Protein AF-A0A7X8JY46-F1 (afdb_monomer)

Sequence (1276 aa):
MLHKFFKKVLSSFVLIVFIITTLTLSGVGFMSENAYAAINAFSRIEAENFSSINSSTIEQISIPSGGYALGYITRGDYIAYNNIDFGSIGTSAFKVRIATGDPIYIQLRAGSPTGTLLASANVYPTGGYDSYQEISFSTSNITNVIDLYIVFGGPLNFDWFTFTQADTASNTPKNAFSRIEAENFSKISGSEIQTVYTPTGNGLGYMATGDEAIYNNLNFGDGASLFKGSFSTDSDTYIEIRAGSSYGPLVGKIPISSTGDFNTYAEMSSTINAISGVNDIYIILGGPVNIDWFTFAADENLSNVPIITPPPELKVKSAFSQIEAESYDSKSSLYIQTFGIGDGFATGYILPGDSIQFNKIDFSSGAKSFKARVATAESCSLEIRAESLTGSLIGTIPISSTGNWDTYEEISYDVSSITGVQNLYIIFKGYVNIDWFMFTPKAAEIKIDAFKKIQAEDYTNVSNDNISTIKYTPSDSAIAYIQSGNYINFNNVDFGTGALSFKANVVCASGSTTDIQIRLGSTTGTILGTLSVPSTESWDIYNELSCNISNVIGTHNLYLVFTGPINFDWFMFSKDELSASPTPTPTPVSHTNTPTSTDSYTPTPSATIMPTDTIIEQIDINSSRVGPAIAELASIKDISYLQSGHISLNGLGALKGKKEIVLLVDNGISTNYLSINSLTPLDYGIFANRNIRGVGNQAIVKGSVHANNNIESYIANLNVLGSCTASSFTIGYGSVIEGGTSTIAAPLEMPVFHDKLIEEATANSMVFDPSDFQIGSNYDFPGQPGFNIRFESNNTFVITGSGTFNMSSSMYFKGNVRISVPYIINTDSNFLVADGSVNIEGHDINSDGLDEDEISDTTNLLNIYSIHGRIFVATERSKIYGNLYAAGIEGNPLYTHDVGVVLLQGMSNDIYGSVVAGSDVRIEGSSSSFNSNSGIGSKVETKYLKVDTPISSKELTKQIVNSFLGTDTKMSVLQYSDSANLNTFELFDLSQEENAIALENIIDEFPENTTGFSNLGDALRRGYYLLKDSSKSSVDASKYIVVLAANAPNKWTSVGDIDLTPKTTSGTALFIEGDGTIDSDEKSLGYAVTIGDMIKSSGIKTLFVDASKDEISDKIEKVALASDSIKSPIGKNYFTLGSMPDLSTIFKTVMLDPPKNAVLRNAYFEEIFPKGIKLIEGPPGSVIGTEIIDGYTRYKLSANIDINLSYDGTKYKIQLYAMNVKVRPLVLGDITFLGEDSKIVYYIDYIDANGNEQTAFCESNFNSFIMNVFMTIDIS

Radius of gyration: 45.2 Å; Cα contacts (8 Å, |Δi|>4): 3326; chains: 1; bounding box: 107×149×121 Å

pLDDT: mean 81.81, std 17.41, range [19.69, 98.31]

Structure (mmCIF, N/CA/C/O backbone):
data_AF-A0A7X8JY46-F1
#
_entry.id   AF-A0A7X8JY46-F1
#
loop_
_atom_site.group_PDB
_atom_site.id
_atom_site.type_symbol
_atom_site.label_atom_id
_atom_site.label_alt_id
_atom_site.label_comp_id
_atom_site.label_asym_id
_atom_site.label_entity_id
_atom_site.label_seq_id
_atom_site.pdbx_PDB_ins_code
_atom_site.Cartn_x
_atom_site.Cartn_y
_atom_site.Cartn_z
_atom_site.occupancy
_atom_site.B_iso_or_equiv
_atom_site.auth_seq_id
_atom_site.auth_comp_id
_atom_site.auth_asym_id
_atom_site.auth_atom_id
_atom_site.pdbx_PDB_model_num
ATOM 1 N N . MET A 1 1 ? -55.875 -44.100 32.941 1.00 38.72 1 MET A N 1
ATOM 2 C CA . MET A 1 1 ? -56.650 -45.345 33.171 1.00 38.72 1 MET A CA 1
ATOM 3 C C . MET A 1 1 ? -55.874 -46.459 32.475 1.00 38.72 1 MET A C 1
ATOM 5 O O . MET A 1 1 ? -55.553 -46.256 31.318 1.00 38.72 1 MET A O 1
ATOM 9 N N . LEU A 1 2 ? -55.337 -47.508 33.107 1.00 34.03 2 LEU A N 1
ATOM 10 C CA . LEU A 1 2 ? -55.764 -48.337 34.251 1.00 34.03 2 LEU A CA 1
ATOM 11 C C . LEU A 1 2 ? -56.736 -49.473 33.857 1.00 34.03 2 LEU A C 1
ATOM 13 O O . LEU A 1 2 ? -57.821 -49.209 33.361 1.00 34.03 2 LEU A O 1
ATOM 17 N N . HIS A 1 3 ? -56.353 -50.707 34.214 1.00 28.58 3 HIS A N 1
ATOM 18 C CA . HIS A 1 3 ? -57.199 -51.902 34.399 1.00 28.58 3 HIS A CA 1
ATOM 19 C C . HIS A 1 3 ? -57.961 -52.496 33.190 1.00 28.58 3 HIS A C 1
ATOM 21 O O . HIS A 1 3 ? -59.156 -52.278 33.007 1.00 28.58 3 HIS A O 1
ATOM 27 N N . LYS A 1 4 ? -57.294 -53.443 32.513 1.00 34.81 4 LYS A N 1
ATOM 28 C CA . LYS A 1 4 ? -57.809 -54.801 32.203 1.00 34.81 4 LYS A CA 1
ATOM 29 C C . LYS A 1 4 ? -56.611 -55.707 31.860 1.00 34.81 4 LYS A C 1
ATOM 31 O O . LYS A 1 4 ? -56.255 -55.854 30.705 1.00 34.81 4 LYS A O 1
ATOM 36 N N . PHE A 1 5 ? -55.763 -56.100 32.812 1.00 31.75 5 PHE A N 1
ATOM 37 C CA . PHE A 1 5 ? -55.994 -56.857 34.058 1.00 31.75 5 PHE A CA 1
ATOM 38 C C . PHE A 1 5 ? -56.121 -58.379 33.838 1.00 31.75 5 PHE A C 1
ATOM 40 O O . PHE A 1 5 ? -57.214 -58.910 33.681 1.00 31.75 5 PHE A O 1
ATOM 47 N N . PHE A 1 6 ? -54.968 -59.040 34.009 1.00 33.00 6 PHE A N 1
ATOM 48 C CA . PHE A 1 6 ? -54.770 -60.412 34.498 1.00 33.00 6 PHE A CA 1
ATOM 49 C C . PHE A 1 6 ? -55.034 -61.641 33.613 1.00 33.00 6 PHE A C 1
ATOM 51 O O . PHE A 1 6 ? -56.084 -61.809 33.009 1.00 33.00 6 PHE A O 1
ATOM 58 N N . LYS A 1 7 ? -54.140 -62.614 33.872 1.00 31.16 7 LYS A N 1
ATOM 59 C CA . LYS A 1 7 ? -54.280 -64.075 33.734 1.00 31.16 7 LYS A CA 1
ATOM 60 C C . LYS A 1 7 ? -54.268 -64.606 32.287 1.00 31.16 7 LYS A C 1
ATOM 62 O O . LYS A 1 7 ? -54.922 -64.074 31.411 1.00 31.16 7 LYS A O 1
ATOM 67 N N . LYS A 1 8 ? -53.547 -65.700 32.017 1.00 31.81 8 LYS A N 1
ATOM 68 C CA . LYS A 1 8 ? -53.199 -66.809 32.931 1.00 31.81 8 LYS A CA 1
ATOM 69 C C . LYS A 1 8 ? -51.874 -67.482 32.522 1.00 31.81 8 LYS A C 1
ATOM 71 O O . LYS A 1 8 ? -51.736 -67.759 31.346 1.00 31.81 8 LYS A O 1
ATOM 76 N N . VAL A 1 9 ? -51.069 -67.880 33.527 1.00 32.19 9 VAL A N 1
ATOM 77 C CA . VAL A 1 9 ? -50.372 -69.197 33.629 1.00 32.19 9 VAL A CA 1
ATOM 78 C C . VAL A 1 9 ? -49.295 -69.532 32.569 1.00 32.19 9 VAL A C 1
ATOM 80 O O . VAL A 1 9 ? -49.507 -69.333 31.389 1.00 32.19 9 VAL A O 1
ATOM 83 N N . LEU A 1 10 ? -48.150 -70.147 32.888 1.00 28.86 10 LEU A N 1
ATOM 84 C CA . LEU A 1 10 ? -47.464 -70.500 34.150 1.00 28.86 10 LEU A CA 1
ATOM 85 C C . LEU A 1 10 ? -46.139 -71.183 33.752 1.00 28.86 10 LEU A C 1
ATOM 87 O O . LEU A 1 10 ? -46.153 -71.914 32.770 1.00 28.86 10 LEU A O 1
ATOM 91 N N . SER A 1 11 ? -45.110 -71.132 34.610 1.00 28.31 11 SER A N 1
ATOM 92 C CA . SER A 1 11 ? -44.028 -72.142 34.653 1.00 28.31 11 SER A CA 1
ATOM 93 C C . SER A 1 11 ? -43.018 -72.128 33.478 1.00 28.31 11 SER A C 1
ATOM 95 O O . SER A 1 11 ? -43.385 -71.872 32.342 1.00 28.31 11 SER A O 1
ATOM 97 N N . SER A 1 12 ? -41.730 -72.439 33.660 1.00 29.39 12 SER A N 1
ATOM 98 C CA . SER A 1 12 ? -40.936 -72.634 34.888 1.00 29.39 12 SER A CA 1
ATOM 99 C C . SER A 1 12 ? -39.446 -72.796 34.538 1.00 29.39 12 SER A C 1
ATOM 101 O O . SER A 1 12 ? -39.138 -73.263 33.453 1.00 29.39 12 SER A O 1
ATOM 103 N N . PHE A 1 13 ? -38.581 -72.557 35.535 1.00 28.14 13 PHE A N 1
ATOM 104 C CA . PHE A 1 13 ? -37.371 -73.348 35.851 1.00 28.14 13 PHE A CA 1
ATOM 105 C C . PHE A 1 13 ? -36.183 -73.324 34.853 1.00 28.14 13 PHE A C 1
ATOM 107 O O . PHE A 1 13 ? -36.306 -73.636 33.681 1.00 28.14 13 PHE A O 1
ATOM 114 N N . VAL A 1 14 ? -35.020 -72.836 35.315 1.00 26.58 14 VAL A N 1
ATOM 115 C CA . VAL A 1 14 ? -33.845 -73.630 35.781 1.00 26.58 14 VAL A CA 1
ATOM 116 C C . VAL A 1 14 ? -32.942 -74.035 34.602 1.00 26.58 14 VAL A C 1
ATOM 118 O O . VAL A 1 14 ? -33.363 -74.760 33.716 1.00 26.58 14 VAL A O 1
ATOM 121 N N . LEU A 1 15 ? -31.754 -73.439 34.429 1.00 22.34 15 LEU A N 1
ATOM 122 C CA . LEU A 1 15 ? -30.555 -73.489 35.293 1.00 22.34 15 LEU A CA 1
ATOM 123 C C . LEU A 1 15 ? -29.894 -74.883 35.283 1.00 22.34 15 LEU A C 1
ATOM 125 O O . LEU A 1 15 ? -30.396 -75.777 35.937 1.00 22.34 15 LEU A O 1
ATOM 129 N N . ILE A 1 16 ? -28.760 -74.987 34.574 1.00 27.02 16 ILE A N 1
ATOM 130 C CA . ILE A 1 16 ? -27.499 -75.720 34.863 1.00 27.02 16 ILE A CA 1
ATOM 131 C C . ILE A 1 16 ? -27.552 -77.093 35.601 1.00 27.02 16 ILE A C 1
ATOM 133 O O . ILE A 1 16 ? -28.303 -77.302 36.541 1.00 27.02 16 ILE A O 1
ATOM 137 N N . VAL A 1 17 ? -26.548 -77.942 35.316 1.00 26.20 17 VAL A N 1
ATOM 138 C CA . VAL A 1 17 ? -26.175 -79.187 36.038 1.00 26.20 17 VAL A CA 1
ATOM 139 C C . VAL A 1 17 ? -27.050 -80.401 35.641 1.00 26.20 17 VAL A C 1
ATOM 141 O O . VAL A 1 17 ? -28.267 -80.345 35.724 1.00 26.20 17 VAL A O 1
ATOM 144 N N . PHE A 1 18 ? -26.526 -81.547 35.184 1.00 28.30 18 PHE A N 1
ATOM 145 C CA . PHE A 1 18 ? -25.172 -82.119 35.301 1.00 28.30 18 PHE A CA 1
ATOM 146 C C . PHE A 1 18 ? -24.389 -82.127 33.969 1.00 28.30 18 PHE A C 1
ATOM 148 O O . PHE A 1 18 ? -24.980 -82.366 32.926 1.00 28.30 18 PHE A O 1
ATOM 155 N N . ILE A 1 19 ? -23.090 -81.801 33.874 1.00 27.55 19 ILE A N 1
ATOM 156 C CA . ILE A 1 19 ? -21.893 -82.072 34.710 1.00 27.55 19 ILE A CA 1
ATOM 157 C C . ILE A 1 19 ? -21.340 -83.512 34.582 1.00 27.55 19 ILE A C 1
ATOM 159 O O . ILE A 1 19 ? -21.970 -84.475 34.996 1.00 27.55 19 ILE A O 1
ATOM 163 N N . ILE A 1 20 ? -20.077 -83.574 34.124 1.00 28.06 20 ILE A N 1
ATOM 164 C CA . ILE A 1 20 ? -19.067 -84.649 34.261 1.00 28.06 20 ILE A CA 1
ATOM 165 C C . ILE A 1 20 ? -19.097 -85.850 33.269 1.00 28.06 20 ILE A C 1
ATOM 167 O O . ILE A 1 20 ? -19.609 -86.932 33.527 1.00 28.06 20 ILE A O 1
ATOM 171 N N . THR A 1 21 ? -18.342 -85.636 32.177 1.00 26.25 21 THR A N 1
ATOM 172 C CA . THR A 1 21 ? -17.271 -86.504 31.612 1.00 26.25 21 THR A CA 1
ATOM 173 C C . THR A 1 21 ? -17.558 -87.797 30.824 1.00 26.25 21 THR A C 1
ATOM 175 O O . THR A 1 21 ? -18.383 -88.628 31.179 1.00 26.25 21 THR A O 1
ATOM 178 N N . THR A 1 22 ? -16.663 -88.045 29.849 1.00 38.19 22 THR A N 1
ATOM 179 C CA . THR A 1 22 ? -16.215 -89.376 29.358 1.00 38.19 22 THR A CA 1
ATOM 180 C C . THR A 1 22 ? -17.208 -90.272 28.598 1.00 38.19 22 THR A C 1
ATOM 182 O O . THR A 1 22 ? -16.997 -91.479 28.515 1.00 38.19 22 THR A O 1
ATOM 185 N N . LEU A 1 23 ? -18.247 -89.712 27.974 1.00 42.00 23 LEU A N 1
ATOM 186 C CA . LEU A 1 23 ? -19.125 -90.420 27.024 1.00 42.00 23 LEU A CA 1
ATOM 187 C C . LEU A 1 23 ? -19.044 -89.704 25.657 1.00 42.00 23 LEU A C 1
ATOM 189 O O . LEU A 1 23 ? -19.148 -88.485 25.611 1.00 42.00 23 LEU A O 1
ATOM 193 N N . THR A 1 24 ? -18.829 -90.364 24.515 1.00 28.02 24 THR A N 1
ATOM 194 C CA . THR A 1 24 ? -19.650 -91.455 23.956 1.00 28.02 24 THR A CA 1
ATOM 195 C C . THR A 1 24 ? -18.892 -92.312 22.924 1.00 28.02 24 THR A C 1
ATOM 197 O O . THR A 1 24 ? -17.884 -91.902 22.355 1.00 28.02 24 THR A O 1
ATOM 200 N N . LEU A 1 25 ? -19.438 -93.500 22.644 1.00 29.66 25 LEU A N 1
ATOM 201 C CA . LEU A 1 25 ? -19.179 -94.324 21.457 1.00 29.66 25 LEU A CA 1
ATOM 202 C C . LEU A 1 25 ? -20.537 -94.561 20.766 1.00 29.66 25 LEU A C 1
ATOM 204 O O . LEU A 1 25 ? -21.539 -94.618 21.477 1.00 29.66 25 LEU A O 1
ATOM 208 N N . SER A 1 26 ? -20.567 -94.790 19.443 1.00 29.75 26 SER A N 1
ATOM 209 C CA . SER A 1 26 ? -21.775 -95.030 18.608 1.00 29.75 26 SER A CA 1
ATOM 210 C C . SER A 1 26 ? -22.809 -93.879 18.598 1.00 29.75 26 SER A C 1
ATOM 212 O O . SER A 1 26 ? -22.970 -93.167 19.576 1.00 29.75 26 SER A O 1
ATOM 214 N N . GLY A 1 27 ? -23.541 -93.593 17.521 1.00 26.30 27 GLY A N 1
ATOM 215 C CA . GLY A 1 27 ? -23.763 -94.330 16.273 1.00 26.30 27 GLY A CA 1
ATOM 216 C C . GLY A 1 27 ? -25.272 -94.480 16.037 1.00 26.30 27 GLY A C 1
ATOM 217 O O . GLY A 1 27 ? -25.988 -94.760 16.988 1.00 26.30 27 GLY A O 1
ATOM 218 N N . VAL A 1 28 ? -25.732 -94.340 14.784 1.00 25.78 28 VAL A N 1
ATOM 219 C CA . VAL A 1 28 ? -27.159 -94.345 14.368 1.00 25.78 28 VAL A CA 1
ATOM 220 C C . VAL A 1 28 ? -27.966 -93.157 14.948 1.00 25.78 28 VAL A C 1
ATOM 222 O O . VAL A 1 28 ? -28.095 -93.009 16.152 1.00 25.78 28 VAL A O 1
ATOM 225 N N . GLY A 1 29 ? -28.559 -92.245 14.177 1.00 36.78 29 GLY A N 1
ATOM 226 C CA . GLY A 1 29 ? -28.827 -92.233 12.738 1.00 36.78 29 GLY A CA 1
ATOM 227 C C . GLY A 1 29 ? -30.334 -92.212 12.481 1.00 36.78 29 GLY A C 1
ATOM 228 O O . GLY A 1 29 ? -30.961 -93.265 12.459 1.00 36.78 29 GLY A O 1
ATOM 229 N N . PHE A 1 30 ? -30.894 -91.023 12.255 1.00 30.62 30 PHE A N 1
ATOM 230 C CA . PHE A 1 30 ? -32.275 -90.827 11.806 1.00 30.62 30 PHE A CA 1
ATOM 231 C C . PHE A 1 30 ? -32.285 -89.851 10.625 1.00 30.62 30 PHE A C 1
ATOM 233 O O . PHE A 1 30 ? -32.110 -88.650 10.797 1.00 30.62 30 PHE A O 1
ATOM 240 N N . MET A 1 31 ? -32.441 -90.396 9.416 1.00 36.22 31 MET A N 1
ATOM 241 C CA . MET A 1 31 ? -32.601 -89.634 8.175 1.00 36.22 31 MET A CA 1
ATOM 242 C C . MET A 1 31 ? -34.087 -89.331 7.952 1.00 36.22 31 MET A C 1
ATOM 244 O O . MET A 1 31 ? -34.815 -90.160 7.409 1.00 36.22 31 MET A O 1
ATOM 248 N N . SER A 1 32 ? -34.520 -88.152 8.390 1.00 29.12 32 SER A N 1
ATOM 249 C CA . SER A 1 32 ? -35.850 -87.574 8.154 1.00 29.12 32 SER A CA 1
ATOM 250 C C . SER A 1 32 ? -35.783 -86.080 8.511 1.00 29.12 32 SER A C 1
ATOM 252 O O . SER A 1 32 ? -35.433 -85.775 9.647 1.00 29.12 32 SER A O 1
ATOM 254 N N . GLU A 1 33 ? -36.049 -85.113 7.633 1.00 32.22 33 GLU A N 1
ATOM 255 C CA . GLU A 1 33 ? -36.496 -85.158 6.229 1.00 32.22 33 GLU A CA 1
ATOM 256 C C . GLU A 1 33 ? -35.731 -84.122 5.383 1.00 32.22 33 GLU A C 1
ATOM 258 O O . GLU A 1 33 ? -35.117 -83.206 5.920 1.00 32.22 33 GLU A O 1
ATOM 263 N N . ASN A 1 34 ? -35.787 -84.277 4.056 1.00 39.50 34 ASN A N 1
ATOM 264 C CA . ASN A 1 34 ? -35.342 -83.306 3.049 1.00 39.50 34 ASN A CA 1
ATOM 265 C C . ASN A 1 34 ? -33.948 -82.692 3.277 1.00 39.50 34 ASN A C 1
ATOM 267 O O . ASN A 1 34 ? -33.801 -81.497 3.528 1.00 39.50 34 ASN A O 1
ATOM 271 N N . ALA A 1 35 ? -32.911 -83.502 3.048 1.00 37.53 35 ALA A N 1
ATOM 272 C CA . ALA A 1 35 ? -31.599 -82.981 2.677 1.00 37.53 35 ALA A CA 1
ATOM 273 C C . ALA A 1 35 ? -31.691 -82.328 1.283 1.00 37.53 35 ALA A C 1
ATOM 275 O O . ALA A 1 35 ? -31.414 -82.967 0.265 1.00 37.53 35 ALA A O 1
ATOM 276 N N . TYR A 1 36 ? -32.136 -81.071 1.240 1.00 46.81 36 TYR A N 1
ATOM 277 C CA . TYR A 1 36 ? -32.006 -80.223 0.059 1.00 46.81 36 TYR A CA 1
ATOM 278 C C . TYR A 1 36 ? -30.528 -80.177 -0.340 1.00 46.81 36 TYR A C 1
ATOM 280 O O . TYR A 1 36 ? -29.655 -80.025 0.517 1.00 46.81 36 TYR A O 1
ATOM 288 N N . ALA A 1 37 ? -30.237 -80.337 -1.633 1.00 58.16 37 ALA A N 1
ATOM 289 C CA . ALA A 1 37 ? -28.890 -80.095 -2.131 1.00 58.16 37 ALA A CA 1
ATOM 290 C C . ALA A 1 37 ? -28.526 -78.638 -1.821 1.00 58.16 37 ALA A C 1
ATOM 292 O O . ALA A 1 37 ? -29.339 -77.749 -2.080 1.00 58.16 37 ALA A O 1
ATOM 293 N N . ALA A 1 38 ? -27.346 -78.414 -1.236 1.00 70.56 38 ALA A N 1
ATOM 294 C CA . ALA A 1 38 ? -26.943 -77.084 -0.802 1.00 70.56 38 ALA A CA 1
ATOM 295 C C . ALA A 1 38 ? -26.972 -76.117 -1.997 1.00 70.56 38 ALA A C 1
ATOM 297 O O . ALA A 1 38 ? -26.481 -76.429 -3.086 1.00 70.56 38 ALA A O 1
ATOM 298 N N . ILE A 1 39 ? -27.644 -74.983 -1.813 1.00 86.56 39 ILE A N 1
ATOM 299 C CA . ILE A 1 39 ? -27.999 -74.074 -2.898 1.00 86.56 39 ILE A CA 1
ATOM 300 C C . ILE A 1 39 ? -26.742 -73.287 -3.258 1.00 86.56 39 ILE A C 1
ATOM 302 O O . ILE A 1 39 ? -26.241 -72.514 -2.446 1.00 86.56 39 ILE A O 1
ATOM 306 N N . ASN A 1 40 ? -26.220 -73.498 -4.464 1.00 88.44 40 ASN A N 1
ATOM 307 C CA . ASN A 1 40 ? -24.999 -72.848 -4.928 1.00 88.44 40 ASN A CA 1
ATOM 308 C C . ASN A 1 40 ? -25.173 -71.318 -4.927 1.00 88.44 40 ASN A C 1
ATOM 310 O O . ASN A 1 40 ? -25.940 -70.782 -5.730 1.00 88.44 40 ASN A O 1
ATOM 314 N N . ALA A 1 41 ? -24.426 -70.626 -4.062 1.00 89.56 41 ALA A N 1
ATOM 315 C CA . ALA A 1 41 ? -24.467 -69.174 -3.906 1.00 89.56 41 ALA A CA 1
ATOM 316 C C . ALA A 1 41 ? -24.183 -68.411 -5.207 1.00 89.56 41 ALA A C 1
ATOM 318 O O . ALA A 1 41 ? -24.645 -67.287 -5.381 1.00 89.56 41 ALA A O 1
ATOM 319 N N . PHE A 1 42 ? -23.425 -69.024 -6.118 1.00 89.62 42 PHE A N 1
ATOM 320 C CA . PHE A 1 42 ? -22.978 -68.452 -7.389 1.00 89.62 42 PHE A CA 1
ATOM 321 C C . PHE A 1 42 ? -23.950 -68.737 -8.546 1.00 89.62 42 PHE A C 1
ATOM 323 O O . PHE A 1 42 ? -23.590 -68.633 -9.719 1.00 89.62 42 PHE A O 1
ATOM 330 N N . SER A 1 43 ? -25.179 -69.138 -8.216 1.00 89.19 43 SER A N 1
ATOM 331 C CA . SER A 1 43 ? -26.300 -69.252 -9.145 1.00 89.19 43 SER A CA 1
ATOM 332 C C . SER A 1 43 ? -27.402 -68.257 -8.775 1.00 89.19 43 SER A C 1
ATOM 334 O O . SER A 1 43 ? -27.520 -67.859 -7.618 1.00 89.19 43 SER A O 1
ATOM 336 N N . ARG A 1 44 ? -28.222 -67.859 -9.757 1.00 91.94 44 ARG A N 1
ATOM 337 C CA . ARG A 1 44 ? -29.412 -67.032 -9.515 1.00 91.94 44 ARG A CA 1
ATOM 338 C C . ARG A 1 44 ? -30.397 -67.800 -8.627 1.00 91.94 44 ARG A C 1
ATOM 340 O O . ARG A 1 44 ? -30.876 -68.865 -9.011 1.00 91.94 44 ARG A O 1
ATOM 347 N N . ILE A 1 45 ? -30.708 -67.225 -7.471 1.00 93.00 45 ILE A N 1
ATOM 348 C CA . ILE A 1 45 ? -31.694 -67.701 -6.502 1.00 93.00 45 ILE A CA 1
ATOM 349 C C . ILE A 1 45 ? -32.870 -66.720 -6.535 1.00 93.00 45 ILE A C 1
ATOM 351 O O . ILE A 1 45 ? -32.728 -65.563 -6.136 1.00 93.00 45 ILE A O 1
ATOM 355 N N . GLU A 1 46 ? -34.022 -67.175 -7.032 1.00 93.19 46 GLU A N 1
ATOM 356 C CA . GLU A 1 46 ? -35.270 -66.392 -7.011 1.00 93.19 46 GLU A CA 1
ATOM 357 C C . GLU A 1 46 ? -35.716 -66.139 -5.564 1.00 93.19 46 GLU A C 1
ATOM 359 O O . GLU A 1 46 ? -35.612 -67.032 -4.716 1.00 93.19 46 GLU A O 1
ATOM 364 N N . ALA A 1 47 ? -36.221 -64.943 -5.270 1.00 93.25 47 ALA A N 1
ATOM 365 C CA . ALA A 1 47 ? -36.534 -64.523 -3.908 1.00 93.25 47 ALA A CA 1
ATOM 366 C C . ALA A 1 47 ? -37.697 -65.320 -3.292 1.00 93.25 47 ALA A C 1
ATOM 368 O O . ALA A 1 47 ? -37.714 -65.564 -2.086 1.00 93.25 47 ALA A O 1
ATOM 369 N N . GLU A 1 48 ? -38.650 -65.790 -4.104 1.00 88.81 48 GLU A N 1
ATOM 370 C CA . GLU A 1 48 ? -39.731 -66.668 -3.649 1.00 88.81 48 GLU A CA 1
ATOM 371 C C . GLU A 1 48 ? -39.261 -68.078 -3.240 1.00 88.81 48 GLU A C 1
ATOM 373 O O . GLU A 1 48 ? -39.993 -68.778 -2.542 1.00 88.81 48 GLU A O 1
ATOM 378 N N . ASN A 1 49 ? -38.037 -68.498 -3.594 1.00 89.69 49 ASN A N 1
ATOM 379 C CA . ASN A 1 49 ? -37.469 -69.801 -3.214 1.00 89.69 49 ASN A CA 1
ATOM 380 C C . ASN A 1 49 ? -36.816 -69.777 -1.814 1.00 89.69 49 ASN A C 1
ATOM 382 O O . ASN A 1 49 ? -35.731 -70.322 -1.594 1.00 89.69 49 ASN A O 1
ATOM 386 N N . PHE A 1 50 ? -37.472 -69.130 -0.851 1.00 91.50 50 PHE A N 1
ATOM 387 C CA . PHE A 1 50 ? -36.994 -69.009 0.526 1.00 91.50 50 PHE A CA 1
ATOM 388 C C . PHE A 1 50 ? -37.216 -70.275 1.364 1.00 91.50 50 PHE A C 1
ATOM 390 O O . PHE A 1 50 ? -38.085 -71.101 1.094 1.00 91.50 50 PHE A O 1
ATOM 397 N N . SER A 1 51 ? -36.449 -70.409 2.449 1.00 90.44 51 SER A N 1
ATOM 398 C CA . SER A 1 51 ? -36.628 -71.468 3.455 1.00 90.44 51 SER A CA 1
ATOM 399 C C . SER A 1 51 ? -37.545 -71.045 4.607 1.00 90.44 51 SER A C 1
ATOM 401 O O . SER A 1 51 ? -38.298 -71.866 5.126 1.00 90.44 51 SER A O 1
ATOM 403 N N . SER A 1 52 ? -37.521 -69.768 5.006 1.00 88.44 52 SER A N 1
ATOM 404 C CA . SER A 1 52 ? -38.555 -69.168 5.866 1.00 88.44 52 SER A CA 1
ATOM 405 C C . SER A 1 52 ? -38.597 -67.642 5.730 1.00 88.44 52 SER A C 1
ATOM 407 O O . SER A 1 52 ? -37.630 -67.029 5.280 1.00 88.44 52 SER A O 1
ATOM 409 N N . ILE A 1 53 ? -39.708 -67.027 6.140 1.00 92.00 53 ILE A N 1
ATOM 410 C CA . ILE A 1 53 ? -39.866 -65.569 6.230 1.00 92.00 53 ILE A CA 1
ATOM 411 C C . ILE A 1 53 ? -40.325 -65.152 7.622 1.00 92.00 53 ILE A C 1
ATOM 413 O O . ILE A 1 53 ? -41.047 -65.883 8.304 1.00 92.00 53 ILE A O 1
ATOM 417 N N . ASN A 1 54 ? -39.947 -63.943 8.021 1.00 88.00 54 ASN A N 1
ATOM 418 C CA . ASN A 1 54 ? -40.509 -63.256 9.171 1.00 88.00 54 ASN A CA 1
ATOM 419 C C . ASN A 1 54 ? -41.119 -61.935 8.708 1.00 88.00 54 ASN A C 1
ATOM 421 O O . ASN A 1 54 ? -40.446 -60.915 8.648 1.00 88.00 54 ASN A O 1
ATOM 425 N N . SER A 1 55 ? -42.393 -62.020 8.341 1.00 83.81 55 SER A N 1
ATOM 426 C CA . SER A 1 55 ? -43.296 -60.909 8.057 1.00 83.81 55 SER A CA 1
ATOM 427 C C . SER A 1 55 ? -44.734 -61.421 8.194 1.00 83.81 55 SER A C 1
ATOM 429 O O . SER A 1 55 ? -44.970 -62.632 8.157 1.00 83.81 55 SER A O 1
ATOM 431 N N . SER A 1 56 ? -45.701 -60.516 8.336 1.00 83.38 56 SER A N 1
ATOM 432 C CA . SER A 1 56 ? -47.127 -60.819 8.139 1.00 83.38 56 SER A CA 1
ATOM 433 C C . SER A 1 56 ? -47.731 -60.073 6.945 1.00 83.38 56 SER A C 1
ATOM 435 O O . SER A 1 56 ? -48.953 -60.026 6.829 1.00 83.38 56 SER A O 1
ATOM 437 N N . THR A 1 57 ? -46.893 -59.455 6.105 1.00 88.06 57 THR A N 1
ATOM 438 C CA . THR A 1 57 ? -47.306 -58.696 4.914 1.00 88.06 57 THR A CA 1
ATOM 439 C C . THR A 1 57 ? -46.631 -59.154 3.627 1.00 88.06 57 THR A C 1
ATOM 441 O O . THR A 1 57 ? -47.205 -58.910 2.577 1.00 88.06 57 THR A O 1
ATOM 444 N N . ILE A 1 58 ? -45.465 -59.817 3.678 1.00 93.38 58 ILE A N 1
ATOM 445 C CA . ILE A 1 58 ? -44.785 -60.314 2.469 1.00 93.38 58 ILE A CA 1
ATOM 446 C C . ILE A 1 58 ? -45.687 -61.277 1.683 1.00 93.38 58 ILE A C 1
ATOM 448 O O . ILE A 1 58 ? -46.090 -62.323 2.194 1.00 93.38 58 ILE A O 1
ATOM 452 N N . GLU A 1 59 ? -45.926 -60.948 0.413 1.00 91.06 59 GLU A N 1
ATOM 453 C CA . GLU A 1 59 ? -46.689 -61.757 -0.543 1.00 91.06 59 GLU A CA 1
ATOM 454 C C . GLU A 1 59 ? -45.927 -61.897 -1.871 1.00 91.06 59 GLU A C 1
ATOM 456 O O . GLU A 1 59 ? -45.130 -61.035 -2.247 1.00 91.06 59 GLU A O 1
ATOM 461 N N . GLN A 1 60 ? -46.181 -62.984 -2.606 1.00 93.69 60 GLN A N 1
ATOM 462 C CA . GLN A 1 60 ? -45.617 -63.197 -3.939 1.00 93.69 60 GLN A CA 1
ATOM 463 C C . GLN A 1 60 ? -46.418 -62.404 -4.985 1.00 93.69 60 GLN A C 1
ATOM 465 O O . GLN A 1 60 ? -47.610 -62.638 -5.183 1.00 93.69 60 GLN A O 1
ATOM 470 N N . ILE A 1 61 ? -45.749 -61.484 -5.675 1.00 91.62 61 ILE A N 1
ATOM 471 C CA . ILE A 1 61 ? -46.312 -60.591 -6.695 1.00 91.62 61 ILE A CA 1
ATOM 472 C C . ILE A 1 61 ? -45.804 -60.965 -8.096 1.00 91.62 61 ILE A C 1
ATOM 474 O O . ILE A 1 61 ? -44.784 -61.631 -8.242 1.00 91.62 61 ILE A O 1
ATOM 478 N N . SER A 1 62 ? -46.516 -60.550 -9.146 1.00 87.69 62 SER A N 1
ATOM 479 C CA . SER A 1 62 ? -46.113 -60.781 -10.546 1.00 87.69 62 SER A CA 1
ATOM 480 C C . SER A 1 62 ? -45.319 -59.595 -11.097 1.00 87.69 62 SER A C 1
ATOM 482 O O . SER A 1 62 ? -45.751 -58.455 -10.943 1.00 87.69 62 SER A O 1
ATOM 484 N N . ILE A 1 63 ? -44.199 -59.846 -11.781 1.00 85.75 63 ILE A N 1
ATOM 485 C CA . ILE A 1 63 ? -43.381 -58.784 -12.391 1.00 85.75 63 ILE A CA 1
ATOM 486 C C . ILE A 1 63 ? -43.944 -58.426 -13.784 1.00 85.75 63 ILE A C 1
ATOM 488 O O . ILE A 1 63 ? -44.204 -59.339 -14.574 1.00 85.75 63 ILE A O 1
ATOM 492 N N . PRO A 1 64 ? -44.069 -57.135 -14.163 1.00 71.44 64 PRO A N 1
ATOM 493 C CA . PRO A 1 64 ? -44.561 -56.727 -15.488 1.00 71.44 64 PRO A CA 1
ATOM 494 C C . PRO A 1 64 ? -43.777 -57.280 -16.694 1.00 71.44 64 PRO A C 1
ATOM 496 O O . PRO A 1 64 ? -44.337 -57.408 -17.781 1.00 71.44 64 PRO A O 1
ATOM 499 N N . SER A 1 65 ? -42.499 -57.640 -16.519 1.00 69.94 65 SER A N 1
ATOM 500 C CA . SER A 1 65 ? -41.662 -58.293 -17.542 1.00 69.94 65 SER A CA 1
ATOM 501 C C . SER A 1 65 ? -41.836 -59.818 -17.629 1.00 69.94 65 SER A C 1
ATOM 503 O O . SER A 1 65 ? -41.148 -60.463 -18.418 1.00 69.94 65 SER A O 1
ATOM 505 N N . GLY A 1 66 ? -42.714 -60.403 -16.810 1.00 73.88 66 GLY A N 1
ATOM 506 C CA . GLY A 1 66 ? -42.777 -61.840 -16.548 1.00 73.88 66 GLY A CA 1
ATOM 507 C C . GLY A 1 66 ? -41.846 -62.264 -15.406 1.00 73.88 66 GLY A C 1
ATOM 508 O O . GLY A 1 66 ? -40.827 -61.620 -15.150 1.00 73.88 66 GLY A O 1
ATOM 509 N N . GLY A 1 67 ? -42.221 -63.353 -14.727 1.00 84.81 67 GLY A N 1
ATOM 510 C CA . GLY A 1 67 ? -41.624 -63.792 -13.460 1.00 84.81 67 GLY A CA 1
ATOM 511 C C . GLY A 1 67 ? -42.446 -63.361 -12.241 1.00 84.81 67 GLY A C 1
ATOM 512 O O . GLY A 1 67 ? -43.474 -62.687 -12.375 1.00 84.81 67 GLY A O 1
ATOM 513 N N . TYR A 1 68 ? -41.986 -63.757 -11.058 1.00 88.12 68 TYR A N 1
ATOM 514 C CA . TYR A 1 68 ? -42.538 -63.334 -9.775 1.00 88.12 68 TYR A CA 1
ATOM 515 C C . TYR A 1 68 ? -41.455 -62.660 -8.932 1.00 88.12 68 TYR A C 1
ATOM 517 O O . TYR A 1 68 ? -40.275 -62.746 -9.241 1.00 88.12 68 TYR A O 1
ATOM 525 N N . ALA A 1 69 ? -41.889 -61.968 -7.888 1.00 92.69 69 ALA A N 1
ATOM 526 C CA . ALA A 1 69 ? -41.049 -61.371 -6.863 1.00 92.69 69 ALA A CA 1
ATOM 527 C C . ALA A 1 69 ? -41.765 -61.482 -5.513 1.00 92.69 69 ALA A C 1
ATOM 529 O O . ALA A 1 69 ? -42.970 -61.738 -5.457 1.00 92.69 69 ALA A O 1
ATOM 530 N N . LEU A 1 70 ? -41.059 -61.218 -4.421 1.00 95.38 70 LEU A N 1
ATOM 531 C CA . LEU A 1 70 ? -41.669 -60.928 -3.128 1.00 95.38 70 LEU A CA 1
ATOM 532 C C . LEU A 1 70 ? -41.899 -59.424 -2.995 1.00 95.38 70 LEU A C 1
ATOM 534 O O . LEU A 1 70 ? -40.968 -58.637 -3.146 1.00 95.38 70 LEU A O 1
ATOM 538 N N . GLY A 1 71 ? -43.137 -59.032 -2.711 1.00 90.88 71 GLY A N 1
ATOM 539 C CA . GLY A 1 71 ? -43.532 -57.651 -2.451 1.00 90.88 71 GLY A CA 1
ATOM 540 C C . GLY A 1 71 ? -44.095 -57.467 -1.049 1.00 90.88 71 GLY A C 1
ATOM 541 O O . GLY A 1 71 ? -44.179 -58.417 -0.272 1.00 90.88 71 GLY A O 1
ATOM 542 N N . TYR A 1 72 ? -44.479 -56.229 -0.724 1.00 91.88 72 TYR A N 1
ATOM 543 C CA . TYR A 1 72 ? -45.002 -55.843 0.599 1.00 91.88 72 TYR A CA 1
ATOM 544 C C . TYR A 1 72 ? -44.048 -56.162 1.774 1.00 91.88 72 TYR A C 1
ATOM 546 O O . TYR A 1 72 ? -44.479 -56.304 2.923 1.00 91.88 72 TYR A O 1
ATOM 554 N N . ILE A 1 73 ? -42.743 -56.233 1.487 1.00 94.62 73 ILE A N 1
ATOM 555 C CA . ILE A 1 73 ? -41.666 -56.260 2.483 1.00 94.62 73 ILE A CA 1
ATOM 556 C C . ILE A 1 73 ? -41.680 -54.925 3.238 1.00 94.62 73 ILE A C 1
ATOM 558 O O . ILE A 1 73 ? -41.910 -53.875 2.638 1.00 94.62 73 ILE A O 1
ATOM 562 N N . THR A 1 74 ? -41.431 -54.945 4.547 1.00 89.62 74 THR A N 1
ATOM 563 C CA . THR A 1 74 ? -41.406 -53.750 5.404 1.00 89.62 74 THR A CA 1
ATOM 564 C C . THR A 1 74 ? -40.158 -53.689 6.296 1.00 89.62 74 THR A C 1
ATOM 566 O O . THR A 1 74 ? -39.346 -54.613 6.352 1.00 89.62 74 THR A O 1
ATOM 569 N N . ARG A 1 75 ? -39.964 -52.562 6.999 1.00 91.75 75 ARG A N 1
ATOM 570 C CA . ARG A 1 75 ? -38.797 -52.344 7.870 1.00 91.75 75 ARG A CA 1
ATOM 571 C C . ARG A 1 75 ? -38.764 -53.339 9.034 1.00 91.75 75 ARG A C 1
ATOM 573 O O . ARG A 1 75 ? -39.578 -53.246 9.949 1.00 91.75 75 ARG A O 1
ATOM 580 N N . GLY A 1 76 ? -37.726 -54.169 9.062 1.00 84.50 76 GLY A N 1
ATOM 581 C CA . GLY A 1 76 ? -37.488 -55.182 10.090 1.00 84.50 76 GLY A CA 1
ATOM 582 C C . GLY A 1 76 ? -37.897 -56.594 9.671 1.00 84.50 76 GLY A C 1
ATOM 583 O O . GLY A 1 76 ? -37.521 -57.538 10.365 1.00 84.50 76 GLY A O 1
ATOM 584 N N . ASP A 1 77 ? -38.595 -56.747 8.541 1.00 94.44 77 ASP A N 1
ATOM 585 C CA . ASP A 1 77 ? -38.852 -58.060 7.956 1.00 94.44 77 ASP A CA 1
ATOM 586 C C . ASP A 1 77 ? -37.536 -58.714 7.501 1.00 94.44 77 ASP A C 1
ATOM 588 O O . ASP A 1 77 ? -36.558 -58.039 7.147 1.00 94.44 77 ASP A O 1
ATOM 592 N N . TYR A 1 78 ? -37.515 -60.048 7.475 1.00 94.62 78 TYR A N 1
ATOM 593 C CA . TYR A 1 78 ? -36.401 -60.805 6.907 1.00 94.62 78 TYR A CA 1
ATOM 594 C C . TYR A 1 78 ? -36.843 -62.069 6.172 1.00 94.62 78 TYR A C 1
ATOM 596 O O . TYR A 1 78 ? -37.882 -62.666 6.464 1.00 94.62 78 TYR A O 1
ATOM 604 N N . ILE A 1 79 ? -35.997 -62.495 5.237 1.00 96.56 79 ILE A N 1
ATOM 605 C CA . ILE A 1 79 ? -36.130 -63.731 4.465 1.00 96.56 79 ILE A CA 1
ATOM 606 C C . ILE A 1 79 ? -34.882 -64.579 4.727 1.00 96.56 79 ILE A C 1
ATOM 608 O O . ILE A 1 79 ? -33.764 -64.064 4.685 1.00 96.56 79 ILE A O 1
ATOM 612 N N . ALA A 1 80 ? -35.067 -65.864 5.018 1.00 93.56 80 ALA A N 1
ATOM 613 C CA . ALA A 1 80 ? -33.993 -66.806 5.303 1.00 93.56 80 ALA A CA 1
ATOM 614 C C . ALA A 1 80 ? -33.928 -67.912 4.244 1.00 93.56 80 ALA A C 1
ATOM 616 O O . ALA A 1 80 ? -34.949 -68.516 3.899 1.00 93.56 80 ALA A O 1
ATOM 617 N N . TYR A 1 81 ? -32.718 -68.201 3.775 1.00 94.50 81 TYR A N 1
ATOM 618 C CA . TYR A 1 81 ? -32.400 -69.254 2.819 1.00 94.50 81 TYR A CA 1
ATOM 619 C C . TYR A 1 81 ? -31.390 -70.195 3.470 1.00 94.50 81 TYR A C 1
ATOM 621 O O . TYR A 1 81 ? -30.276 -69.787 3.804 1.00 94.50 81 TYR A O 1
ATOM 629 N N . ASN A 1 82 ? -31.788 -71.442 3.689 1.00 90.56 82 ASN A N 1
ATOM 630 C CA . ASN A 1 82 ? -30.997 -72.395 4.453 1.00 90.56 82 ASN A CA 1
ATOM 631 C C . ASN A 1 82 ? -30.089 -73.211 3.526 1.00 90.56 82 ASN A C 1
ATOM 633 O O . ASN A 1 82 ? -30.478 -73.549 2.408 1.00 90.56 82 ASN A O 1
ATOM 637 N N . ASN A 1 83 ? -28.919 -73.607 4.022 1.00 89.06 83 ASN A N 1
ATOM 638 C CA . ASN A 1 83 ? -27.911 -74.372 3.279 1.00 89.06 83 ASN A CA 1
ATOM 639 C C . ASN A 1 83 ? -27.439 -73.703 1.966 1.00 89.06 83 ASN A C 1
ATOM 641 O O . ASN A 1 83 ? -27.335 -74.377 0.939 1.00 89.06 83 ASN A O 1
ATOM 645 N N . ILE A 1 84 ? -27.138 -72.401 1.973 1.00 92.81 84 ILE A N 1
ATOM 646 C CA . ILE A 1 84 ? -26.451 -71.748 0.846 1.00 92.81 84 ILE A CA 1
ATOM 647 C C . ILE A 1 84 ? -24.971 -72.160 0.861 1.00 92.81 84 ILE A C 1
ATOM 649 O O . ILE A 1 84 ? -24.293 -71.950 1.867 1.00 92.81 84 ILE A O 1
ATOM 653 N N . ASP A 1 85 ? -24.467 -72.740 -0.233 1.00 90.62 85 ASP A N 1
ATOM 654 C CA . ASP A 1 85 ? -23.071 -73.175 -0.380 1.00 90.62 85 ASP A CA 1
ATOM 655 C C . ASP A 1 85 ? -22.224 -72.141 -1.124 1.00 90.62 85 ASP A C 1
ATOM 657 O O . ASP A 1 85 ? -22.453 -71.853 -2.302 1.00 90.62 85 ASP A O 1
ATOM 661 N N . PHE A 1 86 ? -21.211 -71.625 -0.432 1.00 88.31 86 PHE A N 1
ATOM 662 C CA . PHE A 1 86 ? -20.219 -70.685 -0.952 1.00 88.31 86 PHE A CA 1
ATOM 663 C C . PHE A 1 86 ? -18.880 -71.363 -1.310 1.00 88.31 86 PHE A C 1
ATOM 665 O O . PHE A 1 86 ? -17.949 -70.719 -1.803 1.00 88.31 86 PHE A O 1
ATOM 672 N N . GLY A 1 87 ? -18.756 -72.675 -1.085 1.00 82.25 87 GLY A N 1
ATOM 673 C CA . GLY A 1 87 ? -17.539 -73.443 -1.332 1.00 82.25 87 GLY A CA 1
ATOM 674 C C . GLY A 1 87 ? -16.339 -72.993 -0.487 1.00 82.25 87 GLY A C 1
ATOM 675 O O . GLY A 1 87 ? -16.452 -72.205 0.451 1.00 82.25 87 GLY A O 1
ATOM 676 N N . SER A 1 88 ? -15.150 -73.504 -0.812 1.00 76.88 88 SER A N 1
ATOM 677 C CA . SER A 1 88 ? -13.903 -73.176 -0.097 1.00 76.88 88 SER A CA 1
ATOM 678 C C . SER A 1 88 ? -13.197 -71.908 -0.593 1.00 76.88 88 SER A C 1
ATOM 680 O O . SER A 1 88 ? -12.243 -71.468 0.042 1.00 76.88 88 SER A O 1
ATOM 682 N N . ILE A 1 89 ? -13.630 -71.352 -1.727 1.00 70.75 89 ILE A N 1
ATOM 683 C CA . ILE A 1 89 ? -13.054 -70.144 -2.341 1.00 70.75 89 ILE A CA 1
ATOM 684 C C . ILE A 1 89 ? -13.794 -68.891 -1.843 1.00 70.75 89 ILE A C 1
ATOM 686 O O . ILE A 1 89 ? -13.156 -67.908 -1.466 1.00 70.75 89 ILE A O 1
ATOM 690 N N . GLY A 1 90 ? -15.127 -68.980 -1.776 1.00 77.31 90 GLY A N 1
ATOM 691 C CA . GLY A 1 90 ? -16.008 -67.980 -1.187 1.00 77.31 90 GLY A CA 1
ATOM 692 C C . GLY A 1 90 ? -16.339 -66.779 -2.073 1.00 77.31 90 GLY A C 1
ATOM 693 O O . GLY A 1 90 ? -16.294 -66.879 -3.301 1.00 77.31 90 GLY A O 1
ATOM 694 N N . THR A 1 91 ? -16.758 -65.670 -1.461 1.00 78.81 91 THR A N 1
ATOM 695 C CA . THR A 1 91 ? -17.425 -64.537 -2.129 1.00 78.81 91 THR A CA 1
ATOM 696 C C . THR A 1 91 ? -16.572 -63.280 -2.257 1.00 78.81 91 THR A C 1
ATOM 698 O O . THR A 1 91 ? -15.794 -62.938 -1.368 1.00 78.81 91 THR A O 1
ATOM 701 N N . SER A 1 92 ? -16.804 -62.535 -3.338 1.00 71.62 92 SER A N 1
ATOM 702 C CA . SER A 1 92 ? -16.354 -61.145 -3.512 1.00 71.62 92 SER A CA 1
ATOM 703 C C . SER A 1 92 ? -17.508 -60.141 -3.379 1.00 71.62 92 SER A C 1
ATOM 705 O O . SER A 1 92 ? -17.378 -59.133 -2.684 1.00 71.62 92 SER A O 1
ATOM 707 N N . ALA A 1 93 ? -18.660 -60.433 -3.989 1.00 77.56 93 ALA A N 1
ATOM 708 C CA . ALA A 1 93 ? -19.824 -59.548 -4.001 1.00 77.56 93 ALA A CA 1
ATOM 709 C C . ALA A 1 93 ? -21.159 -60.303 -3.921 1.00 77.56 93 ALA A C 1
ATOM 711 O O . ALA A 1 93 ? -21.247 -61.496 -4.220 1.00 77.56 93 ALA A O 1
ATOM 712 N N . PHE A 1 94 ? -22.208 -59.568 -3.562 1.00 86.12 94 PHE A N 1
ATOM 713 C CA . PHE A 1 94 ? -23.611 -59.964 -3.618 1.00 86.12 94 PHE A CA 1
ATOM 714 C C . PHE A 1 94 ? -24.345 -59.048 -4.598 1.00 86.12 94 PHE A C 1
ATOM 716 O O . PHE A 1 94 ? -24.269 -57.823 -4.491 1.00 86.12 94 PHE A O 1
ATOM 723 N N . LYS A 1 95 ? -25.072 -59.651 -5.539 1.00 87.19 95 LYS A N 1
ATOM 724 C CA . LYS A 1 95 ? -25.877 -58.972 -6.552 1.00 87.19 95 LYS A CA 1
ATOM 725 C C . LYS A 1 95 ? -27.347 -59.333 -6.362 1.00 87.19 95 LYS A C 1
ATOM 727 O O . LYS A 1 95 ? -27.683 -60.502 -6.192 1.00 87.19 95 LYS A O 1
ATOM 732 N N . VAL A 1 96 ? -28.223 -58.335 -6.412 1.00 91.19 96 VAL A N 1
ATOM 733 C CA . VAL A 1 96 ? -29.650 -58.446 -6.093 1.00 91.19 96 VAL A CA 1
ATOM 734 C C . VAL A 1 96 ? -30.488 -57.665 -7.106 1.00 91.19 96 VAL A C 1
ATOM 736 O O . VAL A 1 96 ? -30.097 -56.569 -7.504 1.00 91.19 96 VAL A O 1
ATOM 739 N N . ARG A 1 97 ? -31.642 -58.193 -7.526 1.00 93.19 97 ARG A N 1
ATOM 740 C CA . ARG A 1 97 ? -32.630 -57.458 -8.330 1.00 93.19 97 ARG A CA 1
ATOM 741 C C . ARG A 1 97 ? -33.826 -57.075 -7.465 1.00 93.19 97 ARG A C 1
ATOM 743 O O . ARG A 1 97 ? -34.516 -57.940 -6.927 1.00 93.19 97 ARG A O 1
ATOM 750 N N . ILE A 1 98 ? -34.045 -55.771 -7.311 1.00 94.31 98 ILE A N 1
ATOM 751 C CA . ILE A 1 98 ? -35.027 -55.180 -6.388 1.00 94.31 98 ILE A CA 1
ATOM 752 C C . ILE A 1 98 ? -35.671 -53.928 -6.990 1.00 94.31 98 ILE A C 1
ATOM 754 O O . ILE A 1 98 ? -35.127 -53.323 -7.915 1.00 94.31 98 ILE A O 1
ATOM 758 N N . ALA A 1 99 ? -36.815 -53.524 -6.442 1.00 90.69 99 ALA A N 1
ATOM 759 C CA . ALA A 1 99 ? -37.480 -52.262 -6.750 1.00 90.69 99 ALA A CA 1
ATOM 760 C C . ALA A 1 99 ? -37.949 -51.570 -5.461 1.00 90.69 99 ALA A C 1
ATOM 762 O O . ALA A 1 99 ? -38.501 -52.224 -4.578 1.00 90.69 99 ALA A O 1
ATOM 763 N N . THR A 1 100 ? -37.767 -50.255 -5.331 1.00 91.31 100 THR A N 1
ATOM 764 C CA . THR A 1 100 ? -38.280 -49.487 -4.182 1.00 91.31 100 THR A CA 1
ATOM 765 C C . THR A 1 100 ? -38.593 -48.033 -4.541 1.00 91.31 100 THR A C 1
ATOM 767 O O . THR A 1 100 ? -38.001 -47.451 -5.454 1.00 91.31 100 THR A O 1
ATOM 770 N N . GLY A 1 101 ? -39.560 -47.450 -3.829 1.00 82.31 101 GLY A N 1
ATOM 771 C CA . GLY A 1 101 ? -39.891 -46.026 -3.897 1.00 82.31 101 GLY A CA 1
ATOM 772 C C . GLY A 1 101 ? -39.106 -45.147 -2.917 1.00 82.31 101 GLY A C 1
ATOM 773 O O . GLY A 1 101 ? -39.073 -43.936 -3.113 1.00 82.31 101 GLY A O 1
ATOM 774 N N . ASP A 1 102 ? -38.455 -45.732 -1.907 1.00 81.06 102 ASP A N 1
ATOM 775 C CA . ASP A 1 102 ? -37.873 -45.017 -0.764 1.00 81.06 102 ASP A CA 1
ATOM 776 C C . ASP A 1 102 ? -36.405 -45.436 -0.519 1.00 81.06 102 ASP A C 1
ATOM 778 O O . ASP A 1 102 ? -36.008 -46.536 -0.907 1.00 81.06 102 ASP A O 1
ATOM 782 N N . PRO A 1 103 ? -35.564 -44.608 0.133 1.00 79.12 103 PRO A N 1
ATOM 783 C CA . PRO A 1 103 ? -34.240 -45.037 0.579 1.00 79.12 103 PRO A CA 1
ATOM 784 C C . PRO A 1 103 ? -34.345 -46.081 1.704 1.00 79.12 103 PRO A C 1
ATOM 786 O O . PRO A 1 103 ? -34.906 -45.810 2.768 1.00 79.12 103 PRO A O 1
ATOM 789 N N . ILE A 1 104 ? -33.780 -47.270 1.487 1.00 88.62 104 ILE A N 1
ATOM 790 C CA . ILE A 1 104 ? -33.803 -48.406 2.423 1.00 88.62 104 ILE A CA 1
ATOM 791 C C . ILE A 1 104 ? -32.389 -48.970 2.631 1.00 88.62 104 ILE A C 1
ATOM 793 O O . ILE A 1 104 ? -31.426 -48.498 2.031 1.00 88.62 104 ILE A O 1
ATOM 797 N N . TYR A 1 105 ? -32.236 -49.983 3.486 1.00 82.56 105 TYR A N 1
ATOM 798 C CA . TYR A 1 105 ? -30.996 -50.765 3.572 1.00 82.56 105 TYR A CA 1
ATOM 799 C C . TYR A 1 105 ? -31.274 -52.265 3.470 1.00 82.56 105 TYR A C 1
ATOM 801 O O . TYR A 1 105 ? -32.378 -52.723 3.769 1.00 82.56 105 TYR A O 1
ATOM 809 N N . ILE A 1 106 ? -30.253 -53.033 3.096 1.00 90.81 106 ILE A N 1
ATOM 810 C CA . ILE A 1 106 ? -30.244 -54.499 3.114 1.00 90.81 106 ILE A CA 1
ATOM 811 C C . ILE A 1 106 ? -29.052 -54.959 3.958 1.00 90.81 106 ILE A C 1
ATOM 813 O O . ILE A 1 106 ? -27.962 -54.397 3.856 1.00 90.81 106 ILE A O 1
ATOM 817 N N . GLN A 1 107 ? -29.250 -55.976 4.798 1.00 90.69 107 GLN A N 1
ATOM 818 C CA . GLN A 1 107 ? -28.184 -56.637 5.558 1.00 90.69 107 GLN A CA 1
ATOM 819 C C . GLN A 1 107 ? -28.187 -58.140 5.288 1.00 90.69 107 GLN A C 1
ATOM 821 O O . GLN A 1 107 ? -29.236 -58.776 5.365 1.00 90.69 107 GLN A O 1
ATOM 826 N N . LEU A 1 108 ? -27.007 -58.705 5.030 1.00 94.19 108 LEU A N 1
ATOM 827 C CA . LEU A 1 108 ? -26.783 -60.145 4.913 1.00 94.19 108 LEU A CA 1
ATOM 828 C C . LEU A 1 108 ? -26.199 -60.663 6.226 1.00 94.19 108 LEU A C 1
ATOM 830 O O . LEU A 1 108 ? -25.202 -60.119 6.707 1.00 94.19 108 LEU A O 1
ATOM 834 N N . ARG A 1 109 ? -26.793 -61.702 6.816 1.00 91.12 109 ARG A N 1
ATOM 835 C CA . ARG A 1 109 ? -26.372 -62.262 8.109 1.00 91.12 109 ARG A CA 1
ATOM 836 C C . ARG A 1 109 ? -26.308 -63.786 8.087 1.00 91.12 109 ARG A C 1
ATOM 838 O O . ARG A 1 109 ? -27.156 -64.431 7.479 1.00 91.12 109 ARG A O 1
ATOM 845 N N . ALA A 1 110 ? -25.323 -64.360 8.776 1.00 88.12 110 ALA A N 1
ATOM 846 C CA . ALA A 1 110 ? -25.205 -65.811 8.937 1.00 88.12 110 ALA A CA 1
ATOM 847 C C . ALA A 1 110 ? -26.002 -66.321 10.148 1.00 88.12 110 ALA A C 1
ATOM 849 O O . ALA A 1 110 ? -25.880 -65.787 11.253 1.00 88.12 110 ALA A O 1
ATOM 850 N N . GLY A 1 111 ? -26.767 -67.396 9.951 1.00 86.12 111 GLY A N 1
ATOM 851 C CA . GLY A 1 111 ? -27.377 -68.233 10.993 1.00 86.12 111 GLY A CA 1
ATOM 852 C C . GLY A 1 111 ? -28.553 -67.629 11.771 1.00 86.12 111 GLY A C 1
ATOM 853 O O . GLY A 1 111 ? -29.305 -68.373 12.394 1.00 86.12 111 GLY A O 1
ATOM 854 N N . SER A 1 112 ? -28.737 -66.306 11.771 1.00 86.88 112 SER A N 1
ATOM 855 C CA . SER A 1 112 ? -29.911 -65.650 12.361 1.00 86.88 112 SER A CA 1
ATOM 856 C C . SER A 1 112 ? -30.071 -64.203 11.853 1.00 86.88 112 SER A C 1
ATOM 858 O O . SER A 1 112 ? -29.089 -63.604 11.404 1.00 86.88 112 SER A O 1
ATOM 860 N N . PRO A 1 113 ? -31.257 -63.574 11.998 1.00 85.31 113 PRO A N 1
ATOM 861 C CA . PRO A 1 113 ? -31.477 -62.168 11.631 1.00 85.31 113 PRO A CA 1
ATOM 862 C C . PRO A 1 113 ? -30.714 -61.171 12.525 1.00 85.31 113 PRO A C 1
ATOM 864 O O . PRO A 1 113 ? -30.681 -59.978 12.236 1.00 85.31 113 PRO A O 1
ATOM 867 N N . THR A 1 114 ? -30.084 -61.638 13.607 1.00 87.19 114 THR A N 1
ATOM 868 C CA . THR A 1 114 ? -29.171 -60.865 14.468 1.00 87.19 114 THR A CA 1
ATOM 869 C C . THR A 1 114 ? -27.753 -61.447 14.500 1.00 87.19 114 THR A C 1
ATOM 871 O O . THR A 1 114 ? -26.909 -60.957 15.250 1.00 87.19 114 THR A O 1
ATOM 874 N N . GLY A 1 115 ? -27.476 -62.473 13.686 1.00 82.88 115 GLY A N 1
ATOM 875 C CA . GLY A 1 115 ? -26.181 -63.143 13.583 1.00 82.88 115 GLY A CA 1
ATOM 876 C C . GLY A 1 115 ? -25.115 -62.304 12.878 1.00 82.88 115 GLY A C 1
ATOM 877 O O . GLY A 1 115 ? -25.342 -61.138 12.542 1.00 82.88 115 GLY A O 1
ATOM 878 N N . THR A 1 116 ? -23.938 -62.899 12.663 1.00 85.25 116 THR A N 1
ATOM 879 C CA . THR A 1 116 ? -22.760 -62.243 12.069 1.00 85.25 116 THR A CA 1
ATOM 880 C C . THR A 1 116 ? -23.127 -61.503 10.788 1.00 85.25 116 THR A C 1
ATOM 882 O O . THR A 1 116 ? -23.640 -62.119 9.855 1.00 85.25 116 THR A O 1
ATOM 885 N N . LEU A 1 117 ? -22.866 -60.194 10.747 1.00 84.50 117 LEU A N 1
ATOM 886 C CA . LEU A 1 117 ? -23.076 -59.368 9.561 1.00 84.50 117 LEU A CA 1
ATOM 887 C C . LEU A 1 117 ? -22.017 -59.720 8.509 1.00 84.50 117 LEU A C 1
ATOM 889 O O . LEU A 1 117 ? -20.824 -59.616 8.779 1.00 84.50 117 LEU A O 1
ATOM 893 N N . LEU A 1 118 ? -22.468 -60.150 7.334 1.00 82.12 118 LEU A N 1
ATOM 894 C CA . LEU A 1 118 ? -21.623 -60.585 6.219 1.00 82.12 118 LEU A CA 1
ATOM 895 C C . LEU A 1 118 ? -21.405 -59.459 5.202 1.00 82.12 118 LEU A C 1
ATOM 897 O O . LEU A 1 118 ? -20.333 -59.361 4.603 1.00 82.12 118 LEU A O 1
ATOM 901 N N . ALA A 1 119 ? -22.434 -58.630 5.013 1.00 79.50 119 ALA A N 1
ATOM 902 C CA . ALA A 1 119 ? -22.443 -57.433 4.181 1.00 79.50 119 ALA A CA 1
ATOM 903 C C . ALA A 1 119 ? -23.650 -56.551 4.542 1.00 79.50 119 ALA A C 1
ATOM 905 O O . ALA A 1 119 ? -24.646 -57.036 5.091 1.00 79.50 119 ALA A O 1
ATOM 906 N N . SER A 1 120 ? -23.597 -55.272 4.180 1.00 81.69 120 SER A N 1
ATOM 907 C CA . SER A 1 120 ? -24.742 -54.362 4.250 1.00 81.69 120 SER A CA 1
ATOM 908 C C . SER A 1 120 ? -24.609 -53.235 3.238 1.00 81.69 120 SER A C 1
ATOM 910 O O . SER A 1 120 ? -23.514 -52.700 3.086 1.00 81.69 120 SER A O 1
ATOM 912 N N . ALA A 1 121 ? -25.716 -52.824 2.627 1.00 75.00 121 ALA A N 1
ATOM 913 C CA . ALA A 1 121 ? -25.750 -51.689 1.711 1.00 75.00 121 ALA A CA 1
ATOM 914 C C . ALA A 1 121 ? -27.013 -50.847 1.900 1.00 75.00 121 ALA A C 1
ATOM 916 O O . ALA A 1 121 ? -28.078 -51.370 2.239 1.00 75.00 121 ALA A O 1
ATOM 917 N N . ASN A 1 122 ? -26.891 -49.549 1.628 1.00 75.31 122 ASN A N 1
ATOM 918 C CA . ASN A 1 122 ? -28.038 -48.678 1.399 1.00 75.31 122 ASN A CA 1
ATOM 919 C C . ASN A 1 122 ? -28.510 -48.839 -0.053 1.00 75.31 122 ASN A C 1
ATOM 921 O O . ASN A 1 122 ? -27.705 -49.016 -0.965 1.00 75.31 122 ASN A O 1
ATOM 925 N N . VAL A 1 123 ? -29.819 -48.761 -0.254 1.00 77.75 123 VAL A N 1
ATOM 926 C CA . VAL A 1 123 ? -30.505 -48.864 -1.542 1.00 77.75 123 VAL A CA 1
ATOM 927 C C . VAL A 1 123 ? -31.330 -47.597 -1.715 1.00 77.75 123 VAL A C 1
ATOM 929 O O . VAL A 1 123 ? -32.082 -47.219 -0.819 1.00 77.75 123 VAL A O 1
ATOM 932 N N . TYR A 1 124 ? -31.194 -46.943 -2.862 1.00 82.06 124 TYR A N 1
ATOM 933 C CA . TYR A 1 124 ? -31.920 -45.718 -3.192 1.00 82.06 124 TYR A CA 1
ATOM 934 C C . TYR A 1 124 ? -33.158 -46.023 -4.060 1.00 82.06 124 TYR A C 1
ATOM 936 O O . TYR A 1 124 ? -33.220 -47.102 -4.656 1.00 82.06 124 TYR A O 1
ATOM 944 N N . PRO A 1 125 ? -34.142 -45.103 -4.151 1.00 83.62 125 PRO A N 1
ATOM 945 C CA . PRO A 1 125 ? -35.338 -45.287 -4.971 1.00 83.62 125 PRO A CA 1
ATOM 946 C C . PRO A 1 125 ? -35.011 -45.670 -6.418 1.00 83.62 125 PRO A C 1
ATOM 948 O O . PRO A 1 125 ? -34.345 -44.925 -7.135 1.00 83.62 125 PRO A O 1
ATOM 951 N N . THR A 1 126 ? -35.537 -46.801 -6.884 1.00 83.94 126 THR A N 1
ATOM 952 C CA . THR A 1 126 ? -35.248 -47.354 -8.221 1.00 83.94 126 THR A CA 1
ATOM 953 C C . THR A 1 126 ? -36.155 -46.782 -9.320 1.00 83.94 126 THR A C 1
ATOM 955 O O . THR A 1 126 ? -36.197 -47.296 -10.439 1.00 83.94 126 THR A O 1
ATOM 958 N N . GLY A 1 127 ? -36.909 -45.722 -9.010 1.00 78.56 127 GLY A N 1
ATOM 959 C CA . GLY A 1 127 ? -37.971 -45.180 -9.861 1.00 78.56 127 GLY A CA 1
ATOM 960 C C . GLY A 1 127 ? -39.350 -45.802 -9.611 1.00 78.56 127 GLY A C 1
ATOM 961 O O . GLY A 1 127 ? -40.202 -45.743 -10.494 1.00 78.56 127 GLY A O 1
ATOM 962 N N . GLY A 1 128 ? -39.577 -46.414 -8.442 1.00 81.81 128 GLY A N 1
ATOM 963 C CA . GLY A 1 128 ? -40.873 -46.963 -8.023 1.00 81.81 128 GLY A CA 1
ATOM 964 C C . GLY A 1 128 ? -40.898 -4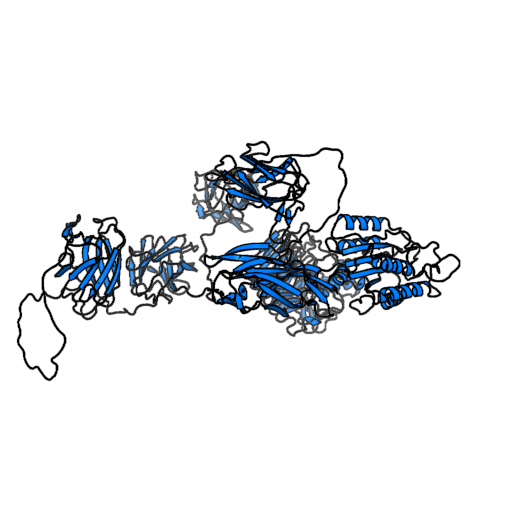8.488 -7.892 1.00 81.81 128 GLY A C 1
ATOM 965 O O . GLY A 1 128 ? -39.978 -49.185 -8.308 1.00 81.81 128 GLY A O 1
ATOM 966 N N . TYR A 1 129 ? -41.973 -49.014 -7.303 1.00 87.81 129 TYR A N 1
ATOM 967 C CA . TYR A 1 129 ? -42.087 -50.425 -6.902 1.00 87.81 129 TYR A CA 1
ATOM 968 C C . TYR A 1 129 ? -42.178 -51.430 -8.073 1.00 87.81 129 TYR A C 1
ATOM 970 O O . TYR A 1 129 ? -41.883 -52.608 -7.881 1.00 87.81 129 TYR A O 1
ATOM 978 N N . ASP A 1 130 ? -42.507 -50.981 -9.287 1.00 88.31 130 ASP A N 1
ATOM 979 C CA . ASP A 1 130 ? -42.449 -51.792 -10.519 1.00 88.31 130 ASP A CA 1
ATOM 980 C C . ASP A 1 130 ? -41.116 -51.640 -11.287 1.00 88.31 130 ASP A C 1
ATOM 982 O O . ASP A 1 130 ? -40.865 -52.345 -12.267 1.00 88.31 130 ASP A O 1
ATOM 986 N N . SER A 1 131 ? -40.243 -50.728 -10.851 1.00 88.56 131 SER A N 1
ATOM 987 C CA . SER A 1 131 ? -39.010 -50.338 -11.545 1.00 88.56 131 SER A CA 1
ATOM 988 C C . SER A 1 131 ? -37.815 -51.138 -11.016 1.00 88.56 131 SER A C 1
ATOM 990 O O . SER A 1 131 ? -37.021 -50.644 -10.217 1.00 88.56 131 SER A O 1
ATOM 992 N N . TYR A 1 132 ? -37.707 -52.405 -11.426 1.00 87.94 132 TYR A N 1
ATOM 993 C CA . TYR A 1 132 ? -36.669 -53.334 -10.952 1.00 87.94 132 TYR A CA 1
ATOM 994 C C . TYR A 1 132 ? -35.283 -53.045 -11.537 1.00 87.94 132 TYR A C 1
ATOM 996 O O . TYR A 1 132 ? -35.081 -53.161 -12.749 1.00 87.94 132 TYR A O 1
ATOM 1004 N N . GLN A 1 133 ? -34.311 -52.796 -10.660 1.00 85.31 133 GLN A N 1
ATOM 1005 C CA . GLN A 1 133 ? -32.899 -52.593 -10.993 1.00 85.31 133 GLN A CA 1
ATOM 1006 C C . GLN A 1 133 ? -32.022 -53.689 -10.375 1.00 85.31 133 GLN A C 1
ATOM 1008 O O . GLN A 1 133 ? -32.370 -54.278 -9.350 1.00 85.31 133 GLN A O 1
ATOM 1013 N N . GLU A 1 134 ? -30.880 -53.968 -11.004 1.00 85.94 134 GLU A N 1
ATOM 1014 C CA . GLU A 1 134 ? -29.826 -54.801 -10.422 1.00 85.94 134 GLU A CA 1
ATOM 1015 C C . GLU A 1 134 ? -28.875 -53.926 -9.596 1.00 85.94 134 GLU A C 1
ATOM 1017 O O . GLU A 1 134 ? -28.329 -52.952 -10.105 1.00 85.94 134 GLU A O 1
ATOM 1022 N N . ILE A 1 135 ? -28.644 -54.294 -8.339 1.00 77.81 135 ILE A N 1
ATOM 1023 C CA . ILE A 1 135 ? -27.721 -53.621 -7.421 1.00 77.81 135 ILE A CA 1
ATOM 1024 C C . ILE A 1 135 ? -26.675 -54.640 -6.964 1.00 77.81 135 ILE A C 1
ATOM 1026 O O . ILE A 1 135 ? -26.996 -55.802 -6.722 1.00 77.81 135 ILE A O 1
ATOM 1030 N N . SER A 1 136 ? -25.417 -54.214 -6.863 1.00 80.00 136 SER A N 1
ATOM 1031 C CA . SER A 1 136 ? -24.287 -55.055 -6.454 1.00 80.00 136 SER A CA 1
ATOM 1032 C C . SER A 1 136 ? -23.500 -54.366 -5.346 1.00 80.00 136 SER A C 1
ATOM 1034 O O . SER A 1 136 ? -23.244 -53.165 -5.434 1.00 80.00 136 SER A O 1
ATOM 1036 N N . PHE A 1 137 ? -23.120 -55.113 -4.312 1.00 72.25 137 PHE A N 1
ATOM 1037 C CA . PHE A 1 137 ? -22.267 -54.625 -3.230 1.00 72.25 137 PHE A CA 1
ATOM 1038 C C . PHE A 1 137 ? -21.313 -55.709 -2.721 1.00 72.25 137 PHE A C 1
ATOM 1040 O O . PHE A 1 137 ? -21.636 -56.899 -2.719 1.00 72.25 137 PHE A O 1
ATOM 1047 N N . SER A 1 138 ? -20.120 -55.289 -2.302 1.00 71.62 138 SER A N 1
ATOM 1048 C CA . SER A 1 138 ? -19.061 -56.183 -1.835 1.00 71.62 138 SER A CA 1
ATOM 1049 C C . SER A 1 138 ? -19.462 -56.926 -0.555 1.00 71.62 138 SER A C 1
ATOM 1051 O O . SER A 1 138 ? -20.220 -56.428 0.281 1.00 71.62 138 SER A O 1
ATOM 1053 N N . THR A 1 139 ? -18.934 -58.135 -0.393 1.00 70.12 139 THR A N 1
ATOM 1054 C CA . THR A 1 139 ? -19.150 -58.983 0.787 1.00 70.12 139 THR A CA 1
ATOM 1055 C C . THR A 1 139 ? -17.840 -59.220 1.523 1.00 70.12 139 THR A C 1
ATOM 1057 O O . THR A 1 139 ? -16.792 -59.316 0.888 1.00 70.12 139 THR A O 1
ATOM 1060 N N . SER A 1 140 ? -17.894 -59.459 2.837 1.00 66.62 140 SER A N 1
ATOM 1061 C CA . SER A 1 140 ? -16.849 -60.281 3.471 1.00 66.62 140 SER A CA 1
ATOM 1062 C C . SER A 1 140 ? -16.713 -61.625 2.735 1.00 66.62 140 SER A C 1
ATOM 1064 O O . SER A 1 140 ? -17.669 -62.070 2.103 1.00 66.62 140 SER A O 1
ATOM 1066 N N . ASN A 1 141 ? -15.548 -62.278 2.787 1.00 75.12 141 ASN A N 1
ATOM 1067 C CA . ASN A 1 141 ? -15.369 -63.563 2.104 1.00 75.12 141 ASN A CA 1
ATOM 1068 C C . ASN A 1 141 ? -16.138 -64.686 2.835 1.00 75.12 141 ASN A C 1
ATOM 1070 O O . ASN A 1 141 ? -15.619 -65.321 3.758 1.00 75.12 141 ASN A O 1
ATOM 1074 N N . ILE A 1 142 ? -17.391 -64.908 2.432 1.00 82.06 142 ILE A N 1
ATOM 1075 C CA . ILE A 1 142 ? -18.261 -65.967 2.945 1.00 82.06 142 ILE A CA 1
ATOM 1076 C C . ILE A 1 142 ? -17.796 -67.287 2.330 1.00 82.06 142 ILE A C 1
ATOM 1078 O O . ILE A 1 142 ? -17.721 -67.408 1.113 1.00 82.06 142 ILE A O 1
ATOM 1082 N N . THR A 1 143 ? -17.511 -68.289 3.159 1.00 83.06 143 THR A N 1
ATOM 1083 C CA . THR A 1 143 ? -17.066 -69.626 2.731 1.00 83.06 143 THR A CA 1
ATOM 1084 C C . THR A 1 143 ? -17.861 -70.718 3.440 1.00 83.06 143 THR A C 1
ATOM 1086 O O . THR A 1 143 ? -18.383 -70.506 4.538 1.00 83.06 143 THR A O 1
ATOM 1089 N N . ASN A 1 144 ? -17.848 -71.924 2.868 1.00 84.75 144 ASN A N 1
ATOM 1090 C CA . ASN A 1 144 ? -18.591 -73.113 3.302 1.00 84.75 144 ASN A CA 1
ATOM 1091 C C . ASN A 1 144 ? -20.116 -72.956 3.130 1.00 84.75 144 ASN A C 1
ATOM 1093 O O . ASN A 1 144 ? -20.592 -72.024 2.485 1.00 84.75 144 ASN A O 1
ATOM 1097 N N . VAL A 1 145 ? -20.880 -73.896 3.692 1.00 90.19 145 VAL A N 1
ATOM 1098 C CA . VAL A 1 145 ? -22.347 -73.857 3.711 1.00 90.19 145 VAL A CA 1
ATOM 1099 C C . VAL A 1 145 ? -22.829 -73.085 4.942 1.00 90.19 145 VAL A C 1
ATOM 1101 O O . VAL A 1 145 ? -22.417 -73.410 6.057 1.00 90.19 145 VAL A O 1
ATOM 1104 N N . ILE A 1 146 ? -23.721 -72.107 4.760 1.00 90.62 146 ILE A N 1
ATOM 1105 C CA . ILE A 1 146 ? -24.384 -71.375 5.855 1.00 90.62 146 ILE A CA 1
ATOM 1106 C C . ILE A 1 146 ? -25.883 -71.178 5.591 1.00 90.62 146 ILE A C 1
ATOM 1108 O O . ILE A 1 146 ? -26.342 -71.211 4.451 1.00 90.62 146 ILE A O 1
ATOM 1112 N N . ASP A 1 147 ? -26.640 -70.892 6.650 1.00 91.50 147 ASP A N 1
ATOM 1113 C CA . ASP A 1 147 ? -27.989 -70.333 6.527 1.00 91.50 147 ASP A CA 1
ATOM 1114 C C . ASP A 1 147 ? -27.889 -68.804 6.398 1.00 91.50 147 ASP A C 1
ATOM 1116 O O . ASP A 1 147 ? -27.318 -68.133 7.265 1.00 91.50 147 ASP A O 1
ATOM 1120 N N . LEU A 1 148 ? -28.419 -68.255 5.304 1.00 94.81 148 LEU A N 1
ATOM 1121 C CA . LEU A 1 148 ? -28.342 -66.840 4.945 1.00 94.81 148 LEU A CA 1
ATOM 1122 C C . LEU A 1 148 ? -29.646 -66.119 5.295 1.00 94.81 148 LEU A C 1
ATOM 1124 O O . LEU A 1 148 ? -30.709 -66.453 4.779 1.00 94.81 148 LEU A O 1
ATOM 1128 N N . TYR A 1 149 ? -29.548 -65.072 6.109 1.00 94.19 149 TYR A N 1
ATOM 1129 C CA . TYR A 1 149 ? -30.649 -64.182 6.466 1.00 94.19 149 TYR A CA 1
ATOM 1130 C C . TYR A 1 149 ? -30.467 -62.835 5.765 1.00 94.19 149 TYR A C 1
ATOM 1132 O O . TYR A 1 149 ? -29.456 -62.162 5.968 1.00 94.19 149 TYR A O 1
ATOM 1140 N N . ILE A 1 150 ? -31.453 -62.432 4.965 1.00 96.38 150 ILE A N 1
ATOM 1141 C CA . ILE A 1 150 ? -31.522 -61.117 4.322 1.00 96.38 150 ILE A CA 1
ATOM 1142 C C . ILE A 1 150 ? -32.544 -60.276 5.093 1.00 96.38 150 ILE A C 1
ATOM 1144 O O . ILE A 1 150 ? -33.719 -60.637 5.152 1.00 96.38 150 ILE A O 1
ATOM 1148 N N . VAL A 1 151 ? -32.087 -59.189 5.720 1.00 93.75 151 VAL A N 1
ATOM 1149 C CA . VAL A 1 151 ? -32.885 -58.318 6.605 1.00 93.75 151 VAL A CA 1
ATOM 1150 C C . VAL A 1 151 ? -33.070 -56.944 5.961 1.00 93.75 151 VAL A C 1
ATOM 1152 O O . VAL A 1 151 ? -32.094 -56.354 5.487 1.00 93.75 151 VAL A O 1
ATOM 1155 N N . PHE A 1 152 ? -34.300 -56.421 5.968 1.00 94.94 152 PHE A N 1
ATOM 1156 C CA . PHE A 1 152 ? -34.682 -55.234 5.194 1.00 94.94 152 PHE A CA 1
ATOM 1157 C C . PHE A 1 152 ? -34.977 -54.007 6.068 1.00 94.94 152 PHE A C 1
ATOM 1159 O O . PHE A 1 152 ? -35.695 -54.061 7.066 1.00 94.94 152 PHE A O 1
ATOM 1166 N N . GLY A 1 153 ? -34.417 -52.861 5.678 1.00 88.31 153 GLY A N 1
ATOM 1167 C CA . GLY A 1 153 ? -34.493 -51.596 6.415 1.00 88.31 153 GLY A CA 1
ATOM 1168 C C . GLY A 1 153 ? -35.719 -50.728 6.125 1.00 88.31 153 GLY A C 1
ATOM 1169 O O . GLY A 1 153 ? -35.919 -49.720 6.802 1.00 88.31 153 GLY A O 1
ATOM 1170 N N . GLY A 1 154 ? -36.535 -51.104 5.142 1.00 87.69 154 GLY A N 1
ATOM 1171 C CA . GLY A 1 154 ? -37.698 -50.355 4.667 1.00 87.69 154 GLY A CA 1
ATOM 1172 C C . GLY A 1 154 ? -38.408 -51.091 3.528 1.00 87.69 154 GLY A C 1
ATOM 1173 O O . GLY A 1 154 ? -38.054 -52.239 3.258 1.00 87.69 154 GLY A O 1
ATOM 1174 N N . PRO A 1 155 ? -39.413 -50.472 2.885 1.00 92.38 155 PRO A N 1
ATOM 1175 C CA . PRO A 1 155 ? -40.227 -51.150 1.885 1.00 92.38 155 PRO A CA 1
ATOM 1176 C C . PRO A 1 155 ? -39.508 -51.381 0.553 1.00 92.38 155 PRO A C 1
ATOM 1178 O O . PRO A 1 155 ? -38.795 -50.508 0.058 1.00 92.38 155 PRO A O 1
ATOM 1181 N N . LEU A 1 156 ? -39.729 -52.547 -0.052 1.00 94.81 156 LEU A N 1
ATOM 1182 C CA . LEU A 1 156 ? -39.251 -52.899 -1.390 1.00 94.81 156 LEU A CA 1
ATOM 1183 C C . LEU A 1 156 ? -40.031 -54.090 -1.969 1.00 94.81 156 LEU A C 1
ATOM 1185 O O . LEU A 1 156 ? -40.733 -54.801 -1.248 1.00 94.81 156 LEU A O 1
ATOM 1189 N N . ASN A 1 157 ? -39.812 -54.331 -3.258 1.00 94.81 157 ASN A N 1
ATOM 1190 C CA . ASN A 1 157 ? -40.049 -55.602 -3.930 1.00 94.81 157 ASN A CA 1
ATOM 1191 C C . ASN A 1 157 ? -38.696 -56.253 -4.288 1.00 94.81 157 ASN A C 1
ATOM 1193 O O . ASN A 1 157 ? -37.731 -55.550 -4.596 1.00 94.81 157 ASN A O 1
ATOM 1197 N N . PHE A 1 158 ? -38.612 -57.584 -4.262 1.00 95.56 158 PHE A N 1
ATOM 1198 C CA . PHE A 1 158 ? -37.374 -58.363 -4.395 1.00 95.56 158 PHE A CA 1
ATOM 1199 C C . PHE A 1 158 ? -37.586 -59.574 -5.314 1.00 95.56 158 PHE A C 1
ATOM 1201 O O . PHE A 1 158 ? -38.446 -60.403 -5.044 1.00 95.56 158 PHE A O 1
ATOM 1208 N N . ASP A 1 159 ? -36.822 -59.644 -6.407 1.00 93.75 159 ASP A N 1
ATOM 1209 C CA . ASP A 1 159 ? -36.969 -60.605 -7.516 1.00 93.75 159 ASP A CA 1
ATOM 1210 C C . ASP A 1 159 ? -35.976 -61.776 -7.387 1.00 93.75 159 ASP A C 1
ATOM 1212 O O . ASP A 1 159 ? -36.394 -62.912 -7.200 1.00 93.75 159 ASP A O 1
ATOM 1216 N N . TRP A 1 160 ? -34.661 -61.526 -7.369 1.00 94.44 160 TRP A N 1
ATOM 1217 C CA . TRP A 1 160 ? -33.649 -62.583 -7.174 1.00 94.44 160 TRP A CA 1
ATOM 1218 C C . TRP A 1 160 ? -32.312 -62.047 -6.663 1.00 94.44 160 TRP A C 1
ATOM 1220 O O . TRP A 1 160 ? -32.069 -60.838 -6.661 1.00 94.44 160 TRP A O 1
ATOM 1230 N N . PHE A 1 161 ? -31.419 -62.952 -6.262 1.00 95.38 161 PHE A N 1
ATOM 1231 C CA . PHE A 1 161 ? -30.027 -62.646 -5.926 1.00 95.38 161 PHE A CA 1
ATOM 1232 C C . PHE A 1 161 ? -29.043 -63.708 -6.433 1.00 95.38 161 PHE A C 1
ATOM 1234 O O . PHE A 1 161 ? -29.426 -64.813 -6.803 1.00 95.38 161 PHE A O 1
ATOM 1241 N N . THR A 1 162 ? -27.761 -63.359 -6.468 1.00 92.06 162 THR A N 1
ATOM 1242 C CA . THR A 1 162 ? -26.623 -64.272 -6.652 1.00 92.06 162 THR A CA 1
ATOM 1243 C C . THR A 1 162 ? -25.416 -63.671 -5.944 1.00 92.06 162 THR A C 1
ATOM 1245 O O . THR A 1 162 ? -25.329 -62.455 -5.769 1.00 92.06 162 THR A O 1
ATOM 1248 N N . PHE A 1 163 ? -24.446 -64.494 -5.585 1.00 89.38 163 PHE A N 1
ATOM 1249 C CA . PHE A 1 163 ? -23.118 -64.029 -5.208 1.00 89.38 163 PHE A CA 1
ATOM 1250 C C . PHE A 1 163 ? -22.147 -64.172 -6.381 1.00 89.38 163 PHE A C 1
ATOM 1252 O O . PHE A 1 163 ? -22.362 -64.972 -7.294 1.00 89.38 163 PHE A O 1
ATOM 1259 N N . THR A 1 164 ? -21.062 -63.406 -6.332 1.00 83.38 164 THR A N 1
ATOM 1260 C CA . THR A 1 164 ? -19.895 -63.554 -7.205 1.00 83.38 164 THR A CA 1
ATOM 1261 C C . THR A 1 164 ? -18.830 -64.343 -6.449 1.00 83.38 164 THR A C 1
ATOM 1263 O O . THR A 1 164 ? -18.524 -64.022 -5.297 1.00 83.38 164 THR A O 1
ATOM 1266 N N . GLN A 1 165 ? -18.274 -65.383 -7.076 1.00 80.94 165 GLN A N 1
ATOM 1267 C CA . GLN A 1 165 ? -17.173 -66.153 -6.494 1.00 80.94 165 GLN A CA 1
ATOM 1268 C C . GLN A 1 165 ? -15.885 -65.322 -6.517 1.00 80.94 165 GLN A C 1
ATOM 1270 O O . GLN A 1 165 ? -15.628 -64.596 -7.476 1.00 80.94 165 GLN A O 1
ATOM 1275 N N . ALA A 1 166 ? -15.078 -65.408 -5.462 1.00 65.44 166 ALA A N 1
ATOM 1276 C CA . ALA A 1 166 ? -13.771 -64.765 -5.433 1.00 65.44 166 ALA A CA 1
ATOM 1277 C C . ALA A 1 166 ? -12.802 -65.473 -6.400 1.00 65.44 166 ALA A C 1
ATOM 1279 O O . ALA A 1 166 ? -12.633 -66.688 -6.337 1.00 65.44 166 ALA A O 1
ATOM 1280 N N . ASP A 1 167 ? -12.130 -64.730 -7.279 1.00 57.69 167 ASP A N 1
ATOM 1281 C CA . ASP A 1 167 ? -11.098 -65.300 -8.151 1.00 57.69 167 ASP A CA 1
ATOM 1282 C C . ASP A 1 167 ? -9.846 -65.722 -7.367 1.00 57.69 167 ASP A C 1
ATOM 1284 O O . ASP A 1 167 ? -9.365 -65.014 -6.478 1.00 57.69 167 ASP A O 1
ATOM 1288 N N . THR A 1 168 ? -9.265 -66.864 -7.740 1.00 50.12 168 THR A N 1
ATOM 1289 C CA . THR A 1 168 ? -8.058 -67.432 -7.111 1.00 50.12 168 THR A CA 1
ATOM 1290 C C . THR A 1 168 ? -6.742 -66.826 -7.618 1.00 50.12 168 THR A C 1
ATOM 1292 O O . THR A 1 168 ? -5.665 -67.295 -7.244 1.00 50.12 168 THR A O 1
ATOM 1295 N N . ALA A 1 169 ? -6.804 -65.765 -8.429 1.00 41.88 169 ALA A N 1
ATOM 1296 C CA . ALA A 1 169 ? -5.650 -65.020 -8.925 1.00 41.88 169 ALA A CA 1
ATOM 1297 C C . ALA A 1 169 ? -5.774 -63.521 -8.587 1.00 41.88 169 ALA A C 1
ATOM 1299 O O . ALA A 1 169 ? -6.695 -62.850 -9.033 1.00 41.88 169 ALA A O 1
ATOM 1300 N N . SER A 1 170 ? -4.800 -62.990 -7.839 1.00 42.81 170 SER A N 1
ATOM 1301 C CA . SER A 1 170 ? -4.621 -61.550 -7.558 1.00 42.81 170 SER A CA 1
ATOM 1302 C C . SER A 1 170 ? -5.697 -60.827 -6.715 1.00 42.81 170 SER A C 1
ATOM 1304 O O . SER A 1 170 ? -5.851 -59.614 -6.826 1.00 42.81 170 SER A O 1
ATOM 1306 N N . ASN A 1 171 ? -6.394 -61.523 -5.807 1.00 49.78 171 ASN A N 1
ATOM 1307 C CA . ASN A 1 171 ? -7.348 -60.911 -4.858 1.00 49.78 171 ASN A CA 1
ATOM 1308 C C . ASN A 1 171 ? -6.728 -60.497 -3.501 1.00 49.78 171 ASN A C 1
ATOM 1310 O O . ASN A 1 171 ? -7.309 -60.701 -2.436 1.00 49.78 171 ASN A O 1
ATOM 1314 N N . THR A 1 172 ? -5.543 -59.884 -3.524 1.00 57.44 172 THR A N 1
ATOM 1315 C CA . THR A 1 172 ? -5.080 -59.032 -2.412 1.00 57.44 172 THR A CA 1
ATOM 1316 C C . THR A 1 172 ? -5.665 -57.629 -2.593 1.00 57.44 172 THR A C 1
ATOM 1318 O O . THR A 1 172 ? -5.422 -57.051 -3.655 1.00 57.44 172 THR A O 1
ATOM 1321 N N . PRO A 1 173 ? -6.383 -57.050 -1.609 1.00 62.94 173 PRO A N 1
ATOM 1322 C CA . PRO A 1 173 ? -6.928 -55.700 -1.737 1.00 62.94 173 PRO A CA 1
ATOM 1323 C C . PRO A 1 173 ? -5.833 -54.677 -2.064 1.00 62.94 173 PRO A C 1
ATOM 1325 O O . PRO A 1 173 ? -4.833 -54.579 -1.348 1.00 62.94 173 PRO A O 1
ATOM 1328 N N . LYS A 1 174 ? -6.014 -53.931 -3.158 1.00 74.69 174 LYS A N 1
ATOM 1329 C CA . LYS A 1 174 ? -5.086 -52.878 -3.592 1.00 74.69 174 LYS A CA 1
ATOM 1330 C C . LYS A 1 174 ? -5.248 -51.678 -2.657 1.00 74.69 174 LYS A C 1
ATOM 1332 O O . LYS A 1 174 ? -6.370 -51.315 -2.325 1.00 74.69 174 LYS A O 1
ATOM 1337 N N . ASN A 1 175 ? -4.160 -51.042 -2.232 1.00 80.00 175 ASN A N 1
ATOM 1338 C CA . ASN A 1 175 ? -4.253 -49.848 -1.390 1.00 80.00 175 ASN A CA 1
ATOM 1339 C C . ASN A 1 175 ? -4.787 -48.655 -2.210 1.00 80.00 175 ASN A C 1
ATOM 1341 O O . ASN A 1 175 ? -4.170 -48.279 -3.204 1.00 80.00 175 ASN A O 1
ATOM 1345 N N . ALA A 1 176 ? -5.908 -48.053 -1.798 1.00 84.88 176 ALA A N 1
ATOM 1346 C CA . ALA A 1 176 ? -6.475 -46.879 -2.469 1.00 84.88 176 ALA A CA 1
ATOM 1347 C C . ALA A 1 176 ? -5.637 -45.602 -2.250 1.00 84.88 176 ALA A C 1
ATOM 1349 O O . ALA A 1 176 ? -5.748 -44.654 -3.024 1.00 84.88 176 ALA A O 1
ATOM 1350 N N . PHE A 1 177 ? -4.782 -45.591 -1.220 1.00 84.62 177 PHE A N 1
ATOM 1351 C CA . PHE A 1 177 ? -3.890 -44.482 -0.858 1.00 84.62 177 PHE A CA 1
ATOM 1352 C C . PHE A 1 177 ? -2.515 -44.527 -1.551 1.00 84.62 177 PHE A C 1
ATOM 1354 O O . PHE A 1 177 ? -1.616 -43.764 -1.202 1.00 84.62 177 PHE A O 1
ATOM 1361 N N . SER A 1 178 ? -2.315 -45.447 -2.495 1.00 78.88 178 SER A N 1
ATOM 1362 C CA . SER A 1 178 ? -1.129 -45.493 -3.359 1.00 78.88 178 SER A CA 1
ATOM 1363 C C . SER A 1 178 ? -1.517 -45.212 -4.805 1.00 78.88 178 SER A C 1
ATOM 1365 O O . SER A 1 178 ? -2.613 -45.585 -5.213 1.00 78.88 178 SER A O 1
ATOM 1367 N N . ARG A 1 179 ? -0.593 -44.633 -5.585 1.00 85.69 179 ARG A N 1
ATOM 1368 C CA . ARG A 1 179 ? -0.741 -44.437 -7.036 1.00 85.69 179 ARG A CA 1
ATOM 1369 C C . ARG A 1 179 ? -1.172 -45.744 -7.721 1.00 85.69 179 ARG A C 1
ATOM 1371 O O . ARG A 1 179 ? -0.514 -46.775 -7.589 1.00 85.69 179 ARG A O 1
ATOM 1378 N N . ILE A 1 180 ? -2.288 -45.671 -8.438 1.00 85.56 180 ILE A N 1
ATOM 1379 C CA . ILE A 1 180 ? -2.871 -46.708 -9.287 1.00 85.56 180 ILE A CA 1
ATOM 1380 C C . ILE A 1 180 ? -2.713 -46.226 -10.727 1.00 85.56 180 ILE A C 1
ATOM 1382 O O . ILE A 1 180 ? -3.376 -45.273 -11.134 1.00 85.56 180 ILE A O 1
ATOM 1386 N N . GLU A 1 181 ? -1.843 -46.877 -11.496 1.00 85.88 181 GLU A N 1
ATOM 1387 C CA . GLU A 1 181 ? -1.735 -46.631 -12.942 1.00 85.88 181 GLU A CA 1
ATOM 1388 C C . GLU A 1 181 ? -3.038 -47.067 -13.633 1.00 85.88 181 GLU A C 1
ATOM 1390 O O . GLU A 1 181 ? -3.588 -48.131 -13.310 1.00 85.88 181 GLU A O 1
ATOM 1395 N N . ALA A 1 182 ? -3.563 -46.262 -14.556 1.00 91.44 182 ALA A N 1
ATOM 1396 C CA . ALA A 1 182 ? -4.903 -46.479 -15.100 1.00 91.44 182 ALA A CA 1
ATOM 1397 C C . ALA A 1 182 ? -4.988 -47.731 -15.990 1.00 91.44 182 ALA A C 1
ATOM 1399 O O . ALA A 1 182 ? -6.016 -48.409 -16.024 1.00 91.44 182 ALA A O 1
ATOM 1400 N N . GLU A 1 183 ? -3.898 -48.111 -16.664 1.00 86.19 183 GLU A N 1
ATOM 1401 C CA . GLU A 1 183 ? -3.846 -49.334 -17.468 1.00 86.19 183 GLU A CA 1
ATOM 1402 C C . GLU A 1 183 ? -3.876 -50.621 -16.617 1.00 86.19 183 GLU A C 1
ATOM 1404 O O . GLU A 1 183 ? -4.099 -51.703 -17.155 1.00 86.19 183 GLU A O 1
ATOM 1409 N N . ASN A 1 184 ? -3.751 -50.522 -15.284 1.00 83.88 184 ASN A N 1
ATOM 1410 C CA . ASN A 1 184 ? -3.919 -51.635 -14.336 1.00 83.88 184 ASN A CA 1
ATOM 1411 C C . ASN A 1 184 ? -5.382 -51.834 -13.865 1.00 83.88 184 ASN A C 1
ATOM 1413 O O . ASN A 1 184 ? -5.642 -52.255 -12.722 1.00 83.88 184 ASN A O 1
ATOM 1417 N N . PHE A 1 185 ? -6.336 -51.547 -14.755 1.00 86.69 185 PHE A N 1
ATOM 1418 C CA . PHE A 1 185 ? -7.765 -51.813 -14.585 1.00 86.69 185 PHE A CA 1
ATOM 1419 C C . PHE A 1 185 ? -8.068 -53.308 -14.376 1.00 86.69 185 PHE A C 1
ATOM 1421 O O . PHE A 1 185 ? -7.340 -54.197 -14.815 1.00 86.69 185 PHE A O 1
ATOM 1428 N N . SER A 1 186 ? -9.180 -53.602 -13.702 1.00 82.62 186 SER A N 1
ATOM 1429 C CA . SER A 1 186 ? -9.725 -54.960 -13.564 1.00 82.62 186 SER A CA 1
ATOM 1430 C C . SER A 1 186 ? -10.659 -55.324 -14.720 1.00 82.62 186 SER A C 1
ATOM 1432 O O . SER A 1 186 ? -10.706 -56.482 -15.131 1.00 82.62 186 SER A O 1
ATOM 1434 N N . LYS A 1 187 ? -11.396 -54.345 -15.258 1.00 85.19 187 LYS A N 1
ATOM 1435 C CA . LYS A 1 187 ? -12.222 -54.474 -16.467 1.00 85.19 187 LYS A CA 1
ATOM 1436 C C . LYS A 1 187 ? -12.437 -53.095 -17.106 1.00 85.19 187 LYS A C 1
ATOM 1438 O O . LYS A 1 187 ? -12.427 -52.092 -16.404 1.00 85.19 187 LYS A O 1
ATOM 1443 N N . ILE A 1 188 ? -12.677 -53.055 -18.413 1.00 86.81 188 ILE A N 1
ATOM 1444 C CA . ILE A 1 188 ? -13.163 -51.874 -19.143 1.00 86.81 188 ILE A CA 1
ATOM 1445 C C . ILE A 1 188 ? -14.502 -52.174 -19.829 1.00 86.81 188 ILE A C 1
ATOM 1447 O O . ILE A 1 188 ? -14.836 -53.337 -20.083 1.00 86.81 188 ILE A O 1
ATOM 1451 N N . SER A 1 189 ? -15.269 -51.125 -20.117 1.00 82.75 189 SER A N 1
ATOM 1452 C CA . SER A 1 189 ? -16.493 -51.158 -20.916 1.00 82.75 189 SER A CA 1
ATOM 1453 C C . SER A 1 189 ? -16.468 -50.007 -21.919 1.00 82.75 189 SER A C 1
ATOM 1455 O O . SER A 1 189 ? -16.855 -48.894 -21.592 1.00 82.75 189 SER A O 1
ATOM 1457 N N . GLY A 1 190 ? -15.979 -50.305 -23.120 1.00 81.31 190 GLY A N 1
ATOM 1458 C CA . GLY A 1 190 ? -15.861 -49.400 -24.264 1.00 81.31 190 GLY A CA 1
ATOM 1459 C C . GLY A 1 190 ? -15.056 -50.101 -25.356 1.00 81.31 190 GLY A C 1
ATOM 1460 O O . GLY A 1 190 ? -14.125 -50.846 -25.045 1.00 81.31 190 GLY A O 1
ATOM 1461 N N . SER A 1 191 ? -15.451 -49.974 -26.624 1.00 78.94 191 SER A N 1
ATOM 1462 C CA . SER A 1 191 ? -14.880 -50.796 -27.710 1.00 78.94 191 SER A CA 1
ATOM 1463 C C . SER A 1 191 ? -13.602 -50.235 -28.332 1.00 78.94 191 SER A C 1
ATOM 1465 O O . SER A 1 191 ? -12.922 -50.965 -29.050 1.00 78.94 191 SER A O 1
ATOM 1467 N N . GLU A 1 192 ? -13.296 -48.963 -28.078 1.00 85.69 192 GLU A N 1
ATOM 1468 C CA . GLU A 1 192 ? -12.140 -48.253 -28.647 1.00 85.69 192 GLU A CA 1
ATOM 1469 C C . GLU A 1 192 ? -11.071 -47.913 -27.592 1.00 85.69 192 GLU A C 1
ATOM 1471 O O . GLU A 1 192 ? -9.945 -47.577 -27.961 1.00 85.69 192 GLU A O 1
ATOM 1476 N N . ILE A 1 193 ? -11.387 -48.096 -26.299 1.00 88.62 193 ILE A N 1
ATOM 1477 C CA . ILE A 1 193 ? -10.462 -47.919 -25.171 1.00 88.62 193 ILE A CA 1
ATOM 1478 C C . ILE A 1 193 ? -9.204 -48.765 -25.390 1.00 88.62 193 ILE A C 1
ATOM 1480 O O . ILE A 1 193 ? -9.271 -49.990 -25.526 1.00 88.62 193 ILE A O 1
ATOM 1484 N N . GLN A 1 194 ? -8.042 -48.119 -25.345 1.00 86.81 194 GLN A N 1
ATOM 1485 C CA . GLN A 1 194 ? -6.746 -48.775 -25.492 1.00 86.81 194 GLN A CA 1
ATOM 1486 C C . GLN A 1 194 ? -5.674 -48.116 -24.624 1.00 86.81 194 GLN A C 1
ATOM 1488 O O . GLN A 1 194 ? -5.817 -46.983 -24.164 1.00 86.81 194 GLN A O 1
ATOM 1493 N N . THR A 1 195 ? -4.580 -48.840 -24.398 1.00 89.56 195 THR A N 1
ATOM 1494 C CA . THR A 1 195 ? -3.408 -48.306 -23.703 1.00 89.56 195 THR A CA 1
ATOM 1495 C C . THR A 1 195 ? -2.726 -47.237 -24.559 1.00 89.56 195 THR A C 1
ATOM 1497 O O . THR A 1 195 ? -2.439 -47.473 -25.734 1.00 89.56 195 THR A O 1
ATOM 1500 N N . VAL A 1 196 ? -2.437 -46.081 -23.966 1.00 85.19 196 VAL A N 1
ATOM 1501 C CA . VAL A 1 196 ? -1.720 -44.959 -24.594 1.00 85.19 196 VAL A CA 1
ATOM 1502 C C . VAL A 1 196 ? -0.390 -44.707 -23.890 1.00 85.19 196 VAL A C 1
ATOM 1504 O O . VAL A 1 196 ? -0.230 -45.058 -22.724 1.00 85.19 196 VAL A O 1
ATOM 1507 N N . TYR A 1 197 ? 0.571 -44.099 -24.585 1.00 81.19 197 TYR A N 1
ATOM 1508 C CA . TYR A 1 197 ? 1.832 -43.669 -23.976 1.00 81.19 197 TYR A CA 1
ATOM 1509 C C . TYR A 1 197 ? 1.656 -42.337 -23.241 1.00 81.19 197 TYR A C 1
ATOM 1511 O O . TYR A 1 197 ? 0.951 -41.449 -23.723 1.00 81.19 197 TYR A O 1
ATOM 1519 N N . THR A 1 198 ? 2.322 -42.192 -22.096 1.00 79.19 198 THR A N 1
ATOM 1520 C CA . THR A 1 198 ? 2.265 -40.988 -21.252 1.00 79.19 198 THR A CA 1
ATOM 1521 C C . THR A 1 198 ? 3.682 -40.512 -20.909 1.00 79.19 198 THR A C 1
ATOM 1523 O O . THR A 1 198 ? 4.645 -41.263 -21.088 1.00 79.19 198 THR A O 1
ATOM 1526 N N . PRO A 1 199 ? 3.859 -39.286 -20.380 1.00 66.50 199 PRO A N 1
ATOM 1527 C CA . PRO A 1 199 ? 5.164 -38.818 -19.914 1.00 66.50 199 PRO A CA 1
ATOM 1528 C C . PRO A 1 199 ? 5.765 -39.644 -18.764 1.00 66.50 199 PRO A C 1
ATOM 1530 O O . PRO A 1 199 ? 6.968 -39.541 -18.527 1.00 66.50 199 PRO A O 1
ATOM 1533 N N . THR A 1 200 ? 4.960 -40.441 -18.041 1.00 67.00 200 THR A N 1
ATOM 1534 C CA . THR A 1 200 ? 5.426 -41.232 -16.884 1.00 67.00 200 THR A CA 1
ATOM 1535 C C . THR A 1 200 ? 5.386 -42.752 -17.088 1.00 67.00 200 THR A C 1
ATOM 1537 O O . THR A 1 200 ? 6.010 -43.479 -16.314 1.00 67.00 200 THR A O 1
ATOM 1540 N N . GLY A 1 201 ? 4.745 -43.243 -18.154 1.00 79.62 201 GLY A N 1
ATOM 1541 C CA . GLY A 1 201 ? 4.667 -44.665 -18.486 1.00 79.62 201 GLY A CA 1
ATOM 1542 C C . GLY A 1 201 ? 3.655 -44.945 -19.597 1.00 79.62 201 GLY A C 1
ATOM 1543 O O . GLY A 1 201 ? 3.838 -44.529 -20.745 1.00 79.62 201 GLY A O 1
ATOM 1544 N N . ASN A 1 202 ? 2.594 -45.670 -19.250 1.00 84.31 202 ASN A N 1
ATOM 1545 C CA . ASN A 1 202 ? 1.398 -45.793 -20.076 1.00 84.31 202 ASN A CA 1
ATOM 1546 C C . ASN A 1 202 ? 0.180 -45.306 -19.280 1.00 84.31 202 ASN A C 1
ATOM 1548 O O . ASN A 1 202 ? 0.276 -45.012 -18.095 1.00 84.31 202 ASN A O 1
ATOM 1552 N N . GLY A 1 203 ? -0.965 -45.250 -19.948 1.00 89.62 203 GLY A N 1
ATOM 1553 C CA . GLY A 1 203 ? -2.258 -44.951 -19.349 1.00 89.62 203 GLY A CA 1
ATOM 1554 C C . GLY A 1 203 ? -3.395 -45.536 -20.182 1.00 89.62 203 GLY A C 1
ATOM 1555 O O . GLY A 1 203 ? -3.163 -46.246 -21.164 1.00 89.62 203 GLY A O 1
ATOM 1556 N N . LEU A 1 204 ? -4.632 -45.222 -19.815 1.00 93.38 204 LEU A N 1
ATOM 1557 C CA . LEU A 1 204 ? -5.817 -45.478 -20.632 1.00 93.38 204 LEU A CA 1
ATOM 1558 C C . LEU A 1 204 ? -6.134 -44.276 -21.514 1.00 93.38 204 LEU A C 1
ATOM 1560 O O . LEU A 1 204 ? -6.038 -43.138 -21.070 1.00 93.38 204 LEU A O 1
ATOM 1564 N N . GLY A 1 205 ? -6.572 -44.530 -22.742 1.00 88.00 205 GLY A N 1
ATOM 1565 C CA . GLY A 1 205 ? -7.060 -43.494 -23.641 1.00 88.00 205 GLY A CA 1
ATOM 1566 C C . GLY A 1 205 ? -8.033 -44.030 -24.679 1.00 88.00 205 GLY A C 1
ATOM 1567 O O . GLY A 1 205 ? -8.385 -45.210 -24.656 1.00 88.00 205 GLY A O 1
ATOM 1568 N N . TYR A 1 206 ? -8.467 -43.150 -25.587 1.00 86.88 206 TYR A N 1
ATOM 1569 C CA . TYR A 1 206 ? -9.566 -43.422 -26.533 1.00 86.88 206 TYR A CA 1
ATOM 1570 C C . TYR A 1 206 ? -10.883 -43.800 -25.820 1.00 86.88 206 TYR A C 1
ATOM 1572 O O . TYR A 1 206 ? -11.683 -44.580 -26.330 1.00 86.88 206 TYR A O 1
ATOM 1580 N N . MET A 1 207 ? -11.095 -43.246 -24.622 1.00 85.75 207 MET A N 1
ATOM 1581 C CA . MET A 1 207 ? -12.329 -43.398 -23.850 1.00 85.75 207 MET A CA 1
ATOM 1582 C C . MET A 1 207 ? -13.332 -42.320 -24.281 1.00 85.75 207 MET A C 1
ATOM 1584 O O . MET A 1 207 ? -12.949 -41.157 -24.397 1.00 85.75 207 MET A O 1
ATOM 1588 N N . ALA A 1 208 ? -14.596 -42.674 -24.508 1.00 82.62 208 ALA A N 1
ATOM 1589 C CA . ALA A 1 208 ? -15.660 -41.765 -24.955 1.00 82.62 208 ALA A CA 1
ATOM 1590 C C . ALA A 1 208 ? -16.734 -41.513 -23.872 1.00 82.62 208 ALA A C 1
ATOM 1592 O O . ALA A 1 208 ? -16.725 -42.132 -22.811 1.00 82.62 208 ALA A O 1
ATOM 1593 N N . THR A 1 209 ? -17.697 -40.612 -24.124 1.00 88.62 209 THR A N 1
ATOM 1594 C CA . THR A 1 209 ? -18.839 -40.396 -23.209 1.00 88.62 209 THR A CA 1
ATOM 1595 C C . THR A 1 209 ? -19.596 -41.704 -22.952 1.00 88.62 209 THR A C 1
ATOM 1597 O O . THR A 1 209 ? -20.161 -42.286 -23.877 1.00 88.62 209 THR A O 1
ATOM 1600 N N . GLY A 1 210 ? -19.681 -42.113 -21.687 1.00 81.06 210 GLY A N 1
ATOM 1601 C CA . GLY A 1 210 ? -20.371 -43.327 -21.248 1.00 81.06 210 GLY A CA 1
ATOM 1602 C C . GLY A 1 210 ? -19.505 -44.589 -21.202 1.00 81.06 210 GLY A C 1
ATOM 1603 O O . GLY A 1 210 ? -20.011 -45.623 -20.770 1.00 81.06 210 GLY A O 1
ATOM 1604 N N . ASP A 1 211 ? -18.230 -44.516 -21.592 1.00 92.19 211 ASP A N 1
ATOM 1605 C CA . ASP A 1 211 ? -17.276 -45.602 -21.350 1.00 92.19 211 ASP A CA 1
ATOM 1606 C C . ASP A 1 211 ? -16.965 -45.747 -19.848 1.00 92.19 211 ASP A C 1
ATOM 1608 O O . ASP A 1 211 ? -17.073 -44.789 -19.074 1.00 92.19 211 ASP A O 1
ATOM 1612 N N . GLU A 1 212 ? -16.544 -46.948 -19.434 1.00 91.38 212 GLU A N 1
ATOM 1613 C CA . GLU A 1 212 ? -16.198 -47.271 -18.043 1.00 91.38 212 GLU A CA 1
ATOM 1614 C C . GLU A 1 212 ? -14.808 -47.927 -17.916 1.00 91.38 212 GLU A C 1
ATOM 1616 O O . GLU A 1 212 ? -14.469 -48.842 -18.673 1.00 91.38 212 GLU A O 1
ATOM 1621 N N . ALA A 1 213 ? -14.045 -47.558 -16.883 1.00 91.44 213 ALA A N 1
ATOM 1622 C CA . ALA A 1 213 ? -12.913 -48.330 -16.361 1.00 91.44 213 ALA A CA 1
AT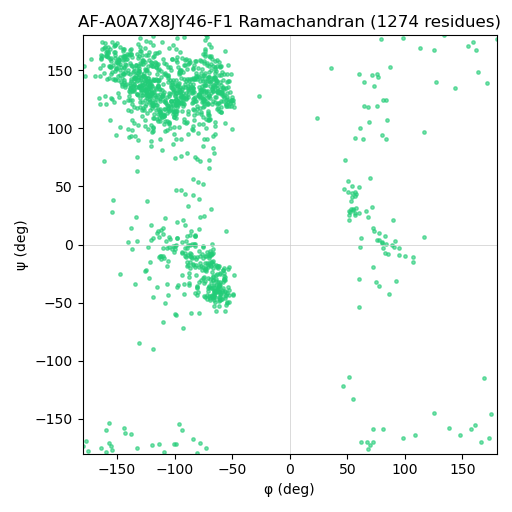OM 1623 C C . ALA A 1 213 ? -13.176 -48.750 -14.908 1.00 91.44 213 ALA A C 1
ATOM 1625 O O . ALA A 1 213 ? -13.571 -47.938 -14.072 1.00 91.44 213 ALA A O 1
ATOM 1626 N N . ILE A 1 214 ? -12.964 -50.030 -14.608 1.00 89.75 214 ILE A N 1
ATOM 1627 C CA . ILE A 1 214 ? -13.386 -50.680 -13.365 1.00 89.75 214 ILE A CA 1
ATOM 1628 C C . ILE A 1 214 ? -12.158 -51.240 -12.645 1.00 89.75 214 ILE A C 1
ATOM 1630 O O . ILE A 1 214 ? -11.371 -51.981 -13.237 1.00 89.75 214 ILE A O 1
ATOM 1634 N N . TYR A 1 215 ? -12.013 -50.919 -11.362 1.00 87.69 215 TYR A N 1
ATOM 1635 C CA . TYR A 1 215 ? -10.876 -51.276 -10.514 1.00 87.69 215 TYR A CA 1
ATOM 1636 C C . TYR A 1 215 ? -11.387 -52.000 -9.269 1.00 87.69 215 TYR A C 1
ATOM 1638 O O . TYR A 1 215 ? -11.980 -51.386 -8.381 1.00 87.69 215 TYR A O 1
ATOM 1646 N N . ASN A 1 216 ? -11.172 -53.313 -9.213 1.00 79.69 216 ASN A N 1
ATOM 1647 C CA . ASN A 1 216 ? -11.746 -54.149 -8.163 1.00 79.69 216 ASN A CA 1
ATOM 1648 C C . ASN A 1 216 ? -10.889 -54.134 -6.887 1.00 79.69 216 ASN A C 1
ATOM 1650 O O . ASN A 1 216 ? -9.659 -54.034 -6.950 1.00 79.69 216 ASN A O 1
ATOM 1654 N N . ASN A 1 217 ? -11.544 -54.333 -5.742 1.00 74.25 217 ASN A N 1
ATOM 1655 C CA . ASN A 1 217 ? -10.937 -54.502 -4.421 1.00 74.25 217 ASN A CA 1
ATOM 1656 C C . ASN A 1 217 ? -9.964 -53.377 -4.007 1.00 74.25 217 ASN A C 1
ATOM 1658 O O . ASN A 1 217 ? -8.887 -53.657 -3.469 1.00 74.25 217 ASN A O 1
ATOM 1662 N N . LEU A 1 218 ? -10.328 -52.108 -4.229 1.00 82.38 218 LEU A N 1
ATOM 1663 C CA . LEU A 1 218 ? -9.586 -50.973 -3.673 1.00 82.38 218 LEU A CA 1
ATOM 1664 C C . LEU A 1 218 ? -9.924 -50.811 -2.182 1.00 82.38 218 LEU A C 1
ATOM 1666 O O . LEU A 1 218 ? -11.091 -50.741 -1.804 1.00 82.38 218 LEU A O 1
ATOM 1670 N N . ASN A 1 219 ? -8.902 -50.771 -1.330 1.00 79.31 219 ASN A N 1
ATOM 1671 C CA . ASN A 1 219 ? -9.012 -50.660 0.122 1.00 79.31 219 ASN A CA 1
ATOM 1672 C C . ASN A 1 219 ? -8.769 -49.218 0.583 1.00 79.31 219 ASN A C 1
ATOM 1674 O O . ASN A 1 219 ? -7.650 -48.715 0.483 1.00 79.31 219 ASN A O 1
ATOM 1678 N N . PHE A 1 220 ? -9.815 -48.604 1.129 1.00 83.38 220 PHE A N 1
ATOM 1679 C CA . PHE A 1 220 ? -9.874 -47.228 1.621 1.00 83.38 220 PHE A CA 1
ATOM 1680 C C . PHE A 1 220 ? -9.683 -47.120 3.143 1.00 83.38 220 PHE A C 1
ATOM 1682 O O . PHE A 1 220 ? -9.834 -46.037 3.702 1.00 83.38 220 PHE A O 1
ATOM 1689 N N . GLY A 1 221 ? -9.377 -48.226 3.835 1.00 81.31 221 GLY A N 1
ATOM 1690 C CA . GLY A 1 221 ? -9.192 -48.228 5.289 1.00 81.31 221 GLY A CA 1
ATOM 1691 C C . GLY A 1 221 ? -10.406 -47.655 6.026 1.00 81.31 221 GLY A C 1
ATOM 1692 O O . GLY A 1 221 ? -11.546 -48.005 5.713 1.00 81.31 221 GLY A O 1
ATOM 1693 N N . ASP A 1 222 ? -10.157 -46.761 6.981 1.00 75.94 222 ASP A N 1
ATOM 1694 C CA . ASP A 1 222 ? -11.202 -46.104 7.773 1.00 75.94 222 ASP A CA 1
ATOM 1695 C C . ASP A 1 222 ? -11.929 -44.971 7.016 1.00 75.94 222 ASP A C 1
ATOM 1697 O O . ASP A 1 222 ? -13.062 -44.637 7.366 1.00 75.94 222 ASP A O 1
ATOM 1701 N N . GLY A 1 223 ? -11.345 -44.433 5.935 1.00 79.56 223 GLY A N 1
ATOM 1702 C CA . GLY A 1 223 ? -12.008 -43.470 5.052 1.00 79.56 223 GLY A CA 1
ATOM 1703 C C . GLY A 1 223 ? -11.083 -42.675 4.125 1.00 79.56 223 GLY A C 1
ATOM 1704 O O . GLY A 1 223 ? -9.965 -42.328 4.489 1.00 79.56 223 GLY A O 1
ATOM 1705 N N . ALA A 1 224 ? -11.593 -42.329 2.943 1.00 84.31 224 ALA A N 1
ATOM 1706 C CA . ALA A 1 224 ? -11.028 -41.349 2.021 1.00 84.31 224 ALA A CA 1
ATOM 1707 C C . ALA A 1 224 ? -12.084 -40.307 1.620 1.00 84.31 224 ALA A C 1
ATOM 1709 O O . ALA A 1 224 ? -13.261 -40.635 1.462 1.00 84.31 224 ALA A O 1
ATOM 1710 N N . SER A 1 225 ? -11.644 -39.065 1.435 1.00 86.88 225 SER A N 1
ATOM 1711 C CA . SER A 1 225 ? -12.460 -37.864 1.178 1.00 86.88 225 SER A CA 1
ATOM 1712 C C . SER A 1 225 ? -11.879 -36.963 0.076 1.00 86.88 225 SER A C 1
ATOM 1714 O O . SER A 1 225 ? -12.523 -36.001 -0.343 1.00 86.88 225 SER A O 1
ATOM 1716 N N . LEU A 1 226 ? -10.697 -37.300 -0.451 1.00 84.56 226 LEU A N 1
ATOM 1717 C CA . LEU A 1 226 ? -10.073 -36.656 -1.605 1.00 84.56 226 LEU A CA 1
ATOM 1718 C C . LEU A 1 226 ? -9.745 -37.698 -2.687 1.00 84.56 226 LEU A C 1
ATOM 1720 O O . LEU A 1 226 ? -9.287 -38.802 -2.383 1.00 84.56 226 LEU A O 1
ATOM 1724 N N . PHE A 1 227 ? -9.930 -37.319 -3.950 1.00 92.50 227 PHE A N 1
ATOM 1725 C CA . PHE A 1 227 ? -9.430 -38.028 -5.128 1.00 92.50 227 PHE A CA 1
ATOM 1726 C C . PHE A 1 227 ? -8.405 -37.162 -5.870 1.00 92.50 227 PHE A C 1
ATOM 1728 O O . PHE A 1 227 ? -8.538 -35.936 -5.913 1.00 92.50 227 PHE A O 1
ATOM 1735 N N . LYS A 1 228 ? -7.402 -37.797 -6.484 1.00 90.25 228 LYS A N 1
ATOM 1736 C CA . LYS A 1 228 ? -6.400 -37.145 -7.334 1.00 90.25 228 LYS A CA 1
ATOM 1737 C C . LYS A 1 228 ? -5.979 -38.058 -8.487 1.00 90.25 228 LYS A C 1
ATOM 1739 O O . LYS A 1 228 ? -5.818 -39.253 -8.271 1.00 90.25 228 LYS A O 1
ATOM 1744 N N . GLY A 1 229 ? -5.721 -37.512 -9.673 1.00 88.88 229 GLY A N 1
ATOM 1745 C CA . GLY A 1 229 ? -5.132 -38.257 -10.792 1.00 88.88 229 GLY A CA 1
ATOM 1746 C C . GLY A 1 229 ? -4.505 -37.373 -11.866 1.00 88.88 229 GLY A C 1
ATOM 1747 O O . GLY A 1 229 ? -4.601 -36.153 -11.794 1.00 88.88 229 GLY A O 1
ATOM 1748 N N . SER A 1 230 ? -3.845 -37.994 -12.838 1.00 92.00 230 SER A N 1
ATOM 1749 C CA . SER A 1 230 ? -3.178 -37.357 -13.980 1.00 92.00 230 SER A CA 1
ATOM 1750 C C . SER A 1 230 ? -3.973 -37.636 -15.257 1.00 92.00 230 SER A C 1
ATOM 1752 O O . SER A 1 230 ? -4.262 -38.795 -15.568 1.00 92.00 230 SER A O 1
ATOM 1754 N N . PHE A 1 231 ? -4.357 -36.575 -15.970 1.00 92.94 231 PHE A N 1
ATOM 1755 C CA . PHE A 1 231 ? -5.331 -36.611 -17.068 1.00 92.94 231 PHE A CA 1
ATOM 1756 C C . PHE A 1 231 ? -4.877 -35.769 -18.263 1.00 92.94 231 PHE A C 1
ATOM 1758 O O . PHE A 1 231 ? -4.171 -34.776 -18.077 1.00 92.94 231 PHE A O 1
ATOM 1765 N N . SER A 1 232 ? -5.341 -36.120 -19.466 1.00 88.38 232 SER A N 1
ATOM 1766 C CA . SER A 1 232 ? -5.265 -35.266 -20.660 1.00 88.38 232 SER A CA 1
ATOM 1767 C C . SER A 1 232 ? -6.559 -35.302 -21.484 1.00 88.38 232 SER A C 1
ATOM 1769 O O . SER A 1 232 ? -7.207 -36.344 -21.606 1.00 88.38 232 SER A O 1
ATOM 1771 N N . THR A 1 233 ? -6.959 -34.160 -22.044 1.00 86.94 233 THR A N 1
ATOM 1772 C CA . THR A 1 233 ? -8.129 -34.025 -22.929 1.00 86.94 233 THR A CA 1
ATOM 1773 C C . THR A 1 233 ? -8.096 -32.701 -23.696 1.00 86.94 233 THR A C 1
ATOM 1775 O O . THR A 1 233 ? -7.545 -31.711 -23.221 1.00 86.94 233 THR A O 1
ATOM 1778 N N . ASP A 1 234 ? -8.694 -32.657 -24.885 1.00 83.06 234 ASP A N 1
ATOM 1779 C CA . ASP A 1 234 ? -8.836 -31.423 -25.664 1.00 83.06 234 ASP A CA 1
ATOM 1780 C C . ASP A 1 234 ? -9.925 -30.474 -25.120 1.00 83.06 234 ASP A C 1
ATOM 1782 O O . ASP A 1 234 ? -9.896 -29.272 -25.394 1.00 83.06 234 ASP A O 1
ATOM 1786 N N . SER A 1 235 ? -10.862 -30.966 -24.303 1.00 78.81 235 SER A N 1
ATOM 1787 C CA . SER A 1 235 ? -12.097 -30.253 -23.959 1.00 78.81 235 SER A CA 1
ATOM 1788 C C . SER A 1 235 ? -12.542 -30.470 -22.509 1.00 78.81 235 SER A C 1
ATOM 1790 O O . SER A 1 235 ? -12.309 -31.519 -21.914 1.00 78.81 235 SER A O 1
ATOM 1792 N N . ASP A 1 236 ? -13.185 -29.456 -21.916 1.00 82.31 236 ASP A N 1
ATOM 1793 C CA . ASP A 1 236 ? -13.632 -29.533 -20.520 1.00 82.31 236 ASP A CA 1
ATOM 1794 C C . ASP A 1 236 ? -14.737 -30.594 -20.363 1.00 82.31 236 ASP A C 1
ATOM 1796 O O . ASP A 1 236 ? -15.785 -30.543 -21.011 1.00 82.31 236 ASP A O 1
ATOM 1800 N N . THR A 1 237 ? -14.503 -31.558 -19.479 1.00 90.94 237 THR A N 1
ATOM 1801 C CA . THR A 1 237 ? -15.333 -32.746 -19.272 1.00 90.94 237 THR A CA 1
ATOM 1802 C C . THR A 1 237 ? -15.392 -33.105 -17.778 1.00 90.94 237 THR A C 1
ATOM 1804 O O . THR A 1 237 ? -15.147 -32.273 -16.903 1.00 90.94 237 THR A O 1
ATOM 1807 N N . TYR A 1 238 ? -15.779 -34.332 -17.441 1.00 89.31 238 TYR A N 1
ATOM 1808 C CA . TYR A 1 238 ? -15.733 -34.867 -16.082 1.00 89.31 238 TYR A CA 1
ATOM 1809 C C . TYR A 1 238 ? -15.566 -36.389 -16.089 1.00 89.31 238 TYR A C 1
ATOM 1811 O O . TYR A 1 238 ? -15.884 -37.054 -17.078 1.00 89.31 238 TYR A O 1
ATOM 1819 N N . ILE A 1 239 ? -15.172 -36.946 -14.944 1.00 93.44 239 ILE A N 1
ATOM 1820 C CA . ILE A 1 239 ? -15.367 -38.368 -14.634 1.00 93.44 239 ILE A CA 1
ATOM 1821 C C . ILE A 1 239 ? -16.338 -38.534 -13.463 1.00 93.44 239 ILE A C 1
ATOM 1823 O O . ILE A 1 239 ? -16.318 -37.761 -12.506 1.00 93.44 239 ILE A O 1
ATOM 1827 N N . GLU A 1 240 ? -17.195 -39.549 -13.518 1.00 93.62 240 GLU A N 1
ATOM 1828 C CA . GLU A 1 240 ? -17.971 -40.007 -12.366 1.00 93.62 240 GLU A CA 1
ATOM 1829 C C . GLU A 1 240 ? -17.308 -41.233 -11.748 1.00 93.62 240 GLU A C 1
ATOM 1831 O O . GLU A 1 240 ? -17.160 -42.267 -12.391 1.00 93.62 240 GLU A O 1
ATOM 1836 N N . ILE A 1 241 ? -16.937 -41.112 -10.477 1.00 94.00 241 ILE A N 1
ATOM 1837 C CA . ILE A 1 241 ? -16.427 -42.199 -9.649 1.00 94.00 241 ILE A CA 1
ATOM 1838 C C . ILE A 1 241 ? -17.614 -42.781 -8.883 1.00 94.00 241 ILE A C 1
ATOM 1840 O O . ILE A 1 241 ? -18.286 -42.062 -8.137 1.00 94.00 241 ILE A O 1
ATOM 1844 N N . ARG A 1 242 ? -17.881 -44.078 -9.049 1.00 87.12 242 ARG A N 1
ATOM 1845 C CA . ARG A 1 242 ? -18.982 -44.796 -8.386 1.00 87.12 242 ARG A CA 1
ATOM 1846 C C . ARG A 1 242 ? -18.500 -46.076 -7.714 1.00 87.12 242 ARG A C 1
ATOM 1848 O O . ARG A 1 242 ? -17.581 -46.731 -8.201 1.00 87.12 242 ARG A O 1
ATOM 1855 N N . ALA A 1 243 ? -19.127 -46.429 -6.595 1.00 79.12 243 ALA A N 1
ATOM 1856 C CA . ALA A 1 243 ? -18.789 -47.623 -5.819 1.00 79.12 243 ALA A CA 1
ATOM 1857 C C . ALA A 1 243 ? -19.714 -48.811 -6.148 1.00 79.12 243 ALA A C 1
ATOM 1859 O O . ALA A 1 243 ? -20.934 -48.661 -6.228 1.00 79.12 243 ALA A O 1
ATOM 1860 N N . GLY A 1 244 ? -19.142 -50.007 -6.306 1.00 70.44 244 GLY A N 1
ATOM 1861 C CA . GLY A 1 244 ? -19.843 -51.295 -6.432 1.00 70.44 244 GLY A CA 1
ATOM 1862 C C . GLY A 1 244 ? -20.521 -51.577 -7.783 1.00 70.44 244 GLY A C 1
ATOM 1863 O O . GLY A 1 244 ? -20.566 -52.730 -8.212 1.00 70.44 244 GLY A O 1
ATOM 1864 N N . SER A 1 245 ? -21.020 -50.553 -8.481 1.00 68.69 245 SER A N 1
ATOM 1865 C CA . SER A 1 245 ? -21.520 -50.640 -9.865 1.00 68.69 245 SER A CA 1
ATOM 1866 C C . SER A 1 245 ? -21.537 -49.266 -10.543 1.00 68.69 245 SER A C 1
ATOM 1868 O O . SER A 1 245 ? -21.497 -48.241 -9.858 1.00 68.69 245 SER A O 1
ATOM 1870 N N . SER A 1 246 ? -21.695 -49.216 -11.868 1.00 71.38 246 SER A N 1
ATOM 1871 C CA . SER A 1 246 ? -21.828 -47.955 -12.611 1.00 71.38 246 SER A CA 1
ATOM 1872 C C . SER A 1 246 ? -23.149 -47.200 -12.389 1.00 71.38 246 SER A C 1
ATOM 1874 O O . SER A 1 246 ? -23.245 -46.022 -12.718 1.00 71.38 246 SER A O 1
ATOM 1876 N N . TYR A 1 247 ? -24.130 -47.815 -11.721 1.00 70.12 247 TYR A N 1
ATOM 1877 C CA . TYR A 1 247 ? -25.312 -47.133 -11.167 1.00 70.12 247 TYR A CA 1
ATOM 1878 C C . TYR A 1 247 ? -25.235 -46.950 -9.640 1.00 70.12 247 TYR A C 1
ATOM 1880 O O . TYR A 1 247 ? -26.186 -46.482 -9.014 1.00 70.12 247 TYR A O 1
ATOM 1888 N N . GLY A 1 248 ? -24.104 -47.316 -9.029 1.00 65.06 248 GLY A N 1
ATOM 1889 C CA . GLY A 1 248 ? -23.876 -47.253 -7.590 1.00 65.06 248 GLY A CA 1
ATOM 1890 C C . GLY A 1 248 ? -23.718 -45.827 -7.049 1.00 65.06 248 GLY A C 1
ATOM 1891 O O . GLY A 1 248 ? -23.768 -44.853 -7.814 1.00 65.06 248 GLY A O 1
ATOM 1892 N N . PRO A 1 249 ? -23.525 -45.684 -5.722 1.00 71.31 249 PRO A N 1
ATOM 1893 C CA . PRO A 1 249 ? -23.355 -44.391 -5.070 1.00 71.31 249 PRO A CA 1
ATOM 1894 C C . PRO A 1 249 ? -22.260 -43.560 -5.741 1.00 71.31 249 PRO A C 1
ATOM 1896 O O . PRO A 1 249 ? -21.156 -44.054 -5.977 1.00 71.31 249 PRO A O 1
ATOM 1899 N N . LEU A 1 250 ? -22.576 -42.298 -6.041 1.00 78.81 250 LEU A N 1
ATOM 1900 C CA . LEU A 1 250 ? -21.621 -41.341 -6.587 1.00 78.81 250 LEU A CA 1
ATOM 1901 C C . LEU A 1 250 ? -20.610 -40.972 -5.498 1.00 78.81 250 LEU A C 1
ATOM 1903 O O . LEU A 1 250 ? -20.936 -40.244 -4.561 1.00 78.81 250 LEU A O 1
ATOM 1907 N N . VAL A 1 251 ? -19.390 -41.478 -5.637 1.00 84.50 251 VAL A N 1
ATOM 1908 C CA . VAL A 1 251 ? -18.244 -41.131 -4.791 1.00 84.50 251 VAL A CA 1
ATOM 1909 C C . VAL A 1 251 ? -17.806 -39.709 -5.134 1.00 84.50 251 VAL A C 1
ATOM 1911 O O . VAL A 1 251 ? -17.709 -38.868 -4.251 1.00 84.50 251 VAL A O 1
ATOM 1914 N N . GLY A 1 252 ? -17.671 -39.381 -6.419 1.00 81.25 252 GLY A N 1
ATOM 1915 C CA . GLY A 1 252 ? -17.423 -38.010 -6.862 1.00 81.25 252 GLY A CA 1
ATOM 1916 C C . GLY A 1 252 ? -17.724 -37.810 -8.341 1.00 81.25 252 GLY A C 1
ATOM 1917 O O . GLY A 1 252 ? -17.655 -38.755 -9.122 1.00 81.25 252 GLY A O 1
ATOM 1918 N N . LYS A 1 253 ? -18.047 -36.574 -8.728 1.00 86.69 253 LYS A N 1
ATOM 1919 C CA . LYS A 1 253 ? -18.093 -36.136 -10.129 1.00 86.69 253 LYS A CA 1
ATOM 1920 C C . LYS A 1 253 ? -16.962 -35.133 -10.316 1.00 86.69 253 LYS A C 1
ATOM 1922 O O . LYS A 1 253 ? -17.125 -33.956 -10.015 1.00 86.69 253 LYS A O 1
ATOM 1927 N N . ILE A 1 254 ? -15.799 -35.641 -10.705 1.00 89.50 254 ILE A N 1
ATOM 1928 C CA . ILE A 1 254 ? -14.547 -34.889 -10.769 1.00 89.50 254 ILE A CA 1
ATOM 1929 C C . ILE A 1 254 ? -14.563 -34.077 -12.070 1.00 89.50 254 ILE A C 1
ATOM 1931 O O . ILE A 1 254 ? -14.613 -34.698 -13.136 1.00 89.50 254 ILE A O 1
ATOM 1935 N N . PRO A 1 255 ? -14.559 -32.732 -12.033 1.00 82.75 255 PRO A N 1
ATOM 1936 C CA . PRO A 1 255 ? -14.403 -31.935 -13.243 1.00 82.75 255 PRO A CA 1
ATOM 1937 C C . PRO A 1 255 ? -12.997 -32.148 -13.809 1.00 82.75 255 PRO A C 1
ATOM 1939 O O . PRO A 1 255 ? -12.017 -32.154 -13.066 1.00 82.75 255 PRO A O 1
ATOM 1942 N N . ILE A 1 256 ? -12.917 -32.328 -15.124 1.00 85.38 256 ILE A N 1
ATOM 1943 C CA . ILE A 1 256 ? -11.678 -32.543 -15.866 1.00 85.38 256 ILE A CA 1
ATOM 1944 C C . ILE A 1 256 ? -11.559 -31.394 -16.866 1.00 85.38 256 ILE A C 1
ATOM 1946 O O . ILE A 1 256 ? -12.186 -31.428 -17.922 1.00 85.38 256 ILE A O 1
ATOM 1950 N N . SER A 1 257 ? -10.808 -30.348 -16.523 1.00 77.25 257 SER A N 1
ATOM 1951 C CA . SER A 1 257 ? -10.541 -29.233 -17.443 1.00 77.25 257 SER A CA 1
ATOM 1952 C C . SER A 1 257 ? -9.807 -29.713 -18.698 1.00 77.25 257 SER A C 1
ATOM 1954 O O . SER A 1 257 ? -9.047 -30.681 -18.639 1.00 77.25 257 SER A O 1
ATOM 1956 N N . SER A 1 258 ? -9.973 -29.003 -19.817 1.00 83.25 258 SER A N 1
ATOM 1957 C CA . SER A 1 258 ? -9.101 -29.177 -20.981 1.00 83.25 258 SER A CA 1
ATOM 1958 C C . SER A 1 258 ? -7.629 -29.087 -20.568 1.00 83.25 258 SER A C 1
ATOM 1960 O O . SER A 1 258 ? -7.262 -28.354 -19.647 1.00 83.25 258 SER A O 1
ATOM 1962 N N . THR A 1 259 ? -6.790 -29.849 -21.260 1.00 74.81 259 THR A N 1
ATOM 1963 C CA . THR A 1 259 ? -5.332 -29.813 -21.145 1.00 74.81 259 THR A CA 1
ATOM 1964 C C . THR A 1 259 ? -4.674 -29.336 -22.444 1.00 74.81 259 THR A C 1
ATOM 1966 O O . THR A 1 259 ? -3.455 -29.398 -22.587 1.00 74.81 259 THR A O 1
ATOM 1969 N N . GLY A 1 260 ? -5.479 -28.846 -23.394 1.00 61.75 260 GLY A N 1
ATOM 1970 C CA . GLY A 1 260 ? -5.072 -28.425 -24.734 1.00 61.75 260 GLY A CA 1
ATOM 1971 C C . GLY A 1 260 ? -5.034 -29.568 -25.750 1.00 61.75 260 GLY A C 1
ATOM 1972 O O . GLY A 1 260 ? -5.517 -29.395 -26.867 1.00 61.75 260 GLY A O 1
ATOM 1973 N N . ASP A 1 261 ? -4.506 -30.737 -25.373 1.00 82.44 261 ASP A N 1
ATOM 1974 C CA . ASP A 1 261 ? -4.455 -31.923 -26.232 1.00 82.44 261 ASP A CA 1
ATOM 1975 C C . ASP A 1 261 ? -4.265 -33.239 -25.446 1.00 82.44 261 ASP A C 1
ATOM 1977 O O . ASP A 1 261 ? -3.790 -33.258 -24.312 1.00 82.44 261 ASP A O 1
ATOM 1981 N N . PHE A 1 262 ? -4.571 -34.373 -26.086 1.00 82.69 262 PHE A N 1
ATOM 1982 C CA . PHE A 1 262 ? -4.523 -35.721 -25.494 1.00 82.69 262 PHE A CA 1
ATOM 1983 C C . PHE A 1 262 ? -3.122 -36.253 -25.105 1.00 82.69 262 PHE A C 1
ATOM 1985 O O . PHE A 1 262 ? -3.025 -37.336 -24.520 1.00 82.69 262 PHE A O 1
ATOM 1992 N N . ASN A 1 263 ? -2.037 -35.531 -25.389 1.00 82.50 263 ASN A N 1
ATOM 1993 C CA . ASN A 1 263 ? -0.664 -35.876 -24.994 1.00 82.50 263 ASN A CA 1
ATOM 1994 C C . ASN A 1 263 ? -0.136 -34.978 -23.862 1.00 82.50 263 ASN A C 1
ATOM 1996 O O . ASN A 1 263 ? 0.824 -35.354 -23.186 1.00 82.50 263 ASN A O 1
ATOM 2000 N N . THR A 1 264 ? -0.755 -33.817 -23.634 1.00 79.94 264 THR A N 1
ATOM 2001 C CA . THR A 1 264 ? -0.420 -32.906 -22.535 1.00 79.94 264 THR A CA 1
ATOM 2002 C C . THR A 1 264 ? -1.158 -33.348 -21.272 1.00 79.94 264 THR A C 1
ATOM 2004 O O . THR A 1 264 ? -2.342 -33.067 -21.108 1.00 79.94 264 THR A O 1
ATOM 2007 N N . TYR A 1 265 ? -0.468 -34.069 -20.382 1.00 85.00 265 TYR A N 1
ATOM 2008 C CA . TYR A 1 265 ? -1.010 -34.522 -19.093 1.00 85.00 265 TYR A CA 1
ATOM 2009 C C . TYR A 1 265 ? -0.663 -33.555 -17.961 1.00 85.00 265 TYR A C 1
ATOM 2011 O O . TYR A 1 265 ? 0.462 -33.056 -17.899 1.00 85.00 265 TYR A O 1
ATOM 2019 N N . ALA A 1 266 ? -1.586 -33.364 -17.018 1.00 74.81 266 ALA A N 1
ATOM 2020 C CA . ALA A 1 266 ? -1.285 -32.771 -15.715 1.00 74.81 266 ALA A CA 1
ATOM 2021 C C . ALA A 1 266 ? -2.257 -33.270 -14.625 1.00 74.81 266 ALA A C 1
ATOM 2023 O O . ALA A 1 266 ? -3.223 -33.988 -14.898 1.00 74.81 266 ALA A O 1
ATOM 2024 N N . GLU A 1 267 ? -1.966 -32.929 -13.369 1.00 85.75 267 GLU A N 1
ATOM 2025 C CA . GLU A 1 267 ? -2.644 -33.486 -12.196 1.00 85.75 267 GLU A CA 1
ATOM 2026 C C . GLU A 1 267 ? -3.903 -32.695 -11.808 1.00 85.75 267 GLU A C 1
ATOM 2028 O O . GLU A 1 267 ? -3.889 -31.474 -11.706 1.00 85.75 267 GLU A O 1
ATOM 2033 N N . MET A 1 268 ? -4.990 -33.404 -11.520 1.00 81.88 268 MET A N 1
ATOM 2034 C CA . MET A 1 268 ? -6.254 -32.858 -11.028 1.00 81.88 268 MET A CA 1
ATOM 2035 C C . MET A 1 268 ? -6.618 -33.516 -9.702 1.00 81.88 268 MET A C 1
ATOM 2037 O O . MET A 1 268 ? -6.422 -34.720 -9.526 1.00 81.88 268 MET A O 1
ATOM 2041 N N . SER A 1 269 ? -7.203 -32.755 -8.781 1.00 81.62 269 SER A N 1
ATOM 2042 C CA . SER A 1 269 ? -7.788 -33.280 -7.546 1.00 81.62 269 SER A CA 1
ATOM 2043 C C . SER A 1 269 ? -9.166 -32.683 -7.286 1.00 81.62 269 SER A C 1
ATOM 2045 O O . SER A 1 269 ? -9.498 -31.595 -7.754 1.00 81.62 269 SER A O 1
ATOM 2047 N N . SER A 1 270 ? -9.994 -33.415 -6.546 1.00 80.31 270 SER A N 1
ATOM 2048 C CA . SER A 1 270 ? -11.286 -32.922 -6.076 1.00 80.31 270 SER A CA 1
ATOM 2049 C C . SER A 1 270 ? -11.727 -33.684 -4.831 1.00 80.31 270 SER A C 1
ATOM 2051 O O . SER A 1 270 ? -11.332 -34.837 -4.618 1.00 80.31 270 SER A O 1
ATOM 2053 N N . THR A 1 271 ? -12.535 -33.041 -3.993 1.00 81.62 271 THR A N 1
ATOM 2054 C CA . THR A 1 271 ? -13.151 -33.694 -2.837 1.00 81.62 271 THR A CA 1
ATOM 2055 C C . THR A 1 271 ? -14.214 -34.690 -3.292 1.00 81.62 271 THR A C 1
ATOM 2057 O O . THR A 1 271 ? -14.859 -34.533 -4.330 1.00 81.62 271 THR A O 1
ATOM 2060 N N . ILE A 1 272 ? -14.379 -35.753 -2.511 1.00 86.56 272 ILE A N 1
ATOM 2061 C CA . ILE A 1 272 ? -15.324 -36.836 -2.775 1.00 86.56 272 ILE A CA 1
ATOM 2062 C C . ILE A 1 272 ? -16.189 -37.105 -1.545 1.00 86.56 272 ILE A C 1
ATOM 2064 O O . ILE A 1 272 ? -15.794 -36.851 -0.407 1.00 86.56 272 ILE A O 1
ATOM 2068 N N . ASN A 1 273 ? -17.376 -37.659 -1.776 1.00 84.88 273 ASN A N 1
ATOM 2069 C CA . ASN A 1 273 ? -18.200 -38.233 -0.723 1.00 84.88 273 ASN A CA 1
ATOM 2070 C C . ASN A 1 273 ? -17.414 -39.352 -0.031 1.00 84.88 273 ASN A C 1
ATOM 2072 O O . ASN A 1 273 ? -16.863 -40.229 -0.699 1.00 84.88 273 ASN A O 1
ATOM 2076 N N . ALA A 1 274 ? -17.370 -39.310 1.302 1.00 79.00 274 ALA A N 1
ATOM 2077 C CA . ALA A 1 274 ? -16.500 -40.173 2.089 1.00 79.00 274 ALA A CA 1
ATOM 2078 C C . ALA A 1 274 ? -16.755 -41.670 1.826 1.00 79.00 274 ALA A C 1
ATOM 2080 O O . ALA A 1 274 ? -17.887 -42.149 1.933 1.00 79.00 274 ALA A O 1
ATOM 2081 N N . ILE A 1 275 ? -15.686 -42.405 1.514 1.00 81.69 275 ILE A N 1
ATOM 2082 C CA . ILE A 1 275 ? -15.706 -43.835 1.179 1.00 81.69 275 ILE A CA 1
ATOM 2083 C C . ILE A 1 275 ? -14.685 -44.595 2.030 1.00 81.69 275 ILE A C 1
ATOM 2085 O O . ILE A 1 275 ? -13.544 -44.167 2.159 1.00 81.69 275 ILE A O 1
ATOM 2089 N N . SER A 1 276 ? -15.087 -45.720 2.623 1.00 80.12 276 SER A N 1
ATOM 2090 C CA . SER A 1 276 ? -14.259 -46.532 3.528 1.00 80.12 276 SER A CA 1
ATOM 2091 C C . SER A 1 276 ? -14.427 -48.033 3.266 1.00 80.12 276 SER A C 1
ATOM 2093 O O . SER A 1 276 ? -15.328 -48.457 2.536 1.00 80.12 276 SER A O 1
ATOM 2095 N N . GLY A 1 277 ? -13.544 -48.854 3.839 1.00 73.38 277 GLY A N 1
ATOM 2096 C CA . GLY A 1 277 ? -13.506 -50.300 3.611 1.00 73.38 277 GLY A CA 1
ATOM 2097 C C . GLY A 1 277 ? -12.982 -50.688 2.223 1.00 73.38 277 GLY A C 1
ATOM 2098 O O . GLY A 1 277 ? -12.274 -49.922 1.573 1.00 73.38 277 GLY A O 1
ATOM 2099 N N . VAL A 1 278 ? -13.310 -51.899 1.764 1.00 75.31 278 VAL A N 1
ATOM 2100 C CA . VAL A 1 278 ? -12.903 -52.406 0.440 1.00 75.31 278 VAL A CA 1
ATOM 2101 C C . VAL A 1 278 ? -14.067 -52.278 -0.541 1.00 75.31 278 VAL A C 1
ATOM 2103 O O . VAL A 1 278 ? -15.139 -52.821 -0.282 1.00 75.31 278 VAL A O 1
ATOM 2106 N N . ASN A 1 279 ? -13.851 -51.579 -1.658 1.00 76.81 279 ASN A N 1
ATOM 2107 C CA . ASN A 1 279 ? -14.865 -51.309 -2.678 1.00 76.81 279 ASN A CA 1
ATOM 2108 C C . ASN A 1 279 ? -14.305 -51.539 -4.090 1.00 76.81 279 ASN A C 1
ATOM 2110 O O . ASN A 1 279 ? -13.130 -51.277 -4.356 1.00 76.81 279 ASN A O 1
ATOM 2114 N N . ASP A 1 280 ? -15.171 -51.952 -5.014 1.00 81.44 280 ASP A N 1
ATOM 2115 C CA . ASP A 1 280 ? -14.896 -51.879 -6.452 1.00 81.44 280 ASP A CA 1
ATOM 2116 C C . ASP A 1 280 ? -15.241 -50.470 -6.955 1.00 81.44 280 ASP A C 1
ATOM 2118 O O . ASP A 1 280 ? -16.324 -49.959 -6.655 1.00 81.44 280 ASP A O 1
ATOM 2122 N N . ILE A 1 281 ? -14.342 -49.842 -7.715 1.00 91.44 281 ILE A N 1
ATOM 2123 C CA . ILE A 1 281 ? -14.520 -48.483 -8.242 1.00 91.44 281 ILE A CA 1
ATOM 2124 C C . ILE A 1 281 ? -14.754 -48.499 -9.746 1.00 91.44 281 ILE A C 1
ATOM 2126 O O . ILE A 1 281 ? -13.986 -49.093 -10.497 1.00 91.44 281 ILE A O 1
ATOM 2130 N N . TYR A 1 282 ? -15.790 -47.783 -10.168 1.00 90.56 282 TYR A N 1
ATOM 2131 C CA . TYR A 1 282 ? -16.170 -47.546 -11.553 1.00 90.56 282 TYR A CA 1
ATOM 2132 C C . TYR A 1 282 ? -15.865 -46.081 -11.869 1.00 90.56 282 TYR A C 1
ATOM 2134 O O . TYR A 1 282 ? -16.442 -45.190 -11.246 1.00 90.56 282 TYR A O 1
ATOM 2142 N N . ILE A 1 283 ? -14.953 -45.836 -12.808 1.00 94.56 283 ILE A N 1
ATOM 2143 C CA . ILE A 1 283 ? -14.686 -44.522 -13.396 1.00 94.56 283 ILE A CA 1
ATOM 2144 C C . ILE A 1 283 ? -15.445 -44.464 -14.721 1.00 94.56 283 ILE A C 1
ATOM 2146 O O . ILE A 1 283 ? -15.141 -45.233 -15.629 1.00 94.56 283 ILE A O 1
ATOM 2150 N N . ILE A 1 284 ? -16.435 -43.578 -14.813 1.00 91.44 284 ILE A N 1
ATOM 2151 C CA . ILE A 1 284 ? -17.321 -43.416 -15.973 1.00 91.44 284 ILE A CA 1
ATOM 2152 C C . ILE A 1 284 ? -17.059 -42.054 -16.609 1.00 91.44 284 ILE A C 1
ATOM 2154 O O . ILE A 1 284 ? -16.981 -41.046 -15.905 1.00 91.44 284 ILE A O 1
ATOM 2158 N N . LEU A 1 285 ? -16.932 -42.009 -17.930 1.00 91.38 285 LEU A N 1
ATOM 2159 C CA . LEU A 1 285 ? -16.472 -40.819 -18.636 1.00 91.38 285 LEU A CA 1
ATOM 2160 C C . LEU A 1 285 ? -17.637 -39.923 -19.083 1.00 91.38 285 LEU A C 1
ATOM 2162 O O . LEU A 1 285 ? -18.563 -40.368 -19.759 1.00 91.38 285 LEU A O 1
ATOM 2166 N N . GLY A 1 286 ? -17.583 -38.632 -18.744 1.00 80.81 286 GLY A N 1
ATOM 2167 C CA . GLY A 1 286 ? -18.514 -37.616 -19.254 1.00 80.81 286 GLY A CA 1
ATOM 2168 C C . GLY A 1 286 ? -18.254 -37.231 -20.716 1.00 80.81 286 GLY A C 1
ATOM 2169 O O . GLY A 1 286 ? -19.158 -36.778 -21.417 1.00 80.81 286 GLY A O 1
ATOM 2170 N N . GLY A 1 287 ? -17.034 -37.469 -21.193 1.00 84.81 287 GLY A N 1
ATOM 2171 C CA . GLY A 1 287 ? -16.523 -37.094 -22.508 1.00 84.81 287 GLY A CA 1
ATOM 2172 C C . GLY A 1 287 ? -15.073 -37.542 -22.677 1.00 84.81 287 GLY A C 1
ATOM 2173 O O . GLY A 1 287 ? -14.519 -38.105 -21.730 1.00 84.81 287 GLY A O 1
ATOM 2174 N N . PRO A 1 288 ? -14.476 -37.322 -23.860 1.00 90.19 288 PRO A N 1
ATOM 2175 C CA . PRO A 1 288 ? -13.147 -37.821 -24.189 1.00 90.19 288 PRO A CA 1
ATOM 2176 C C . PRO A 1 288 ? -12.073 -37.413 -23.180 1.00 90.19 288 PRO A C 1
ATOM 2178 O O . PRO A 1 288 ? -11.957 -36.240 -22.833 1.00 90.19 288 PRO A O 1
ATOM 2181 N N . VAL A 1 289 ? -11.286 -38.381 -22.710 1.00 92.06 289 VAL A N 1
ATOM 2182 C CA . VAL A 1 289 ? -10.159 -38.163 -21.790 1.00 92.06 289 VAL A CA 1
ATOM 2183 C C . VAL A 1 289 ? -9.214 -39.365 -21.818 1.00 92.06 289 VAL A C 1
ATOM 2185 O O . VAL A 1 289 ? -9.654 -40.506 -21.985 1.00 92.06 289 VAL A O 1
ATOM 2188 N N . ASN A 1 290 ? -7.922 -39.112 -21.617 1.00 94.06 290 ASN A N 1
ATOM 2189 C CA . ASN A 1 290 ? -6.943 -40.134 -21.266 1.00 94.06 290 ASN A CA 1
ATOM 2190 C C . ASN A 1 290 ? -6.563 -40.001 -19.782 1.00 94.06 290 ASN A C 1
ATOM 2192 O O . ASN A 1 290 ? -6.474 -38.894 -19.246 1.00 94.06 290 ASN A O 1
ATOM 2196 N N . ILE A 1 291 ? -6.307 -41.128 -19.121 1.00 94.75 291 ILE A N 1
ATOM 2197 C CA . ILE A 1 291 ? -5.950 -41.218 -17.702 1.00 94.75 291 ILE A CA 1
ATOM 2198 C C . ILE A 1 291 ? -4.587 -41.905 -17.596 1.00 94.75 291 ILE A C 1
ATOM 2200 O O . ILE A 1 291 ? -4.429 -43.023 -18.076 1.00 94.75 291 ILE A O 1
ATOM 2204 N N . ASP A 1 292 ? -3.618 -41.259 -16.956 1.00 90.62 292 ASP A N 1
ATOM 2205 C CA . ASP A 1 292 ? -2.277 -41.800 -16.687 1.00 90.62 292 ASP A CA 1
ATOM 2206 C C . ASP A 1 292 ? -2.319 -42.623 -15.382 1.00 90.62 292 ASP A C 1
ATOM 2208 O O . ASP A 1 292 ? -2.157 -43.842 -15.390 1.00 90.62 292 ASP A O 1
ATOM 2212 N N . TRP A 1 293 ? -2.695 -41.997 -14.262 1.00 91.81 293 TRP A N 1
ATOM 2213 C CA . TRP A 1 293 ? -2.836 -42.658 -12.954 1.00 91.81 293 TRP A CA 1
ATOM 2214 C C . TRP A 1 293 ? -3.793 -41.906 -12.020 1.00 91.81 293 TRP A C 1
ATOM 2216 O O . TRP A 1 293 ? -4.136 -40.752 -12.274 1.00 91.81 293 TRP A O 1
ATOM 2226 N N . PHE A 1 294 ? -4.196 -42.528 -10.907 1.00 94.75 294 PHE A N 1
ATOM 2227 C CA . PHE A 1 294 ? -4.955 -41.881 -9.827 1.00 94.75 294 PHE A CA 1
ATOM 2228 C C . PHE A 1 294 ? -4.645 -42.446 -8.428 1.00 94.75 294 PHE A C 1
ATOM 2230 O O . PHE A 1 294 ? -3.944 -43.441 -8.283 1.00 94.75 294 PHE A O 1
ATOM 2237 N N . THR A 1 295 ? -5.134 -41.785 -7.379 1.00 92.62 295 THR A N 1
ATOM 2238 C CA . THR A 1 295 ? -5.037 -42.181 -5.964 1.00 92.62 295 THR A CA 1
ATOM 2239 C C . THR A 1 295 ? -6.143 -41.499 -5.150 1.00 92.62 295 THR A C 1
ATOM 2241 O O . THR A 1 295 ? -6.742 -40.513 -5.587 1.00 92.62 295 THR A O 1
ATOM 2244 N N . PHE A 1 296 ? -6.383 -41.984 -3.936 1.00 92.06 296 PHE A N 1
ATOM 2245 C CA . PHE A 1 296 ? -7.271 -41.365 -2.951 1.00 92.06 296 PHE A CA 1
ATOM 2246 C C . PHE A 1 296 ? -6.490 -40.903 -1.708 1.00 92.06 296 PHE A C 1
ATOM 2248 O O . PHE A 1 296 ? -5.341 -41.305 -1.519 1.00 92.06 296 PHE A O 1
ATOM 2255 N N . ALA A 1 297 ? -7.097 -40.059 -0.865 1.00 84.06 297 ALA A N 1
ATOM 2256 C CA . ALA A 1 297 ? -6.533 -39.617 0.418 1.00 84.06 297 ALA A CA 1
ATOM 2257 C C . ALA A 1 297 ? -7.610 -39.367 1.493 1.00 84.06 297 ALA A C 1
ATOM 2259 O O . ALA A 1 297 ? -8.773 -39.103 1.177 1.00 84.06 297 ALA A O 1
ATOM 2260 N N . ALA A 1 298 ? -7.200 -39.472 2.760 1.00 79.62 298 ALA A N 1
ATOM 2261 C CA . ALA A 1 298 ? -7.982 -39.123 3.948 1.00 79.62 298 ALA A CA 1
ATOM 2262 C C . ALA A 1 298 ? -7.732 -37.658 4.358 1.00 79.62 298 ALA A C 1
ATOM 2264 O O . ALA A 1 298 ? -6.697 -37.093 4.007 1.00 79.62 298 ALA A O 1
ATOM 2265 N N . ASP A 1 299 ? -8.658 -37.062 5.110 1.00 65.62 299 ASP A N 1
ATOM 2266 C CA . ASP A 1 299 ? -8.576 -35.666 5.566 1.00 65.62 299 ASP A CA 1
ATOM 2267 C C . ASP A 1 299 ? -8.052 -35.575 7.009 1.00 65.62 299 ASP A C 1
ATOM 2269 O O . ASP A 1 299 ? -8.814 -35.638 7.974 1.00 65.62 299 ASP A O 1
ATOM 2273 N N . GLU A 1 300 ? -6.729 -35.448 7.148 1.00 41.41 300 GLU A N 1
ATOM 2274 C CA . GLU A 1 300 ? -6.068 -35.015 8.381 1.00 41.41 300 GLU A CA 1
ATOM 2275 C C . GLU A 1 300 ? -4.980 -33.971 8.068 1.00 41.41 300 GLU A C 1
ATOM 2277 O O . GLU A 1 300 ? -4.107 -34.202 7.237 1.00 41.41 300 GLU A O 1
ATOM 2282 N N . ASN A 1 301 ? -4.987 -32.867 8.824 1.00 35.53 301 ASN A N 1
ATOM 2283 C CA . ASN A 1 301 ? -3.971 -31.802 8.870 1.00 35.53 301 ASN A CA 1
ATOM 2284 C C . ASN A 1 301 ? -3.707 -31.014 7.566 1.00 35.53 301 ASN A C 1
ATOM 2286 O O . ASN A 1 301 ? -2.857 -31.362 6.747 1.00 35.53 301 ASN A O 1
ATOM 2290 N N . LEU A 1 302 ? -4.296 -29.813 7.482 1.00 44.38 302 LEU A N 1
ATOM 2291 C CA . LEU A 1 302 ? -3.880 -28.734 6.572 1.00 44.38 302 LEU A CA 1
ATOM 2292 C C . LEU A 1 302 ? -2.527 -28.120 7.000 1.00 44.38 302 LEU A C 1
ATOM 2294 O O . LEU A 1 302 ? -2.439 -26.968 7.421 1.00 44.38 302 LEU A O 1
ATOM 2298 N N . SER A 1 303 ? -1.453 -28.907 6.922 1.00 32.88 303 SER A N 1
ATOM 2299 C CA . SER A 1 303 ? -0.057 -28.477 7.084 1.00 32.88 303 SER A CA 1
ATOM 2300 C C . SER A 1 303 ? 0.890 -29.498 6.441 1.00 32.88 303 SER A C 1
ATOM 2302 O O . SER A 1 303 ? 0.936 -30.646 6.868 1.00 32.88 303 SER A O 1
ATOM 2304 N N . ASN A 1 304 ? 1.696 -29.058 5.467 1.00 37.41 304 ASN A N 1
ATOM 2305 C CA . ASN A 1 304 ? 2.770 -29.822 4.803 1.00 37.41 304 ASN A CA 1
ATOM 2306 C C . ASN A 1 304 ? 2.367 -30.985 3.862 1.00 37.41 304 ASN A C 1
ATOM 2308 O O . ASN A 1 304 ? 2.899 -32.090 3.964 1.00 37.41 304 ASN A O 1
ATOM 2312 N N . VAL A 1 305 ? 1.554 -30.696 2.839 1.00 27.23 305 VAL A N 1
ATOM 2313 C CA . VAL A 1 305 ? 1.551 -31.432 1.552 1.00 27.23 305 VAL A CA 1
ATOM 2314 C C . VAL A 1 305 ? 1.602 -30.396 0.413 1.00 27.23 305 VAL A C 1
ATOM 2316 O O . VAL A 1 305 ? 0.905 -29.386 0.513 1.00 27.23 305 VAL A O 1
ATOM 2319 N N . PRO A 1 306 ? 2.420 -30.574 -0.647 1.00 27.84 306 PRO A N 1
ATOM 2320 C CA . PRO A 1 306 ? 2.527 -29.587 -1.722 1.00 27.84 306 PRO A CA 1
ATOM 2321 C C . PRO A 1 306 ? 1.233 -29.461 -2.538 1.00 27.84 306 PRO A C 1
ATOM 2323 O O . PRO A 1 306 ? 0.676 -30.454 -3.011 1.00 27.84 306 PRO A O 1
ATOM 2326 N N . ILE A 1 307 ? 0.807 -28.216 -2.762 1.00 27.03 307 ILE A N 1
ATOM 2327 C CA . ILE A 1 307 ? -0.206 -27.866 -3.762 1.00 27.03 307 ILE A CA 1
ATOM 2328 C C . ILE A 1 307 ? 0.419 -28.090 -5.144 1.00 27.03 307 ILE A C 1
ATOM 2330 O O . ILE A 1 307 ? 1.494 -27.562 -5.424 1.00 27.03 307 ILE A O 1
ATOM 2334 N N . ILE A 1 308 ? -0.244 -28.870 -6.000 1.00 27.86 308 ILE A N 1
ATOM 2335 C CA . ILE A 1 308 ? 0.178 -29.103 -7.387 1.00 27.86 308 ILE A CA 1
ATOM 2336 C C . ILE A 1 308 ? -0.881 -28.535 -8.336 1.00 27.86 308 ILE A C 1
ATOM 2338 O O . ILE A 1 308 ? -2.076 -28.552 -8.041 1.00 27.86 308 ILE A O 1
ATOM 2342 N N . THR A 1 309 ? -0.396 -27.967 -9.435 1.00 30.55 309 THR A N 1
ATOM 2343 C CA . THR A 1 309 ? -1.117 -27.164 -10.424 1.00 30.55 309 THR A CA 1
ATOM 2344 C C . THR A 1 309 ? -2.208 -27.952 -11.153 1.00 30.55 309 THR A C 1
ATOM 2346 O O . THR A 1 309 ? -1.920 -29.060 -11.609 1.00 30.55 309 THR A O 1
ATOM 2349 N N . PRO A 1 310 ? -3.411 -27.377 -11.361 1.00 27.20 310 PRO A N 1
ATOM 2350 C CA . PRO A 1 310 ? -4.389 -27.951 -12.277 1.00 27.20 310 PRO A CA 1
ATOM 2351 C C . PRO A 1 310 ? -3.906 -27.864 -13.742 1.00 27.20 310 PRO A C 1
ATOM 2353 O O . PRO A 1 310 ? -3.057 -27.025 -14.063 1.00 27.20 310 PRO A O 1
ATOM 2356 N N . PRO A 1 311 ? -4.457 -28.686 -14.653 1.00 30.09 311 PRO A N 1
ATOM 2357 C CA . PRO A 1 311 ? -4.109 -28.664 -16.074 1.00 30.09 311 PRO A CA 1
ATOM 2358 C C . PRO A 1 311 ? -4.626 -27.409 -16.796 1.00 30.09 311 PRO A C 1
ATOM 2360 O O . PRO A 1 311 ? -5.510 -26.725 -16.272 1.00 30.09 311 PRO A O 1
ATOM 2363 N N . PRO A 1 312 ? -4.078 -27.077 -17.983 1.00 33.47 312 PRO A N 1
ATOM 2364 C CA . PRO A 1 312 ? -4.304 -25.788 -18.629 1.00 33.47 312 PRO A CA 1
ATOM 2365 C C . PRO A 1 312 ? -5.697 -25.680 -19.266 1.00 33.47 312 PRO A C 1
ATOM 2367 O O . PRO A 1 312 ? -5.855 -25.875 -20.472 1.00 33.47 312 PRO A O 1
ATOM 2370 N N . GLU A 1 313 ? -6.663 -25.293 -18.425 1.00 34.47 313 GLU A N 1
ATOM 2371 C CA . GLU A 1 313 ? -7.994 -24.784 -18.768 1.00 34.47 313 GLU A CA 1
ATOM 2372 C C . GLU A 1 313 ? -8.005 -24.108 -20.143 1.00 34.47 313 GLU A C 1
ATOM 2374 O O . GLU A 1 313 ? -7.191 -23.217 -20.401 1.00 34.47 313 GLU A O 1
ATOM 2379 N N . LEU A 1 314 ? -8.939 -24.537 -21.007 1.00 38.12 314 LEU A N 1
ATOM 2380 C CA . LEU A 1 314 ? -9.045 -24.125 -22.412 1.00 38.12 314 LEU A CA 1
ATOM 2381 C C . LEU A 1 314 ? -9.010 -22.592 -22.491 1.00 38.12 314 LEU A C 1
ATOM 2383 O O . LEU A 1 314 ? -10.015 -21.953 -22.161 1.00 38.12 314 LEU A O 1
ATOM 2387 N N . LYS A 1 315 ? -7.831 -22.033 -22.824 1.00 44.69 315 LYS A N 1
ATOM 2388 C CA . LYS A 1 315 ? -7.449 -20.693 -22.352 1.00 44.69 315 LYS A CA 1
ATOM 2389 C C . LYS A 1 315 ? -8.506 -19.667 -22.709 1.00 44.69 315 LYS A C 1
ATOM 2391 O O . LYS A 1 315 ? -8.758 -19.411 -23.883 1.00 44.69 315 LYS A O 1
ATOM 2396 N N . VAL A 1 316 ? -9.065 -19.054 -21.672 1.00 49.09 316 VAL A N 1
ATOM 2397 C CA . VAL A 1 316 ? -9.956 -17.907 -21.786 1.00 49.09 316 VAL A CA 1
ATOM 2398 C C . VAL A 1 316 ? -9.131 -16.750 -22.358 1.00 49.09 316 VAL A C 1
ATOM 2400 O O . VAL A 1 316 ? -8.380 -16.082 -21.647 1.00 49.09 316 VAL A O 1
ATOM 2403 N N . LYS A 1 317 ? -9.193 -16.580 -23.683 1.00 74.06 317 LYS A N 1
ATOM 2404 C CA . LYS A 1 317 ? -8.446 -15.562 -24.428 1.00 74.06 317 LYS A CA 1
ATOM 2405 C C . LYS A 1 317 ? -9.053 -14.212 -24.037 1.00 74.06 317 LYS A C 1
ATOM 2407 O O . LYS A 1 317 ? -10.188 -13.926 -24.411 1.00 74.06 317 LYS A O 1
ATOM 2412 N N . SER A 1 318 ? -8.359 -13.391 -23.248 1.00 85.38 318 SER A N 1
ATOM 2413 C CA . SER A 1 318 ? -8.916 -12.086 -22.870 1.00 85.38 318 SER A CA 1
ATOM 2414 C C . SER A 1 318 ? -9.131 -11.244 -24.124 1.00 85.38 318 SER A C 1
ATOM 2416 O O . SER A 1 318 ? -8.218 -11.087 -24.936 1.00 85.38 318 SER A O 1
ATOM 2418 N N . ALA A 1 319 ? -10.317 -10.650 -24.262 1.00 85.31 319 ALA A N 1
ATOM 2419 C CA . ALA A 1 319 ? -10.594 -9.689 -25.321 1.00 85.31 319 ALA A CA 1
ATOM 2420 C C . ALA A 1 319 ? -9.632 -8.491 -25.269 1.00 85.31 319 ALA A C 1
ATOM 2422 O O . ALA A 1 319 ? -9.464 -7.808 -26.272 1.00 85.31 319 ALA A O 1
ATOM 2423 N N . PHE A 1 320 ? -9.019 -8.225 -24.112 1.00 85.44 320 PHE A N 1
ATOM 2424 C CA . PHE A 1 320 ? -8.183 -7.054 -23.841 1.00 85.44 320 PHE A CA 1
ATOM 2425 C C . PHE A 1 320 ? -6.677 -7.335 -23.953 1.00 85.44 320 PHE A C 1
ATOM 2427 O O . PHE A 1 320 ? -5.872 -6.420 -23.794 1.00 85.44 320 PHE A O 1
ATOM 2434 N N . SER A 1 321 ? -6.297 -8.577 -24.269 1.00 77.12 321 SER A N 1
ATOM 2435 C CA . SER A 1 321 ? -4.971 -8.925 -24.796 1.00 77.12 321 SER A CA 1
ATOM 2436 C C . SER A 1 321 ? -4.981 -8.941 -26.327 1.00 77.12 321 SER A C 1
ATOM 2438 O O . SER A 1 321 ? -6.039 -9.071 -26.941 1.00 77.12 321 SER A O 1
ATOM 2440 N N . GLN A 1 322 ? -3.803 -8.839 -26.948 1.00 86.00 322 GLN A N 1
ATOM 2441 C CA . GLN A 1 322 ? -3.648 -9.116 -28.376 1.00 86.00 322 GLN A CA 1
ATOM 2442 C C . GLN A 1 322 ? -3.992 -10.587 -28.665 1.00 86.00 322 GLN A C 1
ATOM 2444 O O . GLN A 1 322 ? -3.546 -11.487 -27.953 1.00 86.00 322 GLN A O 1
ATOM 2449 N N . ILE A 1 323 ? -4.813 -10.813 -29.689 1.00 87.12 323 ILE A N 1
ATOM 2450 C CA . ILE A 1 323 ? -5.194 -12.128 -30.200 1.00 87.12 323 ILE A CA 1
ATOM 2451 C C . ILE A 1 323 ? -4.712 -12.202 -31.650 1.00 87.12 323 ILE A C 1
ATOM 2453 O O . ILE A 1 323 ? -5.275 -11.548 -32.533 1.00 87.12 323 ILE A O 1
ATOM 2457 N N . GLU A 1 324 ? -3.676 -13.005 -31.891 1.00 92.31 324 GLU A N 1
ATOM 2458 C CA . GLU A 1 324 ? -3.166 -13.279 -33.240 1.00 92.31 324 GLU A CA 1
ATOM 2459 C C . GLU A 1 324 ? -4.279 -13.910 -34.083 1.00 92.31 324 GLU A C 1
ATOM 2461 O O . GLU A 1 324 ? -4.948 -14.856 -33.645 1.00 92.31 324 GLU A O 1
ATOM 2466 N N . ALA A 1 325 ? -4.534 -13.390 -35.280 1.00 90.69 325 ALA A N 1
ATOM 2467 C CA . ALA A 1 325 ? -5.713 -13.764 -36.047 1.00 90.69 325 ALA A CA 1
ATOM 2468 C C . ALA A 1 325 ? -5.605 -15.179 -36.625 1.00 90.69 325 ALA A C 1
ATOM 2470 O O . ALA A 1 325 ? -6.633 -15.804 -36.861 1.00 90.69 325 ALA A O 1
ATOM 2471 N N . GLU A 1 326 ? -4.397 -15.721 -36.798 1.00 88.50 326 GLU A N 1
ATOM 2472 C CA . GLU A 1 326 ? -4.158 -17.132 -37.116 1.00 88.50 326 GLU A CA 1
ATOM 2473 C C . GLU A 1 326 ? -4.405 -18.095 -35.950 1.00 88.50 326 GLU A C 1
ATOM 2475 O O . GLU A 1 326 ? -4.480 -19.301 -36.182 1.00 88.50 326 GLU A O 1
ATOM 2480 N N . SER A 1 327 ? -4.613 -17.597 -34.724 1.00 86.50 327 SER A N 1
ATOM 2481 C CA . SER A 1 327 ? -5.044 -18.409 -33.573 1.00 86.50 327 SER A CA 1
ATOM 2482 C C . SER A 1 327 ? -6.551 -18.737 -33.587 1.00 86.50 327 SER A C 1
ATOM 2484 O O . SER A 1 327 ? -7.153 -18.986 -32.534 1.00 86.50 327 SER A O 1
ATOM 2486 N N . TYR A 1 328 ? -7.172 -18.717 -34.776 1.00 88.38 328 TYR A N 1
ATOM 2487 C CA . TYR A 1 328 ? -8.578 -19.065 -34.972 1.00 88.38 328 TYR A CA 1
ATOM 2488 C C . TYR A 1 328 ? -8.831 -20.527 -34.596 1.00 88.38 328 TYR A C 1
ATOM 2490 O O . TYR A 1 328 ? -8.142 -21.445 -35.035 1.00 88.38 328 TYR A O 1
ATOM 2498 N N . ASP A 1 329 ? -9.877 -20.748 -33.808 1.00 84.19 329 ASP A N 1
ATOM 2499 C CA . ASP A 1 329 ? -10.287 -22.079 -33.366 1.00 84.19 329 ASP A CA 1
ATOM 2500 C C . ASP A 1 329 ? -11.165 -22.776 -34.429 1.00 84.19 329 ASP A C 1
ATOM 2502 O O . ASP A 1 329 ? -11.342 -23.993 -34.410 1.00 84.19 329 ASP A O 1
ATOM 2506 N N . SER A 1 330 ? -11.716 -22.020 -35.390 1.00 85.88 330 SER A N 1
ATOM 2507 C CA . SER A 1 330 ? -12.432 -22.551 -36.561 1.00 85.88 330 SER A CA 1
ATOM 2508 C C . SER A 1 330 ? -12.433 -21.556 -37.736 1.00 85.88 330 SER A C 1
ATOM 2510 O O . SER A 1 330 ? -12.207 -20.357 -37.557 1.00 85.88 330 SER A O 1
ATOM 2512 N N . LYS A 1 331 ? -12.673 -22.046 -38.962 1.00 92.06 331 LYS A N 1
ATOM 2513 C CA . LYS A 1 331 ? -12.781 -21.226 -40.183 1.00 92.06 331 LYS A CA 1
ATOM 2514 C C . LYS A 1 331 ? -13.776 -21.804 -41.190 1.00 92.06 331 LYS A C 1
ATOM 2516 O O . LYS A 1 331 ? -13.885 -23.020 -41.329 1.00 92.06 331 LYS A O 1
ATOM 2521 N N . SER A 1 332 ? -14.475 -20.944 -41.934 1.00 86.31 332 SER A N 1
ATOM 2522 C CA . SER A 1 332 ? -15.555 -21.368 -42.846 1.00 86.31 332 SER A CA 1
ATOM 2523 C C . SER A 1 332 ? -15.109 -21.793 -44.250 1.00 86.31 332 SER A C 1
ATOM 2525 O O . SER A 1 332 ? -15.933 -22.272 -45.027 1.00 86.31 332 SER A O 1
ATOM 2527 N N . SER A 1 333 ? -13.839 -21.592 -44.608 1.00 88.81 333 SER A N 1
ATOM 2528 C CA . SER A 1 333 ? -13.332 -21.753 -45.976 1.00 88.81 333 SER A CA 1
ATOM 2529 C C . SER A 1 333 ? -11.936 -22.369 -45.992 1.00 88.81 333 SER A C 1
ATOM 2531 O O . SER A 1 333 ? -11.065 -22.011 -45.199 1.00 88.81 333 SER A O 1
ATOM 2533 N N . LEU A 1 334 ? -11.722 -23.304 -46.923 1.00 81.25 334 LEU A N 1
ATOM 2534 C CA . LEU A 1 334 ? -10.434 -23.976 -47.130 1.00 81.25 334 LEU A CA 1
ATOM 2535 C C . LEU A 1 334 ? -9.400 -23.086 -47.840 1.00 81.25 334 LEU A C 1
ATOM 2537 O O . LEU A 1 334 ? -8.229 -23.453 -47.882 1.00 81.25 334 LEU A O 1
ATOM 2541 N N . TYR A 1 335 ? -9.813 -21.940 -48.395 1.00 82.94 335 TYR A N 1
ATOM 2542 C CA . TYR A 1 335 ? -8.904 -20.993 -49.050 1.00 82.94 335 TYR A CA 1
ATOM 2543 C C . TYR A 1 335 ? -8.180 -20.081 -48.056 1.00 82.94 335 TYR A C 1
ATOM 2545 O O . TYR A 1 335 ? -7.063 -19.657 -48.348 1.00 82.94 335 TYR A O 1
ATOM 2553 N N . ILE A 1 336 ? -8.776 -19.831 -46.883 1.00 92.06 336 ILE A N 1
ATOM 2554 C CA . ILE A 1 336 ? -8.183 -19.016 -45.817 1.00 92.06 336 ILE A CA 1
ATOM 2555 C C . ILE A 1 336 ? -6.892 -19.687 -45.336 1.00 92.06 336 ILE A C 1
ATOM 2557 O O . ILE A 1 336 ? -6.906 -20.836 -44.875 1.00 92.06 336 ILE A O 1
ATOM 2561 N N . GLN A 1 337 ? -5.781 -18.962 -45.420 1.00 89.12 337 GLN A N 1
ATOM 2562 C CA . GLN A 1 337 ? -4.436 -19.457 -45.136 1.00 89.12 337 GLN A CA 1
ATOM 2563 C C . GLN A 1 337 ? -3.680 -18.500 -44.221 1.00 89.12 337 GLN A C 1
ATOM 2565 O O . GLN A 1 337 ? -3.786 -17.281 -44.350 1.00 89.12 337 GLN A O 1
ATOM 2570 N N . THR A 1 338 ? -2.875 -19.089 -43.344 1.00 92.25 338 THR A N 1
ATOM 2571 C CA . THR A 1 338 ? -1.862 -18.401 -42.544 1.00 92.25 338 THR A CA 1
ATOM 2572 C C . THR A 1 338 ? -0.560 -18.350 -43.342 1.00 92.25 338 THR A C 1
ATOM 2574 O O . THR A 1 338 ? -0.146 -19.369 -43.900 1.00 92.25 338 THR A O 1
ATOM 2577 N N . PHE A 1 339 ? 0.094 -17.193 -43.407 1.00 88.75 339 PHE A N 1
ATOM 2578 C CA . PHE A 1 339 ? 1.383 -17.014 -44.083 1.00 88.75 339 PHE A CA 1
ATOM 2579 C C . PHE A 1 339 ? 2.281 -16.052 -43.298 1.00 88.75 339 PHE A C 1
ATOM 2581 O O . PHE A 1 339 ? 1.790 -15.232 -42.532 1.00 88.75 339 PHE A O 1
ATOM 2588 N N . GLY A 1 340 ? 3.600 -16.176 -43.457 1.00 85.50 340 GLY A N 1
ATOM 2589 C CA . GLY A 1 340 ? 4.560 -15.330 -42.742 1.00 85.50 340 GLY A CA 1
ATOM 2590 C C . GLY A 1 340 ? 4.591 -13.899 -43.281 1.00 85.50 340 GLY A C 1
ATOM 2591 O O . GLY A 1 340 ? 4.618 -13.700 -44.498 1.00 85.50 340 GLY A O 1
ATOM 2592 N N . ILE A 1 341 ? 4.639 -12.931 -42.370 1.00 86.56 341 ILE A N 1
ATOM 2593 C CA . ILE A 1 341 ? 4.966 -11.522 -42.630 1.00 86.56 341 ILE A CA 1
ATOM 2594 C C . ILE A 1 341 ? 6.357 -11.209 -42.042 1.00 86.56 341 ILE A C 1
ATOM 2596 O O . ILE A 1 341 ? 7.042 -12.108 -41.555 1.00 86.56 341 ILE A O 1
ATOM 2600 N N . GLY A 1 342 ? 6.841 -9.968 -42.148 1.00 77.31 342 GLY A N 1
ATOM 2601 C CA . GLY A 1 342 ? 8.221 -9.624 -41.755 1.00 77.31 342 GLY A CA 1
ATOM 2602 C C . GLY A 1 342 ? 8.513 -9.747 -40.251 1.00 77.31 342 GLY A C 1
ATOM 2603 O O . GLY A 1 342 ? 9.673 -9.848 -39.857 1.00 77.31 342 GLY A O 1
ATOM 2604 N N . ASP A 1 343 ? 7.460 -9.736 -39.442 1.00 79.56 343 ASP A N 1
ATOM 2605 C CA . ASP A 1 343 ? 7.440 -9.595 -37.988 1.00 79.56 343 ASP A CA 1
ATOM 2606 C C . ASP A 1 343 ? 6.542 -10.635 -37.279 1.00 79.56 343 ASP A C 1
ATOM 2608 O O . ASP A 1 343 ? 6.440 -10.616 -36.056 1.00 79.56 343 ASP A O 1
ATOM 2612 N N . GLY A 1 344 ? 5.935 -11.571 -38.019 1.00 86.00 344 GLY A N 1
ATOM 2613 C CA . GLY A 1 344 ? 4.972 -12.541 -37.486 1.00 86.00 344 GLY A CA 1
ATOM 2614 C C . GLY A 1 344 ? 4.327 -13.409 -38.572 1.00 86.00 344 GLY A C 1
ATOM 2615 O O . GLY A 1 344 ? 4.949 -13.719 -39.593 1.00 86.00 344 GLY A O 1
ATOM 2616 N N . PHE A 1 345 ? 3.061 -13.773 -38.377 1.00 88.88 345 PHE A N 1
ATOM 2617 C CA . PHE A 1 345 ? 2.206 -14.380 -39.398 1.00 88.88 345 PHE A CA 1
ATOM 2618 C C . PHE A 1 345 ? 0.942 -13.533 -39.583 1.00 88.88 345 PHE A C 1
ATOM 2620 O O . PHE A 1 345 ? 0.619 -12.704 -38.751 1.00 88.88 345 PHE A O 1
ATOM 2627 N N . ALA A 1 346 ? 0.232 -13.730 -40.690 1.00 92.62 346 ALA A N 1
ATOM 2628 C CA . ALA A 1 346 ? -1.081 -13.139 -40.908 1.00 92.62 346 ALA A CA 1
ATOM 2629 C C . ALA A 1 346 ? -2.032 -14.158 -41.540 1.00 92.62 346 ALA A C 1
ATOM 2631 O O . ALA A 1 346 ? -1.617 -15.084 -42.246 1.00 92.62 346 ALA A O 1
ATOM 2632 N N . THR A 1 347 ? -3.329 -13.959 -41.318 1.00 96.25 347 THR A N 1
ATOM 2633 C CA . THR A 1 347 ? -4.407 -14.726 -41.944 1.00 96.25 347 THR A CA 1
ATOM 2634 C C . THR A 1 347 ? -4.981 -13.959 -43.133 1.00 96.25 347 THR A C 1
ATOM 2636 O O . THR A 1 347 ? -5.427 -12.819 -43.012 1.00 96.25 347 THR A O 1
ATOM 2639 N N . GLY A 1 348 ? -5.006 -14.601 -44.300 1.00 91.38 348 GLY A N 1
ATOM 2640 C CA . GLY A 1 348 ? -5.511 -14.015 -45.541 1.00 91.38 348 GLY A CA 1
ATOM 2641 C C . GLY A 1 348 ? -5.939 -15.071 -46.554 1.00 91.38 348 GLY A C 1
ATOM 2642 O O . GLY A 1 348 ? -6.348 -16.170 -46.180 1.00 91.38 348 GLY A O 1
ATOM 2643 N N . TYR A 1 349 ? -5.892 -14.724 -47.847 1.00 92.06 349 TYR A N 1
ATOM 2644 C CA . TYR A 1 349 ? -6.584 -15.463 -48.925 1.00 92.06 349 TYR A CA 1
ATOM 2645 C C . TYR A 1 349 ? -8.110 -15.583 -48.688 1.00 92.06 349 TYR A C 1
ATOM 2647 O O . TYR A 1 349 ? -8.771 -16.506 -49.163 1.00 92.06 349 TYR A O 1
ATOM 2655 N N . ILE A 1 350 ? -8.653 -14.614 -47.948 1.00 94.12 350 ILE A N 1
ATOM 2656 C CA . ILE A 1 350 ? -10.048 -14.486 -47.521 1.00 94.12 350 ILE A CA 1
ATOM 2657 C C . ILE A 1 350 ? -10.927 -14.003 -48.684 1.00 94.12 350 ILE A C 1
ATOM 2659 O O . ILE A 1 350 ? -10.595 -13.020 -49.351 1.00 94.12 350 ILE A O 1
ATOM 2663 N N . LEU A 1 351 ? -12.073 -14.656 -48.901 1.00 90.00 351 LEU A N 1
ATOM 2664 C CA . LEU A 1 351 ? -13.082 -14.244 -49.883 1.00 90.00 351 LEU A CA 1
ATOM 2665 C C . LEU A 1 351 ? -14.238 -13.445 -49.234 1.00 90.00 351 LEU A C 1
ATOM 2667 O O . LEU A 1 351 ? -14.519 -13.613 -48.048 1.00 90.00 351 LEU A O 1
ATOM 2671 N N . PRO A 1 352 ? -14.980 -12.604 -49.983 1.00 91.69 352 PRO A N 1
ATOM 2672 C CA . PRO A 1 352 ? -16.156 -11.916 -49.450 1.00 91.69 352 PRO A CA 1
ATOM 2673 C C . PRO A 1 352 ? -17.240 -12.917 -49.007 1.00 91.69 352 PRO A C 1
ATOM 2675 O O . PRO A 1 352 ? -17.823 -13.617 -49.835 1.00 91.69 352 PRO A O 1
ATOM 2678 N N . GLY A 1 353 ? -17.527 -12.959 -47.705 1.00 85.94 353 GLY A N 1
ATOM 2679 C CA . GLY A 1 353 ? -18.422 -13.928 -47.064 1.00 85.94 353 GLY A CA 1
ATOM 2680 C C . GLY A 1 353 ? -17.711 -15.000 -46.228 1.00 85.94 353 GLY A C 1
ATOM 2681 O O . GLY A 1 353 ? -18.387 -15.701 -45.476 1.00 85.94 353 GLY A O 1
ATOM 2682 N N . ASP A 1 354 ? -16.382 -15.106 -46.316 1.00 96.38 354 ASP A N 1
ATOM 2683 C CA . ASP A 1 354 ? -15.580 -15.981 -45.457 1.00 96.38 354 ASP A CA 1
ATOM 2684 C C . ASP A 1 354 ? -15.551 -15.487 -44.001 1.00 96.38 354 ASP A C 1
ATOM 2686 O O . ASP A 1 354 ? -15.845 -14.327 -43.695 1.00 96.38 354 ASP A O 1
ATOM 2690 N N . SER A 1 355 ? -15.192 -16.385 -43.082 1.00 94.12 355 SER A N 1
ATOM 2691 C CA . SER A 1 355 ? -15.154 -16.100 -41.650 1.00 94.12 355 SER A CA 1
ATOM 2692 C C . SER A 1 355 ? -14.166 -16.972 -40.878 1.00 94.12 355 SER A C 1
ATOM 2694 O O . SER A 1 355 ? -13.863 -18.103 -41.278 1.00 94.12 355 SER A O 1
ATOM 2696 N N . ILE A 1 356 ? -13.713 -16.435 -39.746 1.00 95.50 356 ILE A N 1
ATOM 2697 C CA . ILE A 1 356 ? -12.926 -17.126 -38.719 1.00 95.50 356 ILE A CA 1
ATOM 2698 C C . ILE A 1 356 ? -13.614 -16.994 -37.354 1.00 95.50 356 ILE A C 1
ATOM 2700 O O . ILE A 1 356 ? -14.326 -16.019 -37.096 1.00 95.50 356 ILE A O 1
ATOM 2704 N N . GLN A 1 357 ? -13.420 -17.996 -36.503 1.00 94.38 357 GLN A N 1
ATOM 2705 C CA . GLN A 1 357 ? -14.049 -18.139 -35.193 1.00 94.38 357 GLN A CA 1
ATOM 2706 C C . GLN A 1 357 ? -12.984 -18.218 -34.099 1.00 94.38 357 GLN A C 1
ATOM 2708 O O . GLN A 1 357 ? -11.988 -18.920 -34.262 1.00 94.38 357 GLN A O 1
ATOM 2713 N N . PHE A 1 358 ? -13.249 -17.572 -32.965 1.00 92.88 358 PHE A N 1
ATOM 2714 C CA . PHE A 1 358 ? -12.470 -17.704 -31.740 1.00 92.88 358 PHE A CA 1
ATOM 2715 C C . PHE A 1 358 ? -13.380 -18.113 -30.582 1.00 92.88 358 PHE A C 1
ATOM 2717 O O . PHE A 1 358 ? -14.448 -17.531 -30.384 1.00 92.88 358 PHE A O 1
ATOM 2724 N N . ASN A 1 359 ? -12.967 -19.115 -29.819 1.00 86.06 359 ASN A N 1
ATOM 2725 C CA . ASN A 1 359 ? -13.725 -19.667 -28.703 1.00 86.06 359 ASN A CA 1
ATOM 2726 C C . ASN A 1 359 ? -13.298 -19.027 -27.378 1.00 86.06 359 ASN A C 1
ATOM 2728 O O . ASN A 1 359 ? -12.135 -18.663 -27.209 1.00 86.06 359 ASN A O 1
ATOM 2732 N N . LYS A 1 360 ? -14.238 -18.935 -26.427 1.00 84.00 360 LYS A N 1
ATOM 2733 C CA . LYS A 1 360 ? -14.007 -18.419 -25.062 1.00 84.00 360 LYS A CA 1
ATOM 2734 C C . LYS A 1 360 ? -13.217 -17.093 -25.002 1.00 84.00 360 LYS A C 1
ATOM 2736 O O . LYS A 1 360 ? -12.282 -16.958 -24.211 1.00 84.00 360 LYS A O 1
ATOM 2741 N N . ILE A 1 361 ? -13.598 -16.107 -25.813 1.00 89.12 361 ILE A N 1
ATOM 2742 C CA . ILE A 1 361 ? -13.065 -14.748 -25.678 1.00 89.12 361 ILE A CA 1
ATOM 2743 C C . ILE A 1 361 ? -13.725 -14.084 -24.462 1.00 89.12 361 ILE A C 1
ATOM 2745 O O . ILE A 1 361 ? -14.946 -13.930 -24.458 1.00 89.12 361 ILE A O 1
ATOM 2749 N N . ASP A 1 362 ? -12.962 -13.689 -23.437 1.00 85.88 362 ASP A N 1
ATOM 2750 C CA . ASP A 1 362 ? -13.537 -12.980 -22.282 1.00 85.88 362 ASP A CA 1
ATOM 2751 C C . ASP A 1 362 ? -13.578 -11.471 -22.479 1.00 85.88 362 ASP A C 1
ATOM 2753 O O . ASP A 1 362 ? -12.550 -10.796 -22.516 1.00 85.88 362 ASP A O 1
ATOM 2757 N N . PHE A 1 363 ? -14.798 -10.952 -22.533 1.00 87.31 363 PHE A N 1
ATOM 2758 C CA . PHE A 1 363 ? -15.108 -9.532 -22.541 1.00 87.31 363 PHE A CA 1
ATOM 2759 C C . PHE A 1 363 ? -15.376 -8.981 -21.131 1.00 87.31 363 PHE A C 1
ATOM 2761 O O . PHE A 1 363 ? -15.724 -7.811 -21.003 1.00 87.31 363 PHE A O 1
ATOM 2768 N N . SER A 1 364 ? -15.259 -9.795 -20.078 1.00 82.88 364 SER A N 1
ATOM 2769 C CA . SER A 1 364 ? -15.419 -9.431 -18.665 1.00 82.88 364 SER A CA 1
ATOM 2770 C C . SER A 1 364 ? -16.685 -8.578 -18.423 1.00 82.88 364 SER A C 1
ATOM 2772 O O . SER A 1 364 ? -17.790 -8.996 -18.774 1.00 82.88 364 SER A O 1
ATOM 2774 N N . SER A 1 365 ? -16.566 -7.363 -17.873 1.00 75.12 365 SER A N 1
ATOM 2775 C CA . SER A 1 365 ? -17.683 -6.415 -17.706 1.00 75.12 365 SER A CA 1
ATOM 2776 C C . SER A 1 365 ? -18.176 -5.763 -19.002 1.00 75.12 365 SER A C 1
ATOM 2778 O O . SER A 1 365 ? -19.305 -5.274 -19.065 1.00 75.12 365 SER A O 1
ATOM 2780 N N . GLY A 1 366 ? -17.337 -5.753 -20.033 1.00 81.12 366 GLY A N 1
ATOM 2781 C CA . GLY A 1 366 ? -17.705 -5.503 -21.416 1.00 81.12 366 GLY A CA 1
ATOM 2782 C C . GLY A 1 366 ? -16.565 -4.956 -22.268 1.00 81.12 366 GLY A C 1
ATOM 2783 O O . GLY A 1 366 ? -15.537 -4.539 -21.743 1.00 81.12 366 GLY A O 1
ATOM 2784 N N . ALA A 1 367 ? -16.775 -4.873 -23.582 1.00 86.06 367 ALA A N 1
ATOM 2785 C CA . ALA A 1 367 ? -15.919 -4.104 -24.491 1.00 86.06 367 ALA A CA 1
ATOM 2786 C C . ALA A 1 367 ? -16.555 -2.779 -24.936 1.00 86.06 367 ALA A C 1
ATOM 2788 O O . ALA A 1 367 ? -17.781 -2.641 -24.992 1.00 86.06 367 ALA A O 1
ATOM 2789 N N . LYS A 1 368 ? -15.691 -1.811 -25.264 1.00 86.19 368 LYS A N 1
ATOM 2790 C CA . LYS A 1 368 ? -16.031 -0.478 -25.780 1.00 86.19 368 LYS A CA 1
ATOM 2791 C C . LYS A 1 368 ? -15.669 -0.325 -27.260 1.00 86.19 368 LYS A C 1
ATOM 2793 O O . LYS A 1 368 ? -16.510 0.098 -28.045 1.00 86.19 368 LYS A O 1
ATOM 2798 N N . SER A 1 369 ? -14.439 -0.663 -27.646 1.00 88.94 369 SER A N 1
ATOM 2799 C CA . SER A 1 369 ? -13.964 -0.596 -29.035 1.00 88.94 369 SER A CA 1
ATOM 2800 C C . SER A 1 369 ? -13.232 -1.871 -29.450 1.00 88.94 369 SER A C 1
ATOM 2802 O O . SER A 1 369 ? -12.838 -2.669 -28.602 1.00 88.94 369 SER A O 1
ATOM 2804 N N . PHE A 1 370 ? -13.061 -2.054 -30.756 1.00 95.62 370 PHE A N 1
ATOM 2805 C CA . PHE A 1 370 ? -12.266 -3.103 -31.392 1.00 95.62 370 PHE A CA 1
ATOM 2806 C C . PHE A 1 370 ? -11.078 -2.467 -32.120 1.00 95.62 370 PHE A C 1
ATOM 2808 O O . PHE A 1 370 ? -11.251 -1.460 -32.812 1.00 95.62 370 PHE A O 1
ATOM 2815 N N . LYS A 1 371 ? -9.893 -3.065 -31.982 1.00 95.50 371 LYS A N 1
ATOM 2816 C CA . LYS A 1 371 ? -8.643 -2.678 -32.644 1.00 95.50 371 LYS A CA 1
ATOM 2817 C C . LYS A 1 371 ? -8.089 -3.879 -33.414 1.00 95.50 371 LYS A C 1
ATOM 2819 O O . LYS A 1 371 ? -8.143 -4.991 -32.901 1.00 95.50 371 LYS A O 1
ATOM 2824 N N . ALA A 1 372 ? -7.538 -3.677 -34.607 1.00 96.25 372 ALA A N 1
ATOM 2825 C CA . ALA A 1 372 ? -6.875 -4.741 -35.368 1.00 96.25 372 ALA A CA 1
ATOM 2826 C C . ALA A 1 372 ? -5.757 -4.202 -36.264 1.00 96.25 372 ALA A C 1
ATOM 2828 O O . ALA A 1 372 ? -5.802 -3.036 -36.658 1.00 96.25 372 ALA A O 1
ATOM 2829 N N . ARG A 1 373 ? -4.797 -5.058 -36.629 1.00 97.06 373 ARG A N 1
ATOM 2830 C CA . ARG A 1 373 ? -3.778 -4.782 -37.652 1.00 97.06 373 ARG A CA 1
ATOM 2831 C C . ARG A 1 373 ? -4.138 -5.515 -38.946 1.00 97.06 373 ARG A C 1
ATOM 2833 O O . ARG A 1 373 ? -4.366 -6.724 -38.944 1.00 97.06 373 ARG A O 1
ATOM 2840 N N . VAL A 1 374 ? -4.267 -4.771 -40.046 1.00 97.12 374 VAL A N 1
ATOM 2841 C CA . VAL A 1 374 ? -4.843 -5.263 -41.313 1.00 97.12 374 VAL A CA 1
ATOM 2842 C C . VAL A 1 374 ? -4.147 -4.675 -42.540 1.00 97.12 374 VAL A C 1
ATOM 2844 O O . VAL A 1 374 ? -3.650 -3.554 -42.493 1.00 97.12 374 VAL A O 1
ATOM 2847 N N . ALA A 1 375 ? -4.172 -5.403 -43.658 1.00 96.25 375 ALA A N 1
ATOM 2848 C CA . ALA A 1 375 ? -3.708 -4.931 -44.964 1.00 96.25 375 ALA A CA 1
ATOM 2849 C C . ALA A 1 375 ? -4.738 -5.224 -46.066 1.00 96.25 375 ALA A C 1
ATOM 2851 O O . ALA A 1 375 ? -5.278 -6.332 -46.149 1.00 96.25 375 ALA A O 1
ATOM 2852 N N . THR A 1 376 ? -5.009 -4.254 -46.945 1.00 96.12 376 THR A N 1
ATOM 2853 C CA . THR A 1 376 ? -5.833 -4.480 -48.142 1.00 96.12 376 THR A CA 1
ATOM 2854 C C . THR A 1 376 ? -5.576 -3.468 -49.256 1.00 96.12 376 THR A C 1
ATOM 2856 O O . THR A 1 376 ? -5.399 -2.274 -49.020 1.00 96.12 376 THR A O 1
ATOM 2859 N N . ALA A 1 377 ? -5.617 -3.938 -50.505 1.00 91.88 377 ALA A N 1
ATOM 2860 C CA . ALA A 1 377 ? -5.547 -3.070 -51.678 1.00 91.88 377 ALA A CA 1
ATOM 2861 C C . ALA A 1 377 ? -6.868 -2.321 -51.967 1.00 91.88 377 ALA A C 1
ATOM 2863 O O . ALA A 1 377 ? -6.834 -1.273 -52.614 1.00 91.88 377 ALA A O 1
ATOM 2864 N N . GLU A 1 378 ? -8.021 -2.800 -51.485 1.00 92.38 378 GLU A N 1
ATOM 2865 C CA . GLU A 1 378 ? -9.346 -2.224 -51.773 1.00 92.38 378 GLU A CA 1
ATOM 2866 C C . GLU A 1 378 ? -10.168 -2.024 -50.490 1.00 92.38 378 GLU A C 1
ATOM 2868 O O . GLU A 1 378 ? -10.242 -2.907 -49.638 1.00 92.38 378 GLU A O 1
ATOM 2873 N N . SER A 1 379 ? -10.827 -0.867 -50.352 1.00 92.25 379 SER A N 1
ATOM 2874 C CA . SER A 1 379 ? -11.623 -0.564 -49.156 1.00 92.25 379 SER A CA 1
ATOM 2875 C C . SER A 1 379 ? -12.786 -1.548 -48.979 1.00 92.25 379 SER A C 1
ATOM 2877 O O . SER A 1 379 ? -13.580 -1.767 -49.897 1.00 92.25 379 SER A O 1
ATOM 2879 N N . CYS A 1 380 ? -12.918 -2.108 -47.779 1.00 94.12 380 CYS A N 1
ATOM 2880 C CA . CYS A 1 380 ? -13.873 -3.162 -47.450 1.00 94.12 380 CYS A CA 1
ATOM 2881 C C . CYS A 1 380 ? -14.437 -2.999 -46.022 1.00 94.12 380 CYS A C 1
ATOM 2883 O O . CYS A 1 380 ? -14.488 -1.897 -45.476 1.00 94.12 380 CYS A O 1
ATOM 2885 N N . SER A 1 381 ? -14.943 -4.083 -45.429 1.00 94.25 381 SER A N 1
ATOM 2886 C CA . SER A 1 381 ? -15.364 -4.124 -44.024 1.00 94.25 381 SER A CA 1
ATOM 2887 C C . SER A 1 381 ? -15.370 -5.554 -43.482 1.00 94.25 381 SER A C 1
ATOM 2889 O O . SER A 1 381 ? -15.364 -6.519 -44.253 1.00 94.25 381 SER A O 1
ATOM 2891 N N . LEU A 1 382 ? -15.438 -5.684 -42.158 1.00 95.81 382 LEU A N 1
ATOM 2892 C CA . LEU A 1 382 ? -15.768 -6.930 -41.464 1.00 95.81 382 LEU A CA 1
ATOM 2893 C C . LEU A 1 382 ? -16.965 -6.730 -40.520 1.00 95.81 382 LEU A C 1
ATOM 2895 O O . LEU A 1 382 ? -17.197 -5.635 -40.011 1.00 95.81 382 LEU A O 1
ATOM 2899 N N . GLU A 1 383 ? -17.748 -7.783 -40.307 1.00 97.38 383 GLU A N 1
ATOM 2900 C CA . GLU A 1 383 ? -18.733 -7.867 -39.223 1.00 97.38 383 GLU A CA 1
ATOM 2901 C C . GLU A 1 383 ? -18.147 -8.689 -38.075 1.00 97.38 383 GLU A C 1
ATOM 2903 O O . GLU A 1 383 ? -17.568 -9.749 -38.307 1.00 97.38 383 GLU A O 1
ATOM 2908 N N . ILE A 1 384 ? -18.362 -8.234 -36.843 1.00 96.88 384 ILE A N 1
ATOM 2909 C CA . ILE A 1 384 ? -18.027 -8.962 -35.617 1.00 96.88 384 ILE A CA 1
ATOM 2910 C C . ILE A 1 384 ? -19.331 -9.475 -35.005 1.00 96.88 384 ILE A C 1
ATOM 2912 O O . ILE A 1 384 ? -20.252 -8.683 -34.787 1.00 96.88 384 ILE A O 1
ATOM 2916 N N . ARG A 1 385 ? -19.433 -10.775 -34.711 1.00 95.56 385 ARG A N 1
ATOM 2917 C CA . ARG A 1 385 ? -20.632 -11.395 -34.118 1.00 95.56 385 ARG A CA 1
ATOM 2918 C C . ARG A 1 385 ? -20.313 -12.288 -32.926 1.00 95.56 385 ARG A C 1
ATOM 2920 O O . ARG A 1 385 ? -19.269 -12.930 -32.904 1.00 95.56 385 ARG A O 1
ATOM 2927 N N . ALA A 1 386 ? -21.237 -12.350 -31.970 1.00 92.25 386 ALA A N 1
ATOM 2928 C CA . ALA A 1 386 ? -21.175 -13.265 -30.830 1.00 92.25 386 ALA A CA 1
ATOM 2929 C C . ALA A 1 386 ? -21.989 -14.549 -31.063 1.00 92.25 386 ALA A C 1
ATOM 2931 O O . ALA A 1 386 ? -23.036 -14.514 -31.715 1.00 92.25 386 ALA A O 1
ATOM 2932 N N . GLU A 1 387 ? -21.538 -15.656 -30.474 1.00 89.44 387 GLU A N 1
ATOM 2933 C CA . GLU A 1 387 ? -22.129 -17.005 -30.415 1.00 89.44 387 GLU A CA 1
ATOM 2934 C C . GLU A 1 387 ? -22.375 -17.745 -31.737 1.00 89.44 387 GLU A C 1
ATOM 2936 O O . GLU A 1 387 ? -22.290 -18.971 -31.772 1.00 89.44 387 GLU A O 1
ATOM 2941 N N . SER A 1 388 ? -22.640 -17.060 -32.849 1.00 88.69 388 SER A N 1
ATOM 2942 C CA . SER A 1 388 ? -22.750 -17.699 -34.166 1.00 88.69 388 SER A CA 1
ATOM 2943 C C . SER A 1 388 ? -22.555 -16.720 -35.323 1.00 88.69 388 SER A C 1
ATOM 2945 O O . SER A 1 388 ? -22.715 -15.507 -35.175 1.00 88.69 388 SER A O 1
ATOM 2947 N N . LEU A 1 389 ? -22.347 -17.268 -36.524 1.00 85.44 389 LEU A N 1
ATOM 2948 C CA . LEU A 1 389 ? -22.336 -16.533 -37.799 1.00 85.44 389 LEU A CA 1
ATOM 2949 C C . LEU A 1 389 ? -23.601 -15.683 -38.052 1.00 85.44 389 LEU A C 1
ATOM 2951 O O . LEU A 1 389 ? -23.569 -14.746 -38.846 1.00 85.44 389 LEU A O 1
ATOM 2955 N N . THR A 1 390 ? -24.714 -15.990 -37.380 1.00 86.50 390 THR A N 1
ATOM 2956 C CA . THR A 1 390 ? -25.981 -15.237 -37.440 1.00 86.50 390 THR A CA 1
ATOM 2957 C C . THR A 1 390 ? -26.347 -14.552 -36.120 1.00 86.50 390 THR A C 1
ATOM 2959 O O . THR A 1 390 ? -27.445 -14.012 -35.999 1.00 86.50 390 THR A O 1
ATOM 2962 N N . GLY A 1 391 ? -25.460 -14.589 -35.123 1.00 84.94 391 GLY A N 1
ATOM 2963 C CA . GLY A 1 391 ? -25.698 -14.068 -33.780 1.00 84.94 391 GLY A CA 1
ATOM 2964 C C . GLY A 1 391 ? -25.590 -12.547 -33.681 1.00 84.94 391 GLY A C 1
ATOM 2965 O O . GLY A 1 391 ? -25.516 -11.839 -34.693 1.00 84.94 391 GLY A O 1
ATOM 2966 N N . SER A 1 392 ? -25.607 -12.043 -32.444 1.00 90.00 392 SER A N 1
ATOM 2967 C CA . SER A 1 392 ? -25.609 -10.610 -32.125 1.00 90.00 392 SER A CA 1
ATOM 2968 C C . SER A 1 392 ? -24.485 -9.873 -32.850 1.00 90.00 392 SER A C 1
ATOM 2970 O O . SER A 1 392 ? -23.316 -10.215 -32.681 1.00 90.00 392 SER A O 1
ATOM 2972 N N . LEU A 1 393 ? -24.842 -8.871 -33.658 1.00 93.81 393 LEU A N 1
ATOM 2973 C CA . LEU A 1 393 ? -23.884 -8.026 -34.370 1.00 93.81 393 LEU A CA 1
ATOM 2974 C C . LEU A 1 393 ? -23.248 -7.045 -33.386 1.00 93.81 393 LEU A C 1
ATOM 2976 O O . LEU A 1 393 ? -23.912 -6.128 -32.912 1.00 93.81 393 LEU A O 1
ATOM 2980 N N . ILE A 1 394 ? -21.967 -7.255 -33.101 1.00 94.75 394 ILE A N 1
ATOM 2981 C CA . ILE A 1 394 ? -21.186 -6.475 -32.140 1.00 94.75 394 ILE A CA 1
ATOM 2982 C C . ILE A 1 394 ? -20.687 -5.184 -32.790 1.00 94.75 394 ILE A C 1
ATOM 2984 O O . ILE A 1 394 ? -20.811 -4.110 -32.203 1.00 94.75 394 ILE A O 1
ATOM 2988 N N . GLY A 1 395 ? -20.223 -5.263 -34.038 1.00 90.12 395 GLY A N 1
ATOM 2989 C CA . GLY A 1 395 ? -19.847 -4.102 -34.840 1.00 90.12 395 GLY A CA 1
ATOM 2990 C C . GLY A 1 395 ? -19.721 -4.430 -36.326 1.00 90.12 395 GLY A C 1
ATOM 2991 O O . GLY A 1 395 ? -19.529 -5.587 -36.702 1.00 90.12 395 GLY A O 1
ATOM 2992 N N . THR A 1 396 ? -19.802 -3.394 -37.160 1.00 95.94 396 THR A N 1
ATOM 2993 C CA . THR A 1 396 ? -19.424 -3.446 -38.578 1.00 95.94 396 THR A CA 1
ATOM 2994 C C . THR A 1 396 ? -18.278 -2.469 -38.772 1.00 95.94 396 THR A C 1
ATOM 2996 O O . THR A 1 396 ? -18.475 -1.259 -38.682 1.00 95.94 396 THR A O 1
ATOM 2999 N N . ILE A 1 397 ? -17.081 -3.001 -38.989 1.00 96.50 397 ILE A N 1
ATOM 3000 C CA . ILE A 1 397 ? -15.827 -2.253 -38.965 1.00 96.50 397 ILE A CA 1
ATOM 3001 C C . ILE A 1 397 ? -15.430 -1.931 -40.413 1.00 96.50 397 ILE A C 1
ATOM 3003 O O . ILE A 1 397 ? -15.152 -2.867 -41.171 1.00 96.50 397 ILE A O 1
ATOM 3007 N N . PRO A 1 398 ? -15.446 -0.657 -40.848 1.00 95.25 398 PRO A N 1
ATOM 3008 C CA . PRO A 1 398 ? -14.983 -0.274 -42.177 1.00 95.25 398 PRO A CA 1
ATOM 3009 C C . PRO A 1 398 ? -13.452 -0.297 -42.235 1.00 95.25 398 PRO A C 1
ATOM 3011 O O . PRO A 1 398 ? -12.783 0.038 -41.262 1.00 95.25 398 PRO A O 1
ATOM 3014 N N . ILE A 1 399 ? -12.898 -0.676 -43.386 1.00 95.56 399 ILE A N 1
ATOM 3015 C CA . ILE A 1 399 ? -11.452 -0.770 -43.609 1.00 95.56 399 ILE A CA 1
ATOM 3016 C C . ILE A 1 399 ? -11.123 -0.022 -44.902 1.00 95.56 399 ILE A C 1
ATOM 3018 O O . ILE A 1 399 ? -11.682 -0.323 -45.958 1.00 95.56 399 ILE A O 1
ATOM 3022 N N . SER A 1 400 ? -10.243 0.973 -44.823 1.00 93.50 400 SER A N 1
ATOM 3023 C CA . SER A 1 400 ? -9.723 1.685 -45.997 1.00 93.50 400 SER A CA 1
ATOM 3024 C C . SER A 1 400 ? -8.665 0.848 -46.722 1.00 93.50 400 SER A C 1
ATOM 3026 O O . SER A 1 400 ? -8.038 -0.017 -46.120 1.00 93.50 400 SER A O 1
ATOM 3028 N N . SER A 1 401 ? -8.427 1.124 -48.007 1.00 94.50 401 SER A N 1
ATOM 3029 C CA . SER A 1 401 ? -7.233 0.616 -48.695 1.00 94.50 401 SER A CA 1
ATOM 3030 C C . SER A 1 401 ? -5.961 1.121 -48.004 1.00 94.50 401 SER A C 1
ATOM 3032 O O . SER A 1 401 ? -5.761 2.332 -47.912 1.00 94.50 401 SER A O 1
ATOM 3034 N N . THR A 1 402 ? -5.096 0.195 -47.588 1.00 95.38 402 THR A N 1
ATOM 3035 C CA . THR A 1 402 ? -3.728 0.452 -47.096 1.00 95.38 402 THR A CA 1
ATOM 3036 C C . THR A 1 402 ? -2.711 0.499 -48.252 1.00 95.38 402 THR A C 1
ATOM 3038 O O . THR A 1 402 ? -1.499 0.550 -48.058 1.00 95.38 402 THR A O 1
ATOM 3041 N N . GLY A 1 403 ? -3.197 0.476 -49.500 1.00 91.44 403 GLY A N 1
ATOM 3042 C CA . GLY A 1 403 ? -2.415 0.623 -50.727 1.00 91.44 403 GLY A CA 1
ATOM 3043 C C . GLY A 1 403 ? -1.935 -0.688 -51.358 1.00 91.44 403 GLY A C 1
ATOM 3044 O O . GLY A 1 403 ? -1.840 -0.751 -52.584 1.00 91.44 403 GLY A O 1
ATOM 3045 N N . ASN A 1 404 ? -1.652 -1.736 -50.577 1.00 91.88 404 ASN A N 1
ATOM 3046 C CA . ASN A 1 404 ? -1.322 -3.082 -51.074 1.00 91.88 404 ASN A CA 1
ATOM 3047 C C . ASN A 1 404 ? -1.462 -4.160 -49.973 1.00 91.88 404 ASN A C 1
ATOM 3049 O O . ASN A 1 404 ? -1.703 -3.851 -48.811 1.00 91.88 404 ASN A O 1
ATOM 3053 N N . TRP A 1 405 ? -1.305 -5.431 -50.355 1.00 91.88 405 TRP A N 1
ATOM 3054 C CA . TRP A 1 405 ? -1.494 -6.609 -49.491 1.00 91.88 405 TRP A CA 1
ATOM 3055 C C . TRP A 1 405 ? -0.436 -6.803 -48.397 1.00 91.88 405 TRP A C 1
ATOM 3057 O O . TRP A 1 405 ? -0.682 -7.556 -47.456 1.00 91.88 405 TRP A O 1
ATOM 3067 N N . ASP A 1 406 ? 0.706 -6.125 -48.520 1.00 90.25 406 ASP A N 1
ATOM 3068 C CA . ASP A 1 406 ? 1.872 -6.260 -47.642 1.00 90.25 406 ASP A CA 1
ATOM 3069 C C . ASP A 1 406 ? 2.039 -5.042 -46.706 1.00 90.25 406 ASP A C 1
ATOM 3071 O O . ASP A 1 406 ? 2.937 -5.009 -45.868 1.00 90.25 406 ASP A O 1
ATOM 3075 N N . THR A 1 407 ? 1.179 -4.024 -46.841 1.00 93.19 407 THR A N 1
ATOM 3076 C CA . THR A 1 407 ? 1.202 -2.794 -46.032 1.00 93.19 407 THR A CA 1
ATOM 3077 C C . THR A 1 407 ? 0.134 -2.874 -44.949 1.00 93.19 407 THR A C 1
ATOM 3079 O O . THR A 1 407 ? -1.049 -2.678 -45.225 1.00 93.19 407 THR A O 1
ATOM 3082 N N . TYR A 1 408 ? 0.560 -3.193 -43.727 1.00 94.94 408 TYR A N 1
ATOM 3083 C CA . TYR A 1 408 ? -0.315 -3.365 -42.568 1.00 94.94 408 TYR A CA 1
ATOM 3084 C C . TYR A 1 408 ? -0.455 -2.069 -41.766 1.00 94.94 408 TYR A C 1
ATOM 3086 O O . TYR A 1 408 ? 0.543 -1.501 -41.322 1.00 94.94 408 TYR A O 1
ATOM 3094 N N . GLU A 1 409 ? -1.695 -1.645 -41.526 1.00 91.69 409 GLU A N 1
ATOM 3095 C CA . GLU A 1 409 ? -2.050 -0.493 -40.691 1.00 91.69 409 GLU A CA 1
ATOM 3096 C C . GLU A 1 409 ? -2.919 -0.930 -39.500 1.00 91.69 409 GLU A C 1
ATOM 3098 O O . GLU A 1 409 ? -3.628 -1.938 -39.563 1.00 91.69 409 GLU A O 1
ATOM 3103 N N . GLU A 1 410 ? -2.877 -0.168 -38.404 1.00 95.75 410 GLU A N 1
ATOM 3104 C CA . GLU A 1 410 ? -3.789 -0.358 -37.273 1.00 95.75 410 GLU A CA 1
ATOM 3105 C C . GLU A 1 410 ? -5.113 0.386 -37.499 1.00 95.75 410 GLU A C 1
ATOM 3107 O O . GLU A 1 410 ? -5.130 1.585 -37.779 1.00 95.75 410 GLU A O 1
ATOM 3112 N N . ILE A 1 411 ? -6.233 -0.303 -37.286 1.00 92.75 411 ILE A N 1
ATOM 3113 C CA . ILE A 1 411 ? -7.580 0.276 -37.248 1.00 92.75 411 ILE A CA 1
ATOM 3114 C C . ILE A 1 411 ? -8.155 0.207 -35.830 1.00 92.75 411 ILE A C 1
ATOM 3116 O O . ILE A 1 411 ? -7.849 -0.718 -35.080 1.00 92.75 411 ILE A O 1
ATOM 3120 N N . SER A 1 412 ? -9.011 1.164 -35.460 1.00 93.88 412 SER A N 1
ATOM 3121 C CA . SER A 1 412 ? -9.709 1.192 -34.166 1.00 93.88 412 SER A CA 1
ATOM 3122 C C . SER A 1 412 ? -11.087 1.841 -34.306 1.00 93.88 412 SER A C 1
ATOM 3124 O O . SER A 1 412 ? -11.193 2.948 -34.834 1.00 93.88 412 SER A O 1
ATOM 3126 N N . TYR A 1 413 ? -12.139 1.155 -33.852 1.00 92.94 413 TYR A N 1
ATOM 3127 C CA . TYR A 1 413 ? -13.535 1.590 -33.981 1.00 92.94 413 TYR A CA 1
ATOM 3128 C C . TYR A 1 413 ? -14.378 1.143 -32.779 1.00 92.94 413 TYR A C 1
ATOM 3130 O O . TYR A 1 413 ? -14.237 0.016 -32.306 1.00 92.94 413 TYR A O 1
ATOM 3138 N N . ASP A 1 414 ? -15.278 2.006 -32.295 1.00 89.12 414 ASP A N 1
ATOM 3139 C CA . ASP A 1 414 ? -16.227 1.660 -31.225 1.00 89.12 414 ASP A CA 1
ATOM 3140 C C . ASP A 1 414 ? -17.169 0.512 -31.645 1.00 89.12 414 ASP A C 1
ATOM 3142 O O . ASP A 1 414 ? -17.573 0.400 -32.807 1.00 89.12 414 ASP A O 1
ATOM 3146 N N . VAL A 1 415 ? -17.543 -0.330 -30.680 1.00 90.12 415 VAL A N 1
ATOM 3147 C CA . VAL A 1 415 ? -18.460 -1.465 -30.853 1.00 90.12 415 VAL A CA 1
ATOM 3148 C C . VAL A 1 415 ? -19.639 -1.383 -29.883 1.00 90.12 415 VAL A C 1
ATOM 3150 O O . VAL A 1 415 ? -19.617 -0.663 -28.886 1.00 90.12 415 VAL A O 1
ATOM 3153 N N . SER A 1 416 ? -20.702 -2.133 -30.170 1.00 86.56 416 SER A N 1
ATOM 3154 C CA . SER A 1 416 ? -21.785 -2.335 -29.206 1.00 86.56 416 SER A CA 1
ATOM 3155 C C . SER A 1 416 ? -21.346 -3.259 -28.061 1.00 86.56 416 SER A C 1
ATOM 3157 O O . SER A 1 416 ? -20.439 -4.077 -28.204 1.00 86.56 416 SER A O 1
ATOM 3159 N N . SER A 1 417 ? -21.991 -3.105 -26.903 1.00 76.69 417 SER A N 1
ATOM 3160 C CA . SER A 1 417 ? -21.596 -3.757 -25.650 1.00 76.69 417 SER A CA 1
ATOM 3161 C C . SER A 1 417 ? -21.738 -5.286 -25.714 1.00 76.69 417 SER A C 1
ATOM 3163 O O . SER A 1 417 ? -22.832 -5.815 -25.531 1.00 76.69 417 SER A O 1
ATOM 3165 N N . ILE A 1 418 ? -20.620 -5.985 -25.896 1.00 85.44 418 ILE A N 1
ATOM 3166 C CA . ILE A 1 418 ? -20.442 -7.419 -25.609 1.00 85.44 418 ILE A CA 1
ATOM 3167 C C . ILE A 1 418 ? -19.831 -7.587 -24.209 1.00 85.44 418 ILE A C 1
ATOM 3169 O O . ILE A 1 418 ? -19.087 -6.705 -23.789 1.00 85.44 418 ILE A O 1
ATOM 3173 N N . THR A 1 419 ? -20.168 -8.659 -23.482 1.00 84.50 419 THR A N 1
ATOM 3174 C CA . THR A 1 419 ? -19.810 -8.892 -22.063 1.00 84.50 419 THR A CA 1
ATOM 3175 C C . THR A 1 419 ? -19.614 -10.382 -21.768 1.00 84.50 419 THR A C 1
ATOM 3177 O O . THR A 1 419 ? -20.332 -11.197 -22.346 1.00 84.50 419 THR A O 1
ATOM 3180 N N . GLY A 1 420 ? -18.746 -10.719 -20.810 1.00 79.81 420 GLY A N 1
ATOM 3181 C CA . GLY A 1 420 ? -18.465 -12.089 -20.362 1.00 79.81 420 GLY A CA 1
ATOM 3182 C C . GLY A 1 420 ? -17.710 -12.953 -21.377 1.00 79.81 420 GLY A C 1
ATOM 3183 O O . GLY A 1 420 ? -17.277 -12.469 -22.422 1.00 79.81 420 GLY A O 1
ATOM 3184 N N . VAL A 1 421 ? -17.574 -14.246 -21.070 1.00 85.38 421 VAL A N 1
ATOM 3185 C CA . VAL A 1 421 ? -16.913 -15.239 -21.933 1.00 85.38 421 VAL A CA 1
ATOM 3186 C C . VAL A 1 421 ? -17.841 -15.634 -23.082 1.00 85.38 421 VAL A C 1
ATOM 3188 O O . VAL A 1 421 ? -18.868 -16.268 -22.857 1.00 85.38 421 VAL A O 1
ATOM 3191 N N . GLN A 1 422 ? -17.476 -15.263 -24.309 1.00 88.56 422 GLN A N 1
ATOM 3192 C CA . GLN A 1 422 ? -18.302 -15.401 -25.514 1.00 88.56 422 GLN A CA 1
ATOM 3193 C C . GLN A 1 422 ? -17.481 -15.989 -26.674 1.00 88.56 422 GLN A C 1
ATOM 3195 O O . GLN A 1 422 ? -16.263 -15.826 -26.749 1.00 88.56 422 GLN A O 1
ATOM 3200 N N . ASN A 1 423 ? -18.142 -16.641 -27.625 1.00 91.00 423 ASN A N 1
ATOM 3201 C CA . ASN A 1 423 ? -17.524 -17.106 -28.865 1.00 91.00 423 ASN A CA 1
ATOM 3202 C C . ASN A 1 423 ? -17.632 -16.011 -29.934 1.00 91.00 423 ASN A C 1
ATOM 3204 O O . ASN A 1 423 ? -18.721 -15.508 -30.216 1.00 91.00 423 ASN A O 1
ATOM 3208 N N . LEU A 1 424 ? -16.506 -15.638 -30.537 1.00 94.81 424 LEU A N 1
ATOM 3209 C CA . LEU A 1 424 ? -16.402 -14.532 -31.481 1.00 94.81 424 LEU A CA 1
ATOM 3210 C C . LEU A 1 424 ? -16.311 -15.039 -32.921 1.00 94.81 424 LEU A C 1
ATOM 3212 O O . LEU A 1 424 ? -15.534 -15.939 -33.220 1.00 94.81 424 LEU A O 1
ATOM 3216 N N . TYR A 1 425 ? -17.052 -14.413 -33.830 1.00 95.81 425 TYR A N 1
ATOM 3217 C CA . TYR A 1 425 ? -16.990 -14.669 -35.267 1.00 95.81 425 TYR A CA 1
ATOM 3218 C C . TYR A 1 425 ? -16.653 -13.373 -36.000 1.00 95.81 425 TYR A C 1
ATOM 3220 O O . TYR A 1 425 ? -17.390 -12.390 -35.897 1.00 95.81 425 TYR A O 1
ATOM 3228 N N . ILE A 1 426 ? -15.564 -13.384 -36.768 1.00 96.75 426 ILE A N 1
ATOM 3229 C CA . ILE A 1 426 ? -15.187 -12.299 -37.678 1.00 96.75 426 ILE A CA 1
ATOM 3230 C C . ILE A 1 426 ? -15.586 -12.729 -39.090 1.00 96.75 426 ILE A C 1
ATOM 3232 O O . ILE A 1 426 ? -15.132 -13.764 -39.574 1.00 96.75 426 ILE A O 1
ATOM 3236 N N . ILE A 1 427 ? -16.461 -11.956 -39.739 1.00 97.31 427 ILE A N 1
ATOM 3237 C CA . ILE A 1 427 ? -17.037 -12.259 -41.058 1.00 97.31 427 ILE A CA 1
ATOM 3238 C C . ILE A 1 427 ? -16.633 -11.165 -42.044 1.00 97.31 427 ILE A C 1
ATOM 3240 O O . ILE A 1 427 ? -17.090 -10.022 -41.951 1.00 97.31 427 ILE A O 1
ATOM 3244 N N . PHE A 1 428 ? -15.810 -11.518 -43.022 1.00 96.62 428 PHE A N 1
ATOM 3245 C CA . PHE A 1 428 ? -15.191 -10.572 -43.942 1.00 96.62 428 PHE A CA 1
ATOM 3246 C C . PHE A 1 428 ? -16.126 -10.241 -45.112 1.00 96.62 428 PHE A C 1
ATOM 3248 O O . PHE A 1 428 ? -16.753 -11.122 -45.701 1.00 96.62 428 PHE A O 1
ATOM 3255 N N . LYS A 1 429 ? -16.250 -8.957 -45.466 1.00 95.06 429 LYS A N 1
ATOM 3256 C CA . LYS A 1 429 ? -17.132 -8.473 -46.553 1.00 95.06 429 LYS A CA 1
ATOM 3257 C C . LYS A 1 429 ? -16.364 -8.029 -47.801 1.00 95.06 429 LYS A C 1
ATOM 3259 O O . LYS A 1 429 ? -16.970 -7.578 -48.768 1.00 95.06 429 LYS A O 1
ATOM 3264 N N . GLY A 1 430 ? -15.044 -8.180 -47.785 1.00 89.31 430 GLY A N 1
ATOM 3265 C CA . GLY A 1 430 ? -14.138 -7.954 -48.903 1.00 89.31 430 GLY A CA 1
ATOM 3266 C C . GLY A 1 430 ? -12.822 -8.693 -48.675 1.00 89.31 430 GLY A C 1
ATOM 3267 O O . GLY A 1 430 ? -12.660 -9.380 -47.667 1.00 89.31 430 GLY A O 1
ATOM 3268 N N . TYR A 1 431 ? -11.897 -8.547 -49.617 1.00 93.19 431 TYR A N 1
ATOM 3269 C CA . TYR A 1 431 ? -10.557 -9.121 -49.529 1.00 93.19 431 TYR A CA 1
ATOM 3270 C C . TYR A 1 431 ? -9.707 -8.304 -48.545 1.00 93.19 431 TYR A C 1
ATOM 3272 O O . TYR A 1 431 ? -9.561 -7.091 -48.709 1.00 93.19 431 TYR A O 1
ATOM 3280 N N . VAL A 1 432 ? -9.154 -8.955 -47.524 1.00 95.94 432 VAL A N 1
ATOM 3281 C CA . VAL A 1 432 ? -8.310 -8.339 -46.490 1.00 95.94 432 VAL A CA 1
ATOM 3282 C C . VAL A 1 432 ? -7.390 -9.400 -45.887 1.00 95.94 432 VAL A C 1
ATOM 3284 O O . VAL A 1 432 ? -7.781 -10.562 -45.781 1.00 95.94 432 VAL A O 1
ATOM 3287 N N . ASN A 1 433 ? -6.180 -8.998 -45.504 1.00 96.75 433 ASN A N 1
ATOM 3288 C CA . ASN A 1 433 ? -5.304 -9.768 -44.626 1.00 96.75 433 ASN A CA 1
ATOM 3289 C C . ASN A 1 433 ? -5.420 -9.188 -43.211 1.00 96.75 433 ASN A C 1
ATOM 3291 O O . ASN A 1 433 ? -5.420 -7.965 -43.052 1.00 96.75 433 ASN A O 1
ATOM 3295 N N . ILE A 1 434 ? -5.513 -10.042 -42.195 1.00 97.00 434 ILE A N 1
ATOM 3296 C CA . ILE A 1 434 ? -5.564 -9.653 -40.782 1.00 97.00 434 ILE A CA 1
ATOM 3297 C C . ILE A 1 434 ? -4.435 -10.351 -40.023 1.00 97.00 434 ILE A C 1
ATOM 3299 O O . ILE A 1 434 ? -4.229 -11.553 -40.174 1.00 97.00 434 ILE A O 1
ATOM 3303 N N . ASP A 1 435 ? -3.693 -9.559 -39.260 1.00 93.81 435 ASP A N 1
ATOM 3304 C CA . ASP A 1 435 ? -2.524 -9.955 -38.472 1.00 93.81 435 ASP A CA 1
ATOM 3305 C C . ASP A 1 435 ? -2.983 -10.315 -37.053 1.00 93.81 435 ASP A C 1
ATOM 3307 O O . ASP A 1 435 ? -3.174 -11.487 -36.756 1.00 93.81 435 ASP A O 1
ATOM 3311 N N . TRP A 1 436 ? -3.381 -9.329 -36.244 1.00 96.12 436 TRP A N 1
ATOM 3312 C CA . TRP A 1 436 ? -3.993 -9.544 -34.925 1.00 96.12 436 TRP A CA 1
ATOM 3313 C C . TRP A 1 436 ? -5.175 -8.608 -34.664 1.00 96.12 436 TRP A C 1
ATOM 3315 O O . TRP A 1 436 ? -5.400 -7.629 -35.385 1.00 96.12 436 TRP A O 1
ATOM 3325 N N . PHE A 1 437 ? -5.934 -8.891 -33.603 1.00 96.06 437 PHE A N 1
ATOM 3326 C CA . PHE A 1 437 ? -6.961 -7.996 -33.065 1.00 96.06 437 PHE A CA 1
ATOM 3327 C C . PHE A 1 437 ? -7.010 -7.995 -31.532 1.00 96.06 437 PHE A C 1
ATOM 3329 O O . PHE A 1 437 ? -6.482 -8.880 -30.871 1.00 96.06 437 PHE A O 1
ATOM 3336 N N . MET A 1 438 ? -7.667 -6.986 -30.968 1.00 93.50 438 MET A N 1
ATOM 3337 C CA . MET A 1 438 ? -8.037 -6.895 -29.557 1.00 93.50 438 MET A CA 1
ATOM 3338 C C . MET A 1 438 ? -9.272 -5.997 -29.398 1.00 93.50 438 MET A C 1
ATOM 3340 O O . MET A 1 438 ? -9.726 -5.341 -30.337 1.00 93.50 438 MET A O 1
ATOM 3344 N N . PHE A 1 439 ? -9.795 -5.909 -28.186 1.00 93.19 439 PHE A N 1
ATOM 3345 C CA . PHE A 1 439 ? -10.819 -4.961 -27.773 1.00 93.19 439 PHE A CA 1
ATOM 3346 C C . PHE A 1 439 ? -10.273 -4.032 -26.685 1.00 93.19 439 PHE A C 1
ATOM 3348 O O . PHE A 1 439 ? -9.252 -4.306 -26.058 1.00 93.19 439 PHE A O 1
ATOM 3355 N N . THR A 1 440 ? -10.977 -2.931 -26.429 1.00 85.94 440 THR A N 1
ATOM 3356 C CA . THR A 1 440 ? -10.764 -2.099 -25.237 1.00 85.94 440 THR A CA 1
ATOM 3357 C C . THR A 1 440 ? -11.872 -2.353 -24.213 1.00 85.94 440 THR A C 1
ATOM 3359 O O . THR A 1 440 ? -13.032 -2.517 -24.612 1.00 85.94 440 THR A O 1
ATOM 3362 N N . PRO A 1 441 ? -11.566 -2.393 -22.904 1.00 76.69 441 PRO A N 1
ATOM 3363 C CA . PRO A 1 441 ? -12.567 -2.672 -21.883 1.00 76.69 441 PRO A CA 1
ATOM 3364 C C . PRO A 1 441 ? -13.566 -1.524 -21.714 1.00 76.69 441 PRO A C 1
ATOM 3366 O O . PRO A 1 441 ? -13.241 -0.337 -21.787 1.00 76.69 441 PRO A O 1
ATOM 3369 N N . LYS A 1 442 ? -14.811 -1.904 -21.439 1.00 64.81 442 LYS A N 1
ATOM 3370 C CA . LYS A 1 442 ? -15.886 -1.053 -20.939 1.00 64.81 442 LYS A CA 1
ATOM 3371 C C . LYS A 1 442 ? -15.945 -1.231 -19.422 1.00 64.81 442 LYS A C 1
ATOM 3373 O O . LYS A 1 442 ? -16.107 -2.349 -18.929 1.00 64.81 442 LYS A O 1
ATOM 3378 N N . ALA A 1 443 ? -15.829 -0.117 -18.701 1.00 59.41 443 ALA A N 1
ATOM 3379 C CA . ALA A 1 443 ? -15.873 -0.090 -17.243 1.00 59.41 443 ALA A CA 1
ATOM 3380 C C . ALA A 1 443 ? -17.125 -0.796 -16.690 1.00 59.41 443 ALA A C 1
ATOM 3382 O O . ALA A 1 443 ? -18.216 -0.689 -17.258 1.00 59.41 443 ALA A O 1
ATOM 3383 N N . ALA A 1 444 ? -16.947 -1.527 -15.590 1.00 49.25 444 ALA A N 1
ATOM 3384 C CA . ALA A 1 444 ? -18.007 -2.295 -14.956 1.00 49.25 444 ALA A CA 1
ATOM 3385 C C . ALA A 1 444 ? -19.012 -1.396 -14.228 1.00 49.25 444 ALA A C 1
ATOM 3387 O O . ALA A 1 444 ? -18.633 -0.557 -13.414 1.00 49.25 444 ALA A O 1
ATOM 3388 N N . GLU A 1 445 ? -20.304 -1.634 -14.450 1.00 52.78 445 GLU A N 1
ATOM 3389 C CA . GLU A 1 445 ? -21.349 -1.124 -13.565 1.00 52.78 445 GLU A CA 1
ATOM 3390 C C . GLU A 1 445 ? -21.516 -2.083 -12.381 1.00 52.78 445 GLU A C 1
ATOM 3392 O O . GLU A 1 445 ? -22.170 -3.123 -12.481 1.00 52.78 445 GLU A O 1
ATOM 3397 N N . ILE A 1 446 ? -20.888 -1.733 -11.258 1.00 56.38 446 ILE A N 1
ATOM 3398 C CA . ILE A 1 446 ? -21.008 -2.462 -9.992 1.00 56.38 446 ILE A CA 1
ATOM 3399 C C . ILE A 1 446 ? -22.449 -2.320 -9.470 1.00 56.38 446 ILE A C 1
ATOM 3401 O O . ILE A 1 446 ? -23.037 -1.239 -9.528 1.00 56.38 446 ILE A O 1
ATOM 3405 N N . LYS A 1 447 ? -23.026 -3.421 -8.971 1.00 73.56 447 LYS A N 1
ATOM 3406 C CA . LYS A 1 447 ? -24.321 -3.432 -8.272 1.00 73.56 447 LYS A CA 1
ATOM 3407 C C . LYS A 1 447 ? -24.114 -3.437 -6.764 1.00 73.56 447 LYS A C 1
ATOM 3409 O O . LYS A 1 447 ? -23.255 -4.163 -6.270 1.00 73.56 447 LYS A O 1
ATOM 3414 N N . ILE A 1 448 ? -24.955 -2.701 -6.047 1.00 88.69 448 ILE A N 1
ATOM 3415 C CA . ILE A 1 448 ? -24.864 -2.532 -4.593 1.00 88.69 448 ILE A CA 1
ATOM 3416 C C . ILE A 1 448 ? -26.047 -3.252 -3.927 1.00 88.69 448 ILE A C 1
ATOM 3418 O O . ILE A 1 448 ? -27.198 -3.048 -4.303 1.00 88.69 448 ILE A O 1
ATOM 3422 N N . ASP A 1 449 ? -25.778 -4.117 -2.951 1.00 90.25 449 ASP A N 1
ATOM 3423 C CA . ASP A 1 449 ? -26.794 -4.906 -2.237 1.00 90.25 449 ASP A CA 1
ATOM 3424 C C . ASP A 1 449 ? -27.424 -4.078 -1.106 1.00 90.25 449 ASP A C 1
ATOM 3426 O O . ASP A 1 449 ? -26.763 -3.789 -0.108 1.00 90.25 449 ASP A O 1
ATOM 3430 N N . ALA A 1 450 ? -28.704 -3.708 -1.241 1.00 91.00 450 ALA A N 1
ATOM 3431 C CA . ALA A 1 450 ? -29.387 -2.823 -0.291 1.00 91.00 450 ALA A CA 1
ATOM 3432 C C . ALA A 1 450 ? -29.489 -3.387 1.140 1.00 91.00 450 ALA A C 1
ATOM 3434 O O . ALA A 1 450 ? -29.744 -2.627 2.074 1.00 91.00 450 ALA A O 1
ATOM 3435 N N . PHE A 1 451 ? -29.321 -4.702 1.321 1.00 91.69 451 PHE A N 1
ATOM 3436 C CA . PHE A 1 451 ? -29.485 -5.385 2.609 1.00 91.69 451 PHE A CA 1
ATOM 3437 C C . PHE A 1 451 ? -28.160 -5.621 3.353 1.00 91.69 451 PHE A C 1
ATOM 3439 O O . PHE A 1 451 ? -28.150 -6.274 4.399 1.00 91.69 451 PHE A O 1
ATOM 3446 N N . LYS A 1 452 ? -27.044 -5.090 2.838 1.00 90.44 452 LYS A N 1
ATOM 3447 C CA . LYS A 1 452 ? -25.729 -5.076 3.499 1.00 90.44 452 LYS A CA 1
ATOM 3448 C C . LYS A 1 452 ? -25.391 -3.680 4.038 1.00 90.44 452 LYS A C 1
ATOM 3450 O O . LYS A 1 452 ? -26.073 -2.709 3.726 1.00 90.44 452 LYS A O 1
ATOM 3455 N N . LYS A 1 453 ? -24.327 -3.596 4.848 1.00 91.38 453 LYS A N 1
ATOM 3456 C CA . LYS A 1 453 ? -23.655 -2.335 5.205 1.00 91.38 453 LYS A CA 1
ATOM 3457 C C . LYS A 1 453 ? -23.094 -1.732 3.912 1.00 91.38 453 LYS A C 1
ATOM 3459 O O . LYS A 1 453 ? -22.273 -2.378 3.264 1.00 91.38 453 LYS A O 1
ATOM 3464 N N . ILE A 1 454 ? -23.572 -0.555 3.525 1.00 93.19 454 ILE A N 1
ATOM 3465 C CA . ILE A 1 454 ? -23.048 0.237 2.408 1.00 93.19 454 ILE A CA 1
ATOM 3466 C C . ILE A 1 454 ? -22.328 1.426 3.034 1.00 93.19 454 ILE A C 1
ATOM 3468 O O . ILE A 1 454 ? -22.974 2.219 3.726 1.00 93.19 454 ILE A O 1
ATOM 3472 N N . GLN A 1 455 ? -21.015 1.529 2.827 1.00 93.25 455 GLN A N 1
ATOM 3473 C CA . GLN A 1 455 ? -20.244 2.675 3.300 1.00 93.25 455 GLN A CA 1
ATOM 3474 C C . GLN A 1 455 ? -20.701 3.946 2.576 1.00 93.25 455 GLN A C 1
ATOM 3476 O O . GLN A 1 455 ? -21.069 3.917 1.399 1.00 93.25 455 GLN A O 1
ATOM 3481 N N . ALA A 1 456 ? -20.716 5.072 3.278 1.00 91.00 456 ALA A N 1
ATOM 3482 C CA . ALA A 1 456 ? -21.154 6.339 2.715 1.00 91.00 456 ALA A CA 1
ATOM 3483 C C . ALA A 1 456 ? -20.102 6.922 1.756 1.00 91.00 456 ALA A C 1
ATOM 3485 O O . ALA A 1 456 ? -20.470 7.609 0.804 1.00 91.00 456 ALA A O 1
ATOM 3486 N N . GLU A 1 457 ? -18.825 6.595 1.971 1.00 89.69 457 GLU A N 1
ATOM 3487 C CA . GLU A 1 457 ? -17.679 6.886 1.104 1.00 89.69 457 GLU A CA 1
ATOM 3488 C C . GLU A 1 457 ? -17.648 6.072 -0.204 1.00 89.69 457 GLU A C 1
ATOM 3490 O O . GLU A 1 457 ? -17.040 6.527 -1.170 1.00 89.69 457 GLU A O 1
ATOM 3495 N N . ASP A 1 458 ? -18.395 4.963 -0.316 1.00 86.75 458 ASP A N 1
ATOM 3496 C CA . ASP A 1 458 ? -18.576 4.204 -1.573 1.00 86.75 458 ASP A CA 1
ATOM 3497 C C . ASP A 1 458 ? -19.534 4.919 -2.569 1.00 86.75 458 ASP A C 1
ATOM 3499 O O . ASP A 1 458 ? -20.204 4.287 -3.398 1.00 86.75 458 ASP A O 1
ATOM 3503 N N . TYR A 1 459 ? -19.680 6.248 -2.476 1.00 89.31 459 TYR A N 1
ATOM 3504 C CA . TYR A 1 459 ? -20.605 7.003 -3.321 1.00 89.31 459 TYR A CA 1
ATOM 3505 C C . TYR A 1 459 ? -20.176 6.981 -4.795 1.00 89.31 459 TYR A C 1
ATOM 3507 O O . TYR A 1 459 ? -19.003 7.068 -5.145 1.00 89.31 459 TYR A O 1
ATOM 3515 N N . THR A 1 460 ? -21.150 6.916 -5.706 1.00 86.44 460 THR A N 1
ATOM 3516 C CA . THR A 1 460 ? -20.876 6.952 -7.151 1.00 86.44 460 THR A CA 1
ATOM 3517 C C . THR A 1 460 ? -20.646 8.377 -7.658 1.00 86.44 460 THR A C 1
ATOM 3519 O O . THR A 1 460 ? -19.824 8.582 -8.543 1.00 86.44 460 THR A O 1
ATOM 3522 N N . ASN A 1 461 ? -21.365 9.364 -7.110 1.00 83.38 461 ASN A N 1
ATOM 3523 C CA . ASN A 1 461 ? -21.071 10.792 -7.274 1.00 83.38 461 ASN A CA 1
ATOM 3524 C C . ASN A 1 461 ? -21.496 11.563 -6.017 1.00 83.38 461 ASN A C 1
ATOM 3526 O O . ASN A 1 461 ? -22.399 11.144 -5.283 1.00 83.38 461 ASN A O 1
ATOM 3530 N N . VAL A 1 462 ? -20.909 12.745 -5.845 1.00 91.44 462 VAL A N 1
ATOM 3531 C CA . VAL A 1 462 ? -21.220 13.709 -4.786 1.00 91.44 462 VAL A CA 1
ATOM 3532 C C . VAL A 1 462 ? -21.516 15.088 -5.382 1.00 91.44 462 VAL A C 1
ATOM 3534 O O . VAL A 1 462 ? -21.138 15.391 -6.511 1.00 91.44 462 VAL A O 1
ATOM 3537 N N . SER A 1 463 ? -22.240 15.932 -4.648 1.00 87.56 463 SER A N 1
ATOM 3538 C CA . SER A 1 463 ? -22.664 17.259 -5.115 1.00 87.56 463 SER A CA 1
ATOM 3539 C C . SER A 1 463 ? -21.609 18.367 -5.027 1.00 87.56 463 SER A C 1
ATOM 3541 O O . SER A 1 463 ? -21.884 19.484 -5.464 1.00 87.56 463 SER A O 1
ATOM 3543 N N . ASN A 1 464 ? -20.490 18.117 -4.345 1.00 83.50 464 ASN A N 1
ATOM 3544 C CA . ASN A 1 464 ? -19.470 19.109 -4.004 1.00 83.50 464 ASN A CA 1
ATOM 3545 C C . ASN A 1 464 ? -18.152 18.391 -3.677 1.00 83.50 464 ASN A C 1
ATOM 3547 O O . ASN A 1 464 ? -18.149 17.515 -2.816 1.00 83.50 464 ASN A O 1
ATOM 3551 N N . ASP A 1 465 ? -17.060 18.795 -4.323 1.00 77.44 465 ASP A N 1
ATOM 3552 C CA . ASP A 1 465 ? -15.740 18.158 -4.211 1.00 77.44 465 ASP A CA 1
ATOM 3553 C C . ASP A 1 465 ? -15.094 18.332 -2.820 1.00 77.44 465 ASP A C 1
ATOM 3555 O O . ASP A 1 465 ? -14.176 17.601 -2.464 1.00 77.44 465 ASP A O 1
ATOM 3559 N N . ASN A 1 466 ? -15.607 19.259 -1.998 1.00 81.81 466 ASN A N 1
ATOM 3560 C CA . ASN A 1 466 ? -15.181 19.435 -0.604 1.00 81.81 466 ASN A CA 1
ATOM 3561 C C . ASN A 1 466 ? -15.689 18.328 0.345 1.00 81.81 466 ASN A C 1
ATOM 3563 O O . ASN A 1 466 ? -15.279 18.304 1.504 1.00 81.81 466 ASN A O 1
ATOM 3567 N N . ILE A 1 467 ? -16.606 17.455 -0.090 1.00 86.75 467 ILE A N 1
ATOM 3568 C CA . ILE A 1 467 ? -17.063 16.313 0.717 1.00 86.75 467 ILE A CA 1
ATOM 3569 C C . ILE A 1 467 ? -16.008 15.213 0.605 1.00 86.75 467 ILE A C 1
ATOM 3571 O O . ILE A 1 467 ? -15.980 14.450 -0.357 1.00 86.75 467 ILE A O 1
ATOM 3575 N N . SER A 1 468 ? -15.114 15.173 1.588 1.00 76.88 468 SER A N 1
ATOM 3576 C CA . SER A 1 468 ? -14.004 14.228 1.664 1.00 76.88 468 SER A CA 1
ATOM 3577 C C . SER A 1 468 ? -14.280 13.092 2.652 1.00 76.88 468 SER A C 1
ATOM 3579 O O . SER A 1 468 ? -15.131 13.191 3.542 1.00 76.88 468 SER A O 1
ATOM 3581 N N . THR A 1 469 ? -13.538 11.996 2.479 1.00 87.69 469 THR A N 1
ATOM 3582 C CA . THR A 1 469 ? -13.533 10.871 3.419 1.00 87.69 469 THR A CA 1
ATOM 3583 C C . THR A 1 469 ? -12.588 11.185 4.575 1.00 87.69 469 THR A C 1
ATOM 3585 O O . THR A 1 469 ? -11.405 11.440 4.353 1.00 87.69 469 THR A O 1
ATOM 3588 N N . ILE A 1 470 ? -13.097 11.138 5.803 1.00 78.88 470 ILE A N 1
ATOM 3589 C CA . ILE A 1 470 ? -12.318 11.217 7.039 1.00 78.88 470 ILE A CA 1
ATOM 3590 C C . ILE A 1 470 ? -12.179 9.826 7.662 1.00 78.88 470 ILE A C 1
ATOM 3592 O O . ILE A 1 470 ? -13.071 8.985 7.548 1.00 78.88 470 ILE A O 1
ATOM 3596 N N . LYS A 1 471 ? -11.072 9.599 8.369 1.00 74.19 471 LYS A N 1
ATOM 3597 C CA . LYS A 1 471 ? -10.919 8.468 9.288 1.00 74.19 471 LYS A CA 1
ATOM 3598 C C . LYS A 1 471 ? -11.180 8.946 10.709 1.00 74.19 471 LYS A C 1
ATOM 3600 O O . LYS A 1 471 ? -10.491 9.848 11.177 1.00 74.19 471 LYS A O 1
ATOM 3605 N N . TYR A 1 472 ? -12.160 8.343 11.377 1.00 62.81 472 TYR A N 1
ATOM 3606 C CA . TYR A 1 472 ? -12.445 8.585 12.798 1.00 62.81 472 TYR A CA 1
ATOM 3607 C C . TYR A 1 472 ? -12.074 7.372 13.674 1.00 62.81 472 TYR A C 1
ATOM 3609 O O . TYR A 1 472 ? -11.949 7.504 14.890 1.00 62.81 472 TYR A O 1
ATOM 3617 N N . THR A 1 473 ? -11.793 6.219 13.056 1.00 56.84 473 THR A N 1
ATOM 3618 C CA . THR A 1 473 ? -10.904 5.181 13.598 1.00 56.84 473 THR A CA 1
ATOM 3619 C C . THR A 1 473 ? -9.882 4.787 12.511 1.00 56.84 473 THR A C 1
ATOM 3621 O O . THR A 1 473 ? -10.026 5.183 11.351 1.00 56.84 473 THR A O 1
ATOM 3624 N N . PRO A 1 474 ? -8.833 4.004 12.818 1.00 46.06 474 PRO A N 1
ATOM 3625 C CA . PRO A 1 474 ? -7.919 3.510 11.784 1.00 46.06 474 PRO A CA 1
ATOM 3626 C C . PRO A 1 474 ? -8.573 2.519 10.801 1.00 46.06 474 PRO A C 1
ATOM 3628 O O . PRO A 1 474 ? -8.134 2.439 9.648 1.00 46.06 474 PRO A O 1
ATOM 3631 N N . SER A 1 475 ? -9.614 1.797 11.237 1.00 45.09 475 SER A N 1
ATOM 3632 C CA . SER A 1 475 ? -10.373 0.802 10.462 1.00 45.09 475 SER A CA 1
ATOM 3633 C C . SER A 1 475 ? -11.621 1.354 9.768 1.00 45.09 475 SER A C 1
ATOM 3635 O O . SER A 1 475 ? -12.023 0.797 8.749 1.00 45.09 475 SER A O 1
ATOM 3637 N N . ASP A 1 476 ? -12.216 2.425 10.295 1.00 60.16 476 ASP A N 1
ATOM 3638 C CA . ASP A 1 476 ? -13.535 2.924 9.909 1.00 60.16 476 ASP A CA 1
ATOM 3639 C C . ASP A 1 476 ? -13.458 4.376 9.420 1.00 60.16 476 ASP A C 1
ATOM 3641 O O . ASP A 1 476 ? -12.851 5.262 10.040 1.00 60.16 476 ASP A O 1
ATOM 3645 N N . SER A 1 477 ? -14.098 4.606 8.280 1.00 81.06 477 SER A N 1
ATOM 3646 C CA . SER A 1 477 ? -14.152 5.879 7.572 1.00 81.06 477 SER A CA 1
ATOM 3647 C C . SER A 1 477 ? -15.584 6.389 7.444 1.00 81.06 477 SER A C 1
ATOM 3649 O O . SER A 1 477 ? -16.551 5.659 7.639 1.00 81.06 477 SER A O 1
ATOM 3651 N N . ALA A 1 478 ? -15.705 7.684 7.179 1.00 89.19 478 ALA A N 1
ATOM 3652 C CA . ALA A 1 478 ? -16.971 8.367 6.964 1.00 89.19 478 ALA A CA 1
ATOM 3653 C C . ALA A 1 478 ? -16.770 9.534 6.002 1.00 89.19 478 ALA A C 1
ATOM 3655 O O . ALA A 1 478 ? -15.669 10.072 5.889 1.00 89.19 478 ALA A O 1
ATOM 3656 N N . ILE A 1 479 ? -17.842 10.002 5.374 1.00 92.12 479 ILE A N 1
ATOM 3657 C CA . ILE A 1 479 ? -17.833 11.265 4.630 1.00 92.12 479 ILE A CA 1
ATOM 3658 C C . ILE A 1 479 ? -18.212 12.437 5.539 1.00 92.12 479 ILE A C 1
ATOM 3660 O O . ILE A 1 479 ? -19.111 12.329 6.379 1.00 92.12 479 ILE A O 1
ATOM 3664 N N . ALA A 1 480 ? -17.530 13.566 5.355 1.00 90.31 480 ALA A N 1
ATOM 3665 C CA . ALA A 1 480 ? -17.670 14.762 6.183 1.00 90.31 480 ALA A CA 1
ATOM 3666 C C . ALA A 1 480 ? -17.824 16.043 5.345 1.00 90.31 480 ALA A C 1
ATOM 3668 O O . ALA A 1 480 ? -17.957 16.004 4.123 1.00 90.31 480 ALA A O 1
ATOM 3669 N N . TYR A 1 481 ? -17.853 17.197 6.020 1.00 89.81 481 TYR A N 1
ATOM 3670 C CA . TYR A 1 481 ? -17.971 18.547 5.436 1.00 89.81 481 TYR A CA 1
ATOM 3671 C C . TYR A 1 481 ? -19.263 18.826 4.638 1.00 89.81 481 TYR A C 1
ATOM 3673 O O . TYR A 1 481 ? -19.428 19.925 4.100 1.00 89.81 481 TYR A O 1
ATOM 3681 N N . ILE A 1 482 ? -20.211 17.883 4.628 1.00 93.19 482 ILE A N 1
ATOM 3682 C CA . ILE A 1 482 ? -21.532 17.982 3.992 1.00 93.19 482 ILE A CA 1
ATOM 3683 C C . ILE A 1 482 ? -22.270 19.234 4.486 1.00 93.19 482 ILE A C 1
ATOM 3685 O O . ILE A 1 482 ? -22.218 19.573 5.666 1.00 93.19 482 ILE A O 1
ATOM 3689 N N . GLN A 1 483 ? -22.976 19.920 3.585 1.00 89.19 483 GLN A N 1
ATOM 3690 C CA . GLN A 1 483 ? -23.755 21.132 3.859 1.00 89.19 483 GLN A CA 1
ATOM 3691 C C . GLN A 1 483 ? -25.220 21.010 3.409 1.00 89.19 483 GLN A C 1
ATOM 3693 O O . GLN A 1 483 ? -25.607 20.112 2.659 1.00 89.19 483 GLN A O 1
ATOM 3698 N N . SER A 1 484 ? -26.048 21.971 3.830 1.00 92.19 484 SER A N 1
ATOM 3699 C CA . SER A 1 484 ? -27.455 22.068 3.418 1.00 92.19 484 SER A CA 1
ATOM 3700 C C . SER A 1 484 ? -27.612 22.101 1.890 1.00 92.19 484 SER A C 1
ATOM 3702 O O . SER A 1 484 ? -26.998 22.920 1.205 1.00 92.19 484 SER A O 1
ATOM 3704 N N . GLY A 1 485 ? -28.450 21.212 1.352 1.00 82.62 485 GLY A N 1
ATOM 3705 C CA . GLY A 1 485 ? -28.700 21.067 -0.084 1.00 82.62 485 GLY A CA 1
ATOM 3706 C C . GLY A 1 485 ? -27.685 20.195 -0.830 1.00 82.62 485 GLY A C 1
ATOM 3707 O O . GLY A 1 485 ? -27.825 20.020 -2.040 1.00 82.62 485 GLY A O 1
ATOM 3708 N N . ASN A 1 486 ? -26.680 19.639 -0.147 1.00 96.25 486 ASN A N 1
ATOM 3709 C CA . ASN A 1 486 ? -25.779 18.649 -0.735 1.00 96.25 486 ASN A CA 1
ATOM 3710 C C . ASN A 1 486 ? -26.467 17.285 -0.896 1.00 96.25 486 ASN A C 1
ATOM 3712 O O . ASN A 1 486 ? -27.499 17.000 -0.278 1.00 96.25 486 ASN A O 1
ATOM 3716 N N . TYR A 1 487 ? -25.884 16.434 -1.736 1.00 94.75 487 TYR A N 1
ATOM 3717 C CA . TYR A 1 487 ? -26.318 15.056 -1.922 1.00 94.75 487 TYR A CA 1
ATOM 3718 C C . TYR A 1 487 ? -25.148 14.136 -2.279 1.00 94.75 487 TYR A C 1
ATOM 3720 O O . TYR A 1 487 ? -24.164 14.567 -2.881 1.00 94.75 487 TYR A O 1
ATOM 3728 N N . ILE A 1 488 ? -25.323 12.854 -1.967 1.00 95.56 488 ILE A N 1
ATOM 3729 C CA . ILE A 1 488 ? -24.558 11.742 -2.544 1.00 95.56 488 ILE A CA 1
ATOM 3730 C C . ILE A 1 488 ? -25.507 10.830 -3.320 1.00 95.56 488 ILE A C 1
ATOM 3732 O O . ILE A 1 488 ? -26.722 10.818 -3.075 1.00 95.56 488 ILE A O 1
ATOM 3736 N N . ASN A 1 489 ? -24.965 10.068 -4.266 1.00 94.88 489 ASN A N 1
ATOM 3737 C CA . ASN A 1 489 ? -25.734 9.107 -5.044 1.00 94.88 489 ASN A CA 1
ATOM 3738 C C . ASN A 1 489 ? -25.009 7.765 -5.176 1.00 94.88 489 ASN A C 1
ATOM 3740 O O . ASN A 1 489 ? -23.799 7.723 -5.370 1.00 94.88 489 ASN A O 1
ATOM 3744 N N . PHE A 1 490 ? -25.786 6.684 -5.144 1.00 94.19 490 PHE A N 1
ATOM 3745 C CA . PHE A 1 490 ? -25.330 5.316 -5.375 1.00 94.19 490 PHE A CA 1
ATOM 3746 C C . PHE A 1 490 ? -26.070 4.765 -6.592 1.00 94.19 490 PHE A C 1
ATOM 3748 O O . PHE A 1 490 ? -27.306 4.731 -6.611 1.00 94.19 490 PHE A O 1
ATOM 3755 N N . ASN A 1 491 ? -25.340 4.376 -7.635 1.00 86.69 491 ASN A N 1
ATOM 3756 C CA . ASN A 1 491 ? -25.944 3.748 -8.807 1.00 86.69 491 ASN A CA 1
ATOM 3757 C C . ASN A 1 491 ? -26.237 2.264 -8.542 1.00 86.69 491 ASN A C 1
ATOM 3759 O O . ASN A 1 491 ? -25.545 1.611 -7.767 1.00 86.69 491 ASN A O 1
ATOM 3763 N N . ASN A 1 492 ? -27.249 1.723 -9.225 1.00 85.31 492 ASN A N 1
ATOM 3764 C CA . ASN A 1 492 ? -27.533 0.286 -9.272 1.00 85.31 492 ASN A CA 1
ATOM 3765 C C . ASN A 1 492 ? -27.680 -0.416 -7.895 1.00 85.31 492 ASN A C 1
ATOM 3767 O O . ASN A 1 492 ? -27.232 -1.552 -7.716 1.00 85.31 492 ASN A O 1
ATOM 3771 N N . VAL A 1 493 ? -28.353 0.235 -6.939 1.00 92.81 493 VAL A N 1
ATOM 3772 C CA . VAL A 1 493 ? -28.713 -0.340 -5.631 1.00 92.81 493 VAL A CA 1
ATOM 3773 C C . VAL A 1 493 ? -29.891 -1.305 -5.796 1.00 92.81 493 VAL A C 1
ATOM 3775 O O . VAL A 1 493 ? -30.948 -0.914 -6.294 1.00 92.81 493 VAL A O 1
ATOM 3778 N N . ASP A 1 494 ? -29.727 -2.567 -5.397 1.00 92.19 494 ASP A N 1
ATOM 3779 C CA . ASP A 1 494 ? -30.721 -3.630 -5.563 1.00 92.19 494 ASP A CA 1
ATOM 3780 C C . ASP A 1 494 ? -31.518 -3.904 -4.280 1.00 92.19 494 ASP A C 1
ATOM 3782 O O . ASP A 1 494 ? -31.015 -4.479 -3.315 1.00 92.19 494 ASP A O 1
ATOM 3786 N N . PHE A 1 495 ? -32.796 -3.522 -4.300 1.00 93.94 495 PHE A N 1
ATOM 3787 C CA . PHE A 1 495 ? -33.764 -3.742 -3.222 1.00 93.94 495 PHE A CA 1
ATOM 3788 C C . PHE A 1 495 ? -34.496 -5.091 -3.347 1.00 93.94 495 PHE A C 1
ATOM 3790 O O . PHE A 1 495 ? -35.350 -5.427 -2.519 1.00 93.94 495 PHE A O 1
ATOM 3797 N N . GLY A 1 496 ? -34.193 -5.886 -4.381 1.00 89.75 496 GLY A N 1
ATOM 3798 C CA . GLY A 1 496 ? -34.719 -7.234 -4.573 1.00 89.75 496 GLY A CA 1
ATOM 3799 C C . GLY A 1 496 ? -36.247 -7.305 -4.472 1.00 89.75 496 GLY A C 1
ATOM 3800 O O . GLY A 1 496 ? -36.970 -6.763 -5.306 1.00 89.75 496 GLY A O 1
ATOM 3801 N N . THR A 1 497 ? -36.746 -7.994 -3.443 1.00 83.38 497 THR A N 1
ATOM 3802 C CA . THR A 1 497 ? -38.179 -8.282 -3.245 1.00 83.38 497 THR A CA 1
ATOM 3803 C C . THR A 1 497 ? -38.961 -7.220 -2.468 1.00 83.38 497 THR A C 1
ATOM 3805 O O . THR A 1 497 ? -40.178 -7.363 -2.360 1.00 83.38 497 THR A O 1
ATOM 3808 N N . GLY A 1 498 ? -38.306 -6.221 -1.869 1.00 87.12 498 GLY A N 1
ATOM 3809 C CA . GLY A 1 498 ? -38.960 -5.265 -0.965 1.00 87.12 498 GLY A CA 1
ATOM 3810 C C . GLY A 1 498 ? -38.088 -4.843 0.212 1.00 87.12 498 GLY A C 1
ATOM 3811 O O . GLY A 1 498 ? -37.509 -5.706 0.872 1.00 87.12 498 GLY A O 1
ATOM 3812 N N . ALA A 1 499 ? -38.058 -3.541 0.493 1.00 94.06 499 ALA A N 1
ATOM 3813 C CA . ALA A 1 499 ? -37.483 -2.936 1.694 1.00 94.06 499 ALA A CA 1
ATOM 3814 C C . ALA A 1 499 ? -38.483 -1.952 2.331 1.00 94.06 499 ALA A C 1
ATOM 3816 O O . ALA A 1 499 ? -39.119 -1.183 1.611 1.00 94.06 499 ALA A O 1
ATOM 3817 N N . LEU A 1 500 ? -38.617 -1.980 3.663 1.00 93.94 500 LEU A N 1
ATOM 3818 C CA . LEU A 1 500 ? -39.621 -1.230 4.442 1.00 93.94 500 LEU A CA 1
ATOM 3819 C C . LEU A 1 500 ? -39.024 -0.271 5.487 1.00 93.94 500 LEU A C 1
ATOM 3821 O O . LEU A 1 500 ? -39.726 0.621 5.965 1.00 93.94 500 LEU A O 1
ATOM 3825 N N . SER A 1 501 ? -37.740 -0.399 5.826 1.00 94.62 501 SER A N 1
ATOM 3826 C CA . SER A 1 501 ? -37.042 0.547 6.708 1.00 94.62 501 SER A CA 1
ATOM 3827 C C . SER A 1 501 ? -35.593 0.795 6.281 1.00 94.62 501 SER A C 1
ATOM 3829 O O . SER A 1 501 ? -35.002 0.016 5.530 1.00 94.62 501 SER A O 1
ATOM 3831 N N . PHE A 1 502 ? -35.045 1.916 6.749 1.00 97.62 502 PHE A N 1
ATOM 3832 C CA . PHE A 1 502 ? -33.687 2.403 6.498 1.00 97.62 502 PHE A CA 1
ATOM 3833 C C . PHE A 1 502 ? -32.991 2.681 7.835 1.00 97.62 502 PHE A C 1
ATOM 3835 O O . PHE A 1 502 ? -33.581 3.337 8.700 1.00 97.62 502 PHE A O 1
ATOM 3842 N N . LYS A 1 503 ? -31.746 2.215 7.984 1.00 96.56 503 LYS A N 1
ATOM 3843 C CA . LYS A 1 503 ? -30.856 2.492 9.122 1.00 96.56 503 LYS A CA 1
ATOM 3844 C C . LYS A 1 503 ? -29.558 3.124 8.621 1.00 96.56 503 LYS A C 1
ATOM 3846 O O . LYS A 1 503 ? -29.038 2.690 7.597 1.00 96.56 503 LYS A O 1
ATOM 3851 N N . ALA A 1 504 ? -29.031 4.102 9.353 1.00 96.50 504 ALA A N 1
ATOM 3852 C CA . ALA A 1 504 ? -27.748 4.741 9.071 1.00 96.50 504 ALA A CA 1
ATOM 3853 C C . ALA A 1 504 ? -26.967 5.031 10.360 1.00 96.50 504 ALA A C 1
ATOM 3855 O O . ALA A 1 504 ? -27.583 5.342 11.382 1.00 96.50 504 ALA A O 1
ATOM 3856 N N . ASN A 1 505 ? -25.635 4.965 10.294 1.00 95.38 505 ASN A N 1
ATOM 3857 C CA . ASN A 1 505 ? -24.730 5.414 11.350 1.00 95.38 505 ASN A CA 1
ATOM 3858 C C . ASN A 1 505 ? -24.193 6.810 11.007 1.00 95.38 505 ASN A C 1
ATOM 3860 O O . ASN A 1 505 ? -23.536 7.007 9.981 1.00 95.38 505 ASN A O 1
ATOM 3864 N N . VAL A 1 506 ? -24.554 7.799 11.823 1.00 95.62 506 VAL A N 1
ATOM 3865 C CA . VAL A 1 506 ? -24.458 9.228 11.480 1.00 95.62 506 VAL A CA 1
ATOM 3866 C C . VAL A 1 506 ? -24.199 10.093 12.706 1.00 95.62 506 VAL A C 1
ATOM 3868 O O . VAL A 1 506 ? -24.554 9.722 13.825 1.00 95.62 506 VAL A O 1
ATOM 3871 N N . VAL A 1 507 ? -23.646 11.286 12.491 1.00 92.62 507 VAL A N 1
ATOM 3872 C CA . VAL A 1 507 ? -23.522 12.315 13.529 1.00 92.62 507 VAL A CA 1
ATOM 3873 C C . VAL A 1 507 ? -23.671 13.719 12.952 1.00 92.62 507 VAL A C 1
ATOM 3875 O O . VAL A 1 507 ? -23.146 14.050 11.893 1.00 92.62 507 VAL A O 1
ATOM 3878 N N . CYS A 1 508 ? -24.402 14.568 13.664 1.00 90.38 508 CYS A N 1
ATOM 3879 C CA . CYS A 1 508 ? -24.483 15.999 13.412 1.00 90.38 508 CYS A CA 1
ATOM 3880 C C . CYS A 1 508 ? -24.036 16.709 14.687 1.00 90.38 508 CYS A C 1
ATOM 3882 O O . CYS A 1 508 ? -24.615 16.437 15.727 1.00 90.38 508 CYS A O 1
ATOM 3884 N N . ALA A 1 509 ? -23.087 17.643 14.626 1.00 87.38 509 ALA A N 1
ATOM 3885 C CA . ALA A 1 509 ? -22.793 18.566 15.730 1.00 87.38 509 ALA A CA 1
ATOM 3886 C C . ALA A 1 509 ? -22.890 20.038 15.272 1.00 87.38 509 ALA A C 1
ATOM 3888 O O . ALA A 1 509 ? -22.108 20.900 15.666 1.00 87.38 509 ALA A O 1
ATOM 3889 N N . SER A 1 510 ? -23.861 20.335 14.396 1.00 76.75 510 SER A N 1
ATOM 3890 C CA . SER A 1 510 ? -24.063 21.669 13.800 1.00 76.75 510 SER A CA 1
ATOM 3891 C C . SER A 1 510 ? -24.770 22.684 14.711 1.00 76.75 510 SER A C 1
ATOM 3893 O O . SER A 1 510 ? -24.973 23.832 14.316 1.00 76.75 510 SER A O 1
ATOM 3895 N N . GLY A 1 511 ? -25.231 22.262 15.893 1.00 78.62 511 GLY A N 1
ATOM 3896 C CA . GLY A 1 511 ? -26.170 23.018 16.727 1.00 78.62 511 GLY A CA 1
ATOM 3897 C C . GLY A 1 511 ? -27.627 22.958 16.241 1.00 78.62 511 GLY A C 1
ATOM 3898 O O . GLY A 1 511 ? -28.497 23.600 16.829 1.00 78.62 511 GLY A O 1
ATOM 3899 N N . SER A 1 512 ? -27.921 22.190 15.184 1.00 84.06 512 SER A N 1
ATOM 3900 C CA . SER A 1 512 ? -29.263 22.023 14.613 1.00 84.06 512 SER A CA 1
ATOM 3901 C C . SER A 1 512 ? -29.514 20.596 14.101 1.00 84.06 512 SER A C 1
ATOM 3903 O O . SER A 1 512 ? -28.577 19.836 13.869 1.00 84.06 512 SER A O 1
ATOM 3905 N N . THR A 1 513 ? -30.783 20.209 13.947 1.00 90.12 513 THR A N 1
ATOM 3906 C CA . THR A 1 513 ? -31.161 18.899 13.386 1.00 90.12 513 THR A CA 1
ATOM 3907 C C . THR A 1 513 ? -30.988 18.896 11.867 1.00 90.12 513 THR A C 1
ATOM 3909 O O . THR A 1 513 ? -31.549 19.757 11.190 1.00 90.12 513 THR A O 1
ATOM 3912 N N . THR A 1 514 ? -30.292 17.890 11.339 1.00 94.12 514 THR A N 1
ATOM 3913 C CA . THR A 1 514 ? -30.151 17.640 9.896 1.00 94.12 514 THR A CA 1
ATOM 3914 C C . THR A 1 514 ? -31.073 16.496 9.475 1.00 94.12 514 THR A C 1
ATOM 3916 O O . THR A 1 514 ? -31.112 15.464 10.132 1.00 94.12 514 THR A O 1
ATOM 3919 N N . ASP A 1 515 ? -31.796 16.641 8.366 1.00 96.19 515 ASP A N 1
ATOM 3920 C CA . ASP A 1 515 ? -32.580 15.560 7.756 1.00 96.19 515 ASP A CA 1
ATOM 3921 C C . ASP A 1 515 ? -31.848 14.960 6.549 1.00 96.19 515 ASP A C 1
ATOM 3923 O O . ASP A 1 515 ? -31.297 15.690 5.720 1.00 96.19 515 ASP A O 1
ATOM 3927 N N . ILE A 1 516 ? -31.937 13.637 6.403 1.00 97.88 516 ILE A N 1
ATOM 3928 C CA . ILE A 1 516 ? -31.545 12.881 5.208 1.00 97.88 516 ILE A CA 1
ATOM 3929 C C . ILE A 1 516 ? -32.817 12.460 4.468 1.00 97.88 516 ILE A C 1
ATOM 3931 O O . ILE A 1 516 ? -33.607 11.665 4.978 1.00 97.88 516 ILE A O 1
ATOM 3935 N N . GLN A 1 517 ? -33.026 12.974 3.256 1.00 96.75 517 GLN A N 1
ATOM 3936 C CA . GLN A 1 517 ? -34.144 12.587 2.392 1.00 96.75 517 GLN A CA 1
ATOM 3937 C C . GLN A 1 517 ? -33.721 11.447 1.464 1.00 96.75 517 GLN A C 1
ATOM 3939 O O . GLN A 1 517 ? -32.807 11.610 0.654 1.00 96.75 517 GLN A O 1
ATOM 3944 N N . ILE A 1 518 ? -34.417 10.315 1.558 1.00 98.06 518 ILE A N 1
ATOM 3945 C CA . ILE A 1 518 ? -34.104 9.077 0.836 1.00 98.06 518 ILE A CA 1
ATOM 3946 C C . ILE A 1 518 ? -34.919 9.061 -0.461 1.00 98.06 518 ILE A C 1
ATOM 3948 O O . ILE A 1 518 ? -36.151 9.035 -0.406 1.00 98.06 518 ILE A O 1
ATOM 3952 N N . ARG A 1 519 ? -34.265 9.119 -1.629 1.00 96.31 519 ARG A N 1
ATOM 3953 C CA . ARG A 1 519 ? -34.915 9.339 -2.936 1.00 96.31 519 ARG A CA 1
ATOM 3954 C C . ARG A 1 519 ? -34.472 8.359 -4.020 1.00 96.31 519 ARG A C 1
ATOM 3956 O O . ARG A 1 519 ? -33.323 7.932 -4.044 1.00 96.31 519 ARG A O 1
ATOM 3963 N N . LEU A 1 520 ? -35.365 8.066 -4.968 1.00 89.69 520 LEU A N 1
ATOM 3964 C CA . LEU A 1 520 ? -35.053 7.259 -6.157 1.00 89.69 520 LEU A CA 1
ATOM 3965 C C . LEU A 1 520 ? -34.859 8.102 -7.422 1.00 89.69 520 LEU A C 1
ATOM 3967 O O . LEU A 1 520 ? -35.629 9.022 -7.699 1.00 89.69 520 LEU A O 1
ATOM 3971 N N . GLY A 1 521 ? -33.873 7.718 -8.233 1.00 81.50 521 GLY A N 1
ATOM 3972 C CA . GLY A 1 521 ? -33.659 8.170 -9.611 1.00 81.50 521 GLY A CA 1
ATOM 3973 C C . GLY A 1 521 ? -33.042 9.563 -9.772 1.00 81.50 521 GLY A C 1
ATOM 3974 O O . GLY A 1 521 ? -32.249 9.759 -10.688 1.00 81.50 521 GLY A O 1
ATOM 3975 N N . SER A 1 522 ? -33.369 10.523 -8.902 1.00 85.88 522 SER A N 1
ATOM 3976 C CA . SER A 1 522 ? -32.729 11.845 -8.867 1.00 85.88 522 SER A CA 1
ATOM 3977 C C . SER A 1 522 ? -32.924 12.555 -7.522 1.00 85.88 522 SER A C 1
ATOM 3979 O O . SER A 1 522 ? -33.779 12.187 -6.713 1.00 85.88 522 SER A O 1
ATOM 3981 N N . THR A 1 523 ? -32.205 13.662 -7.327 1.00 85.06 523 THR A N 1
ATOM 3982 C CA . THR A 1 523 ? -32.378 14.601 -6.201 1.00 85.06 523 THR A CA 1
ATOM 3983 C C . THR A 1 523 ? -33.784 15.207 -6.095 1.00 85.06 523 THR A C 1
ATOM 3985 O O . THR A 1 523 ? -34.189 15.643 -5.020 1.00 85.06 523 THR A O 1
ATOM 3988 N N . THR A 1 524 ? -34.553 15.215 -7.187 1.00 84.38 524 THR A N 1
ATOM 3989 C CA . THR A 1 524 ? -35.952 15.675 -7.240 1.00 84.38 524 THR A CA 1
ATOM 3990 C C . THR A 1 524 ? -36.966 14.530 -7.325 1.00 84.38 524 THR A C 1
ATOM 3992 O O . THR A 1 524 ? -38.170 14.784 -7.301 1.00 84.38 524 THR A O 1
ATOM 3995 N N . GLY A 1 525 ? -36.496 13.281 -7.393 1.00 80.75 525 GLY A N 1
ATOM 3996 C CA . GLY A 1 525 ? -37.310 12.077 -7.531 1.00 80.75 525 GLY A CA 1
ATOM 3997 C C . GLY A 1 525 ? -38.080 11.690 -6.267 1.00 80.75 525 GLY A C 1
ATOM 3998 O O . GLY A 1 525 ? -38.019 12.366 -5.235 1.00 80.75 525 GLY A O 1
ATOM 3999 N N . THR A 1 526 ? -38.834 10.593 -6.370 1.00 87.06 526 THR A N 1
ATOM 4000 C CA . THR A 1 526 ? -39.738 10.085 -5.327 1.00 87.06 526 THR A CA 1
ATOM 4001 C C . THR A 1 526 ? -39.017 9.914 -3.994 1.00 87.06 526 THR A C 1
ATOM 4003 O O . THR A 1 526 ? -38.046 9.164 -3.917 1.00 87.06 526 THR A O 1
ATOM 4006 N N . ILE A 1 527 ? -39.514 10.582 -2.948 1.00 93.62 527 ILE A N 1
ATOM 4007 C CA . ILE A 1 527 ? -39.067 10.379 -1.564 1.00 93.62 527 ILE A CA 1
ATOM 4008 C C . ILE A 1 527 ? -39.661 9.061 -1.060 1.00 93.62 527 ILE A C 1
ATOM 4010 O O . ILE A 1 527 ? -40.880 8.894 -1.097 1.00 93.62 527 ILE A O 1
ATOM 4014 N N . LEU A 1 528 ? -38.811 8.155 -0.578 1.00 90.31 528 LEU A N 1
ATOM 4015 C CA . LEU A 1 528 ? -39.223 6.924 0.100 1.00 90.31 528 LEU A CA 1
ATOM 4016 C C . LEU A 1 528 ? -39.427 7.147 1.604 1.00 90.31 528 LEU A C 1
ATOM 4018 O O . LEU A 1 528 ? -40.328 6.559 2.195 1.00 90.31 528 LEU A O 1
ATOM 4022 N N . GLY A 1 529 ? -38.612 8.012 2.212 1.00 90.50 529 GLY A N 1
ATOM 4023 C CA . GLY A 1 529 ? -38.702 8.415 3.614 1.00 90.50 529 GLY A CA 1
ATOM 4024 C C . GLY A 1 529 ? -37.686 9.506 3.963 1.00 90.50 529 GLY A C 1
ATOM 4025 O O . GLY A 1 529 ? -36.928 9.961 3.101 1.00 90.50 529 GLY A O 1
ATOM 4026 N N . THR A 1 530 ? -37.671 9.906 5.234 1.00 96.31 530 THR A N 1
ATOM 4027 C CA . THR A 1 530 ? -36.747 10.911 5.777 1.00 96.31 530 THR A CA 1
ATOM 4028 C C . THR A 1 530 ? -36.225 10.444 7.131 1.00 96.31 530 THR A C 1
ATOM 4030 O O . THR A 1 530 ? -37.022 10.064 7.990 1.00 96.31 530 THR A O 1
ATOM 4033 N N . LEU A 1 531 ? -34.909 10.516 7.335 1.00 97.06 531 LEU A N 1
ATOM 4034 C CA . LEU A 1 531 ? -34.261 10.264 8.622 1.00 97.06 531 LEU A CA 1
ATOM 4035 C C . LEU A 1 531 ? -33.800 11.589 9.241 1.00 97.06 531 LEU A C 1
ATOM 4037 O O . LEU A 1 531 ? -32.974 12.277 8.648 1.00 97.06 531 LEU A O 1
ATOM 4041 N N . SER A 1 532 ? -34.309 11.937 10.422 1.00 95.31 532 SER A N 1
ATOM 4042 C CA . SER A 1 532 ? -33.897 13.140 11.161 1.00 95.31 532 SER A CA 1
ATOM 4043 C C . SER A 1 532 ? -32.767 12.826 12.144 1.00 95.31 532 SER A C 1
ATOM 4045 O O . SER A 1 532 ? -32.884 11.901 12.948 1.00 95.31 532 SER A O 1
ATOM 4047 N N . VAL A 1 533 ? -31.702 13.626 12.109 1.00 95.00 533 VAL A N 1
ATOM 4048 C CA . VAL A 1 533 ? -30.451 13.459 12.863 1.00 95.00 533 VAL A CA 1
ATOM 4049 C C . VAL A 1 533 ? -30.255 14.674 13.785 1.00 95.00 533 VAL A C 1
ATOM 4051 O O . VAL A 1 533 ? -29.890 15.752 13.307 1.00 95.00 533 VAL A O 1
ATOM 4054 N N . PRO A 1 534 ? -30.556 14.560 15.095 1.00 89.75 534 PRO A N 1
ATOM 4055 C CA . PRO A 1 534 ? -30.366 15.645 16.062 1.00 89.75 534 PRO A CA 1
ATOM 4056 C C . PRO A 1 534 ? -28.894 16.046 16.226 1.00 89.75 534 PRO A C 1
ATOM 4058 O O . PRO A 1 534 ? -28.003 15.239 15.969 1.00 89.75 534 PRO A O 1
ATOM 4061 N N . SER A 1 535 ? -28.640 17.267 16.711 1.00 86.69 535 SER A N 1
ATOM 4062 C CA . SER A 1 535 ? -27.275 17.696 17.043 1.00 86.69 535 SER A CA 1
ATOM 4063 C C . SER A 1 535 ? -26.774 17.067 18.348 1.00 86.69 535 SER A C 1
ATOM 4065 O O . SER A 1 535 ? -27.464 17.117 19.367 1.00 86.69 535 SER A O 1
ATOM 4067 N N . THR A 1 536 ? -25.546 16.560 18.320 1.00 81.31 536 THR A N 1
ATOM 4068 C CA . THR A 1 536 ? -24.688 16.184 19.451 1.00 81.31 536 THR A CA 1
ATOM 4069 C C . THR A 1 536 ? -23.679 17.310 19.748 1.00 81.31 536 THR A C 1
ATOM 4071 O O . THR A 1 536 ? -23.777 18.405 19.183 1.00 81.31 536 THR A O 1
ATOM 4074 N N . GLU A 1 537 ? -22.718 17.044 20.643 1.00 75.19 537 GLU A N 1
ATOM 4075 C CA . GLU A 1 537 ? -21.635 17.959 21.050 1.00 75.19 537 GLU A CA 1
ATOM 4076 C C . GLU A 1 537 ? -20.263 17.640 20.398 1.00 75.19 537 GLU A C 1
ATOM 4078 O O . GLU A 1 537 ? -19.308 18.385 20.597 1.00 75.19 537 GLU A O 1
ATOM 4083 N N . SER A 1 538 ? -20.144 16.555 19.617 1.00 79.69 538 SER A N 1
ATOM 4084 C CA . SER A 1 538 ? -18.913 16.142 18.905 1.00 79.69 538 SER A CA 1
ATOM 4085 C C . SER A 1 538 ? -19.251 15.511 17.551 1.00 79.69 538 SER A C 1
ATOM 4087 O O . SER A 1 538 ? -20.276 14.843 17.411 1.00 79.69 538 SER A O 1
ATOM 4089 N N . TRP A 1 539 ? -18.361 15.713 16.575 1.00 79.94 539 TRP A N 1
ATOM 4090 C CA . TRP A 1 539 ? -18.430 15.192 15.204 1.00 79.94 539 TRP A CA 1
ATOM 4091 C C . TRP A 1 539 ? -17.925 13.746 15.044 1.00 79.94 539 TRP A C 1
ATOM 4093 O O . TRP A 1 539 ? -17.954 13.214 13.934 1.00 79.94 539 TRP A O 1
ATOM 4103 N N . ASP A 1 540 ? -17.496 13.117 16.141 1.00 77.19 540 ASP A N 1
ATOM 4104 C CA . ASP A 1 540 ? -16.772 11.837 16.153 1.00 77.19 540 ASP A CA 1
ATOM 4105 C C . ASP A 1 540 ? -17.603 10.698 16.777 1.00 77.19 540 ASP A C 1
ATOM 4107 O O . ASP A 1 540 ? -17.238 9.526 16.701 1.00 77.19 540 ASP A O 1
ATOM 4111 N N . ILE A 1 541 ? -18.744 11.030 17.397 1.00 78.44 541 ILE A N 1
ATOM 4112 C CA . ILE A 1 541 ? -19.626 10.081 18.092 1.00 78.44 541 ILE A CA 1
ATOM 4113 C C . ILE A 1 541 ? -20.828 9.746 17.199 1.00 78.44 541 ILE A C 1
ATOM 4115 O O . ILE A 1 541 ? -21.896 10.360 17.289 1.00 78.44 541 ILE A O 1
ATOM 4119 N N . TYR A 1 542 ? -20.644 8.755 16.330 1.00 85.75 542 TYR A N 1
ATOM 4120 C CA . TYR A 1 542 ? -21.675 8.244 15.425 1.00 85.75 542 TYR A CA 1
ATOM 4121 C C . TYR A 1 542 ? -22.764 7.466 16.175 1.00 85.75 542 TYR A C 1
ATOM 4123 O O . TYR A 1 542 ? -22.502 6.787 17.168 1.00 85.75 542 TYR A O 1
ATOM 4131 N N . ASN A 1 543 ? -24.005 7.597 15.708 1.00 85.50 543 ASN A N 1
ATOM 4132 C CA . ASN A 1 543 ? -25.183 6.960 16.287 1.00 85.50 543 ASN A CA 1
ATOM 4133 C C . ASN A 1 543 ? -25.995 6.235 15.203 1.00 85.50 543 ASN A C 1
ATOM 4135 O O . ASN A 1 543 ? -26.305 6.816 14.160 1.00 85.50 543 ASN A O 1
ATOM 4139 N N . GLU A 1 544 ? -26.424 5.000 15.488 1.00 93.75 544 GLU A N 1
ATOM 4140 C CA . GLU A 1 544 ? -27.402 4.295 14.656 1.00 93.75 544 GLU A CA 1
ATOM 4141 C C . GLU A 1 544 ? -28.795 4.926 14.804 1.00 93.75 544 GLU A C 1
ATOM 4143 O O . GLU A 1 544 ? -29.422 4.848 15.863 1.00 93.75 544 GLU A O 1
ATOM 4148 N N . LEU A 1 545 ? -29.319 5.503 13.723 1.00 92.12 545 LEU A N 1
ATOM 4149 C CA . LEU A 1 545 ? -30.684 6.031 13.643 1.00 92.12 545 LEU A CA 1
ATOM 4150 C C . LEU A 1 545 ? -31.469 5.309 12.537 1.00 92.12 545 LEU A C 1
ATOM 4152 O O . LEU A 1 545 ? -30.889 4.768 11.594 1.00 92.12 545 LEU A O 1
ATOM 4156 N N . SER A 1 546 ? -32.800 5.232 12.646 1.00 94.81 546 SER A N 1
ATOM 4157 C CA . SER A 1 546 ? -33.631 4.480 11.686 1.00 94.81 546 SER A CA 1
ATOM 4158 C C . SER A 1 546 ? -35.016 5.089 11.446 1.00 94.81 546 SER A C 1
ATOM 4160 O O . SER A 1 546 ? -35.582 5.737 12.325 1.00 94.81 546 SER A O 1
ATOM 4162 N N . CYS A 1 547 ? -35.578 4.852 10.256 1.00 91.56 547 CYS A N 1
ATOM 4163 C CA . CYS A 1 547 ? -36.919 5.297 9.859 1.00 91.56 547 CYS A CA 1
ATOM 4164 C C . CYS A 1 547 ? -37.632 4.271 8.953 1.00 91.56 547 CYS A C 1
ATOM 4166 O O . CYS A 1 547 ? -36.986 3.436 8.316 1.00 91.56 547 CYS A O 1
ATOM 4168 N N . ASN A 1 548 ? -38.967 4.345 8.880 1.00 94.50 548 ASN A N 1
ATOM 4169 C CA . ASN A 1 548 ? -39.761 3.575 7.912 1.00 94.50 548 ASN A CA 1
ATOM 4170 C C . ASN A 1 548 ? -39.761 4.267 6.544 1.00 94.50 548 ASN A C 1
ATOM 4172 O O . ASN A 1 548 ? -39.756 5.497 6.463 1.00 94.50 548 ASN A O 1
ATOM 4176 N N . ILE A 1 549 ? -39.826 3.468 5.479 1.00 95.69 549 ILE A N 1
ATOM 4177 C CA . ILE A 1 549 ? -39.884 3.934 4.092 1.00 95.69 549 ILE A CA 1
ATOM 4178 C C . ILE A 1 549 ? -41.065 3.310 3.336 1.00 95.69 549 ILE A C 1
ATOM 4180 O O . ILE A 1 549 ? -41.565 2.243 3.690 1.00 95.69 549 ILE A O 1
ATOM 4184 N N . SER A 1 550 ? -41.503 3.943 2.248 1.00 91.75 550 SER A N 1
ATOM 4185 C CA . SER A 1 550 ? -42.419 3.305 1.297 1.00 91.75 550 SER A CA 1
ATOM 4186 C C . SER A 1 550 ? -41.724 2.157 0.557 1.00 91.75 550 SER A C 1
ATOM 4188 O O . SER A 1 550 ? -40.627 2.355 0.032 1.00 91.75 550 SER A O 1
ATOM 4190 N N . ASN A 1 551 ? -42.392 1.003 0.449 1.00 91.56 551 ASN A N 1
ATOM 4191 C CA . ASN A 1 551 ? -41.839 -0.213 -0.154 1.00 91.56 551 ASN A CA 1
ATOM 4192 C C . ASN A 1 551 ? -41.214 0.006 -1.548 1.00 91.56 551 ASN A C 1
ATOM 4194 O O . ASN A 1 551 ? -41.898 0.441 -2.477 1.00 91.56 551 ASN A O 1
ATOM 4198 N N . VAL A 1 552 ? -39.945 -0.379 -1.697 1.00 92.56 552 VAL A N 1
ATOM 4199 C CA . VAL A 1 552 ? -39.165 -0.333 -2.946 1.00 92.56 552 VAL A CA 1
ATOM 4200 C C . VAL A 1 552 ? -38.685 -1.736 -3.338 1.00 92.56 552 VAL A C 1
ATOM 4202 O O . VAL A 1 552 ? -38.254 -2.506 -2.484 1.00 92.56 552 VAL A O 1
ATOM 4205 N N . ILE A 1 553 ? -38.768 -2.073 -4.632 1.00 89.19 553 ILE A N 1
ATOM 4206 C CA . ILE A 1 553 ? -38.413 -3.389 -5.199 1.00 89.19 553 ILE A CA 1
ATOM 4207 C C . ILE A 1 553 ? -37.496 -3.239 -6.423 1.00 89.19 553 ILE A C 1
ATOM 4209 O O . ILE A 1 553 ? -37.646 -2.283 -7.186 1.00 89.19 553 ILE A O 1
ATOM 4213 N N . GLY A 1 554 ? -36.613 -4.214 -6.656 1.00 84.81 554 GLY A N 1
ATOM 4214 C CA . GLY A 1 554 ? -35.674 -4.244 -7.787 1.00 84.81 554 GLY A CA 1
ATOM 4215 C C . GLY A 1 554 ? -34.517 -3.239 -7.694 1.00 84.81 554 GLY A C 1
ATOM 4216 O O . GLY A 1 554 ? -34.297 -2.622 -6.654 1.00 84.81 554 GLY A O 1
ATOM 4217 N N . THR A 1 555 ? -33.771 -3.083 -8.792 1.00 90.38 555 THR A N 1
ATOM 4218 C CA . THR A 1 555 ? -32.564 -2.239 -8.864 1.00 90.38 555 THR A CA 1
ATOM 4219 C C . THR A 1 555 ? -32.879 -0.790 -9.271 1.00 90.38 555 THR A C 1
ATOM 4221 O O . THR A 1 555 ? -33.546 -0.578 -10.282 1.00 90.38 555 THR A O 1
ATOM 4224 N N . HIS A 1 556 ? -32.368 0.204 -8.529 1.00 89.81 556 HIS A N 1
ATOM 4225 C CA . HIS A 1 556 ? -32.544 1.647 -8.791 1.00 89.81 556 HIS A CA 1
ATOM 4226 C C . HIS A 1 556 ? -31.286 2.457 -8.444 1.00 89.81 556 HIS A C 1
ATOM 4228 O O . HIS A 1 556 ? -30.466 2.025 -7.640 1.00 89.81 556 HIS A O 1
ATOM 4234 N N . ASN A 1 557 ? -31.174 3.682 -8.966 1.00 90.50 557 ASN A N 1
ATOM 4235 C CA . ASN A 1 557 ? -30.208 4.658 -8.450 1.00 90.50 557 ASN A CA 1
ATOM 4236 C C . ASN A 1 557 ? -30.791 5.348 -7.209 1.00 90.50 557 ASN A C 1
ATOM 4238 O O . ASN A 1 557 ? -31.897 5.898 -7.261 1.00 90.50 557 ASN A O 1
ATOM 4242 N N . LEU A 1 558 ? -30.042 5.330 -6.111 1.00 96.00 558 LEU A N 1
ATOM 4243 C CA . LEU A 1 558 ? -30.393 5.927 -4.825 1.00 96.00 558 LEU A CA 1
ATOM 4244 C C . LEU A 1 558 ? -29.742 7.310 -4.692 1.00 96.00 558 LEU A C 1
ATOM 4246 O O . LEU A 1 558 ? -28.574 7.488 -5.034 1.00 96.00 558 LEU A O 1
ATOM 4250 N N . TYR A 1 559 ? -30.492 8.276 -4.169 1.00 96.44 559 TYR A N 1
ATOM 4251 C CA . TYR A 1 559 ? -30.019 9.615 -3.821 1.00 96.44 559 TYR A CA 1
ATOM 4252 C C . TYR A 1 559 ? -30.332 9.899 -2.353 1.00 96.44 559 TYR A C 1
ATOM 4254 O O . TYR A 1 559 ? -31.472 9.726 -1.918 1.00 96.44 559 TYR A O 1
ATOM 4262 N N . LEU A 1 560 ? -29.333 10.372 -1.611 1.00 97.62 560 LEU A N 1
ATOM 4263 C CA . LEU A 1 560 ? -29.473 10.823 -0.227 1.00 97.62 560 LEU A CA 1
ATOM 4264 C C . LEU A 1 560 ? -29.183 12.327 -0.200 1.00 97.62 560 LEU A C 1
ATOM 4266 O O . LEU A 1 560 ? -28.096 12.752 -0.586 1.00 97.62 560 LEU A O 1
ATOM 4270 N N . VAL A 1 561 ? -30.187 13.132 0.168 1.00 95.94 561 VAL A N 1
ATOM 4271 C CA . VAL A 1 561 ? -30.140 14.607 0.094 1.00 95.94 561 VAL A CA 1
ATOM 4272 C C . VAL A 1 561 ? -30.244 15.204 1.496 1.00 95.94 561 VAL A C 1
ATOM 4274 O O . VAL A 1 561 ? -31.192 14.897 2.221 1.00 95.94 561 VAL A O 1
ATOM 4277 N N . PHE A 1 562 ? -29.298 16.068 1.861 1.00 97.31 562 PHE A N 1
ATOM 4278 C CA . PHE A 1 562 ? -29.095 16.549 3.231 1.00 97.31 562 PHE A CA 1
ATOM 4279 C C . PHE A 1 562 ? -29.637 17.973 3.431 1.00 97.31 562 PHE A C 1
ATOM 4281 O O . PHE A 1 562 ? -29.431 18.847 2.587 1.00 97.31 562 PHE A O 1
ATOM 4288 N N . THR A 1 563 ? -30.324 18.245 4.547 1.00 93.75 563 THR A N 1
ATOM 4289 C CA . THR A 1 563 ? -30.872 19.592 4.844 1.00 93.75 563 THR A CA 1
ATOM 4290 C C . THR A 1 563 ? -29.962 20.478 5.699 1.00 93.75 563 THR A C 1
ATOM 4292 O O . THR A 1 563 ? -30.237 21.671 5.830 1.00 93.75 563 THR A O 1
ATOM 4295 N N . GLY A 1 564 ? -28.855 19.947 6.216 1.00 88.00 564 GLY A N 1
ATOM 4296 C CA . GLY A 1 564 ? -27.889 20.642 7.070 1.00 88.00 564 GLY A CA 1
ATOM 4297 C C . GLY A 1 564 ? -26.566 19.871 7.165 1.00 88.00 564 GLY A C 1
ATOM 4298 O O . GLY A 1 564 ? -26.411 18.868 6.463 1.00 88.00 564 GLY A O 1
ATOM 4299 N N . PRO A 1 565 ? -25.606 20.326 7.990 1.00 92.88 565 PRO A N 1
ATOM 4300 C CA . PRO A 1 565 ? -24.313 19.662 8.130 1.00 92.88 565 PRO A CA 1
ATOM 4301 C C . PRO A 1 565 ? -24.399 18.335 8.893 1.00 92.88 565 PRO A C 1
ATOM 4303 O O . PRO A 1 565 ? -25.199 18.200 9.822 1.00 92.88 565 PRO A O 1
ATOM 4306 N N . ILE A 1 566 ? -23.600 17.351 8.481 1.00 95.19 566 ILE A N 1
ATOM 4307 C CA . ILE A 1 566 ? -23.639 15.960 8.962 1.00 95.19 566 ILE A CA 1
ATOM 4308 C C . ILE A 1 566 ? -22.351 15.225 8.547 1.00 95.19 566 ILE A C 1
ATOM 4310 O O . ILE A 1 566 ? -21.849 15.463 7.450 1.00 95.19 566 ILE A O 1
ATOM 4314 N N . ASN A 1 567 ? -21.856 14.315 9.390 1.00 95.44 567 ASN A N 1
ATOM 4315 C CA . ASN A 1 567 ? -20.914 13.266 8.998 1.00 95.44 567 ASN A CA 1
ATOM 4316 C C . ASN A 1 567 ? -21.657 11.919 8.949 1.00 95.44 567 ASN A C 1
ATOM 4318 O O . ASN A 1 567 ? -22.586 11.676 9.731 1.00 95.44 567 ASN A O 1
ATOM 4322 N N . PHE A 1 568 ? -21.271 11.044 8.024 1.00 96.06 568 PHE A N 1
ATOM 4323 C CA . PHE A 1 568 ? -22.036 9.846 7.668 1.00 96.06 568 PHE A CA 1
ATOM 4324 C C . PHE A 1 568 ? -21.084 8.690 7.338 1.00 96.06 568 PHE A C 1
ATOM 4326 O O . PHE A 1 568 ? -20.235 8.846 6.470 1.00 96.06 568 PHE A O 1
ATOM 4333 N N . ASP A 1 569 ? -21.219 7.567 8.049 1.00 92.31 569 ASP A N 1
ATOM 4334 C CA . ASP A 1 569 ? -20.332 6.389 7.972 1.00 92.31 569 ASP A CA 1
ATOM 4335 C C . ASP A 1 569 ? -20.935 5.286 7.079 1.00 92.31 569 ASP A C 1
ATOM 4337 O O . ASP A 1 569 ? -20.395 4.979 6.024 1.00 92.31 569 ASP A O 1
ATOM 4341 N N . TRP A 1 570 ? -22.112 4.741 7.406 1.00 96.38 570 TRP A N 1
ATOM 4342 C CA . TRP A 1 570 ? -22.768 3.733 6.552 1.00 96.38 570 TRP A CA 1
ATOM 4343 C C . TRP A 1 570 ? -24.288 3.726 6.682 1.00 96.38 570 TRP A C 1
ATOM 4345 O O . TRP A 1 570 ? -24.859 4.253 7.640 1.00 96.38 570 TRP A O 1
ATOM 4355 N N . PHE A 1 571 ? -24.955 3.064 5.737 1.00 97.88 571 PHE A N 1
ATOM 4356 C CA . PHE A 1 571 ? -26.387 2.767 5.789 1.00 97.88 571 PHE A CA 1
ATOM 4357 C C . PHE A 1 571 ? -26.722 1.348 5.317 1.00 97.88 571 PHE A C 1
ATOM 4359 O O . PHE A 1 571 ? -25.914 0.669 4.688 1.00 97.88 571 PHE A O 1
ATOM 4366 N N . MET A 1 572 ? -27.932 0.893 5.642 1.00 96.31 572 MET A N 1
ATOM 4367 C CA . MET A 1 572 ? -28.531 -0.333 5.112 1.00 96.31 572 MET A CA 1
ATOM 4368 C C . MET A 1 572 ? -30.061 -0.233 5.097 1.00 96.31 572 MET A C 1
ATOM 4370 O O . MET A 1 572 ? -30.660 0.545 5.847 1.00 96.31 572 MET A O 1
ATOM 4374 N N . PHE A 1 573 ? -30.708 -1.079 4.300 1.00 97.19 573 PHE A N 1
ATOM 4375 C CA . PHE A 1 573 ? -32.158 -1.259 4.308 1.00 97.19 573 PHE A CA 1
ATOM 4376 C C . PHE A 1 573 ? -32.554 -2.598 4.945 1.00 97.19 573 PHE A C 1
ATOM 4378 O O . PHE A 1 573 ? -31.790 -3.562 4.939 1.00 97.19 573 PHE A O 1
ATOM 4385 N N . SER A 1 574 ? -33.780 -2.676 5.469 1.00 94.06 574 SER A N 1
ATOM 4386 C CA . SER A 1 574 ? -34.376 -3.919 5.976 1.00 94.06 574 SER A CA 1
ATOM 4387 C C . SER A 1 574 ? -35.732 -4.207 5.331 1.00 94.06 574 SER A C 1
ATOM 4389 O O . SER A 1 574 ? -36.414 -3.312 4.827 1.00 94.06 574 SER A O 1
ATOM 4391 N N . LYS A 1 575 ? -36.127 -5.485 5.353 1.00 92.44 575 LYS A N 1
ATOM 4392 C CA . LYS A 1 575 ? -37.443 -5.968 4.902 1.00 92.44 575 LYS A CA 1
ATOM 4393 C C . LYS A 1 575 ? -38.539 -5.788 5.955 1.00 92.44 575 LYS A C 1
ATOM 4395 O O . LYS A 1 575 ? -39.710 -5.915 5.615 1.00 92.44 575 LYS A O 1
ATOM 4400 N N . ASP A 1 576 ? -38.160 -5.476 7.193 1.00 88.38 576 ASP A N 1
ATOM 4401 C CA . ASP A 1 576 ? -39.072 -5.284 8.321 1.00 88.38 576 ASP A CA 1
ATOM 4402 C C . ASP A 1 576 ? -39.443 -3.805 8.519 1.00 88.38 576 ASP A C 1
ATOM 4404 O O . ASP A 1 576 ? -38.654 -2.901 8.234 1.00 88.38 576 ASP A O 1
ATOM 4408 N N . GLU A 1 577 ? -40.647 -3.555 9.036 1.00 87.75 577 GLU A N 1
ATOM 4409 C CA . GLU A 1 577 ? -41.149 -2.221 9.388 1.00 87.75 577 GLU A CA 1
ATOM 4410 C C . GLU A 1 577 ? -40.970 -1.953 10.897 1.00 87.75 577 GLU A C 1
ATOM 4412 O O . GLU A 1 577 ? -41.263 -2.813 11.734 1.00 87.75 577 GLU A O 1
ATOM 4417 N N . LEU A 1 578 ? -40.502 -0.757 11.275 1.00 82.50 578 LEU A N 1
ATOM 4418 C CA . LEU A 1 578 ? -40.269 -0.393 12.676 1.00 82.50 578 LEU A CA 1
ATOM 4419 C C . LEU A 1 578 ? -41.601 -0.231 13.422 1.00 82.50 578 LEU A C 1
ATOM 4421 O O . LEU A 1 578 ? -42.482 0.530 13.014 1.00 82.50 578 LEU A O 1
ATOM 4425 N N . SER A 1 579 ? -41.730 -0.923 14.556 1.00 63.94 579 SER A N 1
ATOM 4426 C CA . SER A 1 579 ? -42.930 -0.892 15.401 1.00 63.94 579 SER A CA 1
ATOM 4427 C C . SER A 1 579 ? -42.998 0.364 16.276 1.00 63.94 579 SER A C 1
ATOM 4429 O O . SER A 1 579 ? -42.062 0.678 17.010 1.00 63.94 579 SER A O 1
ATOM 4431 N N . ALA A 1 580 ? -44.138 1.059 16.256 1.00 46.75 580 ALA A N 1
ATOM 4432 C CA . ALA A 1 580 ? -44.354 2.266 17.053 1.00 46.75 580 ALA A CA 1
ATOM 4433 C C . ALA A 1 580 ? -44.490 1.970 18.563 1.00 46.75 580 ALA A C 1
ATOM 4435 O O . ALA A 1 580 ? -45.283 1.122 18.974 1.00 46.75 580 ALA A O 1
ATOM 4436 N N . SER A 1 581 ? -43.764 2.729 19.391 1.00 31.86 581 SER A N 1
ATOM 4437 C CA . SER A 1 581 ? -43.778 2.650 20.862 1.00 31.86 581 SER A CA 1
ATOM 4438 C C . SER A 1 581 ? -44.363 3.943 21.474 1.00 31.86 581 SER A C 1
ATOM 4440 O O . SER A 1 581 ? -44.127 5.022 20.924 1.00 31.86 581 SER A O 1
ATOM 4442 N N . PRO A 1 582 ? -45.170 3.888 22.556 1.00 34.38 582 PRO A N 1
ATOM 4443 C CA . PRO A 1 582 ? -46.025 5.009 22.961 1.00 34.38 582 PRO A CA 1
ATOM 4444 C C . PRO A 1 582 ? -45.303 6.147 23.707 1.00 34.38 582 PRO A C 1
ATOM 4446 O O . PRO A 1 582 ? -44.559 5.931 24.662 1.00 34.38 582 PRO A O 1
ATOM 4449 N N . THR A 1 583 ? -45.611 7.387 23.319 1.00 31.09 583 THR A N 1
ATOM 4450 C CA . THR A 1 583 ? -45.044 8.626 23.880 1.00 31.09 583 THR A CA 1
ATOM 4451 C C . THR A 1 583 ? -45.650 9.011 25.246 1.00 31.09 583 THR A C 1
ATOM 4453 O O . THR A 1 583 ? -46.878 9.059 25.365 1.00 31.09 583 THR A O 1
ATOM 4456 N N . PRO A 1 584 ? -44.846 9.375 26.267 1.00 31.28 584 PRO A N 1
ATOM 4457 C CA . PRO A 1 584 ? -45.348 9.937 27.525 1.00 31.28 584 PRO A CA 1
ATOM 4458 C C . PRO A 1 584 ? -45.710 11.433 27.405 1.00 31.28 584 PRO A C 1
ATOM 4460 O O . PRO A 1 584 ? -45.054 12.203 26.708 1.00 31.28 584 PRO A O 1
ATOM 4463 N N . THR A 1 585 ? -46.767 11.859 28.103 1.00 25.53 585 THR A N 1
ATOM 4464 C CA . THR A 1 585 ? -47.356 13.212 27.999 1.00 25.53 585 THR A CA 1
ATOM 4465 C C . THR A 1 585 ? -46.749 14.218 29.000 1.00 25.53 585 THR A C 1
ATOM 4467 O O . THR A 1 585 ? -46.648 13.886 30.181 1.00 25.53 585 THR A O 1
ATOM 4470 N N . PRO A 1 586 ? -46.411 15.463 28.597 1.00 38.69 586 PRO A N 1
ATOM 4471 C CA . PRO A 1 586 ? -45.948 16.516 29.511 1.00 38.69 586 PRO A CA 1
ATOM 4472 C C . PRO A 1 586 ? -47.103 17.240 30.232 1.00 38.69 586 PRO A C 1
ATOM 4474 O O . PRO A 1 586 ? -48.232 17.281 29.745 1.00 38.69 586 PRO A O 1
ATOM 4477 N N . THR A 1 587 ? -46.839 17.873 31.383 1.00 26.66 587 THR A N 1
ATOM 4478 C CA . THR A 1 587 ? -47.806 18.742 32.098 1.00 26.66 587 THR A CA 1
ATOM 4479 C C . THR A 1 587 ? -47.066 19.864 32.877 1.00 26.66 587 THR A C 1
ATOM 4481 O O . THR A 1 587 ? -45.983 19.586 33.390 1.00 26.66 587 THR A O 1
ATOM 4484 N N . PRO A 1 588 ? -47.574 21.122 32.943 1.00 30.91 588 PRO A N 1
ATOM 4485 C CA . PRO A 1 588 ? -46.833 22.318 33.410 1.00 30.91 588 PRO A CA 1
ATOM 4486 C C . PRO A 1 588 ? -47.170 22.706 34.879 1.00 30.91 588 PRO A C 1
ATOM 4488 O O . PRO A 1 588 ? -47.841 21.931 35.553 1.00 30.91 588 PRO A O 1
ATOM 4491 N N . VAL A 1 589 ? -46.772 23.831 35.511 1.00 30.38 589 VAL A N 1
ATOM 4492 C CA . VAL A 1 589 ? -46.266 25.200 35.157 1.00 30.38 589 VAL A CA 1
ATOM 4493 C C . VAL A 1 589 ? -45.319 25.665 36.314 1.00 30.38 589 VAL A C 1
ATOM 4495 O O . VAL A 1 589 ? -45.279 24.972 37.325 1.00 30.38 589 VAL A O 1
ATOM 4498 N N . SER A 1 590 ? -44.547 26.770 36.374 1.00 23.66 590 SER A N 1
ATOM 4499 C CA . SER A 1 590 ? -44.382 28.074 35.669 1.00 23.66 590 SER A CA 1
ATOM 4500 C C . SER A 1 590 ? -42.938 28.618 35.984 1.00 23.66 590 SER A C 1
ATOM 4502 O O . SER A 1 590 ? -42.115 27.805 36.384 1.00 23.66 590 SER A O 1
ATOM 4504 N N . HIS A 1 591 ? -42.473 29.887 35.900 1.00 26.56 591 HIS A N 1
ATOM 4505 C CA . HIS A 1 591 ? -43.080 31.222 35.698 1.00 26.56 591 HIS A CA 1
ATOM 4506 C C . HIS A 1 591 ? -42.089 32.249 35.070 1.00 26.56 591 HIS A C 1
ATOM 4508 O O . HIS A 1 591 ? -41.037 32.530 35.629 1.00 26.56 591 HIS A O 1
ATOM 4514 N N . THR A 1 592 ? -42.484 32.856 33.944 1.00 27.16 592 THR A N 1
ATOM 4515 C CA . THR A 1 592 ? -42.201 34.236 33.450 1.00 27.16 592 THR A CA 1
ATOM 4516 C C . THR A 1 592 ? -40.955 35.034 33.919 1.00 27.16 592 THR A C 1
ATOM 4518 O O . THR A 1 592 ? -41.002 35.666 34.975 1.00 27.16 592 THR A O 1
ATOM 4521 N N . ASN A 1 593 ? -39.959 35.222 33.033 1.00 26.27 593 ASN A N 1
ATOM 4522 C CA . ASN A 1 593 ? -39.764 36.469 32.244 1.00 26.27 593 ASN A CA 1
ATOM 4523 C C . ASN A 1 593 ? -38.566 36.379 31.256 1.00 26.27 593 ASN A C 1
ATOM 4525 O O . ASN A 1 593 ? -37.548 35.770 31.562 1.00 26.27 593 ASN A O 1
ATOM 4529 N N . THR A 1 594 ? -38.689 37.017 30.086 1.00 25.47 594 THR A N 1
ATOM 4530 C CA . THR A 1 594 ? -37.711 37.112 28.964 1.00 25.47 594 THR A CA 1
ATOM 4531 C C . THR A 1 594 ? -37.424 38.588 28.618 1.00 25.47 594 THR A C 1
ATOM 4533 O O . THR A 1 594 ? -38.146 39.444 29.139 1.00 25.47 594 THR A O 1
ATOM 4536 N N . PRO A 1 595 ? -36.492 38.943 27.696 1.00 32.22 595 PRO A N 1
ATOM 4537 C CA . PRO A 1 595 ? -35.403 38.196 27.023 1.00 32.22 595 PRO A CA 1
ATOM 4538 C C . PRO A 1 595 ? -34.007 38.752 27.462 1.00 32.22 595 PRO A C 1
ATOM 4540 O O . PRO A 1 595 ? -33.959 39.524 28.414 1.00 32.22 595 PRO A O 1
ATOM 4543 N N . THR A 1 596 ? -32.822 38.422 26.928 1.00 23.91 596 THR A N 1
ATOM 4544 C CA . THR A 1 596 ? -32.359 37.838 25.645 1.00 23.91 596 THR A CA 1
ATOM 4545 C C . THR A 1 596 ? -31.068 37.042 25.905 1.00 23.91 596 THR A C 1
ATOM 4547 O O . THR A 1 596 ? -30.332 37.401 26.819 1.00 23.91 596 THR A O 1
ATOM 4550 N N . SER A 1 597 ? -30.756 36.005 25.116 1.00 24.17 597 SER A N 1
ATOM 4551 C CA . SER A 1 597 ? -29.513 35.227 25.262 1.00 24.17 597 SER A CA 1
ATOM 4552 C C . SER A 1 597 ? -28.611 35.340 24.032 1.00 24.17 597 SER A C 1
ATOM 4554 O O . SER A 1 597 ? -29.010 34.951 22.937 1.00 24.17 597 SER A O 1
ATOM 4556 N N . THR A 1 598 ? -27.400 35.850 24.253 1.00 28.62 598 THR A N 1
ATOM 4557 C CA . THR A 1 598 ? -26.199 35.639 23.434 1.00 28.62 598 THR A CA 1
ATOM 4558 C C . THR A 1 598 ? -25.001 35.750 24.369 1.00 28.62 598 THR A C 1
ATOM 4560 O O . THR A 1 598 ? -24.561 36.862 24.646 1.00 28.62 598 THR A O 1
ATOM 4563 N N . ASP A 1 599 ? -24.513 34.628 24.893 1.00 24.16 599 ASP A N 1
ATOM 4564 C CA . ASP A 1 599 ? -23.137 34.531 25.383 1.00 24.16 599 ASP A CA 1
ATOM 4565 C C . ASP A 1 599 ? -22.714 33.070 25.570 1.00 24.16 599 ASP A C 1
ATOM 4567 O O . ASP A 1 599 ? -23.547 32.162 25.606 1.00 24.16 599 ASP A O 1
ATOM 4571 N N . SER A 1 600 ? -21.401 32.872 25.665 1.00 26.97 600 SER A N 1
ATOM 4572 C CA . SER A 1 600 ? -20.736 31.591 25.935 1.00 26.97 600 SER A CA 1
ATOM 4573 C C . SER A 1 600 ? -21.201 30.897 27.227 1.00 26.97 600 SER A C 1
ATOM 4575 O O . SER A 1 600 ? -21.706 31.560 28.129 1.00 26.97 600 SER A O 1
ATOM 4577 N N . TYR A 1 601 ? -20.849 29.617 27.397 1.00 21.84 601 TYR A N 1
ATOM 4578 C CA . TYR A 1 601 ? -19.846 29.294 28.423 1.00 21.84 601 TYR A CA 1
ATOM 4579 C C . TYR A 1 601 ? -18.978 28.081 28.053 1.00 21.84 601 TYR A C 1
ATOM 4581 O O . TYR A 1 601 ? -19.302 27.300 27.164 1.00 21.84 601 TYR A O 1
ATOM 4589 N N . THR A 1 602 ? -17.817 28.028 28.704 1.00 20.94 602 THR A N 1
ATOM 4590 C CA . THR A 1 602 ? -16.653 27.162 28.474 1.00 20.94 602 THR A CA 1
ATOM 4591 C C . THR A 1 602 ? -16.841 25.694 28.911 1.00 20.94 602 THR A C 1
ATOM 4593 O O . THR A 1 602 ? -17.797 25.389 29.625 1.00 20.94 602 THR A O 1
ATOM 4596 N N . PRO A 1 603 ? -15.943 24.774 28.490 1.00 30.94 603 PRO A N 1
ATOM 4597 C CA . PRO A 1 603 ? -16.214 23.333 28.479 1.00 30.94 603 PRO A CA 1
ATOM 4598 C C . PRO A 1 603 ? -15.718 22.559 29.712 1.00 30.94 603 PRO A C 1
ATOM 4600 O O . PRO A 1 603 ? -14.822 22.992 30.439 1.00 30.94 603 PRO A O 1
ATOM 4603 N N . THR A 1 604 ? -16.217 21.328 29.839 1.00 19.69 604 THR A N 1
ATOM 4604 C CA . THR A 1 604 ? -15.630 20.215 30.609 1.00 19.69 604 THR A CA 1
ATOM 4605 C C . THR A 1 604 ? -15.908 18.898 29.853 1.00 19.69 604 THR A C 1
ATOM 4607 O O . THR A 1 604 ? -16.807 18.877 29.017 1.00 19.69 604 THR A O 1
ATOM 4610 N N . PRO A 1 605 ? -15.062 17.856 29.979 1.00 22.97 605 PRO A N 1
ATOM 4611 C CA . PRO A 1 605 ? -14.229 17.510 28.820 1.00 22.97 605 PRO A CA 1
ATOM 4612 C C . PRO A 1 605 ? -14.691 16.296 28.006 1.00 22.97 605 PRO A C 1
ATOM 4614 O O . PRO A 1 605 ? -15.364 15.403 28.514 1.00 22.97 605 PRO A O 1
ATOM 4617 N N . SER A 1 606 ? -14.212 16.245 26.759 1.00 23.06 606 SER A N 1
ATOM 4618 C CA . SER A 1 606 ? -14.313 15.084 25.867 1.00 23.06 606 SER A CA 1
ATOM 4619 C C . SER A 1 606 ? -13.648 13.830 26.456 1.00 23.06 606 SER A C 1
ATOM 4621 O O . SER A 1 606 ? -12.636 13.925 27.155 1.00 23.06 606 SER A O 1
ATOM 4623 N N . ALA A 1 607 ? -14.195 12.658 26.125 1.00 19.70 607 ALA A N 1
ATOM 4624 C CA . ALA A 1 607 ? -13.582 11.357 26.373 1.00 19.70 607 ALA A CA 1
ATOM 4625 C C . ALA A 1 607 ? -12.966 10.836 25.064 1.00 19.70 607 ALA A C 1
ATOM 4627 O O . ALA A 1 607 ? -13.683 10.547 24.110 1.00 19.70 607 ALA A O 1
ATOM 4628 N N . THR A 1 608 ? -11.635 10.750 25.015 1.00 23.66 608 THR A N 1
ATOM 4629 C CA . THR A 1 608 ? -10.869 10.440 23.796 1.00 23.66 608 THR A CA 1
ATOM 4630 C C . THR A 1 608 ? -11.156 9.038 23.240 1.00 23.66 608 THR A C 1
ATOM 4632 O O . THR A 1 608 ? -11.234 8.076 24.005 1.00 23.66 608 THR A O 1
ATOM 4635 N N . ILE A 1 609 ? -11.259 8.925 21.912 1.00 27.55 609 ILE A N 1
ATOM 4636 C CA . ILE A 1 609 ? -11.364 7.658 21.165 1.00 27.55 609 ILE A CA 1
ATOM 4637 C C . ILE A 1 609 ? -9.998 6.940 21.130 1.00 27.55 609 ILE A C 1
ATOM 4639 O O . ILE A 1 609 ? -8.956 7.568 21.306 1.00 27.55 609 ILE A O 1
ATOM 4643 N N . MET A 1 610 ? -10.019 5.619 20.936 1.00 21.56 610 MET A N 1
ATOM 4644 C CA . MET A 1 610 ? -8.859 4.722 20.972 1.00 21.56 610 MET A CA 1
ATOM 4645 C C . MET A 1 610 ? -8.403 4.263 19.567 1.00 21.56 610 MET A C 1
ATOM 4647 O O . MET A 1 610 ? -9.254 3.784 18.814 1.00 21.56 610 MET A O 1
ATOM 4651 N N . PRO A 1 611 ? -7.102 4.358 19.205 1.00 25.67 611 PRO A N 1
ATOM 4652 C CA . PRO A 1 611 ? -6.552 3.770 17.972 1.00 25.67 611 PRO A CA 1
ATOM 4653 C C . PRO A 1 611 ? -6.243 2.258 18.066 1.00 25.67 611 PRO A C 1
ATOM 4655 O O . PRO A 1 611 ? -6.491 1.622 19.085 1.00 25.67 611 PRO A O 1
ATOM 4658 N N . THR A 1 612 ? -5.730 1.684 16.969 1.00 29.20 612 THR A N 1
ATOM 4659 C CA . THR A 1 612 ? -5.565 0.233 16.731 1.00 29.20 612 THR A CA 1
ATOM 4660 C C . THR A 1 612 ? -4.413 -0.455 17.473 1.00 29.20 612 THR A C 1
ATOM 4662 O O . THR A 1 612 ? -3.465 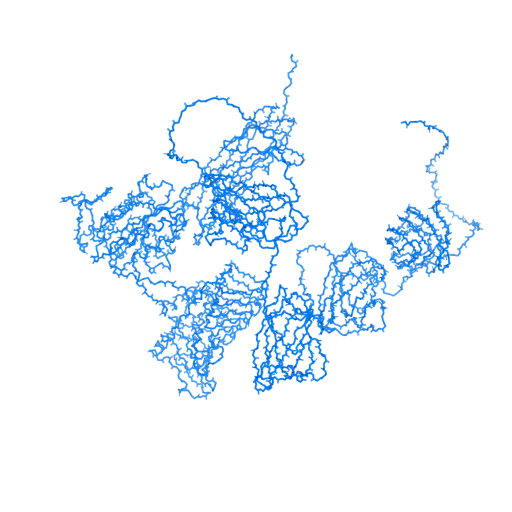0.166 17.944 1.00 29.20 612 THR A O 1
ATOM 4665 N N . ASP A 1 613 ? -4.505 -1.785 17.507 1.00 34.41 613 ASP A N 1
ATOM 4666 C CA . ASP A 1 613 ? -3.965 -2.651 18.553 1.00 34.41 613 ASP A CA 1
ATOM 4667 C C . ASP A 1 613 ? -2.683 -3.425 18.154 1.00 34.41 613 ASP A C 1
ATOM 4669 O O . ASP A 1 613 ? -2.737 -4.445 17.467 1.00 34.41 613 ASP A O 1
ATOM 4673 N N . THR A 1 614 ? -1.520 -2.996 18.669 1.00 33.09 614 THR A N 1
ATOM 4674 C CA . THR A 1 614 ? -0.242 -3.753 18.620 1.00 33.09 614 THR A CA 1
ATOM 4675 C C . THR A 1 614 ? 0.091 -4.402 19.974 1.00 33.09 614 THR A C 1
ATOM 4677 O O . THR A 1 614 ? 0.206 -3.690 20.969 1.00 33.09 614 THR A O 1
ATOM 4680 N N . ILE A 1 615 ? 0.299 -5.727 20.048 1.00 39.28 615 ILE A N 1
ATOM 4681 C CA . ILE A 1 615 ? 0.643 -6.419 21.314 1.00 39.28 615 ILE A CA 1
ATOM 4682 C C . ILE A 1 615 ? 2.127 -6.229 21.666 1.00 39.28 615 ILE A C 1
ATOM 4684 O O . ILE A 1 615 ? 3.005 -6.586 20.883 1.00 39.28 615 ILE A O 1
ATOM 4688 N N . ILE A 1 616 ? 2.420 -5.778 22.892 1.00 46.12 616 ILE A N 1
ATOM 4689 C CA . ILE A 1 616 ? 3.776 -5.815 23.475 1.00 46.12 616 ILE A CA 1
ATOM 4690 C C . ILE A 1 616 ? 3.903 -7.035 24.405 1.00 46.12 616 ILE A C 1
ATOM 4692 O O . ILE A 1 616 ? 3.338 -7.053 25.497 1.00 46.12 616 ILE A O 1
ATOM 4696 N N . GLU A 1 617 ? 4.678 -8.048 23.997 1.00 40.56 617 GLU A N 1
ATOM 4697 C CA . GLU A 1 617 ? 4.738 -9.367 24.664 1.00 40.56 617 GLU A CA 1
ATOM 4698 C C . GLU A 1 617 ? 5.336 -9.391 26.088 1.00 40.56 617 GLU A C 1
ATOM 4700 O O . GLU A 1 617 ? 5.192 -10.392 26.790 1.00 40.56 617 GLU A O 1
ATOM 4705 N N . GLN A 1 618 ? 6.023 -8.335 26.544 1.00 50.78 618 GLN A N 1
ATOM 4706 C CA . GLN A 1 618 ? 6.724 -8.353 27.836 1.00 50.78 618 GLN A CA 1
ATOM 4707 C C . GLN A 1 618 ? 6.533 -7.066 28.650 1.00 50.78 618 GLN A C 1
ATOM 4709 O O . GLN A 1 618 ? 7.255 -6.084 28.467 1.00 50.78 618 GLN A O 1
ATOM 4714 N N . ILE A 1 619 ? 5.602 -7.104 29.611 1.00 59.34 619 ILE A N 1
ATOM 4715 C CA . ILE A 1 619 ? 5.339 -6.003 30.547 1.00 59.34 619 ILE A CA 1
ATOM 4716 C C . ILE A 1 619 ? 5.135 -6.540 31.976 1.00 59.34 619 ILE A C 1
ATOM 4718 O O . ILE A 1 619 ? 4.250 -7.356 32.224 1.00 59.34 619 ILE A O 1
ATOM 4722 N N . ASP A 1 620 ? 5.927 -6.049 32.938 1.00 69.69 620 ASP A N 1
ATOM 4723 C CA . ASP A 1 620 ? 5.840 -6.429 34.358 1.00 69.69 620 ASP A CA 1
ATOM 4724 C C . ASP A 1 620 ? 4.698 -5.671 35.066 1.00 69.69 620 ASP A C 1
ATOM 4726 O O . ASP A 1 620 ? 4.936 -4.751 35.857 1.00 69.69 620 ASP A O 1
ATOM 4730 N N . ILE A 1 621 ? 3.447 -6.047 34.784 1.00 78.88 621 ILE A N 1
ATOM 4731 C CA . ILE A 1 621 ? 2.247 -5.518 35.453 1.00 78.88 621 ILE A CA 1
ATOM 4732 C C . ILE A 1 621 ? 1.711 -6.526 36.474 1.00 78.88 621 ILE A C 1
ATOM 4734 O O . ILE A 1 621 ? 1.354 -7.654 36.148 1.00 78.88 621 ILE A O 1
ATOM 4738 N N . ASN A 1 622 ? 1.590 -6.077 37.722 1.00 82.81 622 ASN A N 1
ATOM 4739 C CA . ASN A 1 622 ? 1.003 -6.819 38.830 1.00 82.81 622 ASN A CA 1
ATOM 4740 C C . ASN A 1 622 ? -0.377 -6.234 39.164 1.00 82.81 622 ASN A C 1
ATOM 4742 O O . ASN A 1 622 ? -0.471 -5.233 39.884 1.00 82.81 622 ASN A O 1
ATOM 4746 N N . SER A 1 623 ? -1.431 -6.876 38.659 1.00 87.88 623 SER A N 1
ATOM 4747 C CA . SER A 1 623 ? -2.836 -6.589 38.983 1.00 87.88 623 SER A CA 1
ATOM 4748 C C . SER A 1 623 ? -3.367 -7.612 39.990 1.00 87.88 623 SER A C 1
ATOM 4750 O O . SER A 1 623 ? -3.184 -8.816 39.823 1.00 87.88 623 SER A O 1
ATOM 4752 N N . SER A 1 624 ? -4.022 -7.152 41.057 1.00 88.88 624 SER A N 1
ATOM 4753 C CA . SER A 1 624 ? -4.536 -8.025 42.123 1.00 88.88 624 SER A CA 1
ATOM 4754 C C . SER A 1 624 ? -5.859 -7.525 42.700 1.00 88.88 624 SER A C 1
ATOM 4756 O O . SER A 1 624 ? -6.092 -6.317 42.759 1.00 88.88 624 SER A O 1
ATOM 4758 N N . ARG A 1 625 ? -6.743 -8.445 43.108 1.00 92.69 625 ARG A N 1
ATOM 4759 C CA . ARG A 1 625 ? -8.017 -8.124 43.764 1.00 92.69 625 ARG A CA 1
ATOM 4760 C C . ARG A 1 625 ? -8.274 -8.982 45.000 1.00 92.69 625 ARG A C 1
ATOM 4762 O O . ARG A 1 625 ? -7.907 -10.157 45.062 1.00 92.69 625 ARG A O 1
ATOM 4769 N N . VAL A 1 626 ? -8.916 -8.376 45.994 1.00 91.44 626 VAL A N 1
ATOM 4770 C CA . VAL A 1 626 ? -9.165 -8.942 47.323 1.00 91.44 626 VAL A CA 1
ATOM 4771 C C . VAL A 1 626 ? -10.603 -8.634 47.737 1.00 91.44 626 VAL A C 1
ATOM 4773 O O . VAL A 1 626 ? -10.933 -7.499 48.077 1.00 91.44 626 VAL A O 1
ATOM 4776 N N . GLY A 1 627 ? -11.461 -9.653 47.726 1.00 90.06 627 GLY A N 1
ATOM 4777 C CA . GLY A 1 627 ? -12.775 -9.613 48.371 1.00 90.06 627 GLY A CA 1
ATOM 4778 C C . GLY A 1 627 ? -12.780 -10.342 49.723 1.00 90.06 627 GLY A C 1
ATOM 4779 O O . GLY A 1 627 ? -11.807 -11.013 50.081 1.00 90.06 627 GLY A O 1
ATOM 4780 N N . PRO A 1 628 ? -13.871 -10.248 50.500 1.00 89.44 628 PRO A N 1
ATOM 4781 C CA . PRO A 1 628 ? -14.002 -10.968 51.757 1.00 89.44 628 PRO A CA 1
ATOM 4782 C C . PRO A 1 628 ? -14.231 -12.459 51.505 1.00 89.44 628 PRO A C 1
ATOM 4784 O O . PRO A 1 628 ? -15.143 -12.844 50.777 1.00 89.44 628 PRO A O 1
ATOM 4787 N N . ALA A 1 629 ? -13.466 -13.304 52.198 1.00 89.81 629 ALA A N 1
ATOM 4788 C CA . ALA A 1 629 ? -13.615 -14.758 52.128 1.00 89.81 629 ALA A CA 1
ATOM 4789 C C . ALA A 1 629 ? -14.985 -15.267 52.627 1.00 89.81 629 ALA A C 1
ATOM 4791 O O . ALA A 1 629 ? -15.376 -16.384 52.298 1.00 89.81 629 ALA A O 1
ATOM 4792 N N . ILE A 1 630 ? -15.712 -14.473 53.428 1.00 89.81 630 ILE A N 1
ATOM 4793 C CA . ILE A 1 630 ? -17.021 -14.836 53.990 1.00 89.81 630 ILE A CA 1
ATOM 4794 C C . ILE A 1 630 ? -17.982 -13.635 53.929 1.00 89.81 630 ILE A C 1
ATOM 4796 O O . ILE A 1 630 ? -17.632 -12.519 54.332 1.00 89.81 630 ILE A O 1
ATOM 4800 N N . ALA A 1 631 ? -19.216 -13.861 53.477 1.00 93.62 631 ALA A N 1
ATOM 4801 C CA . ALA A 1 631 ? -20.272 -12.856 53.409 1.00 93.62 631 ALA A CA 1
ATOM 4802 C C . ALA A 1 631 ? -21.629 -13.384 53.893 1.00 93.62 631 ALA A C 1
ATOM 4804 O O . ALA A 1 631 ? -21.957 -14.551 53.718 1.00 93.62 631 ALA A O 1
ATOM 4805 N N . GLU A 1 632 ? -22.443 -12.507 54.478 1.00 91.31 632 GLU A N 1
ATOM 4806 C CA . GLU A 1 632 ? -23.831 -12.839 54.802 1.00 91.31 632 GLU A CA 1
ATOM 4807 C C . GLU A 1 632 ? -24.735 -12.530 53.602 1.00 91.31 632 GLU A C 1
ATOM 4809 O O . GLU A 1 632 ? -24.528 -11.536 52.894 1.00 91.31 632 GLU A O 1
ATOM 4814 N N . LEU A 1 633 ? -25.738 -13.371 53.365 1.00 93.06 633 LEU A N 1
ATOM 4815 C CA . LEU A 1 633 ? -26.706 -13.216 52.286 1.00 93.06 633 LEU A CA 1
ATOM 4816 C C . LEU A 1 633 ? -27.367 -11.830 52.338 1.00 93.06 633 LEU A C 1
ATOM 4818 O O . LEU A 1 633 ? -27.746 -11.343 53.400 1.00 93.06 633 LEU A O 1
ATOM 4822 N N . ALA A 1 634 ? -27.499 -11.182 51.181 1.00 87.06 634 ALA A N 1
ATOM 4823 C CA . ALA A 1 634 ? -27.996 -9.814 51.023 1.00 87.06 634 ALA A CA 1
ATOM 4824 C C . ALA A 1 634 ? -27.183 -8.686 51.717 1.00 87.06 634 ALA A C 1
ATOM 4826 O O . ALA A 1 634 ? -27.500 -7.508 51.500 1.00 87.06 634 ALA A O 1
ATOM 4827 N N . SER A 1 635 ? -26.108 -8.983 52.462 1.00 91.69 635 SER A N 1
ATOM 4828 C CA . SER A 1 635 ? -25.187 -7.952 52.975 1.00 91.69 635 SER A CA 1
ATOM 4829 C C . SER A 1 635 ? -24.447 -7.231 51.837 1.00 91.69 635 SER A C 1
ATOM 4831 O O . SER A 1 635 ? -24.364 -7.740 50.721 1.00 91.69 635 SER A O 1
ATOM 4833 N N . ILE A 1 636 ? -23.943 -6.020 52.094 1.00 95.75 636 ILE A N 1
ATOM 4834 C CA . ILE A 1 636 ? -23.082 -5.285 51.151 1.00 95.75 636 ILE A CA 1
ATOM 4835 C C . ILE A 1 636 ? -21.624 -5.552 51.534 1.00 95.75 636 ILE A C 1
ATOM 4837 O O . ILE A 1 636 ? -21.296 -5.520 52.723 1.00 95.75 636 ILE A O 1
ATOM 4841 N N . LYS A 1 637 ? -20.770 -5.828 50.544 1.00 94.25 637 LYS A N 1
ATOM 4842 C CA . LYS A 1 637 ? -19.346 -6.147 50.702 1.00 94.25 637 LYS A CA 1
ATOM 4843 C C . LYS A 1 637 ? -18.495 -5.414 49.673 1.00 94.25 637 LYS A C 1
ATOM 4845 O O . LYS A 1 637 ? -18.846 -5.424 48.500 1.00 94.25 637 LYS A O 1
ATOM 4850 N N . ASP A 1 638 ? -17.370 -4.859 50.101 1.00 93.56 638 ASP A N 1
ATOM 4851 C CA . ASP A 1 638 ? -16.363 -4.269 49.219 1.00 93.56 638 ASP A CA 1
ATOM 4852 C C . ASP A 1 638 ? -15.402 -5.341 48.665 1.00 93.56 638 ASP A C 1
ATOM 4854 O O . ASP A 1 638 ? -15.020 -6.271 49.377 1.00 93.56 638 ASP A O 1
ATOM 4858 N N . ILE A 1 639 ? -14.997 -5.197 47.404 1.00 94.75 639 ILE A N 1
ATOM 4859 C CA . ILE A 1 639 ? -13.878 -5.901 46.763 1.00 94.75 639 ILE A CA 1
ATOM 4860 C C . ILE A 1 639 ? -12.855 -4.832 46.381 1.00 94.75 639 ILE A C 1
ATOM 4862 O O . ILE A 1 639 ? -13.203 -3.892 45.664 1.00 94.75 639 ILE A O 1
ATOM 4866 N N . SER A 1 640 ? -11.621 -4.961 46.862 1.00 91.44 640 SER A N 1
ATOM 4867 C CA . SER A 1 640 ? -10.528 -4.019 46.597 1.00 91.44 640 SER A CA 1
ATOM 4868 C C . SER A 1 640 ? -9.653 -4.497 45.442 1.00 91.44 640 SER A C 1
ATOM 4870 O O . SER A 1 640 ? -9.302 -5.671 45.391 1.00 91.44 640 SER A O 1
ATOM 4872 N N . TYR A 1 641 ? -9.243 -3.584 44.566 1.00 92.19 641 TYR A N 1
ATOM 4873 C CA . TYR A 1 641 ? -8.345 -3.828 43.432 1.00 92.19 641 TYR A CA 1
ATOM 4874 C C . TYR A 1 641 ? -7.081 -2.990 43.624 1.00 92.19 641 TYR A C 1
ATOM 4876 O O . TYR A 1 641 ? -7.170 -1.859 44.104 1.00 92.19 641 TYR A O 1
ATOM 4884 N N . LEU A 1 642 ? -5.920 -3.536 43.267 1.00 88.94 642 LEU A N 1
ATOM 4885 C CA . LEU A 1 642 ? -4.606 -2.923 43.460 1.00 88.94 642 LEU A CA 1
ATOM 4886 C C . LEU A 1 642 ? -3.689 -3.243 42.275 1.00 88.94 642 LEU A C 1
ATOM 4888 O O . LEU A 1 642 ? -3.616 -4.397 41.845 1.00 88.94 642 LEU A O 1
ATOM 4892 N N . GLN A 1 643 ? -2.965 -2.235 41.787 1.00 86.19 643 GLN A N 1
ATOM 4893 C CA . GLN A 1 643 ? -2.141 -2.338 40.585 1.00 86.19 643 GLN A CA 1
ATOM 4894 C C . GLN A 1 643 ? -0.784 -1.632 40.727 1.00 86.19 643 GLN A C 1
ATOM 4896 O O . GLN A 1 643 ? -0.702 -0.512 41.236 1.00 86.19 643 GLN A O 1
ATOM 4901 N N . SER A 1 644 ? 0.283 -2.277 40.245 1.00 84.31 644 SER A N 1
ATOM 4902 C CA . SER A 1 644 ? 1.645 -1.719 40.176 1.00 84.31 644 SER A CA 1
ATOM 4903 C C . SER A 1 644 ? 2.480 -2.397 39.083 1.00 84.31 644 SER A C 1
ATOM 4905 O O . SER A 1 644 ? 2.178 -3.525 38.705 1.00 84.31 644 SER A O 1
ATOM 4907 N N . GLY A 1 645 ? 3.542 -1.758 38.584 1.00 86.06 645 GLY A N 1
ATOM 4908 C CA . GLY A 1 645 ? 4.383 -2.360 37.542 1.00 86.06 645 GLY A CA 1
ATOM 4909 C C . GLY A 1 645 ? 5.347 -1.405 36.838 1.00 86.06 645 GLY A C 1
ATOM 4910 O O . GLY A 1 645 ? 5.519 -0.256 37.256 1.00 86.06 645 GLY A O 1
ATOM 4911 N N . HIS A 1 646 ? 5.953 -1.889 35.752 1.00 83.00 646 HIS A N 1
ATOM 4912 C CA . HIS A 1 646 ? 6.780 -1.096 34.835 1.00 83.00 646 HIS A CA 1
ATOM 4913 C C . HIS A 1 646 ? 6.423 -1.393 33.374 1.00 83.00 646 HIS A C 1
ATOM 4915 O O . HIS A 1 646 ? 6.174 -2.541 33.016 1.00 83.00 646 HIS A O 1
ATOM 4921 N N . ILE A 1 647 ? 6.466 -0.358 32.537 1.00 78.69 647 ILE A N 1
ATOM 4922 C CA . ILE A 1 647 ? 6.201 -0.387 31.097 1.00 78.69 647 ILE A CA 1
ATOM 4923 C C . ILE A 1 647 ? 7.487 -0.028 30.343 1.00 78.69 647 ILE A C 1
ATOM 4925 O O . ILE A 1 647 ? 8.269 0.825 30.774 1.00 78.69 647 ILE A O 1
ATOM 4929 N N . SER A 1 648 ? 7.715 -0.712 29.225 1.00 73.44 648 SER A N 1
ATOM 4930 C CA . SER A 1 648 ? 8.882 -0.566 28.356 1.00 73.44 648 SER A CA 1
ATOM 4931 C C . SER A 1 648 ? 8.426 -0.646 26.903 1.00 73.44 648 SER A C 1
ATOM 4933 O O . SER A 1 648 ? 7.688 -1.561 26.555 1.00 73.44 648 SER A O 1
ATOM 4935 N N . LEU A 1 649 ? 8.877 0.288 26.062 1.00 69.50 649 LEU A N 1
ATOM 4936 C CA . LEU A 1 649 ? 8.600 0.275 24.618 1.00 69.50 649 LEU A CA 1
ATOM 4937 C C . LEU A 1 649 ? 9.623 -0.557 23.825 1.00 69.50 649 LEU A C 1
ATOM 4939 O O . LEU A 1 649 ? 9.517 -0.650 22.612 1.00 69.50 649 LEU A O 1
ATOM 4943 N N . ASN A 1 650 ? 10.626 -1.148 24.487 1.00 65.44 650 ASN A N 1
ATOM 4944 C CA . ASN A 1 650 ? 11.581 -2.113 23.913 1.00 65.44 650 ASN A CA 1
ATOM 4945 C C . ASN A 1 650 ? 12.290 -1.671 22.608 1.00 65.44 650 ASN A C 1
ATOM 4947 O O . ASN A 1 650 ? 12.744 -2.513 21.842 1.00 65.44 650 ASN A O 1
ATOM 4951 N N . GLY A 1 651 ? 12.423 -0.360 22.374 1.00 63.19 651 GLY A N 1
ATOM 4952 C CA . GLY A 1 651 ? 13.039 0.207 21.167 1.00 63.19 651 GLY A CA 1
ATOM 4953 C C . GLY A 1 651 ? 12.061 0.587 20.048 1.00 63.19 651 GLY A C 1
ATOM 4954 O O . GLY A 1 651 ? 12.501 1.175 19.068 1.00 63.19 651 GLY A O 1
ATOM 4955 N N . LEU A 1 652 ? 10.754 0.334 20.204 1.00 64.06 652 LEU A N 1
ATOM 4956 C CA . LEU A 1 652 ? 9.720 0.744 19.240 1.00 64.06 652 LEU A CA 1
ATOM 4957 C C . LEU A 1 652 ? 9.657 2.268 19.046 1.00 64.06 652 LEU A C 1
ATOM 4959 O O . LEU A 1 652 ? 9.321 2.731 17.959 1.00 64.06 652 LEU A O 1
ATOM 4963 N N . GLY A 1 653 ? 9.955 3.041 20.096 1.00 77.44 653 GLY A N 1
ATOM 4964 C CA . GLY A 1 653 ? 9.799 4.492 20.095 1.00 77.44 653 GLY A CA 1
ATOM 4965 C C . GLY A 1 653 ? 9.759 5.114 21.494 1.00 77.44 653 GLY A C 1
ATOM 4966 O O . GLY A 1 653 ? 10.266 4.534 22.459 1.00 77.44 653 GLY A O 1
ATOM 4967 N N . ALA A 1 654 ? 9.125 6.283 21.606 1.00 81.69 654 ALA A N 1
ATOM 4968 C CA . ALA A 1 654 ? 8.934 7.036 22.851 1.00 81.69 654 ALA A CA 1
ATOM 4969 C C . ALA A 1 654 ? 7.452 7.382 23.072 1.00 81.69 654 ALA A C 1
ATOM 4971 O O . ALA A 1 654 ? 6.752 7.660 22.106 1.00 81.69 654 ALA A O 1
ATOM 4972 N N . LEU A 1 655 ? 6.955 7.395 24.319 1.00 83.19 655 LEU A N 1
ATOM 4973 C CA . LEU A 1 655 ? 5.536 7.703 24.579 1.00 83.19 655 LEU A CA 1
ATOM 4974 C C . LEU A 1 655 ? 5.147 9.084 24.036 1.00 83.19 655 LEU A C 1
ATOM 4976 O O . LEU A 1 655 ? 5.907 10.046 24.176 1.00 83.19 655 LEU A O 1
ATOM 4980 N N . LYS A 1 656 ? 3.934 9.190 23.482 1.00 82.56 656 LYS A N 1
ATOM 4981 C CA . LYS A 1 656 ? 3.373 10.467 23.039 1.00 82.56 656 LYS A CA 1
ATOM 4982 C C . LYS A 1 656 ? 3.264 11.417 24.236 1.00 82.56 656 LYS A C 1
ATOM 4984 O O . LYS A 1 656 ? 2.822 11.043 25.323 1.00 82.56 656 LYS A O 1
ATOM 4989 N N . GLY A 1 657 ? 3.704 12.658 24.053 1.00 78.94 657 GLY A N 1
ATOM 4990 C CA . GLY A 1 657 ? 3.758 13.645 25.126 1.00 78.94 657 GLY A CA 1
ATOM 4991 C C . GLY A 1 657 ? 4.048 15.042 24.599 1.00 78.94 657 GLY A C 1
ATOM 4992 O O . GLY A 1 657 ? 4.801 15.205 23.640 1.00 78.94 657 GLY A O 1
ATOM 4993 N N . LYS A 1 658 ? 3.439 16.041 25.243 1.00 86.94 658 LYS A N 1
ATOM 4994 C CA . LYS A 1 658 ? 3.388 17.426 24.761 1.00 86.94 658 LYS A CA 1
ATOM 4995 C C . LYS A 1 658 ? 4.770 18.026 24.557 1.00 86.94 658 LYS A C 1
ATOM 4997 O O . LYS A 1 658 ? 5.630 17.928 25.436 1.00 86.94 658 LYS A O 1
ATOM 5002 N N . LYS A 1 659 ? 4.954 18.693 23.420 1.00 91.38 659 LYS A N 1
ATOM 5003 C CA . LYS A 1 659 ? 6.186 19.409 23.073 1.00 91.38 659 LYS A CA 1
ATOM 5004 C C . LYS A 1 659 ? 5.892 20.907 22.997 1.00 91.38 659 LYS A C 1
ATOM 5006 O O . LYS A 1 659 ? 4.885 21.323 22.432 1.00 91.38 659 LYS A O 1
ATOM 5011 N N . GLU A 1 660 ? 6.769 21.731 23.556 1.00 96.25 660 GLU A N 1
ATOM 5012 C CA . GLU A 1 660 ? 6.708 23.190 23.411 1.00 96.25 660 GLU A CA 1
ATOM 5013 C C . GLU A 1 660 ? 8.048 23.702 22.887 1.00 96.25 660 GLU A C 1
ATOM 5015 O O . GLU A 1 660 ? 9.088 23.510 23.522 1.00 96.25 660 GLU A O 1
ATOM 5020 N N . ILE A 1 661 ? 8.026 24.327 21.712 1.00 97.50 661 ILE A N 1
ATOM 5021 C CA . ILE A 1 661 ? 9.212 24.723 20.953 1.00 97.50 661 ILE A CA 1
ATOM 5022 C C . ILE A 1 661 ? 9.228 26.243 20.795 1.00 97.50 661 ILE A C 1
ATOM 5024 O O . ILE A 1 661 ? 8.247 26.842 20.358 1.00 97.50 661 ILE A O 1
ATOM 5028 N N . VAL A 1 662 ? 10.361 26.878 21.093 1.00 98.25 662 VAL A N 1
ATOM 5029 C CA . VAL A 1 662 ? 10.641 28.244 20.636 1.00 98.25 662 VAL A CA 1
ATOM 5030 C C . VAL A 1 662 ? 11.786 28.201 19.633 1.00 98.25 662 VAL A C 1
ATOM 5032 O O . VAL A 1 662 ? 12.919 27.881 19.989 1.00 98.25 662 VAL A O 1
ATOM 5035 N N . LEU A 1 663 ? 11.470 28.515 18.382 1.00 97.31 663 LEU A N 1
ATOM 5036 C CA . LEU A 1 663 ? 12.389 28.551 17.255 1.00 97.31 663 LEU A CA 1
ATOM 5037 C C . LEU A 1 663 ? 12.957 29.972 17.124 1.00 97.31 663 LEU A C 1
ATOM 5039 O O . LEU A 1 663 ? 12.248 30.920 16.789 1.00 97.31 663 LEU A O 1
ATOM 5043 N N . LEU A 1 664 ? 14.232 30.136 17.462 1.00 96.69 664 LEU A N 1
ATOM 5044 C CA . LEU A 1 664 ? 14.958 31.401 17.399 1.00 96.69 664 LEU A CA 1
ATOM 5045 C C . LEU A 1 664 ? 15.673 31.500 16.051 1.00 96.69 664 LEU A C 1
ATOM 5047 O O . LEU A 1 664 ? 16.463 30.617 15.718 1.00 96.69 664 LEU A O 1
ATOM 5051 N N . VAL A 1 665 ? 15.426 32.573 15.300 1.00 93.31 665 VAL A N 1
ATOM 5052 C CA . VAL A 1 665 ? 15.870 32.711 13.904 1.00 93.31 665 VAL A CA 1
ATOM 5053 C C . VAL A 1 665 ? 16.790 33.917 13.722 1.00 93.31 665 VAL A C 1
ATOM 5055 O O . VAL A 1 665 ? 16.402 35.053 14.002 1.00 93.31 665 VAL A O 1
ATOM 5058 N N . ASP A 1 666 ? 17.991 33.679 13.195 1.00 91.06 666 ASP A N 1
ATOM 5059 C CA . ASP A 1 666 ? 18.873 34.720 12.667 1.00 91.06 666 ASP A CA 1
ATOM 5060 C C . ASP A 1 666 ? 18.562 34.954 11.176 1.00 91.06 666 ASP A C 1
ATOM 5062 O O . ASP A 1 666 ? 18.868 34.147 10.297 1.00 91.06 666 ASP A O 1
ATOM 5066 N N . ASN A 1 667 ? 17.891 36.068 10.912 1.00 84.50 667 ASN A N 1
ATOM 5067 C CA . ASN A 1 667 ? 17.417 36.583 9.629 1.00 84.50 667 ASN A CA 1
ATOM 5068 C C . ASN A 1 667 ? 18.360 37.640 9.004 1.00 84.50 667 ASN A C 1
ATOM 5070 O O . ASN A 1 667 ? 17.937 38.426 8.150 1.00 84.50 667 ASN A O 1
ATOM 5074 N N . GLY A 1 668 ? 19.628 37.678 9.432 1.00 72.69 668 GLY A N 1
ATOM 5075 C CA . GLY A 1 668 ? 20.703 38.423 8.772 1.00 72.69 668 GLY A CA 1
ATOM 5076 C C . GLY A 1 668 ? 21.064 37.822 7.405 1.00 72.69 668 GLY A C 1
ATOM 5077 O O . GLY A 1 668 ? 20.626 36.718 7.090 1.00 72.69 668 GLY A O 1
ATOM 5078 N N . ILE A 1 669 ? 21.886 38.504 6.589 1.00 60.78 669 ILE A N 1
ATOM 5079 C CA . ILE A 1 669 ? 22.368 37.923 5.318 1.00 60.78 669 ILE A CA 1
ATOM 5080 C C . ILE A 1 669 ? 23.283 36.725 5.591 1.00 60.78 669 ILE A C 1
ATOM 5082 O O . ILE A 1 669 ? 24.507 36.841 5.652 1.00 60.78 669 ILE A O 1
ATOM 5086 N N . SER A 1 670 ? 22.676 35.553 5.596 1.00 52.94 670 SER A N 1
ATOM 5087 C CA . SER A 1 670 ? 23.285 34.315 5.161 1.00 52.94 670 SER A CA 1
ATOM 5088 C C . SER A 1 670 ? 22.388 33.738 4.065 1.00 52.94 670 SER A C 1
ATOM 5090 O O . SER A 1 670 ? 21.231 33.379 4.279 1.00 52.94 670 SER A O 1
ATOM 5092 N N . THR A 1 671 ? 22.901 33.686 2.834 1.00 53.81 671 THR A N 1
ATOM 5093 C CA . THR A 1 671 ? 22.357 32.752 1.844 1.00 53.81 671 THR A CA 1
ATOM 5094 C C . THR A 1 671 ? 22.857 31.384 2.261 1.00 53.81 671 THR A C 1
ATOM 5096 O O . THR A 1 671 ? 23.980 31.004 1.918 1.00 53.81 671 THR A O 1
ATOM 5099 N N . ASN A 1 672 ? 22.062 30.711 3.085 1.00 54.47 672 ASN A N 1
ATOM 5100 C CA . ASN A 1 672 ? 22.358 29.373 3.560 1.00 54.47 672 ASN A CA 1
ATOM 5101 C C . ASN A 1 672 ? 22.324 28.474 2.328 1.00 54.47 672 ASN A C 1
ATOM 5103 O O . ASN A 1 672 ? 21.325 28.442 1.614 1.00 54.47 672 ASN A O 1
ATOM 5107 N N . TYR A 1 673 ? 23.407 27.767 2.044 1.00 53.09 673 TYR A N 1
ATOM 5108 C CA . TYR A 1 673 ? 23.374 26.767 0.990 1.00 53.09 673 TYR A CA 1
ATOM 5109 C C . TYR A 1 673 ? 22.814 25.493 1.603 1.00 53.09 673 TYR A C 1
ATOM 5111 O O . TYR A 1 673 ? 23.507 24.796 2.343 1.00 53.09 673 TYR A O 1
ATOM 5119 N N . LEU A 1 674 ? 21.534 25.220 1.341 1.00 51.09 674 LEU A N 1
ATOM 5120 C CA . LEU A 1 674 ? 21.012 23.890 1.595 1.00 51.09 674 LEU A CA 1
ATOM 5121 C C . LEU A 1 674 ? 21.442 23.026 0.411 1.00 51.09 674 LEU A C 1
ATOM 5123 O O . LEU A 1 674 ? 20.957 23.193 -0.712 1.00 51.09 674 LEU A O 1
ATOM 5127 N N . SER A 1 675 ? 22.323 22.069 0.678 1.00 51.41 675 SER A N 1
ATOM 5128 C CA . SER A 1 675 ? 22.381 20.842 -0.110 1.00 51.41 675 SER A CA 1
ATOM 5129 C C . SER A 1 675 ? 21.072 20.081 0.140 1.00 51.41 675 SER A C 1
ATOM 5131 O O . SER A 1 675 ? 21.014 19.175 0.968 1.00 51.41 675 SER A O 1
ATOM 5133 N N . ILE A 1 676 ? 19.993 20.505 -0.530 1.00 48.41 676 ILE A N 1
ATOM 5134 C CA . ILE A 1 676 ? 18.724 19.773 -0.555 1.00 48.41 676 ILE A CA 1
ATOM 5135 C C . ILE A 1 676 ? 19.006 18.355 -1.053 1.00 48.41 676 ILE A C 1
ATOM 5137 O O . ILE A 1 676 ? 19.491 18.176 -2.170 1.00 48.41 676 ILE A O 1
ATOM 5141 N N . ASN A 1 677 ? 18.682 17.337 -0.252 1.00 55.25 677 ASN A N 1
ATOM 5142 C CA . ASN A 1 677 ? 18.626 15.966 -0.753 1.00 55.25 677 ASN A CA 1
ATOM 5143 C C . ASN A 1 677 ? 17.308 15.798 -1.523 1.00 55.25 677 ASN A C 1
ATOM 5145 O O . ASN A 1 677 ? 16.343 15.212 -1.039 1.00 55.25 677 ASN A O 1
ATOM 5149 N N . SER A 1 678 ? 17.238 16.426 -2.700 1.00 61.12 678 SER A N 1
ATOM 5150 C CA . SER A 1 678 ? 16.162 16.200 -3.659 1.00 61.12 678 SER A CA 1
ATOM 5151 C C . SER A 1 678 ? 16.206 14.735 -4.070 1.00 61.12 678 SER A C 1
ATOM 5153 O O . SER A 1 678 ? 17.238 14.307 -4.578 1.00 61.12 678 SER A O 1
ATOM 5155 N N . LEU A 1 679 ? 15.110 14.009 -3.857 1.00 74.62 679 LEU A N 1
ATOM 5156 C CA . LEU A 1 679 ? 14.988 12.581 -4.147 1.00 74.62 679 LEU A CA 1
ATOM 5157 C C . LEU A 1 679 ? 15.497 12.257 -5.564 1.00 74.62 679 LEU A C 1
ATOM 5159 O O . LEU A 1 679 ? 14.960 12.783 -6.540 1.00 74.62 679 LEU A O 1
ATOM 5163 N N . THR A 1 680 ? 16.532 11.424 -5.682 1.00 85.94 680 THR A N 1
ATOM 5164 C CA . THR A 1 680 ? 17.131 11.043 -6.972 1.00 85.94 680 THR A CA 1
ATOM 5165 C C . THR A 1 680 ? 16.906 9.557 -7.278 1.00 85.94 680 THR A C 1
ATOM 5167 O O . THR A 1 680 ? 16.604 8.766 -6.384 1.00 85.94 680 THR A O 1
ATOM 5170 N N . PRO A 1 681 ? 17.123 9.114 -8.531 1.00 90.81 681 PRO A N 1
ATOM 5171 C CA . PRO A 1 681 ? 17.194 7.691 -8.862 1.00 90.81 681 PRO A CA 1
ATOM 5172 C C . PRO A 1 681 ? 18.187 6.860 -8.026 1.00 90.81 681 PRO A C 1
ATOM 5174 O O . PRO A 1 681 ? 18.060 5.639 -7.999 1.00 90.81 681 PRO A O 1
ATOM 5177 N N . LEU A 1 682 ? 19.173 7.484 -7.366 1.00 90.19 682 LEU A N 1
ATOM 5178 C CA . LEU A 1 682 ? 20.163 6.802 -6.526 1.00 90.19 682 LEU A CA 1
ATOM 5179 C C . LEU A 1 682 ? 19.677 6.541 -5.089 1.00 90.19 682 LEU A C 1
ATOM 5181 O O . LEU A 1 682 ? 20.231 5.649 -4.448 1.00 90.19 682 LEU A O 1
ATOM 5185 N N . ASP A 1 683 ? 18.630 7.222 -4.606 1.00 86.62 683 ASP A N 1
ATOM 5186 C CA . ASP A 1 683 ? 17.982 6.913 -3.317 1.00 86.62 683 ASP A CA 1
ATOM 5187 C C . ASP A 1 683 ? 17.239 5.556 -3.340 1.00 86.62 683 ASP A C 1
ATOM 5189 O O . ASP A 1 683 ? 16.935 4.975 -2.296 1.00 86.62 683 ASP A O 1
ATOM 5193 N N . TYR A 1 684 ? 16.947 5.028 -4.534 1.00 90.25 684 TYR A N 1
ATOM 5194 C CA . TYR A 1 684 ? 16.257 3.755 -4.736 1.00 90.25 684 TYR A CA 1
ATOM 5195 C C . TYR A 1 684 ? 17.231 2.595 -4.951 1.00 90.25 684 TYR A C 1
ATOM 5197 O O . TYR A 1 684 ? 18.270 2.741 -5.591 1.00 90.25 684 TYR A O 1
ATOM 5205 N N . GLY A 1 685 ? 16.851 1.391 -4.508 1.00 90.12 685 GLY A N 1
ATOM 5206 C CA . GLY A 1 685 ? 17.579 0.174 -4.884 1.00 90.12 685 GLY A CA 1
ATOM 5207 C C . GLY A 1 685 ? 17.430 -0.135 -6.377 1.00 90.12 685 GLY A C 1
ATOM 5208 O O . GLY A 1 685 ? 18.384 -0.565 -7.025 1.00 90.12 685 GLY A O 1
ATOM 5209 N N . ILE A 1 686 ? 16.237 0.120 -6.929 1.00 96.06 686 ILE A N 1
ATOM 5210 C CA . ILE A 1 686 ? 15.929 -0.029 -8.356 1.00 96.06 686 ILE A CA 1
ATOM 5211 C C . ILE A 1 686 ? 15.032 1.129 -8.817 1.00 96.06 686 ILE A C 1
ATOM 5213 O O . ILE A 1 686 ? 13.938 1.317 -8.281 1.00 96.06 686 ILE A O 1
ATOM 5217 N N . PHE A 1 687 ? 15.475 1.858 -9.842 1.00 97.25 687 PHE A N 1
ATOM 5218 C CA . PHE A 1 687 ? 14.757 2.945 -10.506 1.00 97.25 687 PHE A CA 1
ATOM 5219 C C . PHE A 1 687 ? 14.653 2.705 -12.020 1.00 97.25 687 PHE A C 1
ATOM 5221 O O . PHE A 1 687 ? 15.657 2.437 -12.687 1.00 97.25 687 PHE A O 1
ATOM 5228 N N . ALA A 1 688 ? 13.460 2.902 -12.584 1.00 97.62 688 ALA A N 1
ATOM 5229 C CA . ALA A 1 688 ? 13.248 2.994 -14.027 1.00 97.62 688 ALA A CA 1
ATOM 5230 C C . ALA A 1 688 ? 12.476 4.263 -14.418 1.00 97.62 688 ALA A C 1
ATOM 5232 O O . ALA A 1 688 ? 11.359 4.506 -13.961 1.00 97.62 688 ALA A O 1
ATOM 5233 N N . ASN A 1 689 ? 13.014 5.019 -15.371 1.00 96.50 689 ASN A N 1
ATOM 5234 C CA . ASN A 1 689 ? 12.344 6.172 -15.971 1.00 96.50 689 ASN A CA 1
ATOM 5235 C C . ASN A 1 689 ? 11.124 5.780 -16.838 1.00 96.50 689 ASN A C 1
ATOM 5237 O O . ASN A 1 689 ? 10.349 6.637 -17.259 1.00 96.50 689 ASN A O 1
ATOM 5241 N N . ARG A 1 690 ? 10.920 4.484 -17.109 1.00 94.62 690 ARG A N 1
ATOM 5242 C CA . ARG A 1 690 ? 9.696 3.942 -17.714 1.00 94.62 690 ARG A CA 1
ATOM 5243 C C . ARG A 1 690 ? 9.177 2.748 -16.916 1.00 94.62 690 ARG A C 1
ATOM 5245 O O . ARG A 1 690 ? 8.304 2.940 -16.074 1.00 94.62 690 ARG A O 1
ATOM 5252 N N . ASN A 1 691 ? 9.675 1.533 -17.158 1.00 96.31 691 ASN A N 1
ATOM 5253 C CA . ASN A 1 691 ? 9.094 0.314 -16.581 1.00 96.31 691 ASN A CA 1
ATOM 5254 C C . ASN A 1 691 ? 10.122 -0.543 -15.831 1.00 96.31 691 ASN A C 1
ATOM 5256 O O . ASN A 1 691 ? 11.273 -0.657 -16.245 1.00 96.31 691 ASN A O 1
ATOM 5260 N N . ILE A 1 692 ? 9.680 -1.230 -14.780 1.00 96.31 692 ILE A N 1
ATOM 5261 C CA . ILE A 1 692 ? 10.411 -2.368 -14.210 1.00 96.31 692 ILE A CA 1
ATOM 5262 C C . ILE A 1 692 ? 9.691 -3.643 -14.637 1.00 96.31 692 ILE A C 1
ATOM 5264 O O . ILE A 1 692 ? 8.482 -3.762 -14.447 1.00 96.31 692 ILE A O 1
ATOM 5268 N N . ARG A 1 693 ? 10.438 -4.590 -15.211 1.00 93.31 693 ARG A N 1
ATOM 5269 C CA . ARG A 1 693 ? 9.946 -5.901 -15.645 1.00 93.31 693 ARG A CA 1
ATOM 5270 C C . ARG A 1 693 ? 10.752 -7.018 -15.001 1.00 93.31 693 ARG A C 1
ATOM 5272 O O . ARG A 1 693 ? 11.976 -7.014 -15.088 1.00 93.31 693 ARG A O 1
ATOM 5279 N N . GLY A 1 694 ? 10.077 -7.975 -14.373 1.00 87.12 694 GLY A N 1
ATOM 5280 C CA . GLY A 1 694 ? 10.721 -9.111 -13.710 1.00 87.12 694 GLY A CA 1
ATOM 5281 C C . GLY A 1 694 ? 10.174 -10.460 -14.167 1.00 87.12 694 GLY A C 1
ATOM 5282 O O . GLY A 1 694 ? 8.962 -10.644 -14.209 1.00 87.12 694 GLY A O 1
ATOM 5283 N N . VAL A 1 695 ? 11.055 -11.424 -14.436 1.00 86.25 695 VAL A N 1
ATOM 5284 C CA . VAL A 1 695 ? 10.730 -12.844 -14.650 1.00 86.25 695 VAL A CA 1
ATOM 5285 C C . VAL A 1 695 ? 11.800 -13.692 -13.958 1.00 86.25 695 VAL A C 1
ATOM 5287 O O . VAL A 1 695 ? 12.992 -13.485 -14.177 1.00 86.25 695 VAL A O 1
ATOM 5290 N N . GLY A 1 696 ? 11.398 -14.645 -13.113 1.00 84.06 696 GLY A N 1
ATOM 5291 C CA . GLY A 1 696 ? 12.356 -15.448 -12.348 1.00 84.06 696 GLY A CA 1
ATOM 5292 C C . GLY A 1 696 ? 11.780 -16.082 -11.086 1.00 84.06 696 GLY A C 1
ATOM 5293 O O . GLY A 1 696 ? 10.566 -16.224 -10.944 1.00 84.06 696 GLY A O 1
ATOM 5294 N N . ASN A 1 697 ? 12.658 -16.437 -10.149 1.00 84.75 697 ASN A N 1
ATOM 5295 C CA . ASN A 1 697 ? 12.294 -16.941 -8.826 1.00 84.75 697 ASN A CA 1
ATOM 5296 C C . ASN A 1 697 ? 13.276 -16.427 -7.759 1.00 84.75 697 ASN A C 1
ATOM 5298 O O . ASN A 1 697 ? 14.483 -16.479 -7.974 1.00 84.75 697 ASN A O 1
ATOM 5302 N N . GLN A 1 698 ? 12.765 -15.999 -6.603 1.00 83.81 698 GLN A N 1
ATOM 5303 C CA . GLN A 1 698 ? 13.520 -15.431 -5.479 1.00 83.81 698 GLN A CA 1
ATOM 5304 C C . GLN A 1 698 ? 14.352 -14.201 -5.879 1.00 83.81 698 GLN A C 1
ATOM 5306 O O . GLN A 1 698 ? 15.517 -14.309 -6.257 1.00 83.81 698 GLN A O 1
ATOM 5311 N N . ALA A 1 699 ? 13.765 -13.015 -5.747 1.00 89.38 699 ALA A N 1
ATOM 5312 C CA . ALA A 1 699 ? 14.502 -11.753 -5.804 1.00 89.38 699 ALA A CA 1
ATOM 5313 C C . ALA A 1 699 ? 14.249 -10.972 -4.514 1.00 89.38 699 ALA A C 1
ATOM 5315 O O . ALA A 1 699 ? 13.103 -10.879 -4.080 1.00 89.38 699 ALA A O 1
ATOM 5316 N N . ILE A 1 700 ? 15.299 -10.426 -3.899 1.00 91.50 700 ILE A N 1
ATOM 5317 C CA . ILE A 1 700 ? 15.190 -9.664 -2.645 1.00 91.50 700 ILE A CA 1
ATOM 5318 C C . ILE A 1 700 ? 15.698 -8.244 -2.876 1.00 91.50 700 ILE A C 1
ATOM 5320 O O . ILE A 1 700 ? 16.865 -8.064 -3.211 1.00 91.50 700 ILE A O 1
ATOM 5324 N N . VAL A 1 701 ? 14.857 -7.235 -2.651 1.00 91.50 701 VAL A N 1
ATOM 5325 C CA . VAL A 1 701 ? 15.267 -5.826 -2.660 1.00 91.50 701 VAL A CA 1
ATOM 5326 C C . VAL A 1 701 ? 15.303 -5.299 -1.224 1.00 91.50 701 VAL A C 1
ATOM 5328 O O . VAL A 1 701 ? 14.261 -5.045 -0.617 1.00 91.50 701 VAL A O 1
ATOM 5331 N N . LYS A 1 702 ? 16.509 -5.102 -0.675 1.00 88.00 702 LYS A N 1
ATOM 5332 C CA . LYS A 1 702 ? 16.719 -4.366 0.582 1.00 88.00 702 LYS A CA 1
ATOM 5333 C C . LYS A 1 702 ? 16.732 -2.862 0.266 1.00 88.00 702 LYS A C 1
ATOM 5335 O O . LYS A 1 702 ? 17.795 -2.248 0.168 1.00 88.00 702 LYS A O 1
ATOM 5340 N N . GLY A 1 703 ? 15.557 -2.291 0.011 1.00 82.44 703 GLY A N 1
ATOM 5341 C CA . GLY A 1 703 ? 15.377 -0.890 -0.386 1.00 82.44 703 GLY A CA 1
ATOM 5342 C C . GLY A 1 703 ? 14.041 -0.646 -1.087 1.00 82.44 703 GLY A C 1
ATOM 5343 O O 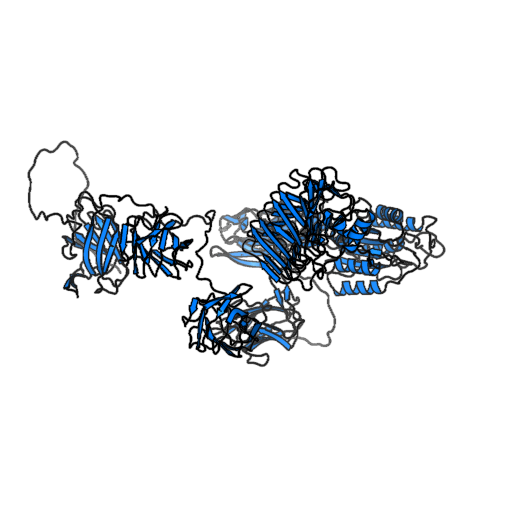. GLY A 1 703 ? 13.303 -1.592 -1.361 1.00 82.44 703 GLY A O 1
ATOM 5344 N N . SER A 1 704 ? 13.736 0.618 -1.385 1.00 87.81 704 SER A N 1
ATOM 5345 C CA . SER A 1 704 ? 12.546 0.995 -2.162 1.00 87.81 704 SER A CA 1
ATOM 5346 C C . SER A 1 704 ? 12.770 0.857 -3.672 1.00 87.81 704 SER A C 1
ATOM 5348 O O . SER A 1 704 ? 13.905 0.888 -4.160 1.00 87.81 704 SER A O 1
ATOM 5350 N N . VAL A 1 705 ? 11.667 0.725 -4.410 1.00 93.81 705 VAL A N 1
ATOM 5351 C CA . VAL A 1 705 ? 11.617 0.479 -5.859 1.00 93.81 705 VAL A CA 1
ATOM 5352 C C . VAL A 1 705 ? 10.717 1.515 -6.538 1.00 93.81 705 VAL A C 1
ATOM 5354 O O . VAL A 1 705 ? 9.624 1.808 -6.044 1.00 93.81 705 VAL A O 1
ATOM 5357 N N . HIS A 1 706 ? 11.146 2.045 -7.686 1.00 94.88 706 HIS A N 1
ATOM 5358 C CA . HIS A 1 706 ? 10.413 3.084 -8.412 1.00 94.88 706 HIS A CA 1
ATOM 5359 C C . HIS A 1 706 ? 10.380 2.864 -9.928 1.00 94.88 706 HIS A C 1
ATOM 5361 O O . HIS A 1 706 ? 11.414 2.603 -10.541 1.00 94.88 706 HIS A O 1
ATOM 5367 N N . ALA A 1 707 ? 9.213 3.045 -10.550 1.00 96.12 707 ALA A N 1
ATOM 5368 C CA . ALA A 1 707 ? 9.092 3.130 -12.003 1.00 96.12 707 ALA A CA 1
ATOM 5369 C C . ALA A 1 707 ? 8.107 4.228 -12.421 1.00 96.12 707 ALA A C 1
ATOM 5371 O O . ALA A 1 707 ? 6.937 4.171 -12.054 1.00 96.12 707 ALA A O 1
ATOM 5372 N N . ASN A 1 708 ? 8.529 5.180 -13.255 1.00 93.81 708 ASN A N 1
ATOM 5373 C CA . ASN A 1 708 ? 7.670 6.302 -13.659 1.00 93.81 708 ASN A CA 1
ATOM 5374 C C . ASN A 1 708 ? 6.346 5.862 -14.328 1.00 93.81 708 ASN A C 1
ATOM 5376 O O . ASN A 1 708 ? 5.335 6.553 -14.197 1.00 93.81 708 ASN A O 1
ATOM 5380 N N . ASN A 1 709 ? 6.312 4.709 -15.010 1.00 94.00 709 ASN A N 1
ATOM 5381 C CA . ASN A 1 709 ? 5.114 4.175 -15.669 1.00 94.00 709 ASN A CA 1
ATOM 5382 C C . ASN A 1 709 ? 4.539 2.916 -14.989 1.00 94.00 709 ASN A C 1
ATOM 5384 O O . ASN A 1 709 ? 3.425 2.972 -14.470 1.00 94.00 709 ASN A O 1
ATOM 5388 N N . ASN A 1 710 ? 5.251 1.782 -14.999 1.00 92.69 710 ASN A N 1
ATOM 5389 C CA . ASN A 1 710 ? 4.705 0.493 -14.537 1.00 92.69 710 ASN A CA 1
ATOM 5390 C C . ASN A 1 710 ? 5.745 -0.388 -13.822 1.00 92.69 710 ASN A C 1
ATOM 5392 O O . ASN A 1 710 ? 6.888 -0.491 -14.275 1.00 92.69 710 ASN A O 1
ATOM 5396 N N . ILE A 1 711 ? 5.325 -1.081 -12.760 1.00 91.62 711 ILE A N 1
ATOM 5397 C CA . ILE A 1 711 ? 6.065 -2.194 -12.142 1.00 91.62 711 ILE A CA 1
ATOM 5398 C C . ILE A 1 711 ? 5.321 -3.500 -12.446 1.00 91.62 711 ILE A C 1
ATOM 5400 O O . ILE A 1 711 ? 4.239 -3.751 -11.918 1.00 91.62 711 ILE A O 1
ATOM 5404 N N . GLU A 1 712 ? 5.925 -4.337 -13.286 1.00 88.81 712 GLU A N 1
ATOM 5405 C CA . GLU A 1 712 ? 5.358 -5.571 -13.835 1.00 88.81 712 GLU A CA 1
ATOM 5406 C C . GLU A 1 712 ? 6.238 -6.770 -13.439 1.00 88.81 712 GLU A C 1
ATOM 5408 O O . GLU A 1 712 ? 7.321 -6.978 -13.988 1.00 88.81 712 GLU A O 1
ATOM 5413 N N . SER A 1 713 ? 5.809 -7.557 -12.450 1.00 83.38 713 SER A N 1
ATOM 5414 C CA . SER A 1 713 ? 6.595 -8.672 -11.906 1.00 83.38 713 SER A CA 1
ATOM 5415 C C . SER A 1 713 ? 5.904 -10.018 -12.089 1.00 83.38 713 SER A C 1
ATOM 5417 O O . SER A 1 713 ? 4.853 -10.276 -11.508 1.00 83.38 713 SER A O 1
ATOM 5419 N N . TYR A 1 714 ? 6.574 -10.910 -12.811 1.00 81.69 714 TYR A N 1
ATOM 5420 C CA . TYR A 1 714 ? 6.326 -12.349 -12.872 1.00 81.69 714 TYR A CA 1
ATOM 5421 C C . TYR A 1 714 ? 7.436 -13.139 -12.149 1.00 81.69 714 TYR A C 1
ATOM 5423 O O . TYR A 1 714 ? 7.664 -14.312 -12.444 1.00 81.69 714 TYR A O 1
ATOM 5431 N N . ILE A 1 715 ? 8.160 -12.504 -11.218 1.00 81.56 715 ILE A N 1
ATOM 5432 C CA . ILE A 1 715 ? 9.121 -13.189 -10.345 1.00 81.56 715 ILE A CA 1
ATOM 5433 C C . ILE A 1 715 ? 8.342 -13.910 -9.244 1.00 81.56 715 ILE A C 1
ATOM 5435 O O . ILE A 1 715 ? 7.700 -13.270 -8.412 1.00 81.56 715 ILE A O 1
ATOM 5439 N N . ALA A 1 716 ? 8.435 -15.238 -9.198 1.00 72.06 716 ALA A N 1
ATOM 5440 C CA . ALA A 1 716 ? 7.934 -16.002 -8.063 1.00 72.06 716 ALA A CA 1
ATOM 5441 C C . ALA A 1 716 ? 8.750 -15.643 -6.810 1.00 72.06 716 ALA A C 1
ATOM 5443 O O . ALA A 1 716 ? 9.976 -15.738 -6.826 1.00 72.06 716 ALA A O 1
ATOM 5444 N N . ASN A 1 717 ? 8.097 -15.261 -5.710 1.00 79.06 717 ASN A N 1
ATOM 5445 C CA . ASN A 1 717 ? 8.775 -14.866 -4.467 1.00 79.06 717 ASN A CA 1
ATOM 5446 C C . ASN A 1 717 ? 9.717 -13.646 -4.634 1.00 79.06 717 ASN A C 1
ATOM 5448 O O . ASN A 1 717 ? 10.879 -13.682 -4.222 1.00 79.06 717 ASN A O 1
ATOM 5452 N N . LEU A 1 718 ? 9.236 -12.561 -5.249 1.00 85.44 718 LEU A N 1
ATOM 5453 C CA . LEU A 1 718 ? 9.848 -11.235 -5.087 1.00 85.44 718 LEU A CA 1
ATOM 5454 C C . LEU A 1 718 ? 9.552 -10.721 -3.667 1.00 85.44 718 LEU A C 1
ATOM 5456 O O . LEU A 1 718 ? 8.380 -10.570 -3.336 1.00 85.44 718 LEU A O 1
ATOM 5460 N N . ASN A 1 719 ? 10.570 -10.427 -2.851 1.00 87.88 719 ASN A N 1
ATOM 5461 C CA . ASN A 1 719 ? 10.404 -9.651 -1.615 1.00 87.88 719 ASN A CA 1
ATOM 5462 C C . ASN A 1 719 ? 11.042 -8.260 -1.765 1.00 87.88 719 ASN A C 1
ATOM 5464 O O . ASN A 1 719 ? 12.207 -8.149 -2.154 1.00 87.88 719 ASN A O 1
ATOM 5468 N N . VAL A 1 720 ? 10.298 -7.207 -1.435 1.00 87.50 720 VAL A N 1
ATOM 5469 C CA . VAL A 1 720 ? 10.780 -5.824 -1.355 1.00 87.50 720 VAL A CA 1
ATOM 5470 C C . VAL A 1 720 ? 10.568 -5.320 0.071 1.00 87.50 720 VAL A C 1
ATOM 5472 O O . VAL A 1 720 ? 9.433 -5.216 0.529 1.00 87.50 720 VAL A O 1
ATOM 5475 N N . LEU A 1 721 ? 11.660 -4.992 0.767 1.00 82.56 721 LEU A N 1
ATOM 5476 C CA . LEU A 1 721 ? 11.602 -4.485 2.145 1.00 82.56 721 LEU A CA 1
ATOM 5477 C C . LEU A 1 721 ? 11.169 -3.009 2.205 1.00 82.56 721 LEU A C 1
ATOM 5479 O O . LEU A 1 721 ? 10.567 -2.573 3.181 1.00 82.56 721 LEU A O 1
ATOM 5483 N N . GLY A 1 722 ? 11.492 -2.229 1.169 1.00 72.31 722 GLY A N 1
ATOM 5484 C CA . GLY A 1 722 ? 11.023 -0.851 1.021 1.00 72.31 722 GLY A CA 1
ATOM 5485 C C . GLY A 1 722 ? 9.636 -0.761 0.382 1.00 72.31 722 GLY A C 1
ATOM 5486 O O . GLY A 1 722 ? 8.919 -1.751 0.239 1.00 72.31 722 GLY A O 1
ATOM 5487 N N . SER A 1 723 ? 9.259 0.447 -0.030 1.00 78.62 723 SER A N 1
ATOM 5488 C CA . SER A 1 723 ? 8.010 0.690 -0.757 1.00 78.62 723 SER A CA 1
ATOM 5489 C C . SER A 1 723 ? 8.197 0.550 -2.270 1.00 78.62 723 SER A C 1
ATOM 5491 O O . SER A 1 723 ? 9.276 0.807 -2.813 1.00 78.62 723 SER A O 1
ATOM 5493 N N . CYS A 1 724 ? 7.133 0.166 -2.976 1.00 82.25 724 CYS A N 1
ATOM 5494 C CA . CYS A 1 724 ? 7.073 0.197 -4.437 1.00 82.25 724 CYS A CA 1
ATOM 5495 C C . CYS A 1 724 ? 6.227 1.387 -4.913 1.00 82.25 724 CYS A C 1
ATOM 5497 O O . CYS A 1 724 ? 5.091 1.568 -4.473 1.00 82.25 724 CYS A O 1
ATOM 5499 N N . THR A 1 725 ? 6.760 2.187 -5.839 1.00 80.56 725 THR A N 1
ATOM 5500 C CA . THR A 1 725 ? 6.100 3.404 -6.346 1.00 80.56 725 THR A CA 1
ATOM 5501 C C . THR A 1 725 ? 6.072 3.445 -7.871 1.00 80.56 725 THR A C 1
ATOM 5503 O O . THR A 1 725 ? 7.108 3.286 -8.510 1.00 80.56 725 THR A O 1
ATOM 5506 N N . ALA A 1 726 ? 4.887 3.628 -8.462 1.00 88.31 726 ALA A N 1
ATOM 5507 C CA . ALA A 1 726 ? 4.716 3.722 -9.914 1.00 88.31 726 ALA A CA 1
ATOM 5508 C C . ALA A 1 726 ? 3.372 4.340 -10.319 1.00 88.31 726 ALA A C 1
ATOM 5510 O O . ALA A 1 726 ? 2.476 4.467 -9.490 1.00 88.31 726 ALA A O 1
ATOM 5511 N N . SER A 1 727 ? 3.195 4.697 -11.595 1.00 81.50 727 SER A N 1
ATOM 5512 C CA . SER A 1 727 ? 1.878 5.123 -12.111 1.00 81.50 727 SER A CA 1
ATOM 5513 C C . SER A 1 727 ? 0.897 3.947 -12.271 1.00 81.50 727 SER A C 1
ATOM 5515 O O . SER A 1 727 ? -0.315 4.144 -12.315 1.00 81.50 727 SER A O 1
ATOM 5517 N N . SER A 1 728 ? 1.407 2.714 -12.354 1.00 80.94 728 SER A N 1
ATOM 5518 C CA . SER A 1 728 ? 0.635 1.473 -12.466 1.00 80.94 728 SER A CA 1
ATOM 5519 C C . SER A 1 728 ? 1.430 0.268 -11.944 1.00 80.94 728 SER A C 1
ATOM 5521 O O . SER A 1 728 ? 2.654 0.329 -11.810 1.00 80.94 728 SER A O 1
ATOM 5523 N N . PHE A 1 729 ? 0.728 -0.821 -11.619 1.00 81.69 729 PHE A N 1
ATOM 5524 C CA . PHE A 1 729 ? 1.311 -2.033 -11.039 1.00 81.69 729 PHE A CA 1
ATOM 5525 C C . PHE A 1 729 ? 0.692 -3.296 -11.648 1.00 81.69 729 PHE A C 1
ATOM 5527 O O . PHE A 1 729 ? -0.500 -3.343 -11.950 1.00 81.69 729 PHE A O 1
ATOM 5534 N N . THR A 1 730 ? 1.482 -4.361 -11.770 1.00 79.44 730 THR A N 1
ATOM 5535 C CA . THR A 1 730 ? 1.033 -5.729 -12.072 1.00 79.44 730 THR A CA 1
ATOM 5536 C C . THR A 1 730 ? 1.977 -6.699 -11.366 1.00 79.44 730 THR A C 1
ATOM 5538 O O . THR A 1 730 ? 3.105 -6.909 -11.805 1.00 79.44 730 THR A O 1
ATOM 5541 N N . ILE A 1 731 ? 1.554 -7.247 -10.225 1.00 73.56 731 ILE A N 1
ATOM 5542 C CA . ILE A 1 731 ? 2.453 -7.931 -9.282 1.00 73.56 731 ILE A CA 1
ATOM 5543 C C . ILE A 1 731 ? 2.044 -9.399 -9.131 1.00 73.56 731 ILE A C 1
ATOM 5545 O O . ILE A 1 731 ? 0.907 -9.709 -8.780 1.00 73.56 731 ILE A O 1
ATOM 5549 N N . GLY A 1 732 ? 2.978 -10.300 -9.434 1.00 56.91 732 GLY A N 1
ATOM 5550 C CA . GLY A 1 732 ? 2.769 -11.741 -9.483 1.00 56.91 732 GLY A CA 1
ATOM 5551 C C . GLY A 1 732 ? 2.541 -12.397 -8.121 1.00 56.91 732 GLY A C 1
ATOM 5552 O O . GLY A 1 732 ? 3.012 -11.934 -7.078 1.00 56.91 732 GLY A O 1
ATOM 5553 N N . TYR A 1 733 ? 1.823 -13.520 -8.157 1.00 47.09 733 TYR A N 1
ATOM 5554 C CA . TYR A 1 733 ? 1.425 -14.294 -6.983 1.00 47.09 733 TYR A CA 1
ATOM 5555 C C . TYR A 1 733 ? 2.633 -14.741 -6.142 1.00 47.09 733 TYR A C 1
ATOM 5557 O O . TYR A 1 733 ? 3.618 -15.252 -6.673 1.00 47.09 733 TYR A O 1
ATOM 5565 N N . GLY A 1 734 ? 2.542 -14.570 -4.820 1.00 53.81 734 GLY A N 1
ATOM 5566 C CA . GLY A 1 734 ? 3.628 -14.885 -3.884 1.00 53.81 734 GLY A CA 1
ATOM 5567 C C . GLY A 1 734 ? 4.695 -13.792 -3.731 1.00 53.81 734 GLY A C 1
ATOM 5568 O O . GLY A 1 734 ? 5.699 -14.036 -3.068 1.00 53.81 734 GLY A O 1
ATOM 5569 N N . SER A 1 735 ? 4.505 -12.605 -4.315 1.00 73.88 735 SER A N 1
ATOM 5570 C CA . SER A 1 735 ? 5.337 -11.435 -3.997 1.00 73.88 735 SER A CA 1
ATOM 5571 C C . SER A 1 735 ? 4.978 -10.852 -2.621 1.00 73.88 735 SER A C 1
ATOM 5573 O O . SER A 1 735 ? 3.806 -10.832 -2.246 1.00 73.88 735 SER A O 1
ATOM 5575 N N . VAL A 1 736 ? 5.972 -10.332 -1.901 1.00 72.31 736 VAL A N 1
ATOM 5576 C CA . VAL A 1 736 ? 5.838 -9.620 -0.619 1.00 72.31 736 VAL A CA 1
ATOM 5577 C C . VAL A 1 736 ? 6.437 -8.221 -0.776 1.00 72.31 736 VAL A C 1
ATOM 5579 O O . VAL A 1 736 ? 7.481 -8.055 -1.405 1.00 72.31 736 VAL A O 1
ATOM 5582 N N . ILE A 1 737 ? 5.751 -7.201 -0.258 1.00 79.69 737 ILE A N 1
ATOM 5583 C CA . ILE A 1 737 ? 6.184 -5.799 -0.327 1.00 79.69 737 ILE A CA 1
ATOM 5584 C C . ILE A 1 737 ? 5.905 -5.176 1.039 1.00 79.69 737 ILE A C 1
ATOM 5586 O O . ILE A 1 737 ? 4.783 -4.758 1.323 1.00 79.69 737 ILE A O 1
ATOM 5590 N N . GLU A 1 738 ? 6.911 -5.185 1.909 1.00 65.69 738 GLU A N 1
ATOM 5591 C CA . GLU A 1 738 ? 6.764 -4.858 3.332 1.00 65.69 738 GLU A CA 1
ATOM 5592 C C . GLU A 1 738 ? 6.487 -3.358 3.540 1.00 65.69 738 GLU A C 1
ATOM 5594 O O . GLU A 1 738 ? 5.646 -2.995 4.360 1.00 65.69 738 GLU A O 1
ATOM 5599 N N . GLY A 1 739 ? 7.087 -2.485 2.720 1.00 48.69 739 GLY A N 1
ATOM 5600 C CA . GLY A 1 739 ? 6.782 -1.048 2.677 1.00 48.69 739 GLY A CA 1
ATOM 5601 C C . GLY A 1 739 ? 5.555 -0.662 1.834 1.00 48.69 739 GLY A C 1
ATOM 5602 O O . GLY A 1 739 ? 5.323 0.527 1.613 1.00 48.69 739 GLY A O 1
ATOM 5603 N N . GLY A 1 740 ? 4.781 -1.633 1.336 1.00 61.25 740 GLY A N 1
ATOM 5604 C CA . GLY A 1 740 ? 3.563 -1.410 0.550 1.00 61.25 740 GLY A CA 1
ATOM 5605 C C . GLY A 1 740 ? 3.759 -0.792 -0.847 1.00 61.25 740 GLY A C 1
ATOM 5606 O O . GLY A 1 740 ? 4.870 -0.578 -1.333 1.00 61.25 740 GLY A O 1
ATOM 5607 N N . THR A 1 741 ? 2.638 -0.513 -1.518 1.00 70.56 741 THR A N 1
ATOM 5608 C CA . THR A 1 741 ? 2.574 0.047 -2.883 1.00 70.56 741 THR A CA 1
ATOM 5609 C C . THR A 1 741 ? 1.849 1.392 -2.897 1.00 70.56 741 THR A C 1
ATOM 5611 O O . THR A 1 741 ? 0.774 1.494 -2.308 1.00 70.56 741 THR A O 1
ATOM 5614 N N . SER A 1 742 ? 2.365 2.392 -3.620 1.00 63.41 742 SER A N 1
ATOM 5615 C CA . SER A 1 742 ? 1.704 3.700 -3.772 1.00 63.41 742 SER A CA 1
ATOM 5616 C C . SER A 1 742 ? 1.781 4.246 -5.202 1.00 63.41 742 SER A C 1
ATOM 5618 O O . SER A 1 742 ? 2.814 4.137 -5.867 1.00 63.41 742 SER A O 1
ATOM 5620 N N . THR A 1 743 ? 0.685 4.838 -5.683 1.00 74.69 743 THR A N 1
ATOM 5621 C CA . THR A 1 743 ? 0.600 5.433 -7.025 1.00 74.69 743 THR A CA 1
ATOM 5622 C C . THR A 1 743 ? 1.167 6.849 -7.060 1.00 74.69 743 THR A C 1
ATOM 5624 O O . THR A 1 743 ? 0.781 7.682 -6.241 1.00 74.69 743 THR A O 1
ATOM 5627 N N . ILE A 1 744 ? 2.028 7.151 -8.033 1.00 65.81 744 ILE A N 1
ATOM 5628 C CA . ILE A 1 744 ? 2.636 8.486 -8.173 1.00 65.81 744 ILE A CA 1
ATOM 5629 C C . ILE A 1 744 ? 1.739 9.442 -8.975 1.00 65.81 744 ILE A C 1
ATOM 5631 O O . ILE A 1 744 ? 1.107 9.045 -9.950 1.00 65.81 744 ILE A O 1
ATOM 5635 N N . ALA A 1 745 ? 1.696 10.716 -8.574 1.00 58.19 745 ALA A N 1
ATOM 5636 C CA . ALA A 1 745 ? 0.918 11.760 -9.258 1.00 58.19 745 ALA A CA 1
ATOM 5637 C C . ALA A 1 745 ? 1.691 12.463 -10.396 1.00 58.19 745 ALA A C 1
ATOM 5639 O O . ALA A 1 745 ? 1.091 13.118 -11.247 1.00 58.19 745 ALA A O 1
ATOM 5640 N N . ALA A 1 746 ? 3.019 12.337 -10.401 1.00 71.19 746 ALA A N 1
ATOM 5641 C CA . ALA A 1 746 ? 3.935 12.855 -11.411 1.00 71.19 746 ALA A CA 1
ATOM 5642 C C . ALA A 1 746 ? 5.182 11.949 -11.473 1.00 71.19 746 ALA A C 1
ATOM 5644 O O . ALA A 1 746 ? 5.512 11.332 -10.455 1.00 71.19 746 ALA A O 1
ATOM 5645 N N . PRO A 1 747 ? 5.871 11.856 -12.625 1.00 84.06 747 PRO A N 1
ATOM 5646 C CA . PRO A 1 747 ? 7.134 11.131 -12.731 1.00 84.06 747 PRO A CA 1
ATOM 5647 C C . PRO A 1 747 ? 8.256 11.836 -11.954 1.00 84.06 747 PRO A C 1
ATOM 5649 O O . PRO A 1 747 ? 8.270 13.063 -11.848 1.00 84.06 747 PRO A O 1
ATOM 5652 N N . LEU A 1 748 ? 9.218 11.061 -11.453 1.00 86.50 748 LEU A N 1
ATOM 5653 C CA . LEU A 1 748 ? 10.469 11.573 -10.904 1.00 86.50 748 LEU A CA 1
ATOM 5654 C C . LEU A 1 748 ? 11.484 11.817 -12.033 1.00 86.50 748 LEU A C 1
ATOM 5656 O O . LEU A 1 748 ? 11.670 10.974 -12.915 1.00 86.50 748 LEU A O 1
ATOM 5660 N N . GLU A 1 749 ? 12.147 12.972 -11.990 1.00 86.38 749 GLU A N 1
ATOM 5661 C CA . GLU A 1 749 ? 13.162 13.377 -12.967 1.00 86.38 749 GLU A CA 1
ATOM 5662 C C . GLU A 1 749 ? 14.454 12.552 -12.848 1.00 86.38 749 GLU A C 1
ATOM 5664 O O . GLU A 1 749 ? 14.909 12.216 -11.752 1.00 86.38 749 GLU A O 1
ATOM 5669 N N . MET A 1 750 ? 15.087 12.268 -13.990 1.00 88.38 750 MET A N 1
ATOM 5670 C CA . MET A 1 750 ? 16.325 11.489 -14.064 1.00 88.38 750 MET A CA 1
ATOM 5671 C C . MET A 1 750 ? 17.503 12.370 -14.526 1.00 88.38 750 MET A C 1
ATOM 5673 O O . MET A 1 750 ? 17.577 12.729 -15.704 1.00 88.38 750 MET A O 1
ATOM 5677 N N . PRO A 1 751 ? 18.438 12.745 -13.630 1.00 89.19 751 PRO A N 1
ATOM 5678 C CA . PRO A 1 751 ? 19.457 13.744 -13.936 1.00 89.19 751 PRO A CA 1
ATOM 5679 C C . PRO A 1 751 ? 20.602 13.194 -14.797 1.00 89.19 751 PRO A C 1
ATOM 5681 O O . PRO A 1 751 ? 21.212 12.172 -14.494 1.00 89.19 751 PRO A O 1
ATOM 5684 N N . VAL A 1 752 ? 20.962 13.930 -15.848 1.00 90.25 752 VAL A N 1
ATOM 5685 C CA . VAL A 1 752 ? 22.039 13.564 -16.779 1.00 90.25 752 VAL A CA 1
ATOM 5686 C C . VAL A 1 752 ? 23.333 14.289 -16.399 1.00 90.25 752 VAL A C 1
ATOM 5688 O O . VAL A 1 752 ? 23.343 15.513 -16.289 1.00 90.25 752 VAL A O 1
ATOM 5691 N N . PHE A 1 753 ? 24.435 13.551 -16.214 1.00 94.00 753 PHE A N 1
ATOM 5692 C CA . PHE A 1 753 ? 25.706 14.120 -15.727 1.00 94.00 753 PHE A CA 1
ATOM 5693 C C . PHE A 1 753 ? 26.978 13.611 -16.431 1.00 94.00 753 PHE A C 1
ATOM 5695 O O . PHE A 1 753 ? 28.085 13.869 -15.955 1.00 94.00 753 PHE A O 1
ATOM 5702 N N . HIS A 1 754 ? 26.852 12.938 -17.583 1.00 95.31 754 HIS A N 1
ATOM 5703 C CA . HIS A 1 754 ? 28.003 12.377 -18.308 1.00 95.31 754 HIS A CA 1
ATOM 5704 C C . HIS A 1 754 ? 29.061 13.414 -18.707 1.00 95.31 754 HIS A C 1
ATOM 5706 O O . HIS A 1 754 ? 30.241 13.081 -18.672 1.00 95.31 754 HIS A O 1
ATOM 5712 N N . ASP A 1 755 ? 28.683 14.664 -19.000 1.00 95.31 755 ASP A N 1
ATOM 5713 C CA . ASP A 1 755 ? 29.640 15.739 -19.309 1.00 95.31 755 ASP A CA 1
ATOM 5714 C C . ASP A 1 755 ? 30.696 15.915 -18.206 1.00 95.31 755 ASP A C 1
ATOM 5716 O O . ASP A 1 755 ? 31.884 16.021 -18.505 1.00 95.31 755 ASP A O 1
ATOM 5720 N N . LYS A 1 756 ? 30.290 15.848 -16.927 1.00 95.00 756 LYS A N 1
ATOM 5721 C CA . LYS A 1 756 ? 31.206 15.940 -15.775 1.00 95.00 756 LYS A CA 1
ATOM 5722 C C . LYS A 1 756 ? 32.172 14.752 -15.730 1.00 95.00 756 LYS A C 1
ATOM 5724 O O . LYS A 1 756 ? 33.353 14.924 -15.441 1.00 95.00 756 LYS A O 1
ATOM 5729 N N . LEU A 1 757 ? 31.680 13.550 -16.041 1.00 96.00 757 LEU A N 1
ATOM 5730 C CA . LEU A 1 757 ? 32.486 12.324 -16.058 1.00 96.00 757 LEU A CA 1
ATOM 5731 C C . LEU A 1 757 ? 33.480 12.313 -17.234 1.00 96.00 757 LEU A C 1
ATOM 5733 O O . LEU A 1 757 ? 34.612 11.853 -17.088 1.00 96.00 757 LEU A O 1
ATOM 5737 N N . ILE A 1 758 ? 33.073 12.846 -18.390 1.00 96.88 758 ILE A N 1
ATOM 5738 C CA . ILE A 1 758 ? 33.916 13.003 -19.582 1.00 96.88 758 ILE A CA 1
ATOM 5739 C C . ILE A 1 758 ? 34.971 14.092 -19.356 1.00 96.88 758 ILE A C 1
ATOM 5741 O O . ILE A 1 758 ? 36.124 13.896 -19.746 1.00 96.88 758 ILE A O 1
ATOM 5745 N N . GLU A 1 759 ? 34.625 15.209 -18.709 1.00 95.25 759 GLU A N 1
ATOM 5746 C CA . GLU A 1 759 ? 35.585 16.245 -18.308 1.00 95.25 759 GLU A CA 1
ATOM 5747 C C . GLU A 1 759 ? 36.631 15.676 -17.335 1.00 95.25 759 GLU A C 1
ATOM 5749 O O . GLU A 1 759 ? 37.830 15.828 -17.574 1.00 95.25 759 GLU A O 1
ATOM 5754 N N . GLU A 1 760 ? 36.202 14.934 -16.307 1.00 94.06 760 GLU A N 1
ATOM 5755 C CA . GLU A 1 760 ? 37.095 14.276 -15.345 1.00 94.06 760 GLU A CA 1
ATOM 5756 C C . GLU A 1 760 ? 38.032 13.259 -16.025 1.00 94.06 760 GLU A C 1
ATOM 5758 O O . GLU A 1 760 ? 39.251 13.298 -15.819 1.00 94.06 760 GLU A O 1
ATOM 5763 N N . ALA A 1 761 ? 37.496 12.389 -16.889 1.00 95.50 761 ALA A N 1
ATOM 5764 C CA . ALA A 1 761 ? 38.287 11.423 -17.651 1.00 95.50 761 ALA A CA 1
ATOM 5765 C C . ALA A 1 761 ? 39.276 12.115 -18.606 1.00 95.50 761 ALA A C 1
ATOM 5767 O O . ALA A 1 761 ? 40.429 11.697 -18.727 1.00 95.50 761 ALA A O 1
ATOM 5768 N N . THR A 1 762 ? 38.861 13.210 -19.251 1.00 95.81 762 THR A N 1
ATOM 5769 C CA . THR A 1 762 ? 39.711 14.004 -20.154 1.00 95.81 762 THR A CA 1
ATOM 5770 C C . THR A 1 762 ? 40.842 14.692 -19.392 1.00 95.81 762 THR A C 1
ATOM 5772 O O . THR A 1 762 ? 41.996 14.616 -19.817 1.00 95.81 762 THR A O 1
ATOM 5775 N N . ALA A 1 763 ? 40.551 15.303 -18.240 1.00 95.00 763 ALA A N 1
ATOM 5776 C CA . ALA A 1 763 ? 41.547 15.951 -17.387 1.00 95.00 763 ALA A CA 1
ATOM 5777 C C . ALA A 1 763 ? 42.619 14.967 -16.884 1.00 95.00 763 ALA A C 1
ATOM 5779 O O . ALA A 1 763 ? 43.794 15.326 -16.793 1.00 95.00 763 ALA A O 1
ATOM 5780 N N . ASN A 1 764 ? 42.235 13.713 -16.626 1.00 92.88 764 ASN A N 1
ATOM 5781 C CA . ASN A 1 764 ? 43.138 12.644 -16.190 1.00 92.88 764 ASN A CA 1
ATOM 5782 C C . ASN A 1 764 ? 43.754 11.825 -17.345 1.00 92.88 764 ASN A C 1
ATOM 5784 O O . ASN A 1 764 ? 44.526 10.904 -17.094 1.00 92.88 764 ASN A O 1
ATOM 5788 N N . SER A 1 765 ? 43.475 12.172 -18.610 1.00 93.88 765 SER A N 1
ATOM 5789 C CA . SER A 1 765 ? 43.925 11.436 -19.811 1.00 93.88 765 SER A CA 1
ATOM 5790 C C . SER A 1 765 ? 43.449 9.971 -19.896 1.00 93.88 765 SER A C 1
ATOM 5792 O O . SER A 1 765 ? 44.084 9.148 -20.551 1.00 93.88 765 SER A O 1
ATOM 5794 N N . MET A 1 766 ? 42.310 9.651 -19.276 1.00 95.06 766 MET A N 1
ATOM 5795 C CA . MET A 1 766 ? 41.686 8.319 -19.244 1.00 95.06 766 MET A CA 1
ATOM 5796 C C . MET A 1 766 ? 40.552 8.193 -20.278 1.00 95.06 766 MET A C 1
ATOM 5798 O O . MET A 1 766 ? 39.449 7.737 -19.971 1.00 95.06 766 MET A O 1
ATOM 5802 N N . VAL A 1 767 ? 40.819 8.628 -21.514 1.00 97.00 767 VAL A N 1
ATOM 5803 C CA . VAL A 1 767 ? 39.876 8.579 -22.645 1.00 97.00 767 VAL A CA 1
ATOM 5804 C C . VAL A 1 767 ? 40.374 7.587 -23.693 1.00 97.00 767 VAL A C 1
ATOM 5806 O O . VAL A 1 767 ? 41.516 7.676 -24.138 1.00 97.00 767 VAL A O 1
ATOM 5809 N N . PHE A 1 768 ? 39.503 6.673 -24.114 1.00 97.56 768 PHE A N 1
ATOM 5810 C CA . PHE A 1 768 ? 39.798 5.591 -25.048 1.00 97.56 768 PHE A CA 1
ATOM 5811 C C . PHE A 1 768 ? 39.027 5.795 -26.360 1.00 97.56 768 PHE A C 1
ATOM 5813 O O . PHE A 1 768 ? 37.800 5.655 -26.401 1.00 97.56 768 PHE A O 1
ATOM 5820 N N . ASP A 1 769 ? 39.744 6.139 -27.434 1.00 96.31 769 ASP A N 1
ATOM 5821 C CA . ASP A 1 769 ? 39.188 6.328 -28.779 1.00 96.31 769 ASP A CA 1
ATOM 5822 C C . ASP A 1 769 ? 39.462 5.099 -29.668 1.00 96.31 769 ASP A C 1
ATOM 5824 O O . ASP A 1 769 ? 40.600 4.622 -29.706 1.00 96.31 769 ASP A O 1
ATOM 5828 N N . PRO A 1 770 ? 38.468 4.578 -30.415 1.00 95.88 770 PRO A N 1
ATOM 5829 C CA . PRO A 1 770 ? 38.675 3.555 -31.439 1.00 95.88 770 PRO A CA 1
ATOM 5830 C C . PRO A 1 770 ? 39.820 3.830 -32.425 1.00 95.88 770 PRO A C 1
ATOM 5832 O O . PRO A 1 770 ? 40.384 2.874 -32.959 1.00 95.88 770 PRO A O 1
ATOM 5835 N N . SER A 1 771 ? 40.192 5.096 -32.674 1.00 95.25 771 SER A N 1
ATOM 5836 C CA . SER A 1 771 ? 41.322 5.445 -33.553 1.00 95.25 771 SER A CA 1
ATOM 5837 C C . SER A 1 771 ? 42.673 4.902 -33.092 1.00 95.25 771 SER A C 1
ATOM 5839 O O . SER A 1 771 ? 43.569 4.714 -33.917 1.00 95.25 771 SER A O 1
ATOM 5841 N N . ASP A 1 772 ? 42.823 4.654 -31.792 1.00 94.88 772 ASP A N 1
ATOM 5842 C CA . ASP A 1 772 ? 44.121 4.396 -31.166 1.00 94.88 772 ASP A CA 1
ATOM 5843 C C . ASP A 1 772 ? 44.468 2.895 -31.137 1.00 94.88 772 ASP A C 1
ATOM 5845 O O . ASP A 1 772 ? 45.596 2.507 -30.817 1.00 94.88 772 ASP A O 1
ATOM 5849 N N . PHE A 1 773 ? 43.515 2.039 -31.527 1.00 95.81 773 PHE A N 1
ATOM 5850 C CA . PHE A 1 773 ? 43.597 0.585 -31.415 1.00 95.81 773 PHE A CA 1
ATOM 5851 C C . PHE A 1 773 ? 43.485 -0.115 -32.772 1.00 95.81 773 PHE A C 1
ATOM 5853 O O . PHE A 1 773 ? 42.537 0.070 -33.534 1.00 95.81 773 PHE A O 1
ATOM 5860 N N . GLN A 1 774 ? 44.414 -1.030 -33.051 1.00 94.12 774 GLN A N 1
ATOM 5861 C CA . GLN A 1 774 ? 44.241 -1.981 -34.142 1.00 94.12 774 GLN A CA 1
ATOM 5862 C C . GLN A 1 774 ? 43.193 -3.027 -33.736 1.00 94.12 774 GLN A C 1
ATOM 5864 O O . GLN A 1 774 ? 43.371 -3.735 -32.742 1.00 94.12 774 GLN A O 1
ATOM 5869 N N . ILE A 1 775 ? 42.135 -3.161 -34.541 1.00 94.81 775 ILE A N 1
ATOM 5870 C CA . ILE A 1 775 ? 41.066 -4.150 -34.341 1.00 94.81 775 ILE A CA 1
ATOM 5871 C C . ILE A 1 775 ? 41.663 -5.550 -34.123 1.00 94.81 775 ILE A C 1
ATOM 5873 O O . ILE A 1 775 ? 42.448 -6.038 -34.940 1.00 94.81 775 ILE A O 1
ATOM 5877 N N . GLY A 1 776 ? 41.263 -6.198 -33.029 1.00 91.44 776 GLY A N 1
ATOM 5878 C CA . GLY A 1 776 ? 41.684 -7.553 -32.669 1.00 91.44 776 GLY A CA 1
ATOM 5879 C C . GLY A 1 776 ? 43.011 -7.654 -31.901 1.00 91.44 776 GLY A C 1
ATOM 5880 O O . GLY A 1 776 ? 43.329 -8.737 -31.414 1.00 91.44 776 GLY A O 1
ATOM 5881 N N . SER A 1 777 ? 43.773 -6.566 -31.750 1.00 94.88 777 SER A N 1
ATOM 5882 C CA . SER A 1 777 ? 45.040 -6.563 -31.004 1.00 94.88 777 SER A CA 1
ATOM 5883 C C . SER A 1 777 ? 44.833 -6.279 -29.513 1.00 94.88 777 SER A C 1
ATOM 5885 O O . SER A 1 777 ? 44.104 -5.360 -29.150 1.00 94.88 777 SER A O 1
ATOM 5887 N N . ASN A 1 778 ? 45.521 -7.034 -28.652 1.00 94.75 778 ASN A N 1
ATOM 5888 C CA . ASN A 1 778 ? 45.632 -6.728 -27.223 1.00 94.75 778 ASN A CA 1
ATOM 5889 C C . ASN A 1 778 ? 46.739 -5.690 -26.980 1.00 94.75 778 ASN A C 1
ATOM 5891 O O . ASN A 1 778 ? 47.805 -5.765 -27.594 1.00 94.75 778 ASN A O 1
ATOM 5895 N N . TYR A 1 779 ? 46.498 -4.789 -26.033 1.00 95.50 779 TYR A N 1
ATOM 5896 C CA . TYR A 1 779 ? 47.428 -3.783 -25.527 1.00 95.50 779 TYR A CA 1
ATOM 5897 C C . TYR A 1 779 ? 47.424 -3.827 -23.993 1.00 95.50 779 TYR A C 1
ATOM 5899 O O . TYR A 1 779 ? 46.384 -4.119 -23.399 1.00 95.50 779 TYR A O 1
ATOM 5907 N N . ASP A 1 780 ? 48.546 -3.499 -23.347 1.00 94.75 780 ASP A N 1
ATOM 5908 C CA . ASP A 1 780 ? 48.577 -3.279 -21.894 1.00 94.75 780 ASP A CA 1
ATOM 5909 C C . ASP A 1 780 ? 47.598 -2.151 -21.526 1.00 94.75 780 ASP A C 1
ATOM 5911 O O . ASP A 1 780 ? 47.607 -1.088 -22.153 1.00 94.75 780 ASP A O 1
ATOM 5915 N N . PHE A 1 781 ? 46.742 -2.361 -20.523 1.00 93.62 781 PHE A N 1
ATOM 5916 C CA . PHE A 1 781 ? 45.760 -1.352 -20.129 1.00 93.62 781 PHE A CA 1
ATOM 5917 C C . PHE A 1 781 ? 46.467 -0.202 -19.365 1.00 93.62 781 PHE A C 1
ATOM 5919 O O . PHE A 1 781 ? 47.119 -0.459 -18.345 1.00 93.62 781 PHE A O 1
ATOM 5926 N N . PRO A 1 782 ? 46.331 1.074 -19.792 1.00 89.81 782 PRO A N 1
ATOM 5927 C CA . PRO A 1 782 ? 46.968 2.221 -19.141 1.00 89.81 782 PRO A CA 1
ATOM 5928 C C . PRO A 1 782 ? 46.683 2.317 -17.636 1.00 89.81 782 PRO A C 1
ATOM 5930 O O . PRO A 1 782 ? 45.541 2.451 -17.203 1.00 89.81 782 PRO A O 1
ATOM 5933 N N . GLY A 1 783 ? 47.742 2.248 -16.826 1.00 86.00 783 GLY A N 1
ATOM 5934 C CA . GLY A 1 783 ? 47.649 2.343 -15.366 1.00 86.00 783 GLY A CA 1
ATOM 5935 C C . GLY A 1 783 ? 47.122 1.094 -14.646 1.00 86.00 783 GLY A C 1
ATOM 5936 O O . GLY A 1 783 ? 47.004 1.144 -13.426 1.00 86.00 783 GLY A O 1
ATOM 5937 N N . GLN A 1 784 ? 46.850 -0.019 -15.345 1.00 90.62 784 GLN A N 1
ATOM 5938 C CA . GLN A 1 784 ? 46.244 -1.230 -14.762 1.00 90.62 784 GLN A CA 1
ATOM 5939 C C . GLN A 1 784 ? 47.148 -2.471 -14.913 1.00 90.62 784 GLN A C 1
ATOM 5941 O O . GLN A 1 784 ? 46.991 -3.253 -15.856 1.00 90.62 784 GLN A O 1
ATOM 5946 N N . PRO A 1 785 ? 48.112 -2.691 -13.995 1.00 88.69 785 PRO A N 1
ATOM 5947 C CA . PRO A 1 785 ? 49.004 -3.847 -14.045 1.00 88.69 785 PRO A CA 1
ATOM 5948 C C . PRO A 1 785 ? 48.236 -5.176 -14.045 1.00 88.69 785 PRO A C 1
ATOM 5950 O O . PRO A 1 785 ? 47.421 -5.429 -13.163 1.00 88.69 785 PRO A O 1
ATOM 5953 N N . GLY A 1 786 ? 48.526 -6.043 -15.019 1.00 88.75 786 GLY A N 1
ATOM 5954 C CA . GLY A 1 786 ? 47.861 -7.345 -15.165 1.00 88.75 786 GLY A CA 1
ATOM 5955 C C . GLY A 1 786 ? 46.580 -7.330 -16.008 1.00 88.75 786 GLY A C 1
ATOM 5956 O O . GLY A 1 786 ? 46.006 -8.397 -16.231 1.00 88.75 786 GLY A O 1
ATOM 5957 N N . PHE A 1 787 ? 46.162 -6.168 -16.526 1.00 92.50 787 PHE A N 1
ATOM 5958 C CA . PHE A 1 787 ? 45.015 -6.032 -17.427 1.00 92.50 787 PHE A CA 1
ATOM 5959 C C . PHE A 1 787 ? 45.428 -5.641 -18.846 1.00 92.50 787 PHE A C 1
ATOM 5961 O O . PHE A 1 787 ? 46.368 -4.881 -19.069 1.00 92.50 787 PHE A O 1
ATOM 5968 N N . ASN A 1 788 ? 44.695 -6.183 -19.816 1.00 94.25 788 ASN A N 1
ATOM 5969 C CA . ASN A 1 788 ? 44.791 -5.863 -21.233 1.00 94.25 788 ASN A CA 1
ATOM 5970 C C . ASN A 1 788 ? 43.490 -5.203 -21.699 1.00 94.25 788 ASN A C 1
ATOM 5972 O O . ASN A 1 788 ? 42.405 -5.540 -21.216 1.00 94.25 788 ASN A O 1
ATOM 5976 N N . ILE A 1 789 ? 43.609 -4.335 -22.698 1.00 96.00 789 ILE A N 1
ATOM 5977 C CA . ILE A 1 789 ? 42.503 -3.773 -23.473 1.00 96.00 789 ILE A CA 1
ATOM 5978 C C . ILE A 1 789 ? 42.643 -4.187 -24.944 1.00 96.00 789 ILE A C 1
ATOM 5980 O O . ILE A 1 789 ? 43.746 -4.241 -25.491 1.00 96.00 789 ILE A O 1
ATOM 5984 N N . ARG A 1 790 ? 41.519 -4.489 -25.593 1.00 96.12 790 ARG A N 1
ATOM 5985 C CA . ARG A 1 790 ? 41.415 -4.750 -27.037 1.00 96.12 790 ARG A CA 1
ATOM 5986 C C . ARG A 1 790 ? 40.203 -4.020 -27.594 1.00 96.12 790 ARG A C 1
ATOM 5988 O O . ARG A 1 790 ? 39.173 -3.983 -26.933 1.00 96.12 790 ARG A O 1
ATOM 5995 N N . PHE A 1 791 ? 40.298 -3.506 -28.816 1.00 97.56 791 PHE A N 1
ATOM 5996 C CA . PHE A 1 791 ? 39.138 -3.012 -29.559 1.00 97.56 791 PHE A CA 1
ATOM 5997 C C . PHE A 1 791 ? 38.691 -4.035 -30.615 1.00 97.56 791 PHE A C 1
ATOM 5999 O O . PHE A 1 791 ? 39.522 -4.650 -31.292 1.00 97.56 791 PHE A O 1
ATOM 6006 N N . GLU A 1 792 ? 37.382 -4.236 -30.750 1.00 96.25 792 GLU A N 1
ATOM 6007 C CA . GLU A 1 792 ? 36.763 -5.231 -31.631 1.00 96.25 792 GLU A CA 1
ATOM 6008 C C . GLU A 1 792 ? 35.836 -4.592 -32.679 1.00 96.25 792 GLU A C 1
ATOM 6010 O O . GLU A 1 792 ? 35.294 -3.502 -32.498 1.00 96.25 792 GLU A O 1
ATOM 6015 N N . SER A 1 793 ? 35.648 -5.278 -33.813 1.00 92.75 793 SER A N 1
ATOM 6016 C CA . SER A 1 793 ? 34.974 -4.750 -35.015 1.00 92.75 793 SER A CA 1
ATOM 6017 C C . SER A 1 793 ? 33.475 -4.456 -34.857 1.00 92.75 793 SER A C 1
ATOM 6019 O O . SER A 1 793 ? 32.868 -3.882 -35.757 1.00 92.75 793 SER A O 1
ATOM 6021 N N . ASN A 1 794 ? 32.885 -4.829 -33.724 1.00 91.62 794 ASN A N 1
ATOM 6022 C CA . ASN A 1 794 ? 31.524 -4.508 -33.288 1.00 91.62 794 ASN A CA 1
ATOM 6023 C C . ASN A 1 794 ? 31.467 -3.230 -32.418 1.00 91.62 794 ASN A C 1
ATOM 6025 O O . ASN A 1 794 ? 30.533 -3.058 -31.637 1.00 91.62 794 ASN A O 1
ATOM 6029 N N . ASN A 1 795 ? 32.479 -2.362 -32.512 1.00 95.06 795 ASN A N 1
ATOM 6030 C CA . ASN A 1 795 ? 32.641 -1.161 -31.690 1.00 95.06 795 ASN A CA 1
ATOM 6031 C C . ASN A 1 795 ? 32.686 -1.455 -30.178 1.00 95.06 795 ASN A C 1
ATOM 6033 O O . ASN A 1 795 ? 32.013 -0.784 -29.398 1.00 95.06 795 ASN A O 1
ATOM 6037 N N . THR A 1 796 ? 33.427 -2.489 -29.760 1.00 97.19 796 THR A N 1
ATOM 6038 C CA . THR A 1 796 ? 33.534 -2.888 -28.342 1.00 97.19 796 THR A CA 1
ATOM 6039 C C . THR A 1 796 ? 34.976 -2.864 -27.854 1.00 97.19 796 THR A C 1
ATOM 6041 O O . THR A 1 796 ? 35.853 -3.485 -28.454 1.00 97.19 796 THR A O 1
ATOM 6044 N N . PHE A 1 797 ? 35.208 -2.201 -26.723 1.00 98.06 797 PHE A N 1
ATOM 6045 C CA . PHE A 1 797 ? 36.412 -2.355 -25.917 1.00 98.06 797 PHE A CA 1
ATOM 6046 C C . PHE A 1 797 ? 36.252 -3.556 -24.984 1.00 98.06 797 PHE A C 1
ATOM 6048 O O . PHE A 1 797 ? 35.325 -3.607 -24.180 1.00 98.06 797 PHE A O 1
ATOM 6055 N N . VAL A 1 798 ? 37.156 -4.525 -25.079 1.00 96.56 798 VAL A N 1
ATOM 6056 C CA . VAL A 1 798 ? 37.173 -5.724 -24.239 1.00 96.56 798 VAL A CA 1
ATOM 6057 C C . VAL A 1 798 ? 38.319 -5.616 -23.240 1.00 96.56 798 VAL A C 1
ATOM 6059 O O . VAL A 1 798 ? 39.483 -5.506 -23.633 1.00 96.56 798 VAL A O 1
ATOM 6062 N N . ILE A 1 799 ? 37.975 -5.646 -21.953 1.00 94.00 799 ILE A N 1
ATOM 6063 C CA . ILE A 1 799 ? 38.893 -5.518 -20.818 1.00 94.00 799 ILE A CA 1
ATOM 6064 C C . ILE A 1 799 ? 39.059 -6.900 -20.182 1.00 94.00 799 ILE A C 1
ATOM 6066 O O . ILE A 1 799 ? 38.097 -7.473 -19.671 1.00 94.00 799 ILE A O 1
ATOM 6070 N N . THR A 1 800 ? 40.277 -7.446 -20.210 1.00 89.25 800 THR A N 1
ATOM 6071 C CA . THR A 1 800 ? 40.574 -8.795 -19.689 1.00 89.25 800 THR A CA 1
ATOM 6072 C C . THR A 1 800 ? 41.892 -8.831 -18.930 1.00 89.25 800 THR A C 1
ATOM 6074 O O . THR A 1 800 ? 42.901 -8.325 -19.421 1.00 89.25 800 THR A O 1
ATOM 6077 N N . GLY A 1 801 ? 41.911 -9.474 -17.765 1.00 84.62 801 GLY A N 1
ATOM 6078 C CA . GLY A 1 801 ? 43.110 -9.617 -16.942 1.00 84.62 801 GLY A CA 1
ATOM 6079 C C . GLY A 1 801 ? 42.818 -10.238 -15.583 1.00 84.62 801 GLY A C 1
ATOM 6080 O O . GLY A 1 801 ? 41.740 -10.786 -15.362 1.00 84.62 801 GLY A O 1
ATOM 6081 N N . SER A 1 802 ? 43.785 -10.148 -14.674 1.00 82.31 802 SER A N 1
ATOM 6082 C CA . SER A 1 802 ? 43.670 -10.676 -13.312 1.00 82.31 802 SER A CA 1
ATOM 6083 C C . SER A 1 802 ? 44.493 -9.842 -12.334 1.00 82.31 802 SER A C 1
ATOM 6085 O O . SER A 1 802 ? 45.682 -9.623 -12.570 1.00 82.31 802 SER A O 1
ATOM 6087 N N . GLY A 1 803 ? 43.882 -9.433 -11.223 1.00 80.56 803 GLY A N 1
ATOM 6088 C CA . GLY A 1 803 ? 44.483 -8.557 -10.218 1.00 80.56 803 GLY A CA 1
ATOM 6089 C C . GLY A 1 803 ? 43.474 -7.520 -9.729 1.00 80.56 803 GLY A C 1
ATOM 6090 O O . GLY A 1 803 ? 42.269 -7.714 -9.870 1.00 80.56 803 GLY A O 1
ATOM 6091 N N . THR A 1 804 ? 43.980 -6.415 -9.185 1.00 85.19 804 THR A N 1
ATOM 6092 C CA . THR A 1 804 ? 43.185 -5.262 -8.741 1.00 85.19 804 THR A CA 1
ATOM 6093 C C . THR A 1 804 ? 43.016 -4.253 -9.873 1.00 85.19 804 THR A C 1
ATOM 6095 O O . THR A 1 804 ? 44.017 -3.781 -10.414 1.00 85.19 804 THR A O 1
ATOM 6098 N N . PHE A 1 805 ? 41.781 -3.874 -10.197 1.00 88.00 805 PHE A N 1
ATOM 6099 C CA . PHE A 1 805 ? 41.494 -2.792 -11.147 1.00 88.00 805 PHE A CA 1
ATOM 6100 C C . PHE A 1 805 ? 41.330 -1.454 -10.397 1.00 88.00 805 PHE A C 1
ATOM 6102 O O . PHE A 1 805 ? 40.483 -1.337 -9.519 1.00 88.00 805 PHE A O 1
ATOM 6109 N N . ASN A 1 806 ? 42.165 -0.455 -10.691 1.00 87.00 806 ASN A N 1
ATOM 6110 C CA . ASN A 1 806 ? 42.357 0.759 -9.887 1.00 87.00 806 ASN A CA 1
ATOM 6111 C C . ASN A 1 806 ? 41.745 2.009 -10.556 1.00 87.00 806 ASN A C 1
ATOM 6113 O O . ASN A 1 806 ? 42.376 2.646 -11.400 1.00 87.00 806 ASN A O 1
ATOM 6117 N N . MET A 1 807 ? 40.535 2.398 -10.163 1.00 87.56 807 MET A N 1
ATOM 6118 C CA . MET A 1 807 ? 39.820 3.587 -10.637 1.00 87.56 807 MET A CA 1
ATOM 6119 C C . MET A 1 807 ? 40.151 4.820 -9.777 1.00 87.56 807 MET A C 1
ATOM 6121 O O . MET A 1 807 ? 39.375 5.229 -8.913 1.00 87.56 807 MET A O 1
ATOM 6125 N N . SER A 1 808 ? 41.316 5.433 -10.010 1.00 85.94 808 SER A N 1
ATOM 6126 C CA . SER A 1 808 ? 41.713 6.702 -9.366 1.00 85.94 808 SER A CA 1
ATOM 6127 C C . SER A 1 808 ? 41.049 7.949 -9.972 1.00 85.94 808 SER A C 1
ATOM 6129 O O . SER A 1 808 ? 41.064 9.009 -9.354 1.00 85.94 808 SER A O 1
ATOM 6131 N N . SER A 1 809 ? 40.472 7.816 -11.166 1.00 90.00 809 SER A N 1
ATOM 6132 C CA . SER A 1 809 ? 39.629 8.799 -11.860 1.00 90.00 809 SER A CA 1
ATOM 6133 C C . SER A 1 809 ? 38.658 8.053 -12.779 1.00 90.00 809 SER A C 1
ATOM 6135 O O . SER A 1 809 ? 38.833 6.850 -13.018 1.00 90.00 809 SER A O 1
ATOM 6137 N N . SER A 1 810 ? 37.626 8.736 -13.271 1.00 94.62 810 SER A N 1
ATOM 6138 C CA . SER A 1 810 ? 36.680 8.169 -14.233 1.00 94.62 810 SER A CA 1
ATOM 6139 C C . SER A 1 810 ? 37.365 7.853 -15.566 1.00 94.62 810 SER A C 1
ATOM 6141 O O . SER A 1 810 ? 38.311 8.524 -15.978 1.00 94.62 810 SER A O 1
ATOM 6143 N N . MET A 1 811 ? 36.893 6.810 -16.246 1.00 96.62 811 MET A N 1
ATOM 6144 C CA . MET A 1 811 ? 37.448 6.317 -17.510 1.00 96.62 811 MET A CA 1
ATOM 6145 C C . MET A 1 811 ? 36.371 6.351 -18.589 1.00 96.62 811 MET A C 1
ATOM 6147 O O . MET A 1 811 ? 35.295 5.796 -18.381 1.00 96.62 811 MET A O 1
ATOM 6151 N N . TYR A 1 812 ? 36.651 6.965 -19.739 1.00 98.25 812 TYR A N 1
ATOM 6152 C CA . TYR A 1 812 ? 35.664 7.179 -20.801 1.00 98.25 812 TYR A CA 1
ATOM 6153 C C . TYR A 1 812 ? 36.021 6.440 -22.094 1.00 98.25 812 TYR A C 1
ATOM 6155 O O . TYR A 1 812 ? 37.099 6.627 -22.654 1.00 98.25 812 TYR A O 1
ATOM 6163 N N . PHE A 1 813 ? 35.093 5.621 -22.585 1.00 98.31 813 PHE A N 1
ATOM 6164 C CA . PHE A 1 813 ? 35.238 4.779 -23.767 1.00 98.31 813 PHE A CA 1
ATOM 6165 C C . PHE A 1 813 ? 34.262 5.214 -24.864 1.00 98.31 813 PHE A C 1
ATOM 6167 O O . PHE A 1 813 ? 33.043 5.140 -24.694 1.00 98.31 813 PHE A O 1
ATOM 6174 N N . LYS A 1 814 ? 34.795 5.597 -26.030 1.00 97.31 814 LYS A N 1
ATOM 6175 C CA . LYS A 1 814 ? 34.011 5.995 -27.215 1.00 97.31 814 LYS A CA 1
ATOM 6176 C C . LYS A 1 814 ? 33.484 4.783 -27.997 1.00 97.31 814 LYS A C 1
ATOM 6178 O O . LYS A 1 814 ? 33.772 4.590 -29.177 1.00 97.31 814 LYS A O 1
ATOM 6183 N N . GLY A 1 815 ? 32.790 3.889 -27.301 1.00 96.25 815 GLY A N 1
ATOM 6184 C CA . GLY A 1 815 ? 32.278 2.626 -27.824 1.00 96.25 815 GLY A CA 1
ATOM 6185 C C . GLY A 1 815 ? 31.452 1.872 -26.784 1.00 96.25 815 GLY A C 1
ATOM 6186 O O . GLY A 1 815 ? 31.136 2.408 -25.724 1.00 96.25 815 GLY A O 1
ATOM 6187 N N . ASN A 1 816 ? 31.124 0.613 -27.072 1.00 97.44 816 ASN A N 1
ATOM 6188 C CA . ASN A 1 816 ? 30.662 -0.333 -26.054 1.00 97.44 816 ASN A CA 1
ATOM 6189 C C . ASN A 1 816 ? 31.852 -0.799 -25.195 1.00 97.44 816 ASN A C 1
ATOM 6191 O O . ASN A 1 816 ? 32.992 -0.802 -25.667 1.00 97.44 816 ASN A O 1
ATOM 6195 N N . VAL A 1 817 ? 31.600 -1.283 -23.978 1.00 97.75 817 VAL A N 1
ATOM 6196 C CA . VAL A 1 817 ? 32.612 -1.919 -23.117 1.00 97.75 817 VAL A CA 1
ATOM 6197 C C . VAL A 1 817 ? 32.141 -3.305 -22.680 1.00 97.75 817 VAL A C 1
ATOM 6199 O O . VAL A 1 817 ? 30.981 -3.493 -22.329 1.00 97.75 817 VAL A O 1
ATOM 6202 N N . ARG A 1 818 ? 33.050 -4.282 -22.665 1.00 96.00 818 ARG A N 1
ATOM 6203 C CA . ARG A 1 818 ? 32.866 -5.595 -22.035 1.00 96.00 818 ARG A CA 1
ATOM 6204 C C . ARG A 1 818 ? 33.959 -5.801 -20.995 1.00 96.00 818 ARG A C 1
ATOM 6206 O O . ARG A 1 818 ? 35.142 -5.703 -21.327 1.00 96.00 818 ARG A O 1
ATOM 6213 N N . ILE A 1 819 ? 33.568 -6.095 -19.759 1.00 91.38 819 ILE A N 1
ATOM 6214 C CA . ILE A 1 819 ? 34.473 -6.188 -18.613 1.00 91.38 819 ILE A CA 1
ATOM 6215 C C . ILE A 1 819 ? 34.181 -7.425 -17.751 1.00 91.38 819 ILE A C 1
ATOM 6217 O O . ILE A 1 819 ? 33.033 -7.789 -17.511 1.00 91.38 819 ILE A O 1
ATOM 6221 N N . SER A 1 820 ? 35.260 -8.051 -17.281 1.00 83.75 820 SER A N 1
ATOM 6222 C CA . SER A 1 820 ? 35.272 -9.137 -16.297 1.00 83.75 820 SER A CA 1
ATOM 6223 C C . SER A 1 820 ? 36.459 -8.894 -15.363 1.00 83.75 820 SER A C 1
ATOM 6225 O O . SER A 1 820 ? 37.599 -9.188 -15.731 1.00 83.75 820 SER A O 1
ATOM 6227 N N . VAL A 1 821 ? 36.217 -8.329 -14.178 1.00 78.81 821 VAL A N 1
ATOM 6228 C CA . VAL A 1 821 ? 37.258 -8.021 -13.179 1.00 78.81 821 VAL A CA 1
ATOM 6229 C C . VAL A 1 821 ? 36.861 -8.587 -11.808 1.00 78.81 821 VAL A C 1
ATOM 6231 O O . VAL A 1 821 ? 35.715 -8.404 -11.410 1.00 78.81 821 VAL A O 1
ATOM 6234 N N . PRO A 1 822 ? 37.759 -9.284 -11.083 1.00 69.12 822 PRO A N 1
ATOM 6235 C CA . PRO A 1 822 ? 37.387 -9.982 -9.849 1.00 69.12 822 PRO A CA 1
ATOM 6236 C C . PRO A 1 822 ? 37.453 -9.112 -8.584 1.00 69.12 822 PRO A C 1
ATOM 6238 O O . PRO A 1 822 ? 36.859 -9.500 -7.584 1.00 69.12 822 PRO A O 1
ATOM 6241 N N . TYR A 1 823 ? 38.197 -7.996 -8.609 1.00 76.75 823 TYR A N 1
ATOM 6242 C CA . TYR A 1 823 ? 38.415 -7.093 -7.471 1.00 76.75 823 TYR A CA 1
ATOM 6243 C C . TYR A 1 823 ? 38.846 -5.688 -7.937 1.00 76.75 823 TYR A C 1
ATOM 6245 O O . TYR A 1 823 ? 39.622 -5.553 -8.893 1.00 76.75 823 TYR A O 1
ATOM 6253 N N . ILE A 1 824 ? 38.365 -4.639 -7.263 1.00 78.75 824 ILE A N 1
ATOM 6254 C CA . ILE A 1 824 ? 38.494 -3.229 -7.667 1.00 78.75 824 ILE A CA 1
ATOM 6255 C C . ILE A 1 824 ? 39.005 -2.372 -6.493 1.00 78.75 824 ILE A C 1
ATOM 6257 O O . ILE A 1 824 ? 38.779 -2.678 -5.327 1.00 78.75 824 ILE A O 1
ATOM 6261 N N . ILE A 1 825 ? 39.699 -1.274 -6.803 1.00 80.69 825 ILE A N 1
ATOM 6262 C CA . ILE A 1 825 ? 39.940 -0.149 -5.889 1.00 80.69 825 ILE A CA 1
ATOM 6263 C C . ILE A 1 825 ? 39.574 1.145 -6.620 1.00 80.69 825 ILE A C 1
ATOM 6265 O O . ILE A 1 825 ? 40.185 1.504 -7.617 1.00 80.69 825 ILE A O 1
ATOM 6269 N N . ASN A 1 826 ? 38.593 1.865 -6.106 1.00 82.31 826 ASN A N 1
ATOM 6270 C CA . ASN A 1 826 ? 38.021 3.099 -6.610 1.00 82.31 826 ASN A CA 1
ATOM 6271 C C . ASN A 1 826 ? 38.034 4.103 -5.457 1.00 82.31 826 ASN A C 1
ATOM 6273 O O . ASN A 1 826 ? 37.356 3.915 -4.449 1.00 82.31 826 ASN A O 1
ATOM 6277 N N . THR A 1 827 ? 38.879 5.124 -5.564 1.00 77.38 827 THR A N 1
ATOM 6278 C CA . THR A 1 827 ? 39.233 5.975 -4.417 1.00 77.38 827 THR A CA 1
ATOM 6279 C C . THR A 1 827 ? 38.335 7.195 -4.241 1.00 77.38 827 THR A C 1
ATOM 6281 O O . THR A 1 827 ? 38.472 7.879 -3.234 1.00 77.38 827 THR A O 1
ATOM 6284 N N . ASP A 1 828 ? 37.467 7.497 -5.213 1.00 81.12 828 ASP A N 1
ATOM 6285 C CA . ASP A 1 828 ? 36.681 8.743 -5.245 1.00 81.12 828 ASP A CA 1
ATOM 6286 C C . ASP A 1 828 ? 35.351 8.592 -6.023 1.00 81.12 828 ASP A C 1
ATOM 6288 O O . ASP A 1 828 ? 34.921 9.467 -6.776 1.00 81.12 828 ASP A O 1
ATOM 6292 N N . SER A 1 829 ? 34.700 7.428 -5.876 1.00 86.19 829 SER A N 1
ATOM 6293 C CA . SER A 1 829 ? 33.400 7.088 -6.502 1.00 86.19 829 SER A CA 1
ATOM 6294 C C . SER A 1 829 ? 33.350 7.280 -8.029 1.00 86.19 829 SER A C 1
ATOM 6296 O O . SER A 1 829 ? 32.303 7.578 -8.610 1.00 86.19 829 SER A O 1
ATOM 6298 N N . ASN A 1 830 ? 34.498 7.102 -8.680 1.00 90.44 830 ASN A N 1
ATOM 6299 C CA . ASN A 1 830 ? 34.746 7.327 -10.102 1.00 90.44 830 ASN A CA 1
ATOM 6300 C C . ASN A 1 830 ? 33.972 6.344 -10.989 1.00 90.44 830 ASN A C 1
ATOM 6302 O O . ASN A 1 830 ? 33.699 5.225 -10.558 1.00 90.44 830 ASN A O 1
ATOM 6306 N N . PHE A 1 831 ? 33.669 6.721 -12.233 1.00 95.00 831 PHE A N 1
ATOM 6307 C CA . PHE A 1 831 ? 32.852 5.920 -13.153 1.00 95.00 831 PHE A CA 1
ATOM 6308 C C . PHE A 1 831 ? 33.643 5.277 -14.299 1.00 95.00 831 PHE A C 1
ATOM 6310 O O . PHE A 1 831 ? 34.555 5.875 -14.868 1.00 95.00 831 PHE A O 1
ATOM 6317 N N . LEU A 1 832 ? 33.221 4.079 -14.708 1.00 95.94 832 LEU A N 1
ATOM 6318 C CA . LEU A 1 832 ? 33.487 3.535 -16.039 1.00 95.94 832 LEU A CA 1
ATOM 6319 C C . LEU A 1 832 ? 32.359 4.010 -16.964 1.00 95.94 832 LEU A C 1
ATOM 6321 O O . LEU A 1 832 ? 31.209 3.608 -16.798 1.00 95.94 832 LEU A O 1
ATOM 6325 N N . VAL A 1 833 ? 32.686 4.880 -17.919 1.00 97.94 833 VAL A N 1
ATOM 6326 C CA . VAL A 1 833 ? 31.738 5.562 -18.810 1.00 97.94 833 VAL A CA 1
ATOM 6327 C C . VAL A 1 833 ? 31.870 5.032 -20.232 1.00 97.94 833 VAL A C 1
ATOM 6329 O O . VAL A 1 833 ? 32.959 5.058 -20.802 1.00 97.94 833 VAL A O 1
ATOM 6332 N N . ALA A 1 834 ? 30.764 4.619 -20.840 1.00 98.00 834 ALA A N 1
ATOM 6333 C CA . ALA A 1 834 ? 30.709 4.206 -22.237 1.00 98.00 834 ALA A CA 1
ATOM 6334 C C . ALA A 1 834 ? 29.712 5.060 -23.031 1.00 98.00 834 ALA A C 1
ATOM 6336 O O . ALA A 1 834 ? 28.586 5.281 -22.581 1.00 98.00 834 ALA A O 1
ATOM 6337 N N . ASP A 1 835 ? 30.098 5.470 -24.244 1.00 96.12 835 ASP A N 1
ATOM 6338 C CA . ASP A 1 835 ? 29.150 5.948 -25.265 1.00 96.12 835 ASP A CA 1
ATOM 6339 C C . ASP A 1 835 ? 28.040 4.908 -25.481 1.00 96.12 835 ASP A C 1
ATOM 6341 O O . ASP A 1 835 ? 26.850 5.224 -25.489 1.00 96.12 835 ASP A O 1
ATOM 6345 N N . GLY A 1 836 ? 28.463 3.655 -25.668 1.00 95.88 836 GLY A N 1
ATOM 6346 C CA . GLY A 1 836 ? 27.610 2.513 -25.950 1.00 95.88 836 GLY A CA 1
ATOM 6347 C C . GLY A 1 836 ? 27.245 1.703 -24.715 1.00 95.88 836 GLY A C 1
ATOM 6348 O O . GLY A 1 836 ? 27.217 2.192 -23.586 1.00 95.88 836 GLY A O 1
ATOM 6349 N N . SER A 1 837 ? 26.941 0.431 -24.946 1.00 97.31 837 SER A N 1
ATOM 6350 C CA . SER A 1 837 ? 26.507 -0.504 -23.907 1.00 97.31 837 SER A CA 1
ATOM 6351 C C . SER A 1 837 ? 27.671 -0.988 -23.044 1.00 97.31 837 SER A C 1
ATOM 6353 O O . SER A 1 837 ? 28.793 -1.119 -23.538 1.00 97.31 837 SER A O 1
ATOM 6355 N N . VAL A 1 838 ? 27.399 -1.317 -21.780 1.00 97.50 838 VAL A N 1
ATOM 6356 C CA . VAL A 1 838 ? 28.377 -1.925 -20.864 1.00 97.50 838 VAL A CA 1
ATOM 6357 C C . VAL A 1 838 ? 27.924 -3.328 -20.473 1.00 97.50 838 VAL A C 1
ATOM 6359 O O . VAL A 1 838 ? 26.898 -3.493 -19.818 1.00 97.50 838 VAL A O 1
ATOM 6362 N N . ASN A 1 839 ? 28.710 -4.331 -20.859 1.00 95.75 839 ASN A N 1
ATOM 6363 C CA . ASN A 1 839 ? 28.531 -5.730 -20.486 1.00 95.75 839 ASN A CA 1
ATOM 6364 C C . ASN A 1 839 ? 29.438 -6.084 -19.295 1.00 95.75 839 ASN A C 1
ATOM 6366 O O . ASN A 1 839 ? 30.664 -6.033 -19.430 1.00 95.75 839 ASN A O 1
ATOM 6370 N N . ILE A 1 840 ? 28.848 -6.513 -18.177 1.00 92.62 840 ILE A N 1
ATOM 6371 C CA . ILE A 1 840 ? 29.541 -7.216 -17.088 1.00 92.62 840 ILE A CA 1
ATOM 6372 C C . ILE A 1 840 ? 29.286 -8.713 -17.272 1.00 92.62 840 ILE A C 1
ATOM 6374 O O . ILE A 1 840 ? 28.135 -9.149 -17.266 1.00 92.62 840 ILE A O 1
ATOM 6378 N N . GLU A 1 841 ? 30.343 -9.499 -17.447 1.00 88.56 841 GLU A N 1
ATOM 6379 C CA . GLU A 1 841 ? 30.259 -10.938 -17.728 1.00 88.56 841 GLU A CA 1
ATOM 6380 C C . GLU A 1 841 ? 31.218 -11.704 -16.804 1.00 88.56 841 GLU A C 1
ATOM 6382 O O . GLU A 1 841 ? 32.327 -11.232 -16.558 1.00 88.56 841 GLU A O 1
ATOM 6387 N N . GLY A 1 842 ? 30.828 -12.881 -16.299 1.00 83.31 842 GLY A N 1
ATOM 6388 C CA . GLY A 1 842 ? 31.717 -13.727 -15.487 1.00 83.31 842 GLY A CA 1
ATOM 6389 C C . GLY A 1 842 ? 31.018 -14.550 -14.401 1.00 83.31 842 GLY A C 1
ATOM 6390 O O . GLY A 1 842 ? 29.804 -14.725 -14.410 1.00 83.31 842 GLY A O 1
ATOM 6391 N N . HIS A 1 843 ? 31.797 -15.063 -13.451 1.00 86.19 843 HIS A N 1
ATOM 6392 C CA . HIS A 1 843 ? 31.305 -15.726 -12.241 1.00 86.19 843 HIS A CA 1
ATOM 6393 C C . HIS A 1 843 ? 32.274 -15.478 -11.074 1.00 86.19 843 HIS A C 1
ATOM 6395 O O . HIS A 1 843 ? 33.433 -15.137 -11.315 1.00 86.19 843 HIS A O 1
ATOM 6401 N N . ASP A 1 844 ? 31.820 -15.670 -9.830 1.00 80.62 844 ASP A N 1
ATOM 6402 C CA . ASP A 1 844 ? 32.630 -15.486 -8.608 1.00 80.62 844 ASP A CA 1
ATOM 6403 C C . ASP A 1 844 ? 33.291 -14.091 -8.478 1.00 80.62 844 ASP A C 1
ATOM 6405 O O . ASP A 1 844 ? 34.357 -13.951 -7.871 1.00 80.62 844 ASP A O 1
ATOM 6409 N N . ILE A 1 845 ? 32.682 -13.035 -9.036 1.00 81.88 845 ILE A N 1
ATOM 6410 C CA . ILE A 1 845 ? 33.173 -11.660 -8.843 1.00 81.88 845 ILE A CA 1
ATOM 6411 C C . ILE A 1 845 ? 33.041 -11.311 -7.354 1.00 81.88 845 ILE A C 1
ATOM 6413 O O . ILE A 1 845 ? 31.958 -11.460 -6.791 1.00 81.88 845 ILE A O 1
ATOM 6417 N N . ASN A 1 846 ? 34.133 -10.856 -6.725 1.00 75.81 846 ASN A N 1
ATOM 6418 C CA . ASN A 1 846 ? 34.222 -10.605 -5.281 1.00 75.81 846 ASN A CA 1
ATOM 6419 C C . ASN A 1 846 ? 33.743 -11.794 -4.409 1.00 75.81 846 ASN A C 1
ATOM 6421 O O . ASN A 1 846 ? 32.876 -11.638 -3.549 1.00 75.81 846 ASN A O 1
ATOM 6425 N N . SER A 1 847 ? 34.308 -12.989 -4.626 1.00 63.34 847 SER A N 1
ATOM 6426 C CA . SER A 1 847 ? 33.973 -14.206 -3.860 1.00 63.34 847 SER A CA 1
ATOM 6427 C C . SER A 1 847 ? 34.320 -14.150 -2.366 1.00 63.34 847 SER A C 1
ATOM 6429 O O . SER A 1 847 ? 33.708 -14.863 -1.569 1.00 63.34 847 SER A O 1
ATOM 6431 N N . ASP A 1 848 ? 35.314 -13.342 -1.990 1.00 57.78 848 ASP A N 1
ATOM 6432 C CA . ASP A 1 848 ? 35.786 -13.203 -0.611 1.00 57.78 848 ASP A CA 1
ATOM 6433 C C . ASP A 1 848 ? 35.090 -12.012 0.062 1.00 57.78 848 ASP A C 1
ATOM 6435 O O . ASP A 1 848 ? 35.086 -10.896 -0.460 1.00 57.78 848 ASP A O 1
ATOM 6439 N N . GLY A 1 849 ? 34.480 -12.255 1.224 1.00 54.00 849 GLY A N 1
ATOM 6440 C CA . GLY A 1 849 ? 33.617 -11.283 1.891 1.00 54.00 849 GLY A CA 1
ATOM 6441 C C . GLY A 1 849 ? 34.362 -10.076 2.462 1.00 54.00 849 GLY A C 1
ATOM 6442 O O . GLY A 1 849 ? 35.053 -10.196 3.472 1.00 54.00 849 GLY A O 1
ATOM 6443 N N . LEU A 1 850 ? 34.125 -8.906 1.865 1.00 56.31 850 LEU A N 1
ATOM 6444 C CA . LEU A 1 850 ? 34.056 -7.652 2.619 1.00 56.31 850 LEU A CA 1
ATOM 6445 C C . LEU A 1 850 ? 32.830 -7.715 3.544 1.00 56.31 850 LEU A C 1
ATOM 6447 O O . LEU A 1 850 ? 31.806 -8.288 3.155 1.00 56.31 850 LEU A O 1
ATOM 6451 N N . ASP A 1 851 ? 32.932 -7.149 4.745 1.00 52.31 851 ASP A N 1
ATOM 6452 C CA . ASP A 1 851 ? 31.808 -7.103 5.687 1.00 52.31 851 ASP A CA 1
ATOM 6453 C C . ASP A 1 851 ? 30.667 -6.239 5.117 1.00 52.31 851 ASP A C 1
ATOM 6455 O O . ASP A 1 851 ? 30.932 -5.220 4.474 1.00 52.31 851 ASP A O 1
ATOM 6459 N N . GLU A 1 852 ? 29.403 -6.620 5.344 1.00 51.34 852 GLU A N 1
ATOM 6460 C CA . GLU A 1 852 ? 28.263 -5.796 4.908 1.00 51.34 852 GLU A CA 1
ATOM 6461 C C . GLU A 1 852 ? 28.221 -4.463 5.681 1.00 51.34 852 GLU A C 1
ATOM 6463 O O . GLU A 1 852 ? 27.817 -3.442 5.119 1.00 51.34 852 GLU A O 1
ATOM 6468 N N . ASP A 1 853 ? 28.748 -4.447 6.911 1.00 46.81 853 ASP A N 1
ATOM 6469 C CA . ASP A 1 853 ? 28.852 -3.253 7.758 1.00 46.81 853 ASP A CA 1
ATOM 6470 C C . ASP A 1 853 ? 30.028 -2.321 7.372 1.00 46.81 853 ASP A C 1
ATOM 6472 O O . ASP A 1 853 ? 30.003 -1.133 7.699 1.00 46.81 853 ASP A O 1
ATOM 6476 N N . GLU A 1 854 ? 31.039 -2.802 6.631 1.00 51.84 854 GLU A N 1
ATOM 6477 C CA . GLU A 1 854 ? 32.162 -1.974 6.139 1.00 51.84 854 GLU A CA 1
ATOM 6478 C C . GLU A 1 854 ? 31.867 -1.284 4.788 1.00 51.84 854 GLU A C 1
ATOM 6480 O O . GLU A 1 854 ? 32.627 -0.409 4.361 1.00 51.84 854 GLU A O 1
ATOM 6485 N N . ILE A 1 855 ? 30.760 -1.632 4.108 1.00 55.56 855 ILE A N 1
ATOM 6486 C CA . ILE A 1 855 ? 30.458 -1.198 2.726 1.00 55.56 855 ILE A CA 1
ATOM 6487 C C . ILE A 1 855 ? 30.516 0.325 2.545 1.00 55.56 855 ILE A C 1
ATOM 6489 O O . ILE A 1 855 ? 30.985 0.796 1.505 1.00 55.56 855 ILE A O 1
ATOM 6493 N N . SER A 1 856 ? 30.086 1.096 3.546 1.00 51.78 856 SER A N 1
ATOM 6494 C CA . SER A 1 856 ? 30.015 2.561 3.490 1.00 51.78 856 SER A CA 1
ATOM 6495 C C . SER A 1 856 ? 31.356 3.235 3.178 1.00 51.78 856 SER A C 1
ATOM 6497 O O . SER A 1 856 ? 31.348 4.255 2.489 1.00 51.78 856 SER A O 1
ATOM 6499 N N . ASP A 1 857 ? 32.489 2.652 3.584 1.00 53.75 857 ASP A N 1
ATOM 6500 C CA . ASP A 1 857 ? 33.848 3.151 3.311 1.00 53.75 857 ASP A CA 1
ATOM 6501 C C . ASP A 1 857 ? 34.662 2.260 2.356 1.00 53.75 857 ASP A C 1
ATOM 6503 O O . ASP A 1 857 ? 35.864 2.467 2.161 1.00 53.75 857 ASP A O 1
ATOM 6507 N N . THR A 1 858 ? 34.014 1.303 1.684 1.00 56.81 858 THR A N 1
ATOM 6508 C CA . THR A 1 858 ? 34.699 0.472 0.687 1.00 56.81 858 THR A CA 1
ATOM 6509 C C . THR A 1 858 ? 35.222 1.282 -0.496 1.00 56.81 858 THR A C 1
ATOM 6511 O O . THR A 1 858 ? 34.563 2.163 -1.045 1.00 56.81 858 THR A O 1
ATOM 6514 N N . THR A 1 859 ? 36.417 0.902 -0.952 1.00 64.81 859 THR A N 1
ATOM 6515 C CA . THR A 1 859 ? 36.943 1.315 -2.259 1.00 64.81 859 THR A CA 1
ATOM 6516 C C . THR A 1 859 ? 36.582 0.321 -3.368 1.00 64.81 859 THR A C 1
ATOM 6518 O O . THR A 1 859 ? 36.879 0.579 -4.523 1.00 64.81 859 THR A O 1
ATOM 6521 N N . ASN A 1 860 ? 35.922 -0.806 -3.095 1.00 75.12 860 ASN A N 1
ATOM 6522 C CA . ASN A 1 860 ? 35.675 -1.863 -4.091 1.00 75.12 860 ASN A CA 1
ATOM 6523 C C . ASN A 1 860 ? 34.503 -1.558 -5.058 1.00 75.12 860 ASN A C 1
ATOM 6525 O O . ASN A 1 860 ? 33.708 -2.438 -5.370 1.00 75.12 860 ASN A O 1
ATOM 6529 N N . LEU A 1 861 ? 34.356 -0.302 -5.497 1.00 83.81 861 LEU A N 1
ATOM 6530 C CA . LEU A 1 861 ? 33.168 0.209 -6.192 1.00 83.81 861 LEU A CA 1
ATOM 6531 C C . LEU A 1 861 ? 33.325 0.229 -7.722 1.00 83.81 861 LEU A C 1
ATOM 6533 O O . LEU A 1 861 ? 34.166 0.948 -8.266 1.00 83.81 861 LEU A O 1
ATOM 6537 N N . LEU A 1 862 ? 32.441 -0.483 -8.421 1.00 87.56 862 LEU A N 1
ATOM 6538 C CA . LEU A 1 862 ? 32.255 -0.469 -9.872 1.00 87.56 862 LEU A CA 1
ATOM 6539 C C . LEU A 1 862 ? 31.064 0.421 -10.256 1.00 87.56 862 LEU A C 1
ATOM 6541 O O . LEU A 1 862 ? 29.994 -0.066 -10.615 1.00 87.56 862 LEU A O 1
ATOM 6545 N N . ASN A 1 863 ? 31.239 1.741 -10.192 1.00 92.75 863 ASN A N 1
ATOM 6546 C CA . ASN A 1 863 ? 30.238 2.661 -10.733 1.00 92.75 863 ASN A CA 1
ATOM 6547 C C . ASN A 1 863 ? 30.311 2.647 -12.271 1.00 92.75 863 ASN A C 1
ATOM 6549 O O . ASN A 1 863 ? 31.376 2.884 -12.848 1.00 92.75 863 ASN A O 1
ATOM 6553 N N . ILE A 1 864 ? 29.191 2.374 -12.941 1.00 95.75 864 ILE A N 1
ATOM 6554 C CA . ILE A 1 864 ? 29.095 2.254 -14.404 1.00 95.75 864 ILE A CA 1
ATOM 6555 C C . ILE A 1 864 ? 28.101 3.274 -14.954 1.00 95.75 864 ILE A C 1
ATOM 6557 O O . ILE A 1 864 ? 27.001 3.424 -14.425 1.00 95.75 864 ILE A O 1
ATOM 6561 N N . TYR A 1 865 ? 28.479 3.932 -16.051 1.00 98.06 865 TYR A N 1
ATOM 6562 C CA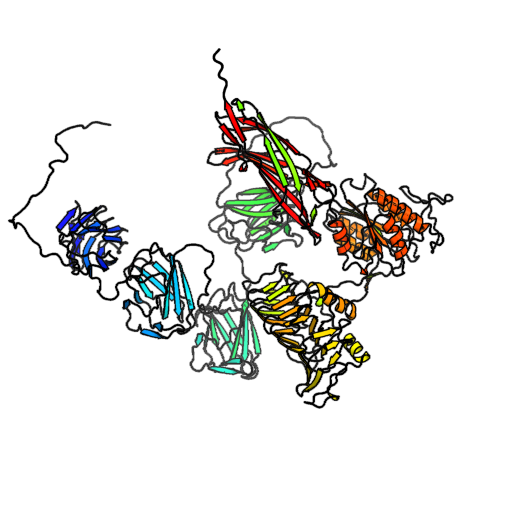 . TYR A 1 865 ? 27.631 4.854 -16.799 1.00 98.06 865 TYR A CA 1
ATOM 6563 C C . TYR A 1 865 ? 27.572 4.444 -18.277 1.00 98.06 865 TYR A C 1
ATOM 6565 O O . TYR A 1 865 ? 28.604 4.355 -18.941 1.00 98.06 865 TYR A O 1
ATOM 6573 N N . SER A 1 866 ? 26.373 4.232 -18.817 1.00 98.06 866 SER A N 1
ATOM 6574 C CA . SER A 1 866 ? 26.144 4.058 -20.259 1.00 98.06 866 SER A CA 1
ATOM 6575 C C . SER A 1 866 ? 25.350 5.253 -20.779 1.00 98.06 866 SER A C 1
ATOM 6577 O O . SER A 1 866 ? 24.287 5.559 -20.241 1.00 98.06 866 SER A O 1
ATOM 6579 N N . ILE A 1 867 ? 25.873 5.964 -21.781 1.00 97.62 867 ILE A N 1
ATOM 6580 C CA . ILE A 1 867 ? 25.268 7.210 -22.275 1.00 97.62 867 ILE A CA 1
ATOM 6581 C C . ILE A 1 867 ? 24.083 6.897 -23.197 1.00 97.62 867 ILE A C 1
ATOM 6583 O O . ILE A 1 867 ? 22.953 7.285 -22.901 1.00 97.62 867 ILE A O 1
ATOM 6587 N N . HIS A 1 868 ? 24.332 6.163 -24.284 1.00 95.94 868 HIS A N 1
ATOM 6588 C CA . HIS A 1 868 ? 23.336 5.838 -25.311 1.00 95.94 868 HIS A CA 1
ATOM 6589 C C . HIS A 1 868 ? 22.961 4.346 -25.360 1.00 95.94 868 HIS A C 1
ATOM 6591 O O . HIS A 1 868 ? 22.022 3.968 -26.055 1.00 95.94 868 HIS A O 1
ATOM 6597 N N . GLY A 1 869 ? 23.723 3.479 -24.691 1.00 94.88 869 GLY A N 1
ATOM 6598 C CA . GLY A 1 869 ? 23.523 2.031 -24.725 1.00 94.88 869 GLY A CA 1
ATOM 6599 C C . GLY A 1 869 ? 22.657 1.492 -23.586 1.00 94.88 869 GLY A C 1
ATOM 6600 O O . GLY A 1 869 ? 21.904 2.222 -22.938 1.00 94.88 869 GLY A O 1
ATOM 6601 N N . ARG A 1 870 ? 22.811 0.187 -23.343 1.00 97.12 870 ARG A N 1
ATOM 6602 C CA . ARG A 1 870 ? 22.261 -0.528 -22.185 1.00 97.12 870 ARG A CA 1
ATOM 6603 C C . ARG A 1 870 ? 23.366 -0.925 -21.209 1.00 97.12 870 ARG A C 1
ATOM 6605 O O . ARG A 1 870 ? 24.505 -1.144 -21.624 1.00 97.12 870 ARG A O 1
ATOM 6612 N N . ILE A 1 871 ? 23.031 -1.135 -19.942 1.00 98.19 871 ILE A N 1
ATOM 6613 C CA . ILE A 1 871 ? 23.877 -1.941 -19.049 1.00 98.19 871 ILE A CA 1
ATOM 6614 C C . ILE A 1 871 ? 23.348 -3.374 -19.072 1.00 98.19 871 ILE A C 1
ATOM 6616 O O . ILE A 1 871 ? 22.144 -3.603 -18.966 1.00 98.19 871 ILE A O 1
ATOM 6620 N N . PHE A 1 872 ? 24.243 -4.342 -19.238 1.00 96.31 872 PHE A N 1
ATOM 6621 C CA . PHE A 1 872 ? 23.922 -5.762 -19.244 1.00 96.31 872 PHE A CA 1
ATOM 6622 C C . PHE A 1 872 ? 24.806 -6.491 -18.237 1.00 96.31 872 PHE A C 1
ATOM 6624 O O . PHE A 1 872 ? 26.024 -6.539 -18.398 1.00 96.31 872 PHE A O 1
ATOM 6631 N N . VAL A 1 873 ? 24.192 -7.054 -17.201 1.00 94.06 873 VAL A N 1
ATOM 6632 C CA . VAL A 1 873 ? 24.863 -7.901 -16.213 1.00 94.06 873 VAL A CA 1
ATOM 6633 C C . VAL A 1 873 ? 24.492 -9.345 -16.518 1.00 94.06 873 VAL A C 1
ATOM 6635 O O . VAL A 1 873 ? 23.314 -9.687 -16.509 1.00 94.06 873 VAL A O 1
ATOM 6638 N N . ALA A 1 874 ? 25.489 -10.176 -16.805 1.00 90.56 874 ALA A N 1
ATOM 6639 C CA . ALA A 1 874 ? 25.339 -11.598 -17.091 1.00 90.56 874 ALA A CA 1
ATOM 6640 C C . ALA A 1 874 ? 26.372 -12.378 -16.271 1.00 90.56 874 ALA A C 1
ATOM 6642 O O . ALA A 1 874 ? 27.418 -12.796 -16.778 1.00 90.56 874 ALA A O 1
ATOM 6643 N N . THR A 1 875 ? 26.098 -12.502 -14.972 1.00 89.00 875 THR A N 1
ATOM 6644 C CA . THR A 1 875 ? 27.024 -13.091 -13.996 1.00 89.00 875 THR A CA 1
ATOM 6645 C C . THR A 1 875 ? 26.379 -14.193 -13.161 1.00 89.00 875 THR A C 1
ATOM 6647 O O . THR A 1 875 ? 25.155 -14.294 -13.081 1.00 89.00 875 THR A O 1
ATOM 6650 N N . GLU A 1 876 ? 27.198 -15.019 -12.512 1.00 88.75 876 GLU A N 1
ATOM 6651 C CA . GLU A 1 876 ? 26.735 -16.006 -11.530 1.00 88.75 876 GLU A CA 1
ATOM 6652 C C . GLU A 1 876 ? 27.515 -15.907 -10.215 1.00 88.75 876 GLU A C 1
ATOM 6654 O O . GLU A 1 876 ? 28.735 -15.711 -10.230 1.00 88.75 876 GLU A O 1
ATOM 6659 N N . ARG A 1 877 ? 26.831 -16.108 -9.079 1.00 88.00 877 ARG A N 1
ATOM 6660 C CA . ARG A 1 877 ? 27.439 -16.228 -7.734 1.00 88.00 877 ARG A CA 1
ATOM 6661 C C . ARG A 1 877 ? 28.414 -15.078 -7.436 1.00 88.00 877 ARG A C 1
ATOM 6663 O O . ARG A 1 877 ? 29.550 -15.309 -7.035 1.00 88.00 877 ARG A O 1
ATOM 6670 N N . SER A 1 878 ? 27.993 -13.853 -7.746 1.00 86.69 878 SER A N 1
ATOM 6671 C CA . SER A 1 878 ? 28.858 -12.673 -7.869 1.00 86.69 878 SER A CA 1
ATOM 6672 C C . SER A 1 878 ? 28.345 -11.498 -7.037 1.00 86.69 878 SER A C 1
ATOM 6674 O O . SER A 1 878 ? 27.152 -11.198 -7.069 1.00 86.69 878 SER A O 1
ATOM 6676 N N . LYS A 1 879 ? 29.248 -10.797 -6.344 1.00 86.88 879 LYS A N 1
ATOM 6677 C CA . LYS A 1 879 ? 28.951 -9.568 -5.596 1.00 86.88 879 LYS A CA 1
ATOM 6678 C C . LYS A 1 879 ? 29.438 -8.336 -6.359 1.00 86.88 879 LYS A C 1
ATOM 6680 O O . LYS A 1 879 ? 30.632 -8.189 -6.630 1.00 86.88 879 LYS A O 1
ATOM 6685 N N . ILE A 1 880 ? 28.516 -7.443 -6.707 1.00 87.31 880 ILE A N 1
ATOM 6686 C CA . ILE A 1 880 ? 28.781 -6.216 -7.468 1.00 87.31 880 ILE A CA 1
ATOM 6687 C C . ILE A 1 880 ? 28.482 -5.021 -6.563 1.00 87.31 880 ILE A C 1
ATOM 6689 O O . ILE A 1 880 ? 27.326 -4.708 -6.299 1.00 87.31 880 ILE A O 1
ATOM 6693 N N . TYR A 1 881 ? 29.528 -4.349 -6.090 1.00 86.81 881 TYR A N 1
ATOM 6694 C CA . TYR A 1 881 ? 29.411 -3.121 -5.305 1.00 86.81 881 TYR A CA 1
ATOM 6695 C C . TYR A 1 881 ? 29.545 -1.915 -6.245 1.00 86.81 881 TYR A C 1
ATOM 6697 O O . TYR A 1 881 ? 30.482 -1.876 -7.039 1.00 86.81 881 TYR A O 1
ATOM 6705 N N . GLY A 1 882 ? 28.643 -0.936 -6.168 1.00 87.81 882 GLY A N 1
ATOM 6706 C CA . GLY A 1 882 ? 28.618 0.248 -7.040 1.00 87.81 882 GLY A CA 1
ATOM 6707 C C . GLY A 1 882 ? 27.287 0.461 -7.769 1.00 87.81 882 GLY A C 1
ATOM 6708 O O . GLY A 1 882 ? 26.415 -0.405 -7.791 1.00 87.81 882 GLY A O 1
ATOM 6709 N N . ASN A 1 883 ? 27.128 1.646 -8.360 1.00 92.56 883 ASN A N 1
ATOM 6710 C CA . ASN A 1 883 ? 25.899 2.074 -9.035 1.00 92.56 883 ASN A CA 1
ATOM 6711 C C . ASN A 1 883 ? 25.908 1.719 -10.532 1.00 92.56 883 ASN A C 1
ATOM 6713 O O . ASN A 1 883 ? 26.907 1.942 -11.221 1.00 92.56 883 ASN A O 1
ATOM 6717 N N . LEU A 1 884 ? 24.774 1.246 -11.059 1.00 96.69 884 LEU A N 1
ATOM 6718 C CA . LEU A 1 884 ? 24.589 0.929 -12.481 1.00 96.69 884 LEU A CA 1
ATOM 6719 C C . LEU A 1 884 ? 23.669 1.971 -13.129 1.00 96.69 884 LEU A C 1
ATOM 6721 O O . LEU A 1 884 ? 22.467 1.948 -12.886 1.00 96.69 884 LEU A O 1
ATOM 6725 N N . TYR A 1 885 ? 24.216 2.873 -13.949 1.00 97.62 885 TYR A N 1
ATOM 6726 C CA . TYR A 1 885 ? 23.498 4.037 -14.484 1.00 97.62 885 TYR A CA 1
ATOM 6727 C C . TYR A 1 885 ? 23.409 4.028 -16.025 1.00 97.62 885 TYR A C 1
ATOM 6729 O O . TYR A 1 885 ? 24.343 4.430 -16.722 1.00 97.62 885 TYR A O 1
ATOM 6737 N N . ALA A 1 886 ? 22.287 3.575 -16.591 1.00 98.06 886 ALA A N 1
ATOM 6738 C CA . ALA A 1 886 ? 22.040 3.621 -18.038 1.00 98.06 886 ALA A CA 1
ATOM 6739 C C . ALA A 1 886 ? 21.211 4.866 -18.391 1.00 98.06 886 ALA A C 1
ATOM 6741 O O . ALA A 1 886 ? 20.000 4.877 -18.201 1.00 98.06 886 ALA A O 1
ATOM 6742 N N . ALA A 1 887 ? 21.847 5.923 -18.900 1.00 96.06 887 ALA A N 1
ATOM 6743 C CA . ALA A 1 887 ? 21.229 7.244 -19.043 1.00 96.06 887 ALA A CA 1
ATOM 6744 C C . ALA A 1 887 ? 20.145 7.338 -20.128 1.00 96.06 887 ALA A C 1
ATOM 6746 O O . ALA A 1 887 ? 19.229 8.142 -19.995 1.00 96.06 887 ALA A O 1
ATOM 6747 N N . GLY A 1 888 ? 20.235 6.532 -21.189 1.00 91.88 888 GLY A N 1
ATOM 6748 C CA . GLY A 1 888 ? 19.204 6.473 -22.231 1.00 91.88 888 GLY A CA 1
ATOM 6749 C C . GLY A 1 888 ? 19.129 7.695 -23.142 1.00 91.88 888 GLY A C 1
ATOM 6750 O O . GLY A 1 888 ? 18.050 8.052 -23.605 1.00 91.88 888 GLY A O 1
ATOM 6751 N N . ILE A 1 889 ? 20.262 8.344 -23.414 1.00 94.50 889 ILE A N 1
ATOM 6752 C CA . ILE A 1 889 ? 20.310 9.507 -24.301 1.00 94.50 889 ILE A CA 1
ATOM 6753 C C . ILE A 1 889 ? 20.083 9.050 -25.748 1.00 94.50 889 ILE A C 1
ATOM 6755 O O . ILE A 1 889 ? 20.959 8.442 -26.363 1.00 94.50 889 ILE A O 1
ATOM 6759 N N . GLU A 1 890 ? 18.911 9.340 -26.307 1.00 90.50 890 GLU A N 1
ATOM 6760 C CA . GLU A 1 890 ? 18.577 9.001 -27.694 1.00 90.50 890 GLU A CA 1
ATOM 6761 C C . GLU A 1 890 ? 19.358 9.839 -28.734 1.00 90.50 890 GLU A C 1
ATOM 6763 O O . GLU A 1 890 ? 20.066 10.797 -28.421 1.00 90.50 890 GLU A O 1
ATOM 6768 N N . GLY A 1 891 ? 19.217 9.478 -30.014 1.00 83.81 891 GLY A N 1
ATOM 6769 C CA . GLY A 1 891 ? 19.708 10.265 -31.154 1.00 83.81 891 GLY A CA 1
ATOM 6770 C C . GLY A 1 891 ? 21.089 9.875 -31.696 1.00 83.81 891 GLY A C 1
ATOM 6771 O O . GLY A 1 891 ? 21.457 10.333 -32.778 1.00 83.81 891 GLY A O 1
ATOM 6772 N N . ASN A 1 892 ? 21.836 8.997 -31.018 1.00 89.44 892 ASN A N 1
ATOM 6773 C CA . ASN A 1 892 ? 23.090 8.454 -31.545 1.00 89.44 892 ASN A CA 1
ATOM 6774 C C . ASN A 1 892 ? 22.811 7.261 -32.490 1.00 89.44 892 ASN A C 1
ATOM 6776 O O . ASN A 1 892 ? 22.319 6.228 -32.037 1.00 89.44 892 ASN A O 1
ATOM 6780 N N . PRO A 1 893 ? 23.134 7.341 -33.798 1.00 88.06 893 PRO A N 1
ATOM 6781 C CA . PRO A 1 893 ? 22.738 6.325 -34.779 1.00 88.06 893 PRO A CA 1
ATOM 6782 C C . PRO A 1 893 ? 23.454 4.973 -34.625 1.00 88.06 893 PRO A C 1
ATOM 6784 O O . PRO A 1 893 ? 23.081 4.019 -35.307 1.00 88.06 893 PRO A O 1
ATOM 6787 N N . LEU A 1 894 ? 24.472 4.872 -33.762 1.00 85.75 894 LEU A N 1
ATOM 6788 C CA . LEU A 1 894 ? 25.134 3.603 -33.433 1.00 85.75 894 LEU A CA 1
ATOM 6789 C C . LEU A 1 894 ? 24.374 2.788 -32.373 1.00 85.75 894 LEU A C 1
ATOM 6791 O O . LEU A 1 894 ? 24.595 1.581 -32.271 1.00 85.75 894 LEU A O 1
ATOM 6795 N N . TYR A 1 895 ? 23.488 3.424 -31.600 1.00 90.69 895 TYR A N 1
ATOM 6796 C CA . TYR A 1 895 ? 22.838 2.835 -30.429 1.00 90.69 895 TYR A CA 1
ATOM 6797 C C . TYR A 1 895 ? 21.327 3.085 -30.502 1.00 90.69 895 TYR A C 1
ATOM 6799 O O . TYR A 1 895 ? 20.813 4.112 -30.075 1.00 90.69 895 TYR A O 1
ATOM 6807 N N . THR A 1 896 ? 20.620 2.145 -31.129 1.00 85.25 896 THR A N 1
ATOM 6808 C CA . THR A 1 896 ? 19.199 2.276 -31.512 1.00 85.25 896 THR A CA 1
ATOM 6809 C C . THR A 1 896 ? 18.293 1.210 -30.889 1.00 85.25 896 THR A C 1
ATOM 6811 O O . THR A 1 896 ? 17.110 1.145 -31.206 1.00 85.25 896 THR A O 1
ATOM 6814 N N . HIS A 1 897 ? 18.847 0.350 -30.033 1.00 84.81 897 HIS A N 1
ATOM 6815 C CA . HIS A 1 897 ? 18.173 -0.788 -29.408 1.00 84.81 897 HIS A CA 1
ATOM 6816 C C . HIS A 1 897 ? 18.536 -0.818 -27.918 1.00 84.81 897 HIS A C 1
ATOM 6818 O O . HIS A 1 897 ? 19.698 -0.599 -27.580 1.00 84.81 897 HIS A O 1
ATOM 6824 N N . ASP A 1 898 ? 17.561 -1.095 -27.044 1.00 90.38 898 ASP A N 1
ATOM 6825 C CA . ASP A 1 898 ? 17.726 -1.111 -25.576 1.00 90.38 898 ASP A CA 1
ATOM 6826 C C . ASP A 1 898 ? 18.356 0.171 -24.974 1.00 90.38 898 ASP A C 1
ATOM 6828 O O . ASP A 1 898 ? 18.987 0.132 -23.919 1.00 90.38 898 ASP A O 1
ATOM 6832 N N . VAL A 1 899 ? 18.170 1.325 -25.621 1.00 94.81 899 VAL A N 1
ATOM 6833 C CA . VAL A 1 899 ? 18.684 2.627 -25.159 1.00 94.81 899 VAL A CA 1
ATOM 6834 C C . VAL A 1 899 ? 18.201 2.909 -23.730 1.00 94.81 899 VAL A C 1
ATOM 6836 O O . VAL A 1 899 ? 17.001 2.956 -23.468 1.00 94.81 899 VAL A O 1
ATOM 6839 N N . GLY A 1 900 ? 19.135 3.065 -22.788 1.00 95.38 900 GLY A N 1
ATOM 6840 C CA . GLY A 1 900 ? 18.827 3.348 -21.382 1.00 95.38 900 GLY A CA 1
ATOM 6841 C C . GLY A 1 900 ? 18.266 2.172 -20.585 1.00 95.38 900 GLY A C 1
ATOM 6842 O O . GLY A 1 900 ? 17.768 2.382 -19.483 1.00 95.38 900 GLY A O 1
ATOM 6843 N N . VAL A 1 901 ? 18.308 0.949 -21.113 1.00 98.12 901 VAL A N 1
ATOM 6844 C CA . VAL A 1 901 ? 17.862 -0.254 -20.395 1.00 98.12 901 VAL A CA 1
ATOM 6845 C C . VAL A 1 901 ? 18.957 -0.744 -19.445 1.00 98.12 901 VAL A C 1
ATOM 6847 O O . VAL A 1 901 ? 20.143 -0.708 -19.779 1.00 98.12 901 VAL A O 1
ATOM 6850 N N . VAL A 1 902 ? 18.565 -1.277 -18.286 1.00 98.25 902 VAL A N 1
ATOM 6851 C CA . VAL A 1 902 ? 19.435 -2.144 -17.477 1.00 98.25 902 VAL A CA 1
ATOM 6852 C C . VAL A 1 902 ? 18.853 -3.554 -17.474 1.00 98.25 902 VAL A C 1
ATOM 6854 O O . VAL A 1 902 ? 17.747 -3.770 -16.988 1.00 98.25 902 VAL A O 1
ATOM 6857 N N . LEU A 1 903 ? 19.589 -4.514 -18.033 1.00 96.31 903 LEU A N 1
ATOM 6858 C CA . LEU A 1 903 ? 19.208 -5.925 -18.100 1.00 96.31 903 LEU A CA 1
ATOM 6859 C C . LEU A 1 903 ? 20.087 -6.747 -17.150 1.00 96.31 903 LEU A C 1
ATOM 6861 O O . LEU A 1 903 ? 21.314 -6.726 -17.249 1.00 96.31 903 LEU A O 1
ATOM 6865 N N . LEU A 1 904 ? 19.443 -7.472 -16.239 1.00 94.44 904 LEU A N 1
ATOM 6866 C CA . LEU A 1 904 ? 20.055 -8.200 -15.134 1.00 94.44 904 LEU A CA 1
ATOM 6867 C C . LEU A 1 904 ? 19.746 -9.696 -15.277 1.00 94.44 904 LEU A C 1
ATOM 6869 O O . LEU A 1 904 ? 18.649 -10.139 -14.938 1.00 94.44 904 LEU A O 1
ATOM 6873 N N . GLN A 1 905 ? 20.709 -10.464 -15.786 1.00 89.06 905 GLN A N 1
ATOM 6874 C CA . GLN A 1 905 ? 20.607 -11.904 -16.029 1.00 89.06 905 GLN A CA 1
ATOM 6875 C C . GLN A 1 905 ? 21.563 -12.722 -15.146 1.00 89.06 905 GLN A C 1
ATOM 6877 O O . GLN A 1 905 ? 22.614 -12.248 -14.708 1.00 89.06 905 GLN A O 1
ATOM 6882 N N . GLY A 1 906 ? 21.197 -13.987 -14.921 1.00 83.25 906 GLY A N 1
ATOM 6883 C CA . GLY A 1 906 ? 22.002 -14.972 -14.192 1.00 83.25 906 GLY A CA 1
ATOM 6884 C C . GLY A 1 906 ? 21.453 -15.331 -12.809 1.00 83.25 906 GLY A C 1
ATOM 6885 O O . GLY A 1 906 ? 20.280 -15.094 -12.508 1.00 83.25 906 GLY A O 1
ATOM 6886 N N . MET A 1 907 ? 22.283 -15.958 -11.972 1.00 85.94 907 MET A N 1
ATOM 6887 C CA . MET A 1 907 ? 21.846 -16.567 -10.707 1.00 85.94 907 MET A CA 1
ATOM 6888 C C . MET A 1 907 ? 22.742 -16.194 -9.527 1.00 85.94 907 MET A C 1
ATOM 6890 O O . MET A 1 907 ? 23.968 -16.204 -9.650 1.00 85.94 907 MET A O 1
ATOM 6894 N N . SER A 1 908 ? 22.133 -15.952 -8.363 1.00 88.50 908 SER A N 1
ATOM 6895 C CA . SER A 1 908 ? 22.842 -15.622 -7.117 1.00 88.50 908 SER A CA 1
ATOM 6896 C C . SER A 1 908 ? 23.800 -14.439 -7.262 1.00 88.50 908 SER A C 1
ATOM 6898 O O . SER A 1 908 ? 24.974 -14.526 -6.909 1.00 88.50 908 SER A O 1
ATOM 6900 N N . ASN A 1 909 ? 23.298 -13.337 -7.818 1.00 89.00 909 ASN A N 1
ATOM 6901 C CA . ASN A 1 909 ? 24.036 -12.080 -7.886 1.00 89.00 909 ASN A CA 1
ATOM 6902 C C . ASN A 1 909 ? 23.567 -11.145 -6.768 1.00 89.00 909 ASN A C 1
ATOM 6904 O O . ASN A 1 909 ? 22.368 -10.893 -6.655 1.00 89.00 909 ASN A O 1
ATOM 6908 N N . ASP A 1 910 ? 24.501 -10.606 -5.988 1.00 89.56 910 ASP A N 1
ATOM 6909 C CA . ASP A 1 910 ? 24.224 -9.585 -4.977 1.00 89.56 910 ASP A CA 1
ATOM 6910 C C . ASP A 1 910 ? 24.744 -8.235 -5.480 1.00 89.56 910 ASP A C 1
ATOM 6912 O O . ASP A 1 910 ? 25.952 -8.042 -5.630 1.00 89.56 910 ASP A O 1
ATOM 6916 N N . ILE A 1 911 ? 23.843 -7.291 -5.748 1.00 90.75 911 ILE A N 1
ATOM 6917 C CA . ILE A 1 911 ? 24.204 -5.910 -6.089 1.00 90.75 911 ILE A CA 1
ATOM 6918 C C . ILE A 1 911 ? 24.120 -5.059 -4.818 1.00 90.75 911 ILE A C 1
ATOM 6920 O O . ILE A 1 911 ? 23.140 -5.156 -4.080 1.00 90.75 911 ILE A O 1
ATOM 6924 N N . TYR A 1 912 ? 25.136 -4.237 -4.560 1.00 88.56 912 TYR A N 1
ATOM 6925 C CA . TYR A 1 912 ? 25.216 -3.308 -3.430 1.00 88.56 912 TYR A CA 1
ATOM 6926 C C . TYR A 1 912 ? 25.429 -1.888 -3.965 1.00 88.56 912 TYR A C 1
ATOM 6928 O O . TYR A 1 912 ? 26.541 -1.515 -4.337 1.00 88.56 912 TYR A O 1
ATOM 6936 N N . GLY A 1 913 ? 24.352 -1.112 -4.034 1.00 88.19 913 GLY A N 1
ATOM 6937 C CA . GLY A 1 913 ? 24.278 0.130 -4.805 1.00 88.19 913 GLY A CA 1
ATOM 6938 C C . GLY A 1 913 ? 22.990 0.197 -5.626 1.00 88.19 913 GLY A C 1
ATOM 6939 O O . GLY A 1 913 ? 22.158 -0.712 -5.571 1.00 88.19 913 GLY A O 1
ATOM 6940 N N . SER A 1 914 ? 22.817 1.288 -6.366 1.00 92.75 914 SER A N 1
ATOM 6941 C CA . SER A 1 914 ? 21.542 1.638 -6.999 1.00 92.75 914 SER A CA 1
ATOM 6942 C C . SER A 1 914 ? 21.518 1.255 -8.484 1.00 92.75 914 SER A C 1
ATOM 6944 O O . SER A 1 914 ? 22.460 1.542 -9.232 1.00 92.75 914 SER A O 1
ATOM 6946 N N . VAL A 1 915 ? 20.433 0.611 -8.924 1.00 97.00 915 VAL A N 1
ATOM 6947 C CA . VAL A 1 915 ? 20.203 0.215 -10.325 1.00 97.00 915 VAL A CA 1
ATOM 6948 C C . VAL A 1 915 ? 19.288 1.236 -11.002 1.00 97.00 915 VAL A C 1
ATOM 6950 O O . VAL A 1 915 ? 18.124 1.347 -10.630 1.00 97.00 915 VAL A O 1
ATOM 6953 N N . VAL A 1 916 ? 19.787 1.958 -12.008 1.00 97.56 916 VAL A N 1
ATOM 6954 C CA . VAL A 1 916 ? 19.104 3.111 -12.618 1.00 97.56 916 VAL A CA 1
ATOM 6955 C C . VAL A 1 916 ? 19.026 2.990 -14.146 1.00 97.56 916 VAL A C 1
ATOM 6957 O O . VAL A 1 916 ? 20.053 2.926 -14.826 1.00 97.56 916 VAL A O 1
ATOM 6960 N N . ALA A 1 917 ? 17.805 3.021 -14.692 1.00 98.00 917 ALA A N 1
ATOM 6961 C CA . ALA A 1 917 ? 17.526 2.921 -16.129 1.00 98.00 917 ALA A CA 1
ATOM 6962 C C . ALA A 1 917 ? 16.749 4.127 -16.694 1.00 98.00 917 ALA A C 1
ATOM 6964 O O . ALA A 1 917 ? 15.666 4.456 -16.212 1.00 98.00 917 ALA A O 1
ATOM 6965 N N . GLY A 1 918 ? 17.255 4.720 -17.779 1.00 96.00 918 GLY A N 1
ATOM 6966 C CA . GLY A 1 918 ? 16.613 5.778 -18.573 1.00 96.00 918 GLY A CA 1
ATOM 6967 C C . GLY A 1 918 ? 15.448 5.303 -19.451 1.00 96.00 918 GLY A C 1
ATOM 6968 O O . GLY A 1 918 ? 14.625 6.122 -19.860 1.00 96.00 918 GLY A O 1
ATOM 6969 N N . SER A 1 919 ? 15.327 3.989 -19.675 1.00 96.38 919 SER A N 1
ATOM 6970 C CA . SER A 1 919 ? 14.095 3.336 -20.141 1.00 96.38 919 SER A CA 1
ATOM 6971 C C . SER A 1 919 ? 13.616 2.326 -19.098 1.00 96.38 919 SER A C 1
ATOM 6973 O O . SER A 1 919 ? 12.862 2.689 -18.196 1.00 96.38 919 SER A O 1
ATOM 6975 N N . ASP A 1 920 ? 14.054 1.068 -19.188 1.00 97.50 920 ASP A N 1
ATOM 6976 C CA . ASP A 1 920 ? 13.484 -0.036 -18.413 1.00 97.50 920 ASP A CA 1
ATOM 6977 C C . ASP A 1 920 ? 14.547 -0.790 -17.609 1.00 97.50 920 ASP A C 1
ATOM 6979 O O . ASP A 1 920 ? 15.644 -1.036 -18.114 1.00 97.50 920 ASP A O 1
ATOM 6983 N N . VAL A 1 921 ? 14.202 -1.245 -16.402 1.00 97.81 921 VAL A N 1
ATOM 6984 C CA . VAL A 1 921 ? 14.966 -2.307 -15.725 1.00 97.81 921 VAL A CA 1
ATOM 6985 C C . VAL A 1 921 ? 14.306 -3.647 -16.036 1.00 97.81 921 VAL A C 1
ATOM 6987 O O . VAL A 1 921 ? 13.100 -3.807 -15.850 1.00 97.81 921 VAL A O 1
ATOM 6990 N N . ARG A 1 922 ? 15.094 -4.618 -16.500 1.00 96.50 922 ARG A N 1
ATOM 6991 C CA . ARG A 1 922 ? 14.660 -5.991 -16.786 1.00 96.50 922 ARG A CA 1
ATOM 6992 C C . ARG A 1 922 ? 15.430 -6.961 -15.895 1.00 96.50 922 ARG A C 1
ATOM 6994 O O . ARG A 1 922 ? 16.656 -7.011 -15.959 1.00 96.50 922 ARG A O 1
ATOM 7001 N N . ILE A 1 923 ? 14.717 -7.711 -15.061 1.00 93.31 923 ILE A N 1
ATOM 7002 C CA . ILE A 1 923 ? 15.270 -8.702 -14.131 1.00 93.31 923 ILE A CA 1
ATOM 7003 C C . ILE A 1 923 ? 14.894 -10.088 -14.653 1.00 93.31 923 ILE A C 1
ATOM 7005 O O . ILE A 1 923 ? 13.723 -10.456 -14.650 1.00 93.31 923 ILE A O 1
ATOM 7009 N N . GLU A 1 924 ? 15.888 -10.843 -15.109 1.00 88.75 924 GLU A N 1
ATOM 7010 C CA . GLU A 1 924 ? 15.743 -12.117 -15.822 1.00 88.75 924 GLU A CA 1
ATOM 7011 C C . GLU A 1 924 ? 16.702 -13.156 -15.202 1.00 88.75 924 GLU A C 1
ATOM 7013 O O . GLU A 1 924 ? 17.667 -13.614 -15.816 1.00 88.75 924 GLU A O 1
ATOM 7018 N N . GLY A 1 925 ? 16.481 -13.480 -13.924 1.00 74.25 925 GLY A N 1
ATOM 7019 C CA . GLY A 1 925 ? 17.425 -14.248 -13.104 1.00 74.25 925 GLY A CA 1
ATOM 7020 C C . GLY A 1 925 ? 16.777 -14.953 -11.913 1.00 74.25 925 GLY A C 1
ATOM 7021 O O . GLY A 1 925 ? 15.552 -15.030 -11.817 1.00 74.25 925 GLY A O 1
ATOM 7022 N N . SER A 1 926 ? 17.571 -15.524 -11.002 1.00 82.69 926 SER A N 1
ATOM 7023 C CA . SER A 1 926 ? 17.033 -16.193 -9.801 1.00 82.69 926 SER A CA 1
ATOM 7024 C C . SER A 1 926 ? 17.969 -16.189 -8.590 1.00 82.69 926 SER A C 1
ATOM 7026 O O . SER A 1 926 ? 19.192 -16.226 -8.729 1.00 82.69 926 SER A O 1
ATOM 7028 N N . SER A 1 927 ? 17.369 -16.174 -7.398 1.00 87.31 927 SER A N 1
ATOM 7029 C CA . SER A 1 927 ? 18.028 -16.131 -6.082 1.00 87.31 927 SER A CA 1
ATOM 7030 C C . SER A 1 927 ? 19.036 -14.979 -5.923 1.00 87.31 927 SER A C 1
ATOM 7032 O O . SER A 1 927 ? 20.081 -15.166 -5.306 1.00 87.31 927 SER A O 1
ATOM 7034 N N . SER A 1 928 ? 18.729 -13.808 -6.490 1.00 90.25 928 SER A N 1
ATOM 7035 C CA . SER A 1 928 ? 19.589 -12.607 -6.507 1.00 90.25 928 SER A CA 1
ATOM 7036 C C . SER A 1 928 ? 19.093 -11.524 -5.539 1.00 90.25 928 SER A C 1
ATOM 7038 O O . SER A 1 928 ? 17.888 -11.428 -5.280 1.00 90.25 928 SER A O 1
ATOM 7040 N N . SER A 1 929 ? 19.999 -10.681 -5.031 1.00 91.81 929 SER A N 1
ATOM 7041 C CA . SER A 1 929 ? 19.666 -9.584 -4.114 1.00 91.81 929 SER A CA 1
ATOM 7042 C C . SER A 1 929 ? 20.101 -8.202 -4.618 1.00 91.81 929 SER A C 1
ATOM 7044 O O . SER A 1 929 ? 21.111 -8.042 -5.302 1.00 91.81 929 SER A O 1
ATOM 7046 N N . PHE A 1 930 ? 19.312 -7.187 -4.266 1.00 92.12 930 PHE A N 1
ATOM 7047 C CA . PHE A 1 930 ? 19.511 -5.783 -4.612 1.00 92.12 930 PHE A CA 1
ATOM 7048 C C . PHE A 1 930 ? 19.508 -4.971 -3.317 1.00 92.12 930 PHE A C 1
ATOM 7050 O O . PHE A 1 930 ? 18.467 -4.746 -2.698 1.00 92.12 930 PHE A O 1
ATOM 7057 N N . ASN A 1 931 ? 20.696 -4.594 -2.865 1.00 87.12 931 ASN A N 1
ATOM 7058 C CA . ASN A 1 931 ? 20.942 -3.992 -1.566 1.00 87.12 931 ASN A CA 1
ATOM 7059 C C . ASN A 1 931 ? 21.175 -2.495 -1.772 1.00 87.12 931 ASN A C 1
ATOM 7061 O O . ASN A 1 931 ? 22.269 -2.084 -2.165 1.00 87.12 931 ASN A O 1
ATOM 7065 N N . SER A 1 932 ? 20.151 -1.676 -1.519 1.00 81.50 932 SER A N 1
ATOM 7066 C CA . SER A 1 932 ? 20.340 -0.224 -1.525 1.00 81.50 932 SER A CA 1
ATOM 7067 C C . SER A 1 932 ? 21.322 0.160 -0.416 1.00 81.50 932 SER A C 1
ATOM 7069 O O . SER A 1 932 ? 21.249 -0.349 0.704 1.00 81.50 932 SER A O 1
ATOM 7071 N N . ASN A 1 933 ? 22.278 1.029 -0.737 1.00 75.25 933 ASN A N 1
ATOM 7072 C CA . ASN A 1 933 ? 23.240 1.538 0.229 1.00 75.25 933 ASN A CA 1
ATOM 7073 C C . ASN A 1 933 ? 23.379 3.046 0.023 1.00 75.25 933 ASN A C 1
ATOM 7075 O O . ASN A 1 933 ? 24.019 3.505 -0.926 1.00 75.25 933 ASN A O 1
ATOM 7079 N N . SER A 1 934 ? 22.779 3.816 0.929 1.00 68.56 934 SER A N 1
ATOM 7080 C CA . SER A 1 934 ? 22.776 5.280 0.872 1.00 68.56 934 SER A CA 1
ATOM 7081 C C . SER A 1 934 ? 24.185 5.881 0.929 1.00 68.56 934 SER A C 1
ATOM 7083 O O . SER A 1 934 ? 24.400 6.960 0.386 1.00 68.56 934 SER A O 1
ATOM 7085 N N . GLY A 1 935 ? 25.177 5.179 1.490 1.00 72.44 935 GLY A N 1
ATOM 7086 C CA . GLY A 1 935 ? 26.586 5.584 1.452 1.00 72.44 935 GLY A CA 1
ATOM 7087 C C . GLY A 1 935 ? 27.214 5.520 0.052 1.00 72.44 935 GLY A C 1
ATOM 7088 O O . GLY A 1 935 ? 28.048 6.361 -0.277 1.00 72.44 935 GLY A O 1
ATOM 7089 N N . ILE A 1 936 ? 26.791 4.575 -0.797 1.00 78.88 936 ILE A N 1
ATOM 7090 C CA . ILE A 1 936 ? 27.263 4.451 -2.190 1.00 78.88 936 ILE A CA 1
ATOM 7091 C C . ILE A 1 936 ? 26.547 5.459 -3.105 1.00 78.88 936 ILE A C 1
ATOM 7093 O O . ILE A 1 936 ? 27.188 6.086 -3.953 1.00 78.88 936 ILE A O 1
ATOM 7097 N N . GLY A 1 937 ? 25.236 5.654 -2.921 1.00 81.56 937 GLY A N 1
ATOM 7098 C CA . GLY A 1 937 ? 24.456 6.661 -3.651 1.00 81.56 937 GLY A CA 1
ATOM 7099 C C . GLY A 1 937 ? 24.915 8.088 -3.333 1.00 81.56 937 GLY A C 1
ATOM 7100 O O . GLY A 1 937 ? 25.381 8.809 -4.218 1.00 81.56 937 GLY A O 1
ATOM 7101 N N . SER A 1 938 ? 24.896 8.470 -2.052 1.00 77.62 938 SER A N 1
ATOM 7102 C CA . SER A 1 938 ? 25.155 9.852 -1.616 1.00 77.62 938 SER A CA 1
ATOM 7103 C C . SER A 1 938 ? 26.561 10.373 -1.925 1.00 77.62 938 SER A C 1
ATOM 7105 O O . SER A 1 938 ? 26.729 11.583 -2.102 1.00 77.62 938 SER A O 1
ATOM 7107 N N . LYS A 1 939 ? 27.573 9.501 -2.057 1.00 81.31 939 LYS A N 1
ATOM 7108 C CA . LYS A 1 939 ? 28.915 9.886 -2.536 1.00 81.31 939 LYS A CA 1
ATOM 7109 C C . LYS A 1 939 ? 28.882 10.332 -4.005 1.00 81.31 939 LYS A C 1
ATOM 7111 O O . LYS A 1 939 ? 29.435 11.381 -4.336 1.00 81.31 939 LYS A O 1
ATOM 7116 N N . VAL A 1 940 ? 28.178 9.598 -4.872 1.00 86.06 940 VAL A N 1
ATOM 7117 C CA . VAL A 1 940 ? 27.959 9.977 -6.282 1.00 86.06 940 VAL A CA 1
ATOM 7118 C C . VAL A 1 940 ? 27.100 11.236 -6.385 1.00 86.06 940 VAL A C 1
ATOM 7120 O O . VAL A 1 940 ? 27.437 12.142 -7.146 1.00 86.06 940 VAL A O 1
ATOM 7123 N N . GLU A 1 941 ? 26.035 11.337 -5.591 1.00 84.62 941 GLU A N 1
ATOM 7124 C CA . GLU A 1 941 ? 25.181 12.526 -5.578 1.00 84.62 941 GLU A CA 1
ATOM 7125 C C . GLU A 1 941 ? 25.962 13.771 -5.165 1.00 84.62 941 GLU A C 1
ATOM 7127 O O . GLU A 1 941 ? 25.922 14.782 -5.859 1.00 84.62 941 GLU A O 1
ATOM 7132 N N . THR A 1 942 ? 26.726 13.697 -4.076 1.00 80.88 942 THR A N 1
ATOM 7133 C CA . THR A 1 942 ? 27.499 14.835 -3.557 1.00 80.88 942 THR A CA 1
ATOM 7134 C C . THR A 1 942 ? 28.625 15.252 -4.509 1.00 80.88 942 THR A C 1
ATOM 7136 O O . THR A 1 942 ? 28.934 16.437 -4.592 1.00 80.88 942 THR A O 1
ATOM 7139 N N . LYS A 1 943 ? 29.203 14.317 -5.281 1.00 85.19 943 LYS A N 1
ATOM 7140 C CA . LYS A 1 943 ? 30.240 14.625 -6.280 1.00 85.19 943 LYS A CA 1
ATOM 7141 C C . LYS A 1 943 ? 29.678 15.167 -7.605 1.00 85.19 943 LYS A C 1
ATOM 7143 O O . LYS A 1 943 ? 30.297 16.044 -8.207 1.00 85.19 943 LYS A O 1
ATOM 7148 N N . TYR A 1 944 ? 28.523 14.677 -8.075 1.00 85.56 944 TYR A N 1
ATOM 7149 C CA . TYR A 1 944 ? 28.048 14.953 -9.442 1.00 85.56 944 TYR A CA 1
ATOM 7150 C C . TYR A 1 944 ? 26.641 15.556 -9.572 1.00 85.56 944 TYR A C 1
ATOM 7152 O O . TYR A 1 944 ? 26.379 16.183 -10.602 1.00 85.56 944 TYR A O 1
ATOM 7160 N N . LEU A 1 945 ? 25.748 15.417 -8.587 1.00 80.38 945 LEU A N 1
ATOM 7161 C CA . LEU A 1 945 ? 24.327 15.794 -8.711 1.00 80.38 945 LEU A CA 1
ATOM 7162 C C . LEU A 1 945 ? 23.875 16.934 -7.793 1.00 80.38 945 LEU A C 1
ATOM 7164 O O . LEU A 1 945 ? 23.058 17.744 -8.226 1.00 80.38 945 LEU A O 1
ATOM 7168 N N . LYS A 1 946 ? 24.385 17.023 -6.558 1.00 71.50 946 LYS A N 1
ATOM 7169 C CA . LYS A 1 946 ? 23.942 18.037 -5.594 1.00 71.50 946 LYS A CA 1
ATOM 7170 C C . LYS A 1 946 ? 24.226 19.443 -6.112 1.00 71.50 946 LYS A C 1
ATOM 7172 O O . LYS A 1 946 ? 25.328 19.760 -6.560 1.00 71.50 946 LYS A O 1
ATOM 7177 N N . VAL A 1 947 ? 23.199 20.284 -6.033 1.00 59.06 947 VAL A N 1
ATOM 7178 C CA . VAL A 1 947 ? 23.272 21.715 -6.318 1.00 59.06 947 VAL A CA 1
ATOM 7179 C C . VAL A 1 947 ? 22.982 22.441 -5.015 1.00 59.06 947 VAL A C 1
ATOM 7181 O O . VAL A 1 947 ? 21.843 22.464 -4.549 1.00 59.06 947 VAL A O 1
ATOM 7184 N N . ASP A 1 948 ? 24.026 23.030 -4.438 1.00 58.09 948 ASP A N 1
ATOM 7185 C CA . ASP A 1 948 ? 23.923 23.898 -3.269 1.00 58.09 948 ASP A CA 1
ATOM 7186 C C . ASP A 1 948 ? 22.952 25.046 -3.568 1.00 58.09 948 ASP A C 1
ATOM 7188 O O . ASP A 1 948 ? 23.253 25.985 -4.310 1.00 58.09 948 ASP A O 1
ATOM 7192 N N . THR A 1 949 ? 21.748 24.943 -3.009 1.00 55.78 949 THR A N 1
ATOM 7193 C CA . THR A 1 949 ? 20.630 25.828 -3.326 1.00 55.78 949 THR A CA 1
ATOM 7194 C C . THR A 1 949 ? 20.525 26.905 -2.246 1.00 55.78 949 THR A C 1
ATOM 7196 O O . THR A 1 949 ? 20.419 26.562 -1.066 1.00 55.78 949 THR A O 1
ATOM 7199 N N . PRO A 1 950 ? 20.554 28.208 -2.597 1.00 62.97 950 PRO A N 1
ATOM 7200 C CA . PRO A 1 950 ? 20.384 29.280 -1.622 1.00 62.97 950 PRO A CA 1
ATOM 7201 C C . PRO A 1 950 ? 18.980 29.249 -1.003 1.00 62.97 950 PRO A C 1
ATOM 7203 O O . PRO A 1 950 ? 18.007 29.669 -1.629 1.00 62.97 950 PRO A O 1
ATOM 7206 N N . ILE A 1 951 ? 18.883 28.792 0.244 1.00 69.31 951 ILE A N 1
ATOM 7207 C CA . ILE A 1 951 ? 17.697 28.925 1.089 1.00 69.31 951 ILE A CA 1
ATOM 7208 C C . ILE A 1 951 ? 17.865 30.161 1.986 1.00 69.31 951 ILE A C 1
ATOM 7210 O O . ILE A 1 951 ? 18.972 30.510 2.403 1.00 69.31 951 ILE A O 1
ATOM 7214 N N . SER A 1 952 ? 16.767 30.851 2.290 1.00 77.88 952 SER A N 1
ATOM 7215 C CA . SER A 1 952 ? 16.778 31.911 3.305 1.00 77.88 952 SER A CA 1
ATOM 7216 C C . SER A 1 952 ? 16.525 31.319 4.693 1.00 77.88 952 SER A C 1
ATOM 7218 O O . SER A 1 952 ? 15.859 30.289 4.815 1.00 77.88 952 SER A O 1
ATOM 7220 N N . SER A 1 953 ? 16.970 31.992 5.759 1.00 79.94 953 SER A N 1
ATOM 7221 C CA . SER A 1 953 ? 16.607 31.588 7.126 1.00 79.94 953 SER A CA 1
ATOM 7222 C C . SER A 1 953 ? 15.087 31.540 7.338 1.00 79.94 953 SER A C 1
ATOM 7224 O O . SER A 1 953 ? 14.622 30.691 8.091 1.00 79.94 953 SER A O 1
ATOM 7226 N N . LYS A 1 954 ? 14.297 32.382 6.645 1.00 86.19 954 LYS A N 1
ATOM 7227 C CA . LYS A 1 954 ? 12.821 32.318 6.657 1.00 86.19 954 LYS A CA 1
ATOM 7228 C C . LYS A 1 954 ? 12.308 30.984 6.113 1.00 86.19 954 LYS A C 1
ATOM 7230 O O . LYS A 1 954 ? 11.551 30.296 6.784 1.00 86.19 954 LYS A O 1
ATOM 7235 N N . GLU A 1 955 ? 12.756 30.610 4.921 1.00 84.00 955 GLU A N 1
ATOM 7236 C CA . GLU A 1 955 ? 12.302 29.404 4.222 1.00 84.00 955 GLU A CA 1
ATOM 7237 C C . GLU A 1 955 ? 12.721 28.125 4.970 1.00 84.00 955 GLU A C 1
ATOM 7239 O O . GLU A 1 955 ? 11.898 27.246 5.216 1.00 84.00 955 GLU A O 1
ATOM 7244 N N . LEU A 1 956 ? 13.958 28.083 5.484 1.00 83.12 956 LEU A N 1
ATOM 7245 C CA . LEU A 1 956 ? 14.418 27.036 6.407 1.00 83.12 956 LEU A CA 1
ATOM 7246 C C . LEU A 1 956 ? 13.529 26.939 7.665 1.00 83.12 956 LEU A C 1
ATOM 7248 O O . LEU A 1 956 ? 13.224 25.844 8.133 1.00 83.12 956 LEU A O 1
ATOM 7252 N N . THR A 1 957 ? 13.091 28.079 8.207 1.00 89.06 957 THR A N 1
ATOM 7253 C CA . THR A 1 957 ? 12.202 28.126 9.378 1.00 89.06 957 THR A CA 1
ATOM 7254 C C . THR A 1 957 ? 10.813 27.569 9.054 1.00 89.06 957 THR A C 1
ATOM 7256 O O . THR A 1 957 ? 10.297 26.778 9.840 1.00 89.06 957 THR A O 1
ATOM 7259 N N . LYS A 1 958 ? 10.224 27.914 7.898 1.00 90.56 958 LYS A N 1
ATOM 7260 C CA . LYS A 1 958 ? 8.928 27.367 7.452 1.00 90.56 958 LYS A CA 1
ATOM 7261 C C . LYS A 1 958 ? 8.972 25.849 7.292 1.00 90.56 958 LYS A C 1
ATOM 7263 O O . LYS A 1 958 ? 8.115 25.148 7.820 1.00 90.56 958 LYS A O 1
ATOM 7268 N N . GLN A 1 959 ? 10.021 25.324 6.660 1.00 86.19 959 GLN A N 1
ATOM 7269 C CA . GLN A 1 959 ? 10.203 23.876 6.500 1.00 86.19 959 GLN A CA 1
ATOM 7270 C C . GLN A 1 959 ? 10.320 23.148 7.852 1.00 86.19 959 GLN A C 1
ATOM 7272 O O . GLN A 1 959 ? 9.798 22.043 8.003 1.00 86.19 959 GLN A O 1
ATOM 7277 N N . ILE A 1 960 ? 10.915 23.787 8.868 1.00 88.69 960 ILE A N 1
ATOM 7278 C CA . ILE A 1 960 ? 10.914 23.266 10.243 1.00 88.69 960 ILE A CA 1
ATOM 7279 C C . ILE A 1 960 ? 9.509 23.334 10.865 1.00 88.69 960 ILE A C 1
ATOM 7281 O O . ILE A 1 960 ? 9.080 22.329 11.424 1.00 88.69 960 ILE A O 1
ATOM 7285 N N . VAL A 1 961 ? 8.765 24.443 10.748 1.00 92.38 961 VAL A N 1
ATOM 7286 C CA . VAL A 1 961 ? 7.370 24.540 11.245 1.00 92.38 961 VAL A CA 1
ATOM 7287 C C . VAL A 1 961 ? 6.505 23.419 10.661 1.00 92.38 961 VAL A C 1
ATOM 7289 O O . VAL A 1 961 ? 5.872 22.672 11.409 1.00 92.38 961 VAL A O 1
ATOM 7292 N N . ASN A 1 962 ? 6.547 23.249 9.339 1.00 85.50 962 ASN A N 1
ATOM 7293 C CA . ASN A 1 962 ? 5.713 22.289 8.619 1.00 85.50 962 ASN A CA 1
ATOM 7294 C C . ASN A 1 962 ? 6.076 20.830 8.936 1.00 85.50 962 ASN A C 1
ATOM 7296 O O . ASN A 1 962 ? 5.206 19.966 8.873 1.00 85.50 962 ASN A O 1
ATOM 7300 N N . SER A 1 963 ? 7.309 20.550 9.380 1.00 85.31 963 SER A N 1
ATOM 7301 C CA . SER A 1 963 ? 7.685 19.210 9.857 1.00 85.31 963 SER A CA 1
ATOM 7302 C C . SER A 1 963 ? 6.968 18.775 11.148 1.00 85.31 963 SER A C 1
ATOM 7304 O O . SER A 1 963 ? 6.938 17.585 11.432 1.00 85.31 963 SER A O 1
ATOM 7306 N N . PHE A 1 964 ? 6.364 19.700 11.912 1.00 87.94 964 PHE A N 1
ATOM 7307 C CA . PHE A 1 964 ? 5.584 19.403 13.128 1.00 87.94 964 PHE A CA 1
ATOM 7308 C C . PHE A 1 964 ? 4.055 19.520 12.942 1.00 87.94 964 PHE A C 1
ATOM 7310 O O . PHE A 1 964 ? 3.313 19.409 13.926 1.00 87.94 964 PHE A O 1
ATOM 7317 N N . LEU A 1 965 ? 3.567 19.743 11.716 1.00 82.44 965 LEU A N 1
ATOM 7318 C CA . LEU A 1 965 ? 2.135 19.865 11.415 1.00 82.44 965 LEU A CA 1
ATOM 7319 C C . LEU A 1 965 ? 1.357 18.599 11.833 1.00 82.44 965 LEU A C 1
ATOM 7321 O O . LEU A 1 965 ? 1.802 17.478 11.606 1.00 82.44 965 LEU A O 1
ATOM 7325 N N . GLY A 1 966 ? 0.196 18.782 12.467 1.00 76.00 966 GLY A N 1
ATOM 7326 C CA . GLY A 1 966 ? -0.667 17.708 12.971 1.00 76.00 966 GLY A CA 1
ATOM 7327 C C . GLY A 1 966 ? -0.279 17.138 14.345 1.00 76.00 966 GLY A C 1
ATOM 7328 O O . GLY A 1 966 ? -1.044 16.362 14.912 1.00 76.00 966 GLY A O 1
ATOM 7329 N N . THR A 1 967 ? 0.866 17.523 14.921 1.00 83.00 967 THR A N 1
ATOM 7330 C CA . THR A 1 967 ? 1.345 16.969 16.207 1.00 83.00 967 THR A CA 1
ATOM 7331 C C . THR A 1 967 ? 0.849 17.751 17.436 1.00 83.00 967 THR A C 1
ATOM 7333 O O . THR A 1 967 ? 0.517 18.931 17.341 1.00 83.00 967 THR A O 1
ATOM 7336 N N . ASP A 1 968 ? 0.865 17.133 18.630 1.00 83.94 968 ASP A N 1
ATOM 7337 C CA . ASP A 1 968 ? 0.616 17.788 19.943 1.00 83.94 968 ASP A CA 1
ATOM 7338 C C . ASP A 1 968 ? 1.838 18.633 20.389 1.00 83.94 968 ASP A C 1
ATOM 7340 O O . ASP A 1 968 ? 2.406 18.485 21.480 1.00 83.94 968 ASP A O 1
ATOM 7344 N N . THR A 1 969 ? 2.274 19.499 19.471 1.00 91.62 969 THR A N 1
ATOM 7345 C CA . THR A 1 969 ? 3.398 20.427 19.585 1.00 91.62 969 THR A CA 1
ATOM 7346 C C . THR A 1 969 ? 2.872 21.852 19.526 1.00 91.62 969 THR A C 1
ATOM 7348 O O . THR A 1 969 ? 2.180 22.229 18.580 1.00 91.62 969 THR A O 1
ATOM 7351 N N . LYS A 1 970 ? 3.259 22.691 20.490 1.00 96.12 970 LYS A N 1
ATOM 7352 C CA . LYS A 1 970 ? 3.078 24.142 20.374 1.00 96.12 970 LYS A CA 1
ATOM 7353 C C . LYS A 1 970 ? 4.386 24.804 19.974 1.00 96.12 970 LYS A C 1
ATOM 7355 O O . LYS A 1 970 ? 5.411 24.545 20.604 1.00 96.12 970 LYS A O 1
ATOM 7360 N N . MET A 1 971 ? 4.356 25.679 18.975 1.00 97.81 971 MET A N 1
ATOM 7361 C CA . MET A 1 971 ? 5.546 26.375 18.487 1.00 97.81 971 MET A CA 1
ATOM 7362 C C . MET A 1 971 ? 5.388 27.897 18.544 1.00 97.81 971 MET A C 1
ATOM 7364 O O . MET A 1 971 ? 4.317 28.452 18.314 1.00 97.81 971 MET A O 1
ATOM 7368 N N . SER A 1 972 ? 6.480 28.580 18.869 1.00 97.56 972 SER A N 1
ATOM 7369 C CA . SER A 1 972 ? 6.643 30.026 18.738 1.00 97.56 972 SER A CA 1
ATOM 7370 C C . SER A 1 972 ? 7.894 30.292 17.917 1.00 97.56 972 SER A C 1
ATOM 7372 O O . SER A 1 972 ? 8.878 29.568 18.070 1.00 97.56 972 SER A O 1
ATOM 7374 N N . VAL A 1 973 ? 7.889 31.324 17.078 1.00 96.75 973 VAL A N 1
ATOM 7375 C CA . VAL A 1 973 ? 9.043 31.674 16.243 1.00 96.75 973 VAL A CA 1
ATOM 7376 C C . VAL A 1 973 ? 9.435 33.120 16.524 1.00 96.75 973 VAL A C 1
ATOM 7378 O O . VAL A 1 973 ? 8.589 34.010 16.468 1.00 96.75 973 VAL A O 1
ATOM 7381 N N . LEU A 1 974 ? 10.707 33.353 16.859 1.00 95.50 974 LEU A N 1
ATOM 7382 C CA . LEU A 1 974 ? 11.222 34.670 17.239 1.00 95.50 974 LEU A CA 1
ATOM 7383 C C . LEU A 1 974 ? 12.465 35.023 16.405 1.00 95.50 974 LEU A C 1
ATOM 7385 O O . LEU A 1 974 ? 13.515 34.394 16.556 1.00 95.50 974 LEU A O 1
ATOM 7389 N N . GLN A 1 975 ? 12.377 36.067 15.582 1.00 92.88 975 GLN A N 1
ATOM 7390 C CA . GLN A 1 975 ? 13.536 36.637 14.890 1.00 92.88 975 GLN A CA 1
ATOM 7391 C C . GLN A 1 975 ? 14.429 37.424 15.860 1.00 92.88 975 GLN A C 1
ATOM 7393 O O . GLN A 1 975 ? 13.928 38.001 16.835 1.00 92.88 975 GLN A O 1
ATOM 7398 N N . TYR A 1 976 ? 15.746 37.447 15.638 1.00 92.12 976 TYR A N 1
ATOM 7399 C CA . TYR A 1 976 ? 16.672 38.123 16.559 1.00 92.12 976 TYR A CA 1
ATOM 7400 C C . TYR A 1 976 ? 17.838 38.894 15.940 1.00 92.12 976 TYR A C 1
ATOM 7402 O O . TYR A 1 976 ? 18.628 39.484 16.692 1.00 92.12 976 TYR A O 1
ATOM 7410 N N . SER A 1 977 ? 17.948 38.959 14.614 1.00 88.75 977 SER A N 1
ATOM 7411 C CA . SER A 1 977 ? 18.934 39.840 13.987 1.00 88.75 977 SER A CA 1
ATOM 7412 C C . SER A 1 977 ? 18.571 41.298 14.275 1.00 88.75 977 SER A C 1
ATOM 7414 O O . SER A 1 977 ? 17.407 41.687 14.230 1.00 88.75 977 SER A O 1
ATOM 7416 N N . ASP A 1 978 ? 19.560 42.122 14.611 1.00 85.00 978 ASP A N 1
ATOM 7417 C CA . ASP A 1 978 ? 19.414 43.440 15.247 1.00 85.00 978 ASP A CA 1
ATOM 7418 C C . ASP A 1 978 ? 18.720 43.468 16.617 1.00 85.00 978 ASP A C 1
ATOM 7420 O O . ASP A 1 978 ? 19.253 44.093 17.541 1.00 85.00 978 ASP A O 1
ATOM 7424 N N . SER A 1 979 ? 17.518 42.903 16.751 1.00 85.00 979 SER A N 1
ATOM 7425 C CA . SER A 1 979 ? 16.720 42.978 17.974 1.00 85.00 979 SER A CA 1
ATOM 7426 C C . SER A 1 979 ? 15.556 41.990 18.006 1.00 85.00 979 SER A C 1
ATOM 7428 O O . SER A 1 979 ? 14.633 42.067 17.197 1.00 85.00 979 SER A O 1
ATOM 7430 N N . ALA A 1 980 ? 15.496 41.185 19.067 1.00 86.38 980 ALA A N 1
ATOM 7431 C CA . ALA A 1 980 ? 14.355 40.320 19.352 1.00 86.38 980 ALA A CA 1
ATOM 7432 C C . ALA A 1 980 ? 13.143 41.057 19.984 1.00 86.38 980 ALA A C 1
ATOM 7434 O O . ALA A 1 980 ? 12.236 40.412 20.514 1.00 86.38 980 ALA A O 1
ATOM 7435 N N . ASN A 1 981 ? 13.104 42.402 19.975 1.00 83.12 981 ASN A N 1
ATOM 7436 C CA . ASN A 1 981 ? 11.980 43.187 20.516 1.00 83.12 981 ASN A CA 1
ATOM 7437 C C . ASN A 1 981 ? 10.684 43.055 19.699 1.00 83.12 981 ASN A C 1
ATOM 7439 O O . ASN A 1 981 ? 9.612 43.050 20.300 1.00 83.12 981 ASN A O 1
ATOM 7443 N N . LEU A 1 982 ? 10.778 42.984 18.368 1.00 82.81 982 LEU A N 1
ATOM 7444 C CA . LEU A 1 982 ? 9.628 42.891 17.464 1.00 82.81 982 LEU A CA 1
ATOM 7445 C C . LEU A 1 982 ? 9.361 41.415 17.157 1.00 82.81 982 LEU A C 1
ATOM 7447 O O . LEU A 1 982 ? 9.978 40.858 16.256 1.00 82.81 982 LEU A O 1
ATOM 7451 N N . ASN A 1 983 ? 8.510 40.788 17.971 1.00 90.06 983 ASN A N 1
ATOM 7452 C CA . ASN A 1 983 ? 8.104 39.387 17.856 1.00 90.06 983 ASN A CA 1
ATOM 7453 C C . ASN A 1 983 ? 6.752 39.142 18.546 1.00 90.06 983 ASN A C 1
ATOM 7455 O O . ASN A 1 983 ? 6.421 39.799 19.537 1.00 90.06 983 ASN A O 1
ATOM 7459 N N . THR A 1 984 ? 6.021 38.133 18.079 1.00 84.38 984 THR A N 1
ATOM 7460 C CA . THR A 1 984 ? 4.827 37.566 18.722 1.00 84.38 984 THR A CA 1
ATOM 7461 C C . THR A 1 984 ? 5.227 36.551 19.796 1.00 84.38 984 THR A C 1
ATOM 7463 O O . THR A 1 984 ? 5.657 35.442 19.491 1.00 84.38 984 THR A O 1
ATOM 7466 N N . PHE A 1 985 ? 5.082 36.899 21.078 1.00 89.12 985 PHE A N 1
ATOM 7467 C CA . PHE A 1 985 ? 5.440 36.011 22.198 1.00 89.12 985 PHE A CA 1
ATOM 7468 C C . PHE A 1 985 ? 4.313 35.024 22.541 1.00 89.12 985 PHE A C 1
ATOM 7470 O O . PHE A 1 985 ? 3.807 35.019 23.667 1.00 89.12 985 PHE A O 1
ATOM 7477 N N . GLU A 1 986 ? 3.885 34.234 21.559 1.00 91.62 986 GLU A N 1
ATOM 7478 C CA . GLU A 1 986 ? 2.723 33.338 21.629 1.00 91.62 986 GLU A CA 1
ATOM 7479 C C . GLU A 1 986 ? 3.076 31.946 21.085 1.00 91.62 986 GLU A C 1
ATOM 7481 O O . GLU A 1 986 ? 3.947 31.820 20.226 1.00 91.62 986 GLU A O 1
ATOM 7486 N N . LEU A 1 987 ? 2.453 30.906 21.649 1.00 95.19 987 LEU A N 1
ATOM 7487 C CA . LEU A 1 987 ? 2.706 29.491 21.354 1.00 95.19 987 LEU A CA 1
ATOM 7488 C C . LEU A 1 987 ? 1.501 28.916 20.593 1.00 95.19 987 LEU A C 1
ATOM 7490 O O . LEU A 1 987 ? 0.456 28.647 21.187 1.00 95.19 987 LEU A O 1
ATOM 7494 N N . PHE A 1 988 ? 1.664 28.752 19.284 1.00 95.94 988 PHE A N 1
ATOM 7495 C CA . PHE A 1 988 ? 0.646 28.309 18.331 1.00 95.94 988 PHE A CA 1
ATOM 7496 C C . PHE A 1 988 ? 0.558 26.779 18.314 1.00 95.94 988 PHE A C 1
ATOM 7498 O O . PHE A 1 988 ? 1.585 26.109 18.382 1.00 95.94 988 PHE A O 1
ATOM 7505 N N . ASP A 1 989 ? -0.651 26.217 18.273 1.00 94.56 989 ASP A N 1
ATOM 7506 C CA . ASP A 1 989 ? -0.894 24.774 18.426 1.00 94.56 989 ASP A CA 1
ATOM 7507 C C . ASP A 1 989 ? -0.902 24.066 17.064 1.00 94.56 989 ASP A C 1
ATOM 7509 O O . ASP A 1 989 ? -1.863 24.204 16.305 1.00 94.56 989 ASP A O 1
ATOM 7513 N N . LEU A 1 990 ? 0.169 23.331 16.748 1.00 92.19 990 LEU A N 1
ATOM 7514 C CA . LEU A 1 990 ? 0.397 22.762 15.414 1.00 92.19 990 LEU A CA 1
ATOM 7515 C C . LEU A 1 990 ? -0.474 21.541 15.098 1.00 92.19 990 LEU A C 1
ATOM 7517 O O . LEU A 1 990 ? -0.444 21.064 13.966 1.00 92.19 990 LEU A O 1
ATOM 7521 N N . SER A 1 991 ? -1.313 21.092 16.037 1.00 83.62 991 SER A N 1
ATOM 7522 C CA . SER A 1 991 ? -2.410 20.165 15.735 1.00 83.62 991 SER A CA 1
ATOM 7523 C C . SER A 1 991 ? -3.459 20.778 14.794 1.00 83.62 991 SER A C 1
ATOM 7525 O O . SER A 1 991 ? -4.242 20.041 14.201 1.00 83.62 991 SER A O 1
ATOM 7527 N N . GLN A 1 992 ? -3.479 22.111 14.651 1.00 83.56 992 GLN A N 1
ATOM 7528 C CA . GLN A 1 992 ? -4.375 22.848 13.758 1.00 83.56 992 GLN A CA 1
ATOM 7529 C C . GLN A 1 992 ? -3.577 23.498 12.616 1.00 83.56 992 GLN A C 1
ATOM 7531 O O . GLN A 1 992 ? -2.649 24.271 12.857 1.00 83.56 992 GLN A O 1
ATOM 7536 N N . GLU A 1 993 ? -3.964 23.245 11.367 1.00 80.50 993 GLU A N 1
ATOM 7537 C CA . GLU A 1 993 ? -3.271 23.767 10.175 1.00 80.50 993 GLU A CA 1
ATOM 7538 C C . GLU A 1 993 ? -3.275 25.306 10.105 1.00 80.50 993 GLU A C 1
ATOM 7540 O O . GLU A 1 993 ? -2.266 25.926 9.765 1.00 80.50 993 GLU A O 1
ATOM 7545 N N . GLU A 1 994 ? -4.362 25.945 10.552 1.00 88.19 994 GLU A N 1
ATOM 7546 C CA . GLU A 1 994 ? -4.472 27.408 10.656 1.00 88.19 994 GLU A CA 1
ATOM 7547 C C . GLU A 1 994 ? -3.379 28.049 11.536 1.00 88.19 994 GLU A C 1
ATOM 7549 O O . GLU A 1 994 ? -2.945 29.169 11.265 1.00 88.19 994 GLU A O 1
ATOM 7554 N N . ASN A 1 995 ? -2.874 27.331 12.546 1.00 91.69 995 ASN A N 1
ATOM 7555 C CA . ASN A 1 995 ? -1.805 27.802 13.429 1.00 91.69 995 ASN A CA 1
ATOM 7556 C C . ASN A 1 995 ? -0.414 27.689 12.788 1.00 91.69 995 ASN A C 1
ATOM 7558 O O . ASN A 1 995 ? 0.443 28.537 13.048 1.00 91.69 995 ASN A O 1
ATOM 7562 N N . ALA A 1 996 ? -0.185 26.684 11.937 1.00 85.94 996 ALA A N 1
ATOM 7563 C CA . ALA A 1 996 ? 1.035 26.599 11.134 1.00 85.94 996 ALA A CA 1
ATOM 7564 C C . ALA A 1 996 ? 1.072 27.744 10.109 1.00 85.94 996 ALA A C 1
ATOM 7566 O O . ALA A 1 996 ? 2.050 28.489 10.050 1.00 85.94 996 ALA A O 1
ATOM 7567 N N . ILE A 1 997 ? -0.044 27.977 9.408 1.00 87.94 997 ILE A N 1
ATOM 7568 C CA . ILE A 1 997 ? -0.213 29.109 8.485 1.00 87.94 997 ILE A CA 1
ATOM 7569 C C . ILE A 1 997 ? -0.014 30.449 9.217 1.00 87.94 997 ILE A C 1
ATOM 7571 O O . ILE A 1 997 ? 0.652 31.345 8.694 1.00 87.94 997 ILE A O 1
ATOM 7575 N N . ALA A 1 998 ? -0.524 30.608 10.443 1.00 93.25 998 ALA A N 1
ATOM 7576 C CA . ALA A 1 998 ? -0.286 31.811 11.246 1.00 93.25 998 ALA A CA 1
ATOM 7577 C C . ALA A 1 998 ? 1.212 32.043 11.535 1.00 93.25 998 ALA A C 1
ATOM 7579 O O . ALA A 1 998 ? 1.690 33.172 11.395 1.00 93.25 998 ALA A O 1
ATOM 7580 N N . LEU A 1 999 ? 1.972 30.990 11.866 1.00 94.62 999 LEU A N 1
ATOM 7581 C CA . LEU A 1 999 ? 3.428 31.079 12.028 1.00 94.62 999 LEU A CA 1
ATOM 7582 C C . LEU A 1 999 ? 4.159 31.392 10.718 1.00 94.62 999 LEU A C 1
ATOM 7584 O O . LEU A 1 999 ? 5.088 32.197 10.737 1.00 94.62 999 LEU A O 1
ATOM 7588 N N . GLU A 1 1000 ? 3.752 30.818 9.584 1.00 93.00 1000 GLU A N 1
ATOM 7589 C CA . GLU A 1 1000 ? 4.362 31.143 8.288 1.00 93.00 1000 GLU A CA 1
ATOM 7590 C C . GLU A 1 1000 ? 4.215 32.628 7.930 1.00 93.00 1000 GLU A C 1
ATOM 7592 O O . GLU A 1 1000 ? 5.181 33.242 7.476 1.00 93.00 1000 GLU A O 1
ATOM 7597 N N . ASN A 1 1001 ? 3.046 33.222 8.194 1.00 94.06 1001 ASN A N 1
ATOM 7598 C CA . ASN A 1 1001 ? 2.822 34.657 7.995 1.00 94.06 1001 ASN A CA 1
ATOM 7599 C C . ASN A 1 1001 ? 3.720 35.507 8.918 1.00 94.06 1001 ASN A C 1
ATOM 7601 O O . ASN A 1 1001 ? 4.306 36.491 8.471 1.00 94.06 1001 ASN A O 1
ATOM 7605 N N . ILE A 1 1002 ? 3.893 35.103 10.183 1.00 94.75 1002 ILE A N 1
ATOM 7606 C CA . ILE A 1 1002 ? 4.818 35.760 11.127 1.00 94.75 1002 ILE A CA 1
ATOM 7607 C C . ILE A 1 1002 ? 6.271 35.692 10.620 1.00 94.75 1002 ILE A C 1
ATOM 7609 O O . ILE A 1 1002 ? 7.002 36.678 10.719 1.00 94.75 1002 ILE A O 1
ATOM 7613 N N . ILE A 1 1003 ? 6.684 34.560 10.040 1.00 93.19 1003 ILE A N 1
ATOM 7614 C CA . ILE A 1 1003 ? 8.019 34.377 9.445 1.00 93.19 1003 ILE A CA 1
ATOM 7615 C C . ILE A 1 1003 ? 8.213 35.277 8.214 1.00 93.19 1003 ILE A C 1
ATOM 7617 O O . ILE A 1 1003 ? 9.285 35.867 8.038 1.00 93.19 1003 ILE A O 1
ATOM 7621 N N . ASP A 1 1004 ? 7.185 35.427 7.376 1.00 91.44 1004 ASP A N 1
ATOM 7622 C CA . ASP A 1 1004 ? 7.230 36.330 6.224 1.00 91.44 1004 ASP A CA 1
ATOM 7623 C C . ASP A 1 1004 ? 7.338 37.803 6.647 1.00 91.44 1004 ASP A C 1
ATOM 7625 O O . ASP A 1 1004 ? 8.086 38.554 6.014 1.00 91.44 1004 ASP A O 1
ATOM 7629 N N . GLU A 1 1005 ? 6.708 38.207 7.756 1.00 91.25 1005 GLU A N 1
ATOM 7630 C CA . GLU A 1 1005 ? 6.838 39.555 8.334 1.00 91.25 1005 GLU A CA 1
ATOM 7631 C C . GLU A 1 1005 ? 8.214 39.851 8.972 1.00 91.25 1005 GLU A C 1
ATOM 7633 O O . GLU A 1 1005 ? 8.518 41.017 9.248 1.00 91.25 1005 GLU A O 1
ATOM 7638 N N . PHE A 1 1006 ? 9.092 38.857 9.176 1.00 89.69 1006 PHE A N 1
ATOM 7639 C CA . PHE A 1 1006 ? 10.441 39.115 9.701 1.00 89.69 1006 PHE A CA 1
ATOM 7640 C C . PHE A 1 1006 ? 11.235 40.063 8.775 1.00 89.69 1006 PHE A C 1
ATOM 7642 O O . PHE A 1 1006 ? 11.214 39.900 7.549 1.00 89.69 1006 PHE A O 1
ATOM 7649 N N . PRO A 1 1007 ? 11.978 41.047 9.318 1.00 83.44 1007 PRO A N 1
ATOM 7650 C CA . PRO A 1 1007 ? 12.690 42.020 8.497 1.00 83.44 1007 PRO A CA 1
ATOM 7651 C C . PRO A 1 1007 ? 13.845 41.364 7.730 1.00 83.44 1007 PRO A C 1
ATOM 7653 O O . PRO A 1 1007 ? 14.579 40.544 8.284 1.00 83.44 1007 PRO A O 1
ATOM 7656 N N . GLU A 1 1008 ? 14.054 41.762 6.475 1.00 73.19 1008 GLU A N 1
ATOM 7657 C CA . GLU A 1 1008 ? 15.292 41.446 5.755 1.00 73.19 1008 GLU A CA 1
ATOM 7658 C C . GLU A 1 1008 ? 16.435 42.272 6.351 1.00 73.19 1008 GLU A C 1
ATOM 7660 O O . GLU A 1 1008 ? 16.426 43.504 6.276 1.00 73.19 1008 GLU A O 1
ATOM 7665 N N . ASN A 1 1009 ? 17.401 41.607 6.989 1.00 69.31 1009 ASN A N 1
ATOM 7666 C CA . ASN A 1 1009 ? 18.436 42.286 7.755 1.00 69.31 1009 ASN A CA 1
ATOM 7667 C C . ASN A 1 1009 ? 19.824 42.139 7.110 1.00 69.31 1009 ASN A C 1
ATOM 7669 O O . ASN A 1 1009 ? 20.317 41.041 6.877 1.00 69.31 1009 ASN A O 1
ATOM 7673 N N . THR A 1 1010 ? 20.484 43.268 6.847 1.00 66.50 1010 THR A N 1
ATOM 7674 C CA . THR A 1 1010 ? 21.764 43.339 6.127 1.00 66.50 1010 THR A CA 1
ATOM 7675 C C . THR A 1 1010 ? 22.950 43.728 7.022 1.00 66.50 1010 THR A C 1
ATOM 7677 O O . THR A 1 1010 ? 24.013 44.057 6.499 1.00 66.50 1010 THR A O 1
ATOM 7680 N N . THR A 1 1011 ? 22.783 43.777 8.350 1.00 77.12 1011 THR A N 1
ATOM 7681 C CA . THR A 1 1011 ? 23.798 44.319 9.279 1.00 77.12 1011 THR A CA 1
ATOM 7682 C C . THR A 1 1011 ? 24.844 43.309 9.750 1.00 77.12 1011 THR A C 1
ATOM 7684 O O . THR A 1 1011 ? 25.949 43.713 10.112 1.00 77.12 1011 THR A O 1
ATOM 7687 N N . GLY A 1 1012 ? 24.491 42.020 9.791 1.00 78.94 1012 GLY A N 1
ATOM 7688 C CA . GLY A 1 1012 ? 25.277 40.981 10.466 1.00 78.94 1012 GLY A CA 1
ATOM 7689 C C . GLY A 1 1012 ? 25.220 41.041 12.003 1.00 78.94 1012 GLY A C 1
ATOM 7690 O O . GLY A 1 1012 ? 26.057 40.425 12.660 1.00 78.94 1012 GLY A O 1
ATOM 7691 N N . PHE A 1 1013 ? 24.281 41.792 12.598 1.00 87.62 1013 PHE A N 1
ATOM 7692 C CA . PHE A 1 1013 ? 24.103 41.863 14.054 1.00 87.62 1013 PHE A CA 1
ATOM 7693 C C . PHE A 1 1013 ? 23.228 40.712 14.589 1.00 87.62 1013 PHE A C 1
ATOM 7695 O O . PHE A 1 1013 ? 22.026 40.686 14.331 1.00 87.62 1013 PHE A O 1
ATOM 7702 N N . SER A 1 1014 ? 23.781 39.839 15.433 1.00 90.62 1014 SER A N 1
ATOM 7703 C CA . SER A 1 1014 ? 23.096 38.732 16.116 1.00 90.62 1014 SER A CA 1
ATOM 7704 C C . SER A 1 1014 ? 22.949 39.012 17.615 1.00 90.62 1014 SER A C 1
ATOM 7706 O O . SER A 1 1014 ? 23.922 39.006 18.373 1.00 90.62 1014 SER A O 1
ATOM 7708 N N . ASN A 1 1015 ? 21.705 39.248 18.055 1.00 91.56 1015 ASN A N 1
ATOM 7709 C CA . ASN A 1 1015 ? 21.344 39.467 19.463 1.00 91.56 1015 ASN A CA 1
ATOM 7710 C C . ASN A 1 1015 ? 20.881 38.160 20.145 1.00 91.56 1015 ASN A C 1
ATOM 7712 O O . ASN A 1 1015 ? 19.842 38.106 20.812 1.00 91.56 1015 ASN A O 1
ATOM 7716 N N . LEU A 1 1016 ? 21.652 37.084 19.948 1.00 94.06 1016 LEU A N 1
ATOM 7717 C CA . LEU A 1 1016 ? 21.327 35.725 20.401 1.00 94.06 1016 LEU A CA 1
ATOM 7718 C C . LEU A 1 1016 ? 20.992 35.648 21.903 1.00 94.06 1016 LEU A C 1
ATOM 7720 O O . LEU A 1 1016 ? 20.069 34.935 22.292 1.00 94.06 1016 LEU A O 1
ATOM 7724 N N . GLY A 1 1017 ? 21.697 36.394 22.760 1.00 94.12 1017 GLY A N 1
ATOM 7725 C CA . GLY A 1 1017 ? 21.439 36.378 24.205 1.00 94.12 1017 GLY A CA 1
ATOM 7726 C C . GLY A 1 1017 ? 20.042 36.893 24.577 1.00 94.12 1017 GLY A C 1
ATOM 7727 O O . GLY A 1 1017 ? 19.375 36.318 25.437 1.00 94.12 1017 GLY A O 1
ATOM 7728 N N . ASP A 1 1018 ? 19.547 37.927 23.888 1.00 92.12 1018 ASP A N 1
ATOM 7729 C CA . ASP A 1 1018 ? 18.198 38.455 24.118 1.00 92.12 1018 ASP A CA 1
ATOM 7730 C C . ASP A 1 1018 ? 17.108 37.546 23.523 1.00 92.12 1018 ASP A C 1
ATOM 7732 O O . ASP A 1 1018 ? 16.007 37.459 24.072 1.00 92.12 1018 ASP A O 1
ATOM 7736 N N . ALA A 1 1019 ? 17.430 36.815 22.453 1.00 94.56 1019 ALA A N 1
ATOM 7737 C CA . ALA A 1 1019 ? 16.580 35.777 21.872 1.00 94.56 1019 ALA A CA 1
ATOM 7738 C C . ALA A 1 1019 ? 16.398 34.592 22.835 1.00 94.56 1019 ALA A C 1
ATOM 7740 O O . ALA A 1 1019 ? 15.272 34.252 23.206 1.00 94.56 1019 ALA A O 1
ATOM 7741 N N . LEU A 1 1020 ? 17.513 34.032 23.324 1.00 97.31 1020 LEU A N 1
ATOM 7742 C CA . LEU A 1 1020 ? 17.544 32.960 24.323 1.00 97.31 1020 LEU A CA 1
ATOM 7743 C C . LEU A 1 1020 ? 16.780 33.362 25.591 1.00 97.31 1020 LEU A C 1
ATOM 7745 O O . LEU A 1 1020 ? 15.999 32.572 26.121 1.00 97.31 1020 LEU A O 1
ATOM 7749 N N . ARG A 1 1021 ? 16.921 34.619 26.040 1.00 94.94 1021 ARG A N 1
ATOM 7750 C CA . ARG A 1 1021 ? 16.193 35.161 27.199 1.00 94.94 1021 ARG A CA 1
ATOM 7751 C C . ARG A 1 1021 ? 14.683 35.149 26.971 1.00 94.94 1021 ARG A C 1
ATOM 7753 O O . ARG A 1 1021 ? 13.926 34.843 27.891 1.00 94.94 1021 ARG A O 1
ATOM 7760 N N . ARG A 1 1022 ? 14.227 35.499 25.767 1.00 94.19 1022 ARG A N 1
ATOM 7761 C CA . ARG A 1 1022 ? 12.797 35.533 25.425 1.00 94.19 1022 ARG A CA 1
ATOM 7762 C C . ARG A 1 1022 ? 12.214 34.132 25.305 1.00 94.19 1022 ARG A C 1
ATOM 7764 O O . ARG A 1 1022 ? 11.169 33.897 25.903 1.00 94.19 1022 ARG A O 1
ATOM 7771 N N . GLY A 1 1023 ? 12.913 33.202 24.650 1.00 95.88 1023 GLY A N 1
ATOM 7772 C CA . GLY A 1 1023 ? 12.521 31.789 24.618 1.00 95.88 1023 GLY A CA 1
ATOM 7773 C C . GLY A 1 1023 ? 12.434 31.183 26.021 1.00 95.88 1023 GLY A C 1
ATOM 7774 O O . GLY A 1 1023 ? 11.410 30.604 26.379 1.00 95.88 1023 GLY A O 1
ATOM 7775 N N . TYR A 1 1024 ? 13.446 31.427 26.861 1.00 96.50 1024 TYR A N 1
ATOM 7776 C CA . TYR A 1 1024 ? 13.457 31.025 28.270 1.00 96.50 1024 TYR A CA 1
ATOM 7777 C C . TYR A 1 1024 ? 12.238 31.540 29.042 1.00 96.50 1024 TYR A C 1
ATOM 7779 O O . TYR A 1 1024 ? 11.584 30.771 29.742 1.00 96.50 1024 TYR A O 1
ATOM 7787 N N . TYR A 1 1025 ? 11.914 32.833 28.931 1.00 95.38 1025 TYR A N 1
ATOM 7788 C CA . TYR A 1 1025 ? 10.780 33.395 29.665 1.00 95.38 1025 TYR A CA 1
ATOM 7789 C C . TYR A 1 1025 ? 9.419 32.994 29.096 1.00 95.38 1025 TYR A C 1
ATOM 7791 O O . TYR A 1 1025 ? 8.498 32.827 29.887 1.00 95.38 1025 TYR A O 1
ATOM 7799 N N . LEU A 1 1026 ? 9.292 32.777 27.785 1.00 95.38 1026 LEU A N 1
ATOM 7800 C CA . LEU A 1 1026 ? 8.064 32.266 27.170 1.00 95.38 1026 LEU A CA 1
ATOM 7801 C C . LEU A 1 1026 ? 7.758 30.832 27.640 1.00 95.38 1026 LEU A C 1
ATOM 7803 O O . LEU A 1 1026 ? 6.645 30.555 28.073 1.00 95.38 1026 LEU A O 1
ATOM 7807 N N . LEU A 1 1027 ? 8.771 29.960 27.666 1.00 95.62 1027 LEU A N 1
ATOM 7808 C CA . LEU A 1 1027 ? 8.676 28.570 28.141 1.00 95.62 1027 LEU A CA 1
ATOM 7809 C C . LEU A 1 1027 ? 8.636 28.428 29.678 1.00 95.62 1027 LEU A C 1
ATOM 7811 O O . LEU A 1 1027 ? 8.422 27.336 30.209 1.00 95.62 1027 LEU A O 1
ATOM 7815 N N . LYS A 1 1028 ? 8.851 29.521 30.417 1.00 93.25 1028 LYS A N 1
ATOM 7816 C CA . LYS A 1 1028 ? 8.764 29.574 31.886 1.00 93.25 1028 LYS A CA 1
ATOM 7817 C C . LYS A 1 1028 ? 7.502 30.281 32.391 1.00 93.25 1028 LYS A C 1
ATOM 7819 O O . LYS A 1 1028 ? 7.175 30.164 33.571 1.00 93.25 1028 LYS A O 1
ATOM 7824 N N . ASP A 1 1029 ? 6.795 31.005 31.527 1.00 90.88 1029 ASP A N 1
ATOM 7825 C CA . ASP A 1 1029 ? 5.529 31.654 31.852 1.00 90.88 1029 ASP A CA 1
ATOM 7826 C C . ASP A 1 1029 ? 4.400 30.615 31.904 1.00 90.88 1029 ASP A C 1
ATOM 7828 O O . ASP A 1 1029 ? 3.883 30.172 30.879 1.00 90.88 1029 ASP A O 1
ATOM 7832 N N . SER A 1 1030 ? 3.985 30.241 33.117 1.00 86.50 1030 SER A N 1
ATOM 7833 C CA . SER A 1 1030 ? 2.913 29.264 33.347 1.00 86.50 1030 SER A CA 1
ATOM 7834 C C . SER A 1 1030 ? 1.515 29.739 32.922 1.00 86.50 1030 SER A C 1
ATOM 7836 O O . SER A 1 1030 ? 0.552 29.003 33.113 1.00 86.50 1030 SER A O 1
ATOM 7838 N N . SER A 1 1031 ? 1.372 30.960 32.389 1.00 87.12 1031 SER A N 1
ATOM 7839 C CA . SER A 1 1031 ? 0.152 31.407 31.697 1.00 87.12 1031 SER A CA 1
ATOM 7840 C C . SER A 1 1031 ? 0.165 31.123 30.188 1.00 87.12 1031 SER A C 1
ATOM 7842 O O . SER A 1 1031 ? -0.876 31.238 29.545 1.00 87.12 1031 SER A O 1
ATOM 7844 N N . LYS A 1 1032 ? 1.321 30.732 29.630 1.00 86.25 1032 LYS A N 1
ATOM 7845 C CA . LYS A 1 1032 ? 1.530 30.458 28.196 1.00 86.25 1032 LYS A CA 1
ATOM 7846 C C . LYS A 1 1032 ? 2.034 29.047 27.901 1.00 86.25 1032 LYS A C 1
ATOM 7848 O O . LYS A 1 1032 ? 1.780 28.532 26.819 1.00 86.25 1032 LYS A O 1
ATOM 7853 N N . SER A 1 1033 ? 2.760 28.454 28.844 1.00 90.38 1033 SER A N 1
ATOM 7854 C CA . SER A 1 1033 ? 3.545 27.234 28.669 1.00 90.38 1033 SER A CA 1
ATOM 7855 C C . SER A 1 1033 ? 3.205 26.208 29.758 1.00 90.38 1033 SER A C 1
ATOM 7857 O O . SER A 1 1033 ? 3.205 26.519 30.952 1.00 90.38 1033 SER A O 1
ATOM 7859 N N . SER A 1 1034 ? 2.897 24.979 29.342 1.00 86.12 1034 SER A N 1
ATOM 7860 C CA . SER A 1 1034 ? 2.442 23.870 30.187 1.00 86.12 1034 SER A CA 1
ATOM 7861 C C . SER A 1 1034 ? 3.512 23.408 31.179 1.00 86.12 1034 SER A C 1
ATOM 7863 O O . SER A 1 1034 ? 4.704 23.477 30.899 1.00 86.12 1034 SER A O 1
ATOM 7865 N N . VAL A 1 1035 ? 3.123 22.883 32.343 1.00 81.69 1035 VAL A N 1
ATOM 7866 C CA . VAL A 1 1035 ? 4.073 22.227 33.268 1.00 81.69 1035 VAL A CA 1
ATOM 7867 C C . VAL A 1 1035 ? 4.389 20.779 32.879 1.00 81.69 1035 VAL A C 1
ATOM 7869 O O . VAL A 1 1035 ? 5.411 20.252 33.313 1.00 81.69 1035 VAL A O 1
ATOM 7872 N N . ASP A 1 1036 ? 3.550 20.169 32.038 1.00 77.81 1036 ASP A N 1
ATOM 7873 C CA . ASP A 1 1036 ? 3.637 18.758 31.637 1.00 77.81 1036 ASP A CA 1
ATOM 7874 C C . ASP A 1 1036 ? 4.283 18.555 30.255 1.00 77.81 1036 ASP A C 1
ATOM 7876 O O . ASP A 1 1036 ? 4.516 17.421 29.842 1.00 77.81 1036 ASP A O 1
ATOM 7880 N N . ALA A 1 1037 ? 4.573 19.640 29.528 1.00 86.75 1037 ALA A N 1
ATOM 7881 C CA . ALA A 1 1037 ? 5.259 19.580 28.241 1.00 86.75 1037 ALA A CA 1
ATOM 7882 C C . ALA A 1 1037 ? 6.784 19.487 28.403 1.00 86.75 1037 ALA A C 1
ATOM 7884 O O . ALA A 1 1037 ? 7.375 20.176 29.242 1.00 86.75 1037 ALA A O 1
ATOM 7885 N N . SER A 1 1038 ? 7.434 18.705 27.539 1.00 90.38 1038 SER A N 1
ATOM 7886 C CA . SER A 1 1038 ? 8.875 18.821 27.302 1.00 90.38 1038 SER A CA 1
ATOM 7887 C C . SER A 1 1038 ? 9.152 20.074 26.469 1.00 90.38 1038 SER A C 1
ATOM 7889 O O . SER A 1 1038 ? 8.427 20.370 25.518 1.00 90.38 1038 SER A O 1
ATOM 7891 N N . LYS A 1 1039 ? 10.194 20.829 26.833 1.00 93.69 1039 LYS A N 1
ATOM 7892 C CA . LYS A 1 1039 ? 10.410 22.199 26.344 1.00 93.69 1039 LYS A CA 1
ATOM 7893 C C . LYS A 1 1039 ? 11.738 22.338 25.630 1.00 93.69 1039 LYS A C 1
ATOM 7895 O O . LYS A 1 1039 ? 12.762 21.920 26.169 1.00 93.69 1039 LYS A O 1
ATOM 7900 N N . TYR A 1 1040 ? 11.719 22.977 24.467 1.00 96.81 1040 TYR A N 1
ATOM 7901 C CA . TYR A 1 1040 ? 12.857 23.067 23.560 1.00 96.81 1040 TYR A CA 1
ATOM 7902 C C . TYR A 1 1040 ? 13.035 24.504 23.070 1.00 96.81 1040 TYR A C 1
ATOM 7904 O O . TYR A 1 1040 ? 12.076 25.158 22.664 1.00 96.81 1040 TYR A O 1
ATOM 7912 N N . ILE A 1 1041 ? 14.273 24.987 23.060 1.00 98.31 1041 ILE A N 1
ATOM 7913 C CA . ILE A 1 1041 ? 14.659 26.175 22.295 1.00 98.31 1041 ILE A CA 1
ATOM 7914 C C . ILE A 1 1041 ? 15.543 25.699 21.145 1.00 98.31 1041 ILE A C 1
ATOM 7916 O O . ILE A 1 1041 ? 16.648 25.204 21.375 1.00 98.31 1041 ILE A O 1
ATOM 7920 N N . VAL A 1 1042 ? 15.039 25.826 19.921 1.00 96.94 1042 VAL A N 1
ATOM 7921 C CA . VAL A 1 1042 ? 15.778 25.513 18.692 1.00 96.94 1042 VAL A CA 1
ATOM 7922 C C . VAL A 1 1042 ? 16.358 26.819 18.164 1.00 96.94 1042 VAL A C 1
ATOM 7924 O O . VAL A 1 1042 ? 15.646 27.816 18.095 1.00 96.94 1042 VAL A O 1
ATOM 7927 N N . VAL A 1 1043 ? 17.644 26.846 17.825 1.00 95.88 1043 VAL A N 1
ATOM 7928 C CA . VAL A 1 1043 ? 18.353 28.067 17.414 1.00 95.88 1043 VAL A CA 1
ATOM 7929 C C . VAL A 1 1043 ? 18.912 27.889 16.013 1.00 95.88 1043 VAL A C 1
ATOM 7931 O O . VAL A 1 1043 ? 19.745 27.015 15.808 1.00 95.88 1043 VAL A O 1
ATOM 7934 N N . LEU A 1 1044 ? 18.496 28.736 15.074 1.00 92.12 1044 LEU A N 1
ATOM 7935 C CA . LEU A 1 1044 ? 19.057 28.825 13.728 1.00 92.12 1044 LEU A CA 1
ATOM 7936 C C . LEU A 1 1044 ? 20.021 30.015 13.686 1.00 92.12 1044 LEU A C 1
ATOM 7938 O O . LEU A 1 1044 ? 19.595 31.160 13.523 1.00 92.12 1044 LEU A O 1
ATOM 7942 N N . ALA A 1 1045 ? 21.312 29.752 13.892 1.00 90.81 1045 ALA A N 1
ATOM 7943 C CA . ALA A 1 1045 ? 22.341 30.784 13.960 1.00 90.81 1045 ALA A CA 1
ATOM 7944 C C . ALA A 1 1045 ? 22.982 31.032 12.588 1.00 90.81 1045 ALA A C 1
ATOM 7946 O O . ALA A 1 1045 ? 23.527 30.111 11.983 1.00 90.81 1045 ALA A O 1
ATOM 7947 N N . ALA A 1 1046 ? 22.961 32.288 12.136 1.00 87.38 1046 ALA A N 1
ATOM 7948 C CA . ALA A 1 1046 ? 23.611 32.739 10.905 1.00 87.38 1046 ALA A CA 1
ATOM 7949 C C . ALA A 1 1046 ? 24.872 33.570 11.186 1.00 87.38 1046 ALA A C 1
ATOM 7951 O O . ALA A 1 1046 ? 25.843 33.500 10.434 1.00 87.38 1046 ALA A O 1
ATOM 7952 N N . ASN A 1 1047 ? 24.869 34.341 12.278 1.00 88.38 1047 ASN A N 1
ATOM 7953 C CA . ASN A 1 1047 ? 25.948 35.229 12.687 1.00 88.38 1047 ASN A CA 1
ATOM 7954 C C . ASN A 1 1047 ? 26.361 34.948 14.141 1.00 88.38 1047 ASN A C 1
ATOM 7956 O O . ASN A 1 1047 ? 25.541 34.663 15.023 1.00 88.38 1047 ASN A O 1
ATOM 7960 N N . ALA A 1 1048 ? 27.657 35.093 14.409 1.00 90.38 1048 ALA A N 1
ATOM 7961 C CA . ALA A 1 1048 ? 28.214 35.022 15.752 1.00 90.38 1048 ALA A CA 1
ATOM 7962 C C . ALA A 1 1048 ? 27.596 36.098 16.663 1.00 90.38 1048 ALA A C 1
ATOM 7964 O O . ALA A 1 1048 ? 27.390 37.217 16.194 1.00 90.38 1048 ALA A O 1
ATOM 7965 N N . PRO A 1 1049 ? 27.409 35.832 17.972 1.00 92.44 1049 PRO A N 1
ATOM 7966 C CA . PRO A 1 1049 ? 27.014 36.862 18.928 1.00 92.44 1049 PRO A CA 1
ATOM 7967 C C . PRO A 1 1049 ? 27.927 38.092 18.840 1.00 92.44 1049 PRO A C 1
ATOM 7969 O O . PRO A 1 1049 ? 29.145 37.991 19.027 1.00 92.44 1049 PRO A O 1
ATOM 7972 N N . ASN A 1 1050 ? 27.306 39.223 18.510 1.00 89.88 1050 ASN A N 1
ATOM 7973 C CA . ASN A 1 1050 ? 27.882 40.567 18.372 1.00 89.88 1050 ASN A CA 1
ATOM 7974 C C . ASN A 1 1050 ? 26.813 41.651 18.616 1.00 89.88 1050 ASN A C 1
ATOM 7976 O O . ASN A 1 1050 ? 26.852 42.734 18.037 1.00 89.88 1050 ASN A O 1
ATOM 7980 N N . LYS A 1 1051 ? 25.804 41.324 19.428 1.00 88.88 1051 LYS A N 1
ATOM 7981 C CA . LYS A 1 1051 ? 24.875 42.281 20.020 1.00 88.88 1051 LYS A CA 1
ATOM 7982 C C . LYS A 1 1051 ? 24.307 41.700 21.312 1.00 88.88 1051 LYS A C 1
ATOM 7984 O O . LYS A 1 1051 ? 24.122 40.488 21.438 1.00 88.88 1051 LYS A O 1
ATOM 7989 N N . TRP A 1 1052 ? 24.000 42.570 22.267 1.00 86.62 1052 TRP A N 1
ATOM 7990 C CA . TRP A 1 1052 ? 23.385 42.198 23.538 1.00 86.62 1052 TRP A CA 1
ATOM 7991 C C . TRP A 1 1052 ? 22.294 43.201 23.926 1.00 86.62 1052 TRP A C 1
ATOM 7993 O O . TRP A 1 1052 ? 21.722 43.885 23.075 1.00 86.62 1052 TRP A O 1
ATOM 8003 N N . THR A 1 1053 ? 21.888 43.214 25.195 1.00 85.38 1053 THR A N 1
ATOM 8004 C CA . THR A 1 1053 ? 20.814 44.077 25.701 1.00 85.38 1053 THR A CA 1
ATOM 8005 C C . THR A 1 1053 ? 20.997 44.316 27.198 1.00 85.38 1053 THR A C 1
ATOM 8007 O O . THR A 1 1053 ? 21.110 43.362 27.970 1.00 85.38 1053 THR A O 1
ATOM 8010 N N . SER A 1 1054 ? 21.021 45.584 27.612 1.00 80.56 1054 SER A N 1
ATOM 8011 C CA . SER A 1 1054 ? 21.212 46.023 28.999 1.00 80.56 1054 SER A CA 1
ATOM 8012 C C . SER A 1 1054 ? 19.887 46.355 29.704 1.00 80.56 1054 SER A C 1
ATOM 8014 O O . SER A 1 1054 ? 18.797 46.240 29.131 1.00 80.56 1054 SER A O 1
ATOM 8016 N N . VAL A 1 1055 ? 19.958 46.723 30.987 1.00 71.50 1055 VAL A N 1
ATOM 8017 C CA . VAL A 1 1055 ? 18.781 47.092 31.799 1.00 71.50 1055 VAL A CA 1
ATOM 8018 C C . VAL A 1 1055 ? 18.354 48.564 31.667 1.00 71.50 1055 VAL A C 1
ATOM 8020 O O . VAL A 1 1055 ? 17.245 48.895 32.087 1.00 71.50 1055 VAL A O 1
ATOM 8023 N N . GLY A 1 1056 ? 19.179 49.424 31.060 1.00 64.00 1056 GLY A N 1
ATOM 8024 C CA . GLY A 1 1056 ? 18.885 50.837 30.783 1.00 64.00 1056 GLY A CA 1
ATOM 8025 C C . GLY A 1 1056 ? 20.148 51.656 30.486 1.00 64.00 1056 GLY A C 1
ATOM 8026 O O . GLY A 1 1056 ? 21.248 51.193 30.768 1.00 64.00 1056 GLY A O 1
ATOM 8027 N N . ASP A 1 1057 ? 19.958 52.877 29.973 1.00 57.56 1057 ASP A N 1
ATOM 8028 C CA . ASP A 1 1057 ? 20.893 53.817 29.304 1.00 57.56 1057 ASP A CA 1
ATOM 8029 C C . ASP A 1 1057 ? 22.188 54.231 30.062 1.00 57.56 1057 ASP A C 1
ATOM 8031 O O . ASP A 1 1057 ? 22.834 55.223 29.714 1.00 57.56 1057 ASP A O 1
ATOM 8035 N N . ILE A 1 1058 ? 22.527 53.562 31.165 1.00 58.12 1058 ILE A N 1
ATOM 8036 C CA . ILE A 1 1058 ? 23.633 53.907 32.074 1.00 58.12 1058 ILE A CA 1
ATOM 8037 C C . ILE A 1 1058 ? 24.282 52.669 32.721 1.00 58.12 1058 ILE A C 1
ATOM 8039 O O . ILE A 1 1058 ? 25.444 52.732 33.129 1.00 58.12 1058 ILE A O 1
ATOM 8043 N N . ASP A 1 1059 ? 23.550 51.557 32.846 1.00 57.47 1059 ASP A N 1
ATOM 8044 C CA . ASP A 1 1059 ? 23.996 50.355 33.553 1.00 57.47 1059 ASP A CA 1
ATOM 8045 C C . ASP A 1 1059 ? 24.392 49.267 32.552 1.00 57.47 1059 ASP A C 1
ATOM 8047 O O . ASP A 1 1059 ? 23.542 48.557 32.015 1.00 57.47 1059 ASP A O 1
ATOM 8051 N N . LEU A 1 1060 ? 25.705 49.059 32.393 1.00 68.12 1060 LEU A N 1
ATOM 8052 C CA . LEU A 1 1060 ? 26.322 48.023 31.543 1.00 68.12 1060 LEU A CA 1
ATOM 8053 C C . LEU A 1 1060 ? 26.102 46.575 32.054 1.00 68.12 1060 LEU A C 1
ATOM 8055 O O . LEU A 1 1060 ? 26.951 45.703 31.877 1.00 68.12 1060 LEU A O 1
ATOM 8059 N N . THR A 1 1061 ? 24.977 46.316 32.722 1.00 78.94 1061 THR A N 1
ATOM 8060 C CA . THR A 1 1061 ? 24.560 45.002 33.218 1.00 78.94 1061 THR A CA 1
ATOM 8061 C C . THR A 1 1061 ? 23.585 44.378 32.217 1.00 78.94 1061 THR A C 1
ATOM 8063 O O . THR A 1 1061 ? 22.548 44.991 31.939 1.00 78.94 1061 THR A O 1
ATOM 8066 N N . PRO A 1 1062 ? 23.857 43.174 31.678 1.00 85.06 1062 PRO A N 1
ATOM 8067 C CA . PRO A 1 1062 ? 22.945 42.519 30.747 1.00 85.06 1062 PRO A CA 1
ATOM 8068 C C . PRO A 1 1062 ? 21.578 42.238 31.374 1.00 85.06 1062 PRO A C 1
ATOM 8070 O O . PRO A 1 1062 ? 21.474 41.831 32.535 1.00 85.06 1062 PRO A O 1
ATOM 8073 N N . LYS A 1 1063 ? 20.508 42.437 30.602 1.00 87.75 1063 LYS A N 1
ATOM 8074 C CA . LYS A 1 1063 ? 19.147 42.188 31.071 1.00 87.75 1063 LYS A CA 1
ATOM 8075 C C . LYS A 1 1063 ? 18.899 40.687 31.173 1.00 87.75 1063 LYS A C 1
ATOM 8077 O O . LYS A 1 1063 ? 18.691 40.023 30.175 1.00 87.75 1063 LYS A O 1
ATOM 8082 N N . THR A 1 1064 ? 18.826 40.157 32.388 1.00 89.94 1064 THR A N 1
ATOM 8083 C CA . THR A 1 1064 ? 18.488 38.742 32.641 1.00 89.94 1064 THR A CA 1
ATOM 8084 C C . THR A 1 1064 ? 17.028 38.520 33.044 1.00 89.94 1064 THR A C 1
ATOM 8086 O O . THR A 1 1064 ? 16.623 37.383 33.244 1.00 89.94 1064 THR A O 1
ATOM 8089 N N . THR A 1 1065 ? 16.218 39.579 33.158 1.00 89.31 1065 THR A N 1
ATOM 8090 C CA . THR A 1 1065 ? 14.800 39.534 33.570 1.00 89.31 1065 THR A CA 1
ATOM 8091 C C . THR A 1 1065 ? 13.833 39.591 32.381 1.00 89.31 1065 THR A C 1
ATOM 8093 O O . THR A 1 1065 ? 14.232 39.882 31.254 1.00 89.31 1065 THR A O 1
ATOM 8096 N N . SER A 1 1066 ? 12.543 39.321 32.605 1.00 87.00 1066 SER A N 1
ATOM 8097 C CA . SER A 1 1066 ? 11.506 39.311 31.562 1.00 87.00 1066 SER A CA 1
ATOM 8098 C C . SER A 1 1066 ? 11.100 40.715 31.058 1.00 87.00 1066 SER A C 1
ATOM 8100 O O . SER A 1 1066 ? 11.581 41.757 31.520 1.00 87.00 1066 SER A O 1
ATOM 8102 N N . GLY A 1 1067 ? 10.220 40.750 30.052 1.00 81.88 1067 GLY A N 1
ATOM 8103 C CA . GLY A 1 1067 ? 9.654 41.979 29.482 1.00 81.88 1067 GLY A CA 1
ATOM 8104 C C . GLY A 1 1067 ? 10.562 42.722 28.491 1.00 81.88 1067 GLY A C 1
ATOM 8105 O O . GLY A 1 1067 ? 11.713 42.337 28.252 1.00 81.88 1067 GLY A O 1
ATOM 8106 N N . THR A 1 1068 ? 10.011 43.799 27.925 1.00 72.69 1068 THR A N 1
ATOM 8107 C CA . THR A 1 1068 ? 10.571 44.642 26.851 1.00 72.69 1068 THR A CA 1
ATOM 8108 C C . THR A 1 1068 ? 11.965 45.188 27.170 1.00 72.69 1068 THR A C 1
ATOM 8110 O O . THR A 1 1068 ? 12.276 45.474 28.329 1.00 72.69 1068 THR A O 1
ATOM 8113 N N . ALA A 1 1069 ? 12.805 45.350 26.146 1.00 72.62 1069 ALA A N 1
ATOM 8114 C CA . ALA A 1 1069 ? 14.060 46.093 26.234 1.00 72.62 1069 ALA A CA 1
ATOM 8115 C C . ALA A 1 1069 ? 13.825 47.533 25.751 1.00 72.62 1069 ALA A C 1
ATOM 8117 O O . ALA A 1 1069 ? 13.359 47.723 24.628 1.00 72.62 1069 ALA A O 1
ATOM 8118 N N . LEU A 1 1070 ? 14.091 48.529 26.602 1.00 64.81 1070 LEU A N 1
ATOM 8119 C CA . LEU A 1 1070 ? 13.751 49.937 26.331 1.00 64.81 1070 LEU A CA 1
ATOM 8120 C C . LEU A 1 1070 ? 14.857 50.712 25.597 1.00 64.81 1070 LEU A C 1
ATOM 8122 O O . LEU A 1 1070 ? 14.570 51.734 24.981 1.00 64.81 1070 LEU A O 1
ATOM 8126 N N . PHE A 1 1071 ? 16.088 50.205 25.624 1.00 61.06 1071 PHE A N 1
ATOM 8127 C CA . PHE A 1 1071 ? 17.253 50.768 24.949 1.00 61.06 1071 PHE A CA 1
ATOM 8128 C C . PHE A 1 1071 ? 18.122 49.603 24.450 1.00 61.06 1071 PHE A C 1
ATOM 8130 O O . PHE A 1 1071 ? 18.216 48.576 25.125 1.00 61.06 1071 PHE A O 1
ATOM 8137 N N . ILE A 1 1072 ? 18.682 49.708 23.240 1.00 64.12 1072 ILE A N 1
ATOM 8138 C CA . ILE A 1 1072 ? 19.433 48.617 22.591 1.00 64.12 1072 ILE A CA 1
ATOM 8139 C C . ILE A 1 1072 ? 20.908 49.014 22.536 1.00 64.12 1072 ILE A C 1
ATOM 8141 O O . ILE A 1 1072 ? 21.395 49.516 21.522 1.00 64.12 1072 ILE A O 1
ATOM 8145 N N . GLU A 1 1073 ? 21.611 48.808 23.646 1.00 67.06 1073 GLU A N 1
ATOM 8146 C CA . GLU A 1 1073 ? 23.066 48.939 23.689 1.00 67.06 1073 GLU A CA 1
ATOM 8147 C C . GLU A 1 1073 ? 23.729 47.717 23.050 1.00 67.06 1073 GLU A C 1
ATOM 8149 O O . GLU A 1 1073 ? 23.391 46.576 23.363 1.00 67.06 1073 GLU A O 1
ATOM 8154 N N . GLY A 1 1074 ? 24.684 47.973 22.160 1.00 65.94 1074 GLY A N 1
ATOM 8155 C CA . GLY A 1 1074 ? 25.509 46.959 21.522 1.00 65.94 1074 GLY A CA 1
ATOM 8156 C C . GLY A 1 1074 ? 26.979 47.370 21.503 1.00 65.94 1074 GLY A C 1
ATOM 8157 O O . GLY A 1 1074 ? 27.321 48.550 21.480 1.00 65.94 1074 GLY A O 1
ATOM 8158 N N . ASP A 1 1075 ? 27.822 46.353 21.496 1.00 70.00 1075 ASP A N 1
ATOM 8159 C CA . ASP A 1 1075 ? 29.252 46.320 21.182 1.00 70.00 1075 ASP A CA 1
ATOM 8160 C C . ASP A 1 1075 ? 29.574 46.768 19.742 1.00 70.00 1075 ASP A C 1
ATOM 8162 O O . ASP A 1 1075 ? 30.574 47.454 19.527 1.00 70.00 1075 ASP A O 1
ATOM 8166 N N . GLY A 1 1076 ? 28.720 46.450 18.763 1.00 69.00 1076 GLY A N 1
ATOM 8167 C CA . GLY A 1 1076 ? 28.854 46.908 17.374 1.00 69.00 1076 GLY A CA 1
ATOM 8168 C C . GLY A 1 1076 ? 28.858 45.746 16.387 1.00 69.00 1076 GLY A C 1
ATOM 8169 O O . GLY A 1 1076 ? 28.164 44.768 16.590 1.00 69.00 1076 GLY A O 1
ATOM 8170 N N . THR A 1 1077 ? 29.613 45.824 15.288 1.00 71.25 1077 THR A N 1
ATOM 8171 C CA . THR A 1 1077 ? 29.696 44.700 14.324 1.00 71.25 1077 THR A CA 1
ATOM 8172 C C . THR A 1 1077 ? 30.608 43.568 14.805 1.00 71.25 1077 THR A C 1
ATOM 8174 O O . THR A 1 1077 ? 30.647 42.505 14.188 1.00 71.25 1077 THR A O 1
ATOM 8177 N N . ILE A 1 1078 ? 31.365 43.789 15.885 1.00 76.25 1078 ILE A N 1
ATOM 8178 C CA . ILE A 1 1078 ? 32.424 42.900 16.368 1.00 76.25 1078 ILE A CA 1
ATOM 8179 C C . ILE A 1 1078 ? 32.390 42.851 17.901 1.00 76.25 1078 ILE A C 1
ATOM 8181 O O . ILE A 1 1078 ? 32.708 43.843 18.560 1.00 76.25 1078 ILE A O 1
ATOM 8185 N N . ASP A 1 1079 ? 32.106 41.669 18.452 1.00 86.12 1079 ASP A N 1
ATOM 8186 C CA . ASP A 1 1079 ? 32.213 41.342 19.885 1.00 86.12 1079 ASP A CA 1
ATOM 8187 C C . ASP A 1 1079 ? 33.684 41.274 20.323 1.00 86.12 1079 ASP A C 1
ATOM 8189 O O . ASP A 1 1079 ? 34.277 40.204 20.473 1.00 86.12 1079 ASP A O 1
ATOM 8193 N N . SER A 1 1080 ? 34.307 42.450 20.410 1.00 83.88 1080 SER A N 1
ATOM 8194 C CA . SER A 1 1080 ? 35.744 42.619 20.662 1.00 83.88 1080 SER A CA 1
ATOM 8195 C C . SER A 1 1080 ? 36.135 42.552 22.142 1.00 83.88 1080 SER A C 1
ATOM 8197 O O . SER A 1 1080 ? 37.325 42.459 22.445 1.00 83.88 1080 SER A O 1
ATOM 8199 N N . ASP A 1 1081 ? 35.158 42.564 23.056 1.00 84.62 1081 ASP A N 1
ATOM 8200 C CA . ASP A 1 1081 ? 35.351 42.389 24.500 1.00 84.62 1081 ASP A CA 1
ATOM 8201 C C . ASP A 1 1081 ? 34.593 41.177 25.090 1.00 84.62 1081 ASP A C 1
ATOM 8203 O O . ASP A 1 1081 ? 34.463 41.066 26.310 1.00 84.62 1081 ASP A O 1
ATOM 8207 N N . GLU A 1 1082 ? 34.148 40.253 24.224 1.00 89.88 1082 GLU A N 1
ATOM 8208 C CA . GLU A 1 1082 ? 33.372 39.028 24.515 1.00 89.88 1082 GLU A CA 1
ATOM 8209 C C . GLU A 1 1082 ? 32.099 39.243 25.371 1.00 89.88 1082 GLU A C 1
ATOM 8211 O O . GLU A 1 1082 ? 31.584 38.297 25.976 1.00 89.88 1082 GLU A O 1
ATOM 8216 N N . LYS A 1 1083 ? 31.540 40.461 25.432 1.00 87.69 1083 LYS A N 1
ATOM 8217 C CA . LYS A 1 1083 ? 30.308 40.740 26.193 1.00 87.69 1083 LYS A CA 1
ATOM 8218 C C . LYS A 1 1083 ? 29.063 40.137 25.560 1.00 87.69 1083 LYS A C 1
ATOM 8220 O O . LYS A 1 1083 ? 28.203 39.658 26.301 1.00 87.69 1083 LYS A O 1
ATOM 8225 N N . SER A 1 1084 ? 28.949 40.133 24.232 1.00 90.12 1084 SER A N 1
ATOM 8226 C CA . SER A 1 1084 ? 27.769 39.567 23.562 1.00 90.12 1084 SER A CA 1
ATOM 8227 C C . SER A 1 1084 ? 27.734 38.050 23.698 1.00 90.12 1084 SER A C 1
ATOM 8229 O O . SER A 1 1084 ? 26.714 37.469 24.080 1.00 90.12 1084 SER A O 1
ATOM 8231 N N . LEU A 1 1085 ? 28.884 37.410 23.488 1.00 94.19 1085 LEU A N 1
ATOM 8232 C CA . LEU A 1 1085 ? 29.090 35.993 23.748 1.00 94.19 1085 LEU A CA 1
ATOM 8233 C C . LEU A 1 1085 ? 28.898 35.641 25.232 1.00 94.19 1085 LEU A C 1
ATOM 8235 O O . LEU A 1 1085 ? 28.186 34.689 25.547 1.00 94.19 1085 LEU A O 1
ATOM 8239 N N . GLY A 1 1086 ? 29.466 36.429 26.150 1.00 94.00 1086 GLY A N 1
ATOM 8240 C CA . GLY A 1 1086 ? 29.322 36.239 27.596 1.00 94.00 1086 GLY A CA 1
ATOM 8241 C C . GLY A 1 1086 ? 27.877 36.377 28.087 1.00 94.00 1086 GLY A C 1
ATOM 8242 O O . GLY A 1 1086 ? 27.445 35.616 28.956 1.00 94.00 1086 GLY A O 1
ATOM 8243 N N . TYR A 1 1087 ? 27.092 37.287 27.501 1.00 92.62 1087 TYR A N 1
ATOM 8244 C CA . TYR A 1 1087 ? 25.655 37.399 27.760 1.00 92.62 1087 TYR A CA 1
ATOM 8245 C C . TYR A 1 1087 ? 24.895 36.162 27.270 1.00 92.62 1087 TYR A C 1
ATOM 8247 O O . TYR A 1 1087 ? 24.129 35.583 28.040 1.00 92.62 1087 TYR A O 1
ATOM 8255 N N . ALA A 1 1088 ? 25.145 35.706 26.038 1.00 96.06 1088 ALA A N 1
ATOM 8256 C CA . ALA A 1 1088 ? 24.517 34.498 25.503 1.00 96.06 1088 ALA A CA 1
ATOM 8257 C C . ALA A 1 1088 ? 24.846 33.248 26.346 1.00 96.06 1088 ALA A C 1
ATOM 8259 O O . ALA A 1 1088 ? 23.938 32.491 26.683 1.00 96.06 1088 ALA A O 1
ATOM 8260 N N . VAL A 1 1089 ? 26.104 33.085 26.776 1.00 97.00 1089 VAL A N 1
ATOM 8261 C CA . VAL A 1 1089 ? 26.537 32.036 27.721 1.00 97.00 1089 VAL A CA 1
ATOM 8262 C C . VAL A 1 1089 ? 25.797 32.139 29.061 1.00 97.00 1089 VAL A C 1
ATOM 8264 O O . VAL A 1 1089 ? 25.246 31.146 29.527 1.00 97.00 1089 VAL A O 1
ATOM 8267 N N . THR A 1 1090 ? 25.699 33.341 29.645 1.00 95.38 1090 THR A N 1
ATOM 8268 C CA . THR A 1 1090 ? 24.997 33.574 30.926 1.00 95.38 1090 THR A CA 1
ATOM 8269 C C . THR A 1 1090 ? 23.521 33.163 30.859 1.00 95.38 1090 THR A C 1
ATOM 8271 O O . THR A 1 1090 ? 22.983 32.593 31.809 1.00 95.38 1090 THR A O 1
ATOM 8274 N N . ILE A 1 1091 ? 22.849 33.432 29.735 1.00 96.44 1091 ILE A N 1
ATOM 8275 C CA . ILE A 1 1091 ? 21.467 32.991 29.516 1.00 96.44 1091 ILE A CA 1
ATOM 8276 C C . ILE A 1 1091 ? 21.398 31.478 29.228 1.00 96.44 1091 ILE A C 1
ATOM 8278 O O . ILE A 1 1091 ? 20.456 30.823 29.672 1.00 96.44 1091 ILE A O 1
ATOM 8282 N N . GLY A 1 1092 ? 22.405 30.899 28.567 1.00 96.56 1092 GLY A N 1
ATOM 8283 C CA . GLY A 1 1092 ? 22.555 29.450 28.401 1.00 96.56 1092 GLY A CA 1
ATOM 8284 C C . GLY A 1 1092 ? 22.565 28.704 29.740 1.00 96.56 1092 GLY A C 1
ATOM 8285 O O . GLY A 1 1092 ? 21.728 27.827 29.955 1.00 96.56 1092 GLY A O 1
ATOM 8286 N N . ASP A 1 1093 ? 23.411 29.126 30.685 1.00 95.81 1093 ASP A N 1
ATOM 8287 C CA . ASP A 1 1093 ? 23.455 28.565 32.047 1.00 95.81 1093 ASP A CA 1
ATOM 8288 C C . ASP A 1 1093 ? 22.093 28.686 32.773 1.00 95.81 1093 ASP A C 1
ATOM 8290 O O . ASP A 1 1093 ? 21.654 27.769 33.479 1.00 95.81 1093 ASP A O 1
ATOM 8294 N N . MET A 1 1094 ? 21.369 29.798 32.570 1.00 95.50 1094 MET A N 1
ATOM 8295 C CA . MET A 1 1094 ? 20.008 29.963 33.099 1.00 95.50 1094 MET A CA 1
ATOM 8296 C C . MET A 1 1094 ? 19.022 28.951 32.498 1.00 95.50 1094 MET A C 1
ATOM 8298 O O . MET A 1 1094 ? 18.196 28.411 33.242 1.00 95.50 1094 MET A O 1
ATOM 8302 N N . ILE A 1 1095 ? 19.107 28.671 31.193 1.00 96.94 1095 ILE A N 1
ATOM 8303 C CA . ILE A 1 1095 ? 18.273 27.675 30.503 1.00 96.94 1095 ILE A CA 1
ATOM 8304 C C . ILE A 1 1095 ? 18.575 26.269 31.035 1.00 96.94 1095 ILE A C 1
ATOM 8306 O O . ILE A 1 1095 ? 17.650 25.594 31.495 1.00 96.94 1095 ILE A O 1
ATOM 8310 N N . LYS A 1 1096 ? 19.854 25.880 31.109 1.00 93.56 1096 LYS A N 1
ATOM 8311 C CA . LYS A 1 1096 ? 20.317 24.590 31.658 1.00 93.56 1096 LYS A CA 1
ATOM 8312 C C . LYS A 1 1096 ? 19.721 24.276 33.030 1.00 93.56 1096 LYS A C 1
ATOM 8314 O O . LYS A 1 1096 ? 19.255 23.167 33.282 1.00 93.56 1096 LYS A O 1
ATOM 8319 N N . SER A 1 1097 ? 19.655 25.278 33.909 1.00 88.38 1097 SER A N 1
ATOM 8320 C CA . SER A 1 1097 ? 19.100 25.134 35.265 1.00 88.38 1097 SER A CA 1
ATOM 8321 C C . SER A 1 1097 ? 17.580 24.888 35.340 1.00 88.38 1097 SER A C 1
ATOM 8323 O O . SER A 1 1097 ? 17.059 24.649 36.430 1.00 88.38 1097 SER A O 1
ATOM 8325 N N . SER A 1 1098 ? 16.850 24.970 34.220 1.00 88.19 1098 SER A N 1
ATOM 8326 C CA . SER A 1 1098 ? 15.377 25.014 34.196 1.00 88.19 1098 SER A CA 1
ATOM 8327 C C . SER A 1 1098 ? 14.675 23.770 33.647 1.00 88.19 1098 SER A C 1
ATOM 8329 O O . SER A 1 1098 ? 13.458 23.667 33.780 1.00 88.19 1098 SER A O 1
ATOM 8331 N N . GLY A 1 1099 ? 15.411 22.831 33.044 1.00 84.94 1099 GLY A N 1
ATOM 8332 C CA . GLY A 1 1099 ? 14.833 21.652 32.384 1.00 84.94 1099 GLY A CA 1
ATOM 8333 C C . GLY A 1 1099 ? 14.290 21.904 30.971 1.00 84.94 1099 GLY A C 1
ATOM 8334 O O . GLY A 1 1099 ? 13.807 20.966 30.342 1.00 84.94 1099 GLY A O 1
ATOM 8335 N N . ILE A 1 1100 ? 14.401 23.134 30.459 1.00 94.19 1100 ILE A N 1
ATOM 8336 C CA . ILE A 1 1100 ? 14.271 23.436 29.029 1.00 94.19 1100 ILE A CA 1
ATOM 8337 C C . ILE A 1 1100 ? 15.529 22.913 28.321 1.00 94.19 1100 ILE A C 1
ATOM 8339 O O . ILE A 1 1100 ? 16.645 23.231 28.731 1.00 94.19 1100 ILE A O 1
ATOM 8343 N N . LYS A 1 1101 ? 15.352 22.124 27.259 1.00 95.19 1101 LYS A N 1
ATOM 8344 C CA . LYS A 1 1101 ? 16.433 21.639 26.392 1.00 95.19 1101 LYS A CA 1
ATOM 8345 C C . LYS A 1 1101 ? 16.738 22.657 25.297 1.00 95.19 1101 LYS A C 1
ATOM 8347 O O . LYS A 1 1101 ? 15.891 23.471 24.931 1.00 95.19 1101 LYS A O 1
ATOM 8352 N N . THR A 1 1102 ? 17.945 22.600 24.748 1.00 97.12 1102 THR A N 1
ATOM 8353 C CA . THR A 1 1102 ? 18.349 23.435 23.608 1.00 97.12 1102 THR A CA 1
ATOM 8354 C C . THR A 1 1102 ? 18.840 22.575 22.452 1.00 97.12 1102 THR A C 1
ATOM 8356 O O . THR A 1 1102 ? 19.347 21.478 22.677 1.00 97.12 1102 THR A O 1
ATOM 8359 N N . LEU A 1 1103 ? 18.661 23.061 21.226 1.00 95.19 1103 LEU A N 1
ATOM 8360 C CA . LEU A 1 1103 ? 19.234 22.482 20.014 1.00 95.19 1103 LEU A CA 1
ATOM 8361 C C . LEU A 1 1103 ? 19.745 23.629 19.145 1.00 95.19 1103 LEU A C 1
ATOM 8363 O O . LEU A 1 1103 ? 18.964 24.462 18.688 1.00 95.19 1103 LEU A O 1
ATOM 8367 N N . PHE A 1 1104 ? 21.057 23.689 18.938 1.00 94.88 1104 PHE A N 1
ATOM 8368 C CA . PHE A 1 1104 ? 21.687 24.710 18.104 1.00 94.88 1104 PHE A CA 1
ATOM 8369 C C . PHE A 1 1104 ? 21.969 24.164 16.706 1.00 94.88 1104 PHE A C 1
ATOM 8371 O O . PHE A 1 1104 ? 22.579 23.105 16.566 1.00 94.88 1104 PHE A O 1
ATOM 8378 N N . VAL A 1 1105 ? 21.560 24.919 15.689 1.00 90.75 1105 VAL A N 1
ATOM 8379 C CA . VAL A 1 1105 ? 21.888 24.712 14.279 1.00 90.75 1105 VAL A CA 1
ATOM 8380 C C . VAL A 1 1105 ? 22.775 25.868 13.833 1.00 90.75 1105 VAL A C 1
ATOM 8382 O O . VAL A 1 1105 ? 22.350 27.024 13.801 1.00 90.75 1105 VAL A O 1
ATOM 8385 N N . ASP A 1 1106 ? 24.020 25.551 13.504 1.00 88.81 1106 ASP A N 1
ATOM 8386 C CA . ASP A 1 1106 ? 24.926 26.441 12.795 1.00 88.81 1106 ASP A CA 1
ATOM 8387 C C . ASP A 1 1106 ? 24.559 26.394 11.303 1.00 88.81 1106 ASP A C 1
ATOM 8389 O O . ASP A 1 1106 ? 24.800 25.404 10.601 1.00 88.81 1106 ASP A O 1
ATOM 8393 N N . ALA A 1 1107 ? 23.880 27.453 10.867 1.00 80.81 1107 ALA A N 1
ATOM 8394 C CA . ALA A 1 1107 ? 23.423 27.692 9.503 1.00 80.81 1107 ALA A CA 1
ATOM 8395 C C . ALA A 1 1107 ? 24.208 28.842 8.842 1.00 80.81 1107 ALA A C 1
ATOM 8397 O O . ALA A 1 1107 ? 23.790 29.381 7.820 1.00 80.81 1107 ALA A O 1
ATOM 8398 N N . SER A 1 1108 ? 25.330 29.240 9.446 1.00 80.00 1108 SER A N 1
ATOM 8399 C CA . SER A 1 1108 ? 26.170 30.336 8.980 1.00 80.00 1108 SER A CA 1
ATOM 8400 C C . SER A 1 1108 ? 26.884 30.033 7.661 1.00 80.00 1108 SER A C 1
ATOM 8402 O O . SER A 1 1108 ? 27.038 28.889 7.232 1.00 80.00 1108 SER A O 1
ATOM 8404 N N . LYS A 1 1109 ? 27.351 31.107 7.017 1.00 72.50 1109 LYS A N 1
ATOM 8405 C CA . LYS A 1 1109 ? 28.292 31.040 5.890 1.00 72.50 1109 LYS A CA 1
ATOM 8406 C C . LYS A 1 1109 ? 29.742 31.280 6.331 1.00 72.50 1109 LYS A C 1
ATOM 8408 O O . LYS A 1 1109 ? 30.660 30.692 5.764 1.00 72.50 1109 LYS A O 1
ATOM 8413 N N . ASP A 1 1110 ? 29.937 32.173 7.297 1.00 77.25 1110 ASP A N 1
ATOM 8414 C CA . ASP A 1 1110 ? 31.244 32.516 7.859 1.00 77.25 1110 ASP A CA 1
ATOM 8415 C C . ASP A 1 1110 ? 31.486 31.685 9.130 1.00 77.25 1110 ASP A C 1
ATOM 8417 O O . ASP A 1 1110 ? 30.541 31.354 9.837 1.00 77.25 1110 ASP A O 1
ATOM 8421 N N . GLU A 1 1111 ? 32.733 31.341 9.455 1.00 82.69 1111 GLU A N 1
ATOM 8422 C CA . GLU A 1 1111 ? 33.022 30.374 10.527 1.00 82.69 1111 GLU A CA 1
ATOM 8423 C C . GLU A 1 1111 ? 32.767 30.950 11.938 1.00 82.69 1111 GLU A C 1
ATOM 8425 O O . GLU A 1 1111 ? 33.586 31.685 12.498 1.00 82.69 1111 GLU A O 1
ATOM 8430 N N . ILE A 1 1112 ? 31.615 30.605 12.532 1.00 88.06 1112 ILE A N 1
ATOM 8431 C CA . ILE A 1 1112 ? 31.191 31.054 13.876 1.00 88.06 1112 ILE A CA 1
ATOM 8432 C C . ILE A 1 1112 ? 31.204 29.943 14.935 1.00 88.06 1112 ILE A C 1
ATOM 8434 O O . ILE A 1 1112 ? 30.910 30.197 16.108 1.00 88.06 1112 ILE A O 1
ATOM 8438 N N . SER A 1 1113 ? 31.529 28.713 14.544 1.00 86.75 1113 SER A N 1
ATOM 8439 C CA . SER A 1 1113 ? 31.173 27.501 15.285 1.00 86.75 1113 SER A CA 1
ATOM 8440 C C . SER A 1 1113 ? 31.822 27.389 16.673 1.00 86.75 1113 SER A C 1
ATOM 8442 O O . SER A 1 1113 ? 31.197 26.878 17.600 1.00 86.75 1113 SER A O 1
ATOM 8444 N N . ASP A 1 1114 ? 33.019 27.951 16.873 1.00 92.69 1114 ASP A N 1
ATOM 8445 C CA . ASP A 1 1114 ? 33.676 28.070 18.191 1.00 92.69 1114 ASP A CA 1
ATOM 8446 C C . ASP A 1 1114 ? 32.871 28.931 19.187 1.00 92.69 1114 ASP A C 1
ATOM 8448 O O . ASP A 1 1114 ? 32.887 28.693 20.398 1.00 92.69 1114 ASP A O 1
ATOM 8452 N N . LYS A 1 1115 ? 32.144 29.942 18.693 1.00 94.44 1115 LYS A N 1
ATOM 8453 C CA . LYS A 1 1115 ? 31.263 30.787 19.514 1.00 94.44 1115 LYS A CA 1
ATOM 8454 C C . LYS A 1 1115 ? 29.919 30.111 19.779 1.00 94.44 1115 LYS A C 1
ATOM 8456 O O . LYS A 1 1115 ? 29.403 30.231 20.888 1.00 94.44 1115 LYS A O 1
ATOM 8461 N N . ILE A 1 1116 ? 29.374 29.382 18.804 1.00 94.62 1116 ILE A N 1
ATOM 8462 C CA . ILE A 1 1116 ? 28.123 28.627 18.972 1.00 94.62 1116 ILE A CA 1
ATOM 8463 C C . ILE A 1 1116 ? 28.317 27.456 19.945 1.00 94.62 1116 ILE A C 1
ATOM 8465 O O . ILE A 1 1116 ? 27.529 27.322 20.879 1.00 94.62 1116 ILE A O 1
ATOM 8469 N N . GLU A 1 1117 ? 29.410 26.694 19.833 1.00 95.81 1117 GLU A N 1
ATOM 8470 C CA . GLU A 1 1117 ? 29.776 25.623 20.777 1.00 95.81 1117 GLU A CA 1
ATOM 8471 C C . GLU A 1 1117 ? 29.864 26.135 22.226 1.00 95.81 1117 GLU A C 1
ATOM 8473 O O . GLU A 1 1117 ? 29.324 25.494 23.126 1.00 95.81 1117 GLU A O 1
ATOM 8478 N N . LYS A 1 1118 ? 30.477 27.310 22.465 1.00 97.19 1118 LYS A N 1
ATOM 8479 C CA . LYS A 1 1118 ? 30.539 27.941 23.802 1.00 97.19 1118 LYS A CA 1
ATOM 8480 C C . LYS A 1 1118 ? 29.142 28.166 24.406 1.00 97.19 1118 LYS A C 1
ATOM 8482 O O . LYS A 1 1118 ? 28.939 27.867 25.581 1.00 97.19 1118 LYS A O 1
ATOM 8487 N N . VAL A 1 1119 ? 28.190 28.695 23.628 1.00 97.56 1119 VAL A N 1
ATOM 8488 C CA . VAL A 1 1119 ? 26.819 28.983 24.102 1.00 97.56 1119 VAL A CA 1
ATOM 8489 C C . VAL A 1 1119 ? 26.012 27.692 24.274 1.00 97.56 1119 VAL A C 1
ATOM 8491 O O . VAL A 1 1119 ? 25.373 27.504 25.307 1.00 97.56 1119 VAL A O 1
ATOM 8494 N N . ALA A 1 1120 ? 26.091 26.782 23.303 1.00 97.12 1120 ALA A N 1
ATOM 8495 C CA . ALA A 1 1120 ? 25.376 25.510 23.308 1.00 97.12 1120 ALA A CA 1
ATOM 8496 C C . ALA A 1 1120 ? 25.823 24.584 24.459 1.00 97.12 1120 ALA A C 1
ATOM 8498 O O . ALA A 1 1120 ? 25.003 23.932 25.106 1.00 97.12 1120 ALA A O 1
ATOM 8499 N N . LEU A 1 1121 ? 27.123 24.561 24.775 1.00 96.81 1121 LEU A N 1
ATOM 8500 C CA . LEU A 1 1121 ? 27.673 23.829 25.920 1.00 96.81 1121 LEU A CA 1
ATOM 8501 C C . LEU A 1 1121 ? 27.171 24.391 27.265 1.00 96.81 1121 LEU A C 1
ATOM 8503 O O . LEU A 1 1121 ? 26.850 23.621 28.178 1.00 96.81 1121 LEU A O 1
ATOM 8507 N N . ALA A 1 1122 ? 27.070 25.720 27.385 1.00 96.56 1122 ALA A N 1
ATOM 8508 C CA . ALA A 1 1122 ? 26.529 26.379 28.576 1.00 96.56 1122 ALA A CA 1
ATOM 8509 C C . ALA A 1 1122 ? 25.047 26.030 28.799 1.00 96.56 1122 ALA A C 1
ATOM 8511 O O . ALA A 1 1122 ? 24.627 25.824 29.934 1.00 96.56 1122 ALA A O 1
ATOM 8512 N N . SER A 1 1123 ? 24.265 25.865 27.727 1.00 96.25 1123 SER A N 1
ATOM 8513 C CA . SER A 1 1123 ? 22.855 25.464 27.805 1.00 96.25 1123 SER A CA 1
ATOM 8514 C C . SER A 1 1123 ? 22.594 23.953 27.905 1.00 96.25 1123 SER A C 1
ATOM 8516 O O . SER A 1 1123 ? 21.431 23.564 27.992 1.00 96.25 1123 SER A O 1
ATOM 8518 N N . ASP A 1 1124 ? 23.636 23.107 27.926 1.00 94.38 1124 ASP A N 1
ATOM 8519 C CA . ASP A 1 1124 ? 23.523 21.630 27.859 1.00 94.38 1124 ASP A CA 1
ATOM 8520 C C . ASP A 1 1124 ? 22.769 21.143 26.606 1.00 94.38 1124 ASP A C 1
ATOM 8522 O O . ASP A 1 1124 ? 21.912 20.260 26.662 1.00 94.38 1124 ASP A O 1
ATOM 8526 N N . SER A 1 1125 ? 23.061 21.778 25.469 1.00 95.44 1125 SER A N 1
ATOM 8527 C CA . SER A 1 1125 ? 22.412 21.510 24.186 1.00 95.44 1125 SER A CA 1
ATOM 8528 C C . SER A 1 1125 ? 22.532 20.054 23.737 1.00 95.44 1125 SER A C 1
ATOM 8530 O O . SER A 1 1125 ? 23.531 19.369 23.981 1.00 95.44 1125 SER A O 1
ATOM 8532 N N . ILE A 1 1126 ? 21.487 19.593 23.047 1.00 91.56 1126 ILE A N 1
ATOM 8533 C CA . ILE A 1 1126 ? 21.435 18.276 22.423 1.00 91.56 1126 ILE A CA 1
ATOM 8534 C C . ILE A 1 1126 ? 22.579 18.170 21.413 1.00 91.56 1126 ILE A C 1
ATOM 8536 O O . ILE A 1 1126 ? 22.791 19.059 20.586 1.00 91.56 1126 ILE A O 1
ATOM 8540 N N . LYS A 1 1127 ? 23.331 17.072 21.507 1.00 89.19 1127 LYS A N 1
ATOM 8541 C CA . LYS A 1 1127 ? 24.539 16.861 20.714 1.00 89.19 1127 LYS A CA 1
ATOM 8542 C C . LYS A 1 1127 ? 24.222 16.293 19.340 1.00 89.19 1127 LYS A C 1
ATOM 8544 O O . LYS A 1 1127 ? 23.362 15.424 19.211 1.00 89.19 1127 LYS A O 1
ATOM 8549 N N . SER A 1 1128 ? 24.975 16.740 18.343 1.00 80.56 1128 SER A N 1
ATOM 8550 C CA . SER A 1 1128 ? 24.964 16.150 17.004 1.00 80.56 1128 SER A CA 1
ATOM 8551 C C . SER A 1 1128 ? 25.687 14.792 16.982 1.00 80.56 1128 SER A C 1
ATOM 8553 O O . SER A 1 1128 ? 26.455 14.494 17.906 1.00 80.56 1128 SER A O 1
ATOM 8555 N N . PRO A 1 1129 ? 25.504 13.958 15.936 1.00 71.19 1129 PRO A N 1
ATOM 8556 C CA . PRO A 1 1129 ? 26.137 12.634 15.844 1.00 71.19 1129 PRO A CA 1
ATOM 8557 C C . PRO A 1 1129 ? 27.671 12.654 15.960 1.00 71.19 1129 PRO A C 1
ATOM 8559 O O . PRO A 1 1129 ? 28.269 11.710 16.467 1.00 71.19 1129 PRO A O 1
ATOM 8562 N N . ILE A 1 1130 ? 28.309 13.762 15.565 1.00 72.06 1130 ILE A N 1
ATOM 8563 C CA . ILE A 1 1130 ? 29.760 13.995 15.684 1.00 72.06 1130 ILE A CA 1
ATOM 8564 C C . ILE A 1 1130 ? 30.207 14.483 17.081 1.00 72.06 1130 ILE A C 1
ATOM 8566 O O . ILE A 1 1130 ? 31.359 14.871 17.272 1.00 72.06 1130 ILE A O 1
ATOM 8570 N N . GLY A 1 1131 ? 29.308 14.498 18.070 1.00 79.50 1131 GLY A N 1
ATOM 8571 C CA . GLY A 1 1131 ? 29.604 14.791 19.477 1.00 79.50 1131 GLY A CA 1
ATOM 8572 C C . GLY A 1 1131 ? 29.740 16.274 19.851 1.00 79.50 1131 GLY A C 1
ATOM 8573 O O . GLY A 1 1131 ? 30.017 16.569 21.017 1.00 79.50 1131 GLY A O 1
ATOM 8574 N N . LYS A 1 1132 ? 29.535 17.200 18.903 1.00 87.25 1132 LYS A N 1
ATOM 8575 C CA . LYS A 1 1132 ? 29.448 18.652 19.154 1.00 87.25 1132 LYS A CA 1
ATOM 8576 C C . LYS A 1 1132 ? 28.137 18.999 19.860 1.00 87.25 1132 LYS A C 1
ATOM 8578 O O . LYS A 1 1132 ? 27.159 18.270 19.725 1.00 87.25 1132 LYS A O 1
ATOM 8583 N N . ASN A 1 1133 ? 28.090 20.120 20.581 1.00 93.19 1133 ASN A N 1
ATOM 8584 C CA . ASN A 1 1133 ? 26.873 20.574 21.273 1.00 93.19 1133 ASN A CA 1
ATOM 8585 C C . ASN A 1 1133 ? 25.902 21.328 20.336 1.00 93.19 1133 ASN A C 1
ATOM 8587 O O . ASN A 1 1133 ? 24.817 21.723 20.750 1.00 93.19 1133 ASN A O 1
ATOM 8591 N N . TYR A 1 1134 ? 26.272 21.496 19.067 1.00 92.50 1134 TYR A N 1
ATOM 8592 C CA . TYR A 1 1134 ? 25.440 22.005 17.978 1.00 92.50 1134 TYR A CA 1
ATOM 8593 C C . TYR A 1 1134 ? 25.518 21.060 16.767 1.00 92.50 1134 TYR A C 1
ATOM 8595 O O . TYR A 1 1134 ? 26.395 20.193 16.677 1.00 92.50 1134 TYR A O 1
ATOM 8603 N N . PHE A 1 1135 ? 24.603 21.256 15.827 1.00 88.25 1135 PHE A N 1
ATOM 8604 C CA . PHE A 1 1135 ? 24.558 20.638 14.506 1.00 88.25 1135 PHE A CA 1
ATOM 8605 C C . PHE A 1 1135 ? 24.977 21.685 13.468 1.00 88.25 1135 PHE A C 1
ATOM 8607 O O . PHE A 1 1135 ? 24.549 22.829 13.569 1.00 88.25 1135 PHE A O 1
ATOM 8614 N N . THR A 1 1136 ? 25.756 21.331 12.450 1.00 83.00 1136 THR A N 1
ATOM 8615 C CA . THR A 1 1136 ? 25.815 22.122 11.203 1.00 83.00 1136 THR A CA 1
ATOM 8616 C C . THR A 1 1136 ? 24.726 21.647 10.243 1.00 83.00 1136 THR A C 1
ATOM 8618 O O . THR A 1 1136 ? 24.309 20.487 10.330 1.00 83.00 1136 THR A O 1
ATOM 8621 N N . LEU A 1 1137 ? 24.319 22.476 9.275 1.00 71.00 1137 LEU A N 1
ATOM 8622 C CA . LEU A 1 1137 ? 23.443 22.022 8.180 1.00 71.00 1137 LEU A CA 1
ATOM 8623 C C . LEU A 1 1137 ? 24.011 20.778 7.469 1.00 71.00 1137 LEU A C 1
ATOM 8625 O O . LEU A 1 1137 ? 23.295 19.804 7.289 1.00 71.00 1137 LEU A O 1
ATOM 8629 N N . GLY A 1 1138 ? 25.319 20.743 7.185 1.00 63.38 1138 GLY A N 1
ATOM 8630 C CA . GLY A 1 1138 ? 25.992 19.571 6.598 1.00 63.38 1138 GLY A CA 1
ATOM 8631 C C . GLY A 1 1138 ? 26.112 18.339 7.513 1.00 63.38 1138 GLY A C 1
ATOM 8632 O O . GLY A 1 1138 ? 26.574 17.297 7.060 1.00 63.38 1138 GLY A O 1
ATOM 8633 N N . SER A 1 1139 ? 25.719 18.435 8.789 1.00 61.91 1139 SER A N 1
ATOM 8634 C CA . SER A 1 1139 ? 25.610 17.294 9.718 1.00 61.91 1139 SER A CA 1
ATOM 8635 C C . SER A 1 1139 ? 24.176 16.772 9.877 1.00 61.91 1139 SER A C 1
ATOM 8637 O O . SER A 1 1139 ? 23.964 15.778 10.572 1.00 61.91 1139 SER A O 1
ATOM 8639 N N . MET A 1 1140 ? 23.201 17.432 9.246 1.00 63.12 1140 MET A N 1
ATOM 8640 C CA . MET A 1 1140 ? 21.826 16.961 9.130 1.00 63.12 1140 MET A CA 1
ATOM 8641 C C . MET A 1 1140 ? 21.632 16.362 7.727 1.00 63.12 1140 MET A C 1
ATOM 8643 O O . MET A 1 1140 ? 21.717 17.111 6.756 1.00 63.12 1140 MET A O 1
ATOM 8647 N N . PRO A 1 1141 ? 21.375 15.048 7.573 1.00 53.41 1141 PRO A N 1
ATOM 8648 C CA . PRO A 1 1141 ? 21.075 14.473 6.256 1.00 53.41 1141 PRO A CA 1
ATOM 8649 C C . PRO A 1 1141 ? 19.773 15.040 5.666 1.00 53.41 1141 PRO A C 1
ATOM 8651 O O . PRO A 1 1141 ? 19.652 15.191 4.454 1.00 53.41 1141 PRO A O 1
ATOM 8654 N N . ASP A 1 1142 ? 18.824 15.394 6.536 1.00 63.22 1142 ASP A N 1
ATOM 8655 C CA . ASP A 1 1142 ? 17.585 16.100 6.225 1.00 63.22 1142 ASP A CA 1
ATOM 8656 C C . ASP A 1 1142 ? 17.116 16.930 7.443 1.00 63.22 1142 ASP A C 1
ATOM 8658 O O . ASP A 1 1142 ? 17.635 16.789 8.558 1.00 63.22 1142 ASP A O 1
ATOM 8662 N N . LEU A 1 1143 ? 16.090 17.770 7.263 1.00 68.44 1143 LEU A N 1
ATOM 8663 C CA . LEU A 1 1143 ? 15.488 18.544 8.361 1.00 68.44 1143 LEU A CA 1
ATOM 8664 C C . LEU A 1 1143 ? 14.650 17.687 9.333 1.00 68.44 1143 LEU A C 1
ATOM 8666 O O . LEU A 1 1143 ? 14.407 18.116 10.465 1.00 68.44 1143 LEU A O 1
ATOM 8670 N N . SER A 1 1144 ? 14.275 16.454 8.961 1.00 70.81 1144 SER A N 1
ATOM 8671 C CA . SER A 1 1144 ? 13.598 15.512 9.868 1.00 70.81 1144 SER A CA 1
ATOM 8672 C C . SER A 1 1144 ? 14.484 15.125 11.059 1.00 70.81 1144 SER A C 1
ATOM 8674 O O . SER A 1 1144 ? 13.967 14.724 12.097 1.00 70.81 1144 SER A O 1
ATOM 8676 N N . THR A 1 1145 ? 15.803 15.333 10.967 1.00 79.12 1145 THR A N 1
ATOM 8677 C CA . THR A 1 1145 ? 16.742 15.265 12.099 1.00 79.12 1145 THR A CA 1
ATOM 8678 C C . THR A 1 1145 ? 16.261 16.086 13.304 1.00 79.12 1145 THR A C 1
ATOM 8680 O O . THR A 1 1145 ? 16.315 15.598 14.434 1.00 79.12 1145 THR A O 1
ATOM 8683 N N . ILE A 1 1146 ? 15.750 17.307 13.089 1.00 84.44 1146 ILE A N 1
ATOM 8684 C CA . ILE A 1 1146 ? 15.228 18.173 14.163 1.00 84.44 1146 ILE A CA 1
ATOM 8685 C C . ILE A 1 1146 ? 13.928 17.585 14.726 1.00 84.44 1146 ILE A C 1
ATOM 8687 O O . ILE A 1 1146 ? 13.795 17.440 15.942 1.00 84.44 1146 ILE A O 1
ATOM 8691 N N . PHE A 1 1147 ? 13.008 17.192 13.840 1.00 86.06 1147 PHE A N 1
ATOM 8692 C CA . PHE A 1 1147 ? 11.728 16.573 14.191 1.00 86.06 1147 PHE A CA 1
ATOM 8693 C C . PHE A 1 1147 ? 11.916 15.312 15.045 1.00 86.06 1147 PHE A C 1
ATOM 8695 O O . PHE A 1 1147 ? 11.476 15.270 16.194 1.00 86.06 1147 PHE A O 1
ATOM 8702 N N . LYS A 1 1148 ? 12.665 14.325 14.539 1.00 83.00 1148 LYS A N 1
ATOM 8703 C CA . LYS A 1 1148 ? 12.978 13.060 15.221 1.00 83.00 1148 LYS A CA 1
ATOM 8704 C C . LYS A 1 1148 ? 13.643 13.307 16.575 1.00 83.00 1148 LYS A C 1
ATOM 8706 O O . LYS A 1 1148 ? 13.224 12.721 17.568 1.00 83.00 1148 LYS A O 1
ATOM 8711 N N . THR A 1 1149 ? 14.610 14.227 16.646 1.00 84.50 1149 THR A N 1
ATOM 8712 C CA . THR A 1 1149 ? 15.312 14.574 17.896 1.00 84.50 1149 THR A CA 1
ATOM 8713 C C . THR A 1 1149 ? 14.377 15.143 18.969 1.00 84.50 1149 THR A C 1
ATOM 8715 O O . THR A 1 1149 ? 14.555 14.853 20.152 1.00 84.50 1149 THR A O 1
ATOM 8718 N N . VAL A 1 1150 ? 13.377 15.944 18.588 1.00 89.12 1150 VAL A N 1
ATOM 8719 C CA . VAL A 1 1150 ? 12.392 16.493 19.534 1.00 89.12 1150 VAL A CA 1
ATOM 8720 C C . VAL A 1 1150 ? 11.311 15.468 19.873 1.00 89.12 1150 VAL A C 1
ATOM 8722 O O . VAL A 1 1150 ? 10.950 15.334 21.042 1.00 89.12 1150 VAL A O 1
ATOM 8725 N N . MET A 1 1151 ? 10.789 14.731 18.891 1.00 85.75 1151 MET A N 1
ATOM 8726 C CA . MET A 1 1151 ? 9.648 13.834 19.085 1.00 85.75 1151 MET A CA 1
ATOM 8727 C C . MET A 1 1151 ? 10.023 12.557 19.846 1.00 85.75 1151 MET A C 1
ATOM 8729 O O . MET A 1 1151 ? 9.343 12.233 20.823 1.00 85.75 1151 MET A O 1
ATOM 8733 N N . LEU A 1 1152 ? 11.149 11.915 19.507 1.00 84.69 1152 LEU A N 1
ATOM 8734 C CA . LEU A 1 1152 ? 11.644 10.694 20.169 1.00 84.69 1152 LEU A CA 1
ATOM 8735 C C . LEU A 1 1152 ? 12.203 10.916 21.583 1.00 84.69 1152 LEU A C 1
ATOM 8737 O O . LEU A 1 1152 ? 12.525 9.953 22.275 1.00 84.69 1152 LEU A O 1
ATOM 8741 N N . ASP A 1 1153 ? 12.322 12.163 22.037 1.00 85.44 1153 ASP A N 1
ATOM 8742 C CA . ASP A 1 1153 ? 12.754 12.480 23.397 1.00 85.44 1153 ASP A CA 1
ATOM 8743 C C . ASP A 1 1153 ? 11.663 12.114 24.433 1.00 85.44 1153 ASP A C 1
ATOM 8745 O O . ASP A 1 1153 ? 10.612 12.775 24.454 1.00 85.44 1153 ASP A O 1
ATOM 8749 N N . PRO A 1 1154 ? 11.862 11.093 25.299 1.00 82.25 1154 PRO A N 1
ATOM 8750 C CA . PRO A 1 1154 ? 10.771 10.528 26.090 1.00 82.25 1154 PRO A CA 1
ATOM 8751 C C . PRO A 1 1154 ? 10.205 11.512 27.128 1.00 82.25 1154 PRO A C 1
ATOM 8753 O O . PRO A 1 1154 ? 10.972 12.109 27.895 1.00 82.25 1154 PRO A O 1
ATOM 8756 N N . PRO A 1 1155 ? 8.869 11.675 27.227 1.00 82.25 1155 PRO A N 1
ATOM 8757 C CA . PRO A 1 1155 ? 8.263 12.530 28.240 1.00 82.25 1155 PRO A CA 1
ATOM 8758 C C . PRO A 1 1155 ? 8.568 11.998 29.646 1.00 82.25 1155 PRO A C 1
ATOM 8760 O O . PRO A 1 1155 ? 8.403 10.811 29.936 1.00 82.25 1155 PRO A O 1
ATOM 8763 N N . LYS A 1 1156 ? 9.025 12.891 30.532 1.00 79.38 1156 LYS A N 1
ATOM 8764 C CA . LYS A 1 1156 ? 9.494 12.550 31.888 1.00 79.38 1156 LYS A CA 1
ATOM 8765 C C . LYS A 1 1156 ? 8.374 12.044 32.804 1.00 79.38 1156 LYS A C 1
ATOM 8767 O O . LYS A 1 1156 ? 8.593 11.147 33.616 1.00 79.38 1156 LYS A O 1
ATOM 8772 N N . ASN A 1 1157 ? 7.189 12.624 32.659 1.00 79.69 1157 ASN A N 1
ATOM 8773 C CA . ASN A 1 1157 ? 5.940 12.142 33.235 1.00 79.69 1157 ASN A CA 1
ATOM 8774 C C . ASN A 1 1157 ? 5.004 11.837 32.063 1.00 79.69 1157 ASN A C 1
ATOM 8776 O O . ASN A 1 1157 ? 4.999 12.587 31.090 1.00 79.69 1157 ASN A O 1
ATOM 8780 N N . ALA A 1 1158 ? 4.206 10.781 32.161 1.00 80.38 1158 ALA A N 1
ATOM 8781 C CA . ALA A 1 1158 ? 3.173 10.464 31.180 1.00 80.38 1158 ALA A CA 1
ATOM 8782 C C . ALA A 1 1158 ? 1.911 9.968 31.896 1.00 80.38 1158 ALA A C 1
ATOM 8784 O O . ALA A 1 1158 ? 1.963 9.587 33.067 1.00 80.38 1158 ALA A O 1
ATOM 8785 N N . VAL A 1 1159 ? 0.777 9.969 31.201 1.00 81.56 1159 VAL A N 1
ATOM 8786 C CA . VAL A 1 1159 ? -0.485 9.411 31.698 1.00 81.56 1159 VAL A CA 1
ATOM 8787 C C . VAL A 1 1159 ? -1.054 8.542 30.591 1.00 81.56 1159 VAL A C 1
ATOM 8789 O O . VAL A 1 1159 ? -1.366 9.066 29.524 1.00 81.56 1159 VAL A O 1
ATOM 8792 N N . LEU A 1 1160 ? -1.194 7.238 30.835 1.00 80.56 1160 LEU A N 1
ATOM 8793 C CA . LEU A 1 1160 ? -2.005 6.398 29.956 1.00 80.56 1160 LEU A CA 1
ATOM 8794 C C . LEU A 1 1160 ? -3.462 6.727 30.251 1.00 80.56 1160 LEU A C 1
ATOM 8796 O O . LEU A 1 1160 ? -3.900 6.594 31.396 1.00 80.56 1160 LEU A O 1
ATOM 8800 N N . ARG A 1 1161 ? -4.181 7.215 29.244 1.00 77.06 1161 ARG A N 1
ATOM 8801 C CA . ARG A 1 1161 ? -5.589 7.593 29.373 1.00 77.06 1161 ARG A CA 1
ATOM 8802 C C . ARG A 1 1161 ? -6.480 6.410 29.036 1.00 77.06 1161 ARG A C 1
ATOM 8804 O O . ARG A 1 1161 ? -6.088 5.545 28.263 1.00 77.06 1161 ARG A O 1
ATOM 8811 N N . ASN A 1 1162 ? -7.692 6.404 29.584 1.00 78.00 1162 ASN A N 1
ATOM 8812 C CA . ASN A 1 1162 ? -8.739 5.450 29.208 1.00 78.00 1162 ASN A CA 1
ATOM 8813 C C . ASN A 1 1162 ? -8.362 3.954 29.319 1.00 78.00 1162 ASN A C 1
ATOM 8815 O O . ASN A 1 1162 ? -8.923 3.140 28.587 1.00 78.00 1162 ASN A O 1
ATOM 8819 N N . ALA A 1 1163 ? -7.484 3.555 30.250 1.00 82.50 1163 ALA A N 1
ATOM 8820 C CA . ALA A 1 1163 ? -7.219 2.135 30.491 1.00 82.50 1163 ALA A CA 1
ATOM 8821 C C . ALA A 1 1163 ? -8.529 1.436 30.905 1.00 82.50 1163 ALA A C 1
ATOM 8823 O O . ALA A 1 1163 ? -9.156 1.823 31.898 1.00 82.50 1163 ALA A O 1
ATOM 8824 N N . TYR A 1 1164 ? -8.973 0.458 30.116 1.00 86.69 1164 TYR A N 1
ATOM 8825 C CA . TYR A 1 1164 ? -10.334 -0.076 30.184 1.00 86.69 1164 TYR A CA 1
ATOM 8826 C C . TYR A 1 1164 ? -10.413 -1.252 31.158 1.00 86.69 1164 TYR A C 1
ATOM 8828 O O . TYR A 1 1164 ? -9.956 -2.352 30.854 1.00 86.69 1164 TYR A O 1
ATOM 8836 N N . PHE A 1 1165 ? -10.982 -1.022 32.339 1.00 87.81 1165 PHE A N 1
ATOM 8837 C CA . PHE A 1 1165 ? -11.281 -2.054 33.328 1.00 87.81 1165 PHE A CA 1
ATOM 8838 C C . PHE A 1 1165 ? -12.650 -2.694 33.069 1.00 87.81 1165 PHE A C 1
ATOM 8840 O O . PHE A 1 1165 ? -13.631 -1.990 32.825 1.00 87.81 1165 PHE A O 1
ATOM 8847 N N . GLU A 1 1166 ? -12.724 -4.017 33.206 1.00 92.31 1166 GLU A N 1
ATOM 8848 C CA . GLU A 1 1166 ? -13.927 -4.829 33.017 1.00 92.31 1166 GLU A CA 1
ATOM 8849 C C . GLU A 1 1166 ? -14.010 -5.918 34.104 1.00 92.31 1166 GLU A C 1
ATOM 8851 O O . GLU A 1 1166 ? -13.039 -6.641 34.317 1.00 92.31 1166 GLU A O 1
ATOM 8856 N N . GLU A 1 1167 ? -15.161 -6.075 34.776 1.00 93.19 1167 GLU A N 1
ATOM 8857 C CA . GLU A 1 1167 ? -15.461 -7.274 35.583 1.00 93.19 1167 GLU A CA 1
ATOM 8858 C C . GLU A 1 1167 ? -16.894 -7.798 35.371 1.00 93.19 1167 GLU A C 1
ATOM 8860 O O . GLU A 1 1167 ? -17.883 -7.058 35.430 1.00 93.19 1167 GLU A O 1
ATOM 8865 N N . ILE A 1 1168 ? -16.996 -9.115 35.179 1.00 93.75 1168 ILE A N 1
ATOM 8866 C CA . ILE A 1 1168 ? -18.220 -9.892 34.988 1.00 93.75 1168 ILE A CA 1
ATOM 8867 C C . ILE A 1 1168 ? -18.527 -10.661 36.281 1.00 93.75 1168 ILE A C 1
ATOM 8869 O O . ILE A 1 1168 ? -17.951 -11.704 36.587 1.00 93.75 1168 ILE A O 1
ATOM 8873 N N . PHE A 1 1169 ? -19.494 -10.196 37.064 1.00 94.06 1169 PHE A N 1
ATOM 8874 C CA . PHE A 1 1169 ? -19.768 -10.756 38.389 1.00 94.06 1169 PHE A CA 1
ATOM 8875 C C . PHE A 1 1169 ? -20.361 -12.173 38.323 1.00 94.06 1169 PHE A C 1
ATOM 8877 O O . PHE A 1 1169 ? -21.272 -12.426 37.525 1.00 94.06 1169 PHE A O 1
ATOM 8884 N N . PRO A 1 1170 ? -19.896 -13.113 39.167 1.00 93.38 1170 PRO A N 1
ATOM 8885 C CA . PRO A 1 1170 ? -20.360 -14.496 39.146 1.00 93.38 1170 PRO A CA 1
ATOM 8886 C C . PRO A 1 1170 ? -21.845 -14.639 39.490 1.00 93.38 1170 PRO A C 1
ATOM 8888 O O . PRO A 1 1170 ? -22.446 -13.818 40.192 1.00 93.38 1170 PRO A O 1
ATOM 8891 N N . LYS A 1 1171 ? -22.454 -15.717 38.980 1.00 91.94 1171 LYS A N 1
ATOM 8892 C CA . LYS A 1 1171 ? -23.880 -16.027 39.156 1.00 91.94 1171 LYS A CA 1
ATOM 8893 C C . LYS A 1 1171 ? -24.280 -15.953 40.633 1.00 91.94 1171 LYS A C 1
ATOM 8895 O O . LYS A 1 1171 ? -23.754 -16.677 41.472 1.00 91.94 1171 LYS A O 1
ATOM 8900 N N . GLY A 1 1172 ? -25.283 -15.128 40.928 1.00 89.62 1172 GLY A N 1
ATOM 8901 C CA . GLY A 1 1172 ? -25.775 -14.930 42.291 1.00 89.62 1172 GLY A CA 1
ATOM 8902 C C . GLY A 1 1172 ? -25.097 -13.788 43.049 1.00 89.62 1172 GLY A C 1
ATOM 8903 O O . GLY A 1 1172 ? -25.472 -13.540 44.191 1.00 89.62 1172 GLY A O 1
ATOM 8904 N N . ILE A 1 1173 ? -24.180 -13.041 42.434 1.00 94.56 1173 ILE A N 1
ATOM 8905 C CA . ILE A 1 1173 ? -23.819 -11.693 42.881 1.00 94.56 1173 ILE A CA 1
ATOM 8906 C C . ILE A 1 1173 ? -24.754 -10.665 42.237 1.00 94.56 1173 ILE A C 1
ATOM 8908 O O . ILE A 1 1173 ? -25.083 -10.746 41.055 1.00 94.56 1173 ILE A O 1
ATOM 8912 N N . LYS A 1 1174 ? -25.148 -9.657 43.018 1.00 90.88 1174 LYS A N 1
ATOM 8913 C CA . LYS A 1 1174 ? -25.676 -8.387 42.528 1.00 90.88 1174 LYS A CA 1
ATOM 8914 C C . LYS A 1 1174 ? -24.682 -7.266 42.805 1.00 90.88 1174 LYS A C 1
ATOM 8916 O O . LYS A 1 1174 ? -24.277 -7.067 43.948 1.00 90.88 1174 LYS A O 1
ATOM 8921 N N . LEU A 1 1175 ? -24.349 -6.503 41.773 1.00 92.44 1175 LEU A N 1
ATOM 8922 C CA . LEU A 1 1175 ? -23.580 -5.271 41.901 1.00 92.44 1175 LEU A CA 1
ATOM 8923 C C . LEU A 1 1175 ? -24.425 -4.176 42.587 1.00 92.44 1175 LEU A C 1
ATOM 8925 O O . LEU A 1 1175 ? -25.637 -4.088 42.361 1.00 92.44 1175 LEU A O 1
ATOM 8929 N N . ILE A 1 1176 ? -23.799 -3.383 43.462 1.00 90.25 1176 ILE A N 1
ATOM 8930 C CA . ILE A 1 1176 ? -24.446 -2.321 44.254 1.00 90.25 1176 ILE A CA 1
ATOM 8931 C C . ILE A 1 1176 ? -23.860 -0.945 43.934 1.00 90.25 1176 ILE A C 1
ATOM 8933 O O . ILE A 1 1176 ? -24.619 0.002 43.759 1.00 90.25 1176 ILE A O 1
ATOM 8937 N N . GLU A 1 1177 ? -22.533 -0.837 43.864 1.00 88.19 1177 GLU A N 1
ATOM 8938 C CA . GLU A 1 1177 ? -21.812 0.421 43.637 1.00 88.19 1177 GLU A CA 1
ATOM 8939 C C . GLU A 1 1177 ? -20.476 0.088 42.956 1.00 88.19 1177 GLU A C 1
ATOM 8941 O O . GLU A 1 1177 ? -19.705 -0.712 43.489 1.00 88.19 1177 GLU A O 1
ATOM 8946 N N . GLY A 1 1178 ? -20.209 0.656 41.781 1.00 85.06 1178 GLY A N 1
ATOM 8947 C CA . GLY A 1 1178 ? -18.874 0.652 41.172 1.00 85.06 1178 GLY A CA 1
ATOM 8948 C C . GLY A 1 1178 ? -18.072 1.899 41.574 1.00 85.06 1178 GLY A C 1
ATOM 8949 O O . GLY A 1 1178 ? -18.607 2.769 42.268 1.00 85.06 1178 GLY A O 1
ATOM 8950 N N . PRO A 1 1179 ? -16.808 2.036 41.132 1.00 79.12 1179 PRO A N 1
ATOM 8951 C CA . PRO A 1 1179 ? -16.079 3.296 41.246 1.00 79.12 1179 PRO A CA 1
ATOM 8952 C C . PRO A 1 1179 ? -16.788 4.425 40.462 1.00 79.12 1179 PRO A C 1
ATOM 8954 O O . PRO A 1 1179 ? -17.555 4.146 39.532 1.00 79.12 1179 PRO A O 1
ATOM 8957 N N . PRO A 1 1180 ? -16.558 5.709 40.799 1.00 73.19 1180 PRO A N 1
ATOM 8958 C CA . PRO A 1 1180 ? -17.140 6.835 40.067 1.00 73.19 1180 PRO A CA 1
ATOM 8959 C C . PRO A 1 1180 ? -16.833 6.778 38.563 1.00 73.19 1180 PRO A C 1
ATOM 8961 O O . PRO A 1 1180 ? -15.722 6.436 38.175 1.00 73.19 1180 PRO A O 1
ATOM 8964 N N . GLY A 1 1181 ? -17.816 7.119 37.724 1.00 68.81 1181 GLY A N 1
ATOM 8965 C CA . GLY A 1 1181 ? -17.688 7.085 36.259 1.00 68.81 1181 GLY A CA 1
ATOM 8966 C C . GLY A 1 1181 ? -17.875 5.706 35.612 1.00 68.81 1181 GLY A C 1
ATOM 8967 O O . GLY A 1 1181 ? -17.871 5.615 34.389 1.00 68.81 1181 GLY A O 1
ATOM 8968 N N . SER A 1 1182 ? -18.069 4.640 36.395 1.00 81.62 1182 SER A N 1
ATOM 8969 C CA . SER A 1 1182 ? -18.269 3.292 35.853 1.00 81.62 1182 SER A CA 1
ATOM 8970 C C . SER A 1 1182 ? -19.676 3.036 35.295 1.00 81.62 1182 SER A C 1
ATOM 8972 O O . SER A 1 1182 ? -20.681 3.542 35.802 1.00 81.62 1182 SER A O 1
ATOM 8974 N N . VAL A 1 1183 ? -19.742 2.201 34.257 1.00 85.38 1183 VAL A N 1
ATOM 8975 C CA . VAL A 1 1183 ? -20.971 1.736 33.602 1.00 85.38 1183 VAL A CA 1
ATOM 8976 C C . VAL A 1 1183 ? -21.362 0.372 34.169 1.00 85.38 1183 VAL A C 1
ATOM 8978 O O . VAL A 1 1183 ? -20.524 -0.520 34.297 1.00 85.38 1183 VAL A O 1
ATOM 8981 N N . ILE A 1 1184 ? -22.646 0.200 34.496 1.00 84.31 1184 ILE A N 1
ATOM 8982 C CA . ILE A 1 1184 ? -23.206 -1.056 35.011 1.00 84.31 1184 ILE A CA 1
ATOM 8983 C C . ILE A 1 1184 ? -24.159 -1.652 33.974 1.00 84.31 1184 ILE A C 1
ATOM 8985 O O . ILE A 1 1184 ? -25.218 -1.088 33.701 1.00 84.31 1184 ILE A O 1
ATOM 8989 N N . GLY A 1 1185 ? -23.791 -2.815 33.440 1.00 86.38 1185 GLY A N 1
ATOM 8990 C CA . GLY A 1 1185 ? -24.572 -3.588 32.477 1.00 86.38 1185 GLY A CA 1
ATOM 8991 C C . GLY A 1 1185 ? -24.930 -4.987 32.983 1.00 86.38 1185 GLY A C 1
ATOM 8992 O O . GLY A 1 1185 ? -24.681 -5.353 34.138 1.00 86.38 1185 GLY A O 1
ATOM 8993 N N . THR A 1 1186 ? -25.507 -5.793 32.093 1.00 85.62 1186 THR A N 1
ATOM 8994 C CA . THR A 1 1186 ? -25.751 -7.224 32.314 1.00 85.62 1186 THR A CA 1
ATOM 8995 C C . THR A 1 1186 ? -25.608 -8.005 31.015 1.00 85.62 1186 THR A C 1
ATOM 8997 O O . THR A 1 1186 ? -26.181 -7.597 30.008 1.00 85.62 1186 THR A O 1
ATOM 9000 N N . GLU A 1 1187 ? -24.941 -9.154 31.059 1.00 83.81 1187 GLU A N 1
ATOM 9001 C CA . GLU A 1 1187 ? -24.733 -10.046 29.908 1.00 83.81 1187 GLU A CA 1
ATOM 9002 C C . GLU A 1 1187 ? -25.292 -11.447 30.194 1.00 83.81 1187 GLU A C 1
ATOM 9004 O O . GLU A 1 1187 ? -25.498 -11.821 31.352 1.00 83.81 1187 GLU A O 1
ATOM 9009 N N . ILE A 1 1188 ? -25.576 -12.219 29.139 1.00 84.62 1188 ILE A N 1
ATOM 9010 C CA . ILE A 1 1188 ? -26.069 -13.598 29.245 1.00 84.62 1188 ILE A CA 1
ATOM 9011 C C . ILE A 1 1188 ? -24.899 -14.551 29.010 1.00 84.62 1188 ILE A C 1
ATOM 9013 O O . ILE A 1 1188 ? -24.426 -14.684 27.887 1.00 84.62 1188 ILE A O 1
ATOM 9017 N N . ILE A 1 1189 ? -24.465 -15.233 30.068 1.00 80.38 1189 ILE A N 1
ATOM 9018 C CA . ILE A 1 1189 ? -23.336 -16.173 30.058 1.00 80.38 1189 ILE A CA 1
ATOM 9019 C C . ILE A 1 1189 ? -23.820 -17.480 30.694 1.00 80.38 1189 ILE A C 1
ATOM 9021 O O . ILE A 1 1189 ? -24.500 -17.457 31.721 1.00 80.38 1189 ILE A O 1
ATOM 9025 N N . ASP A 1 1190 ? -23.561 -18.615 30.040 1.00 80.12 1190 ASP A N 1
ATOM 9026 C CA . ASP A 1 1190 ? -24.079 -19.949 30.404 1.00 80.12 1190 ASP A CA 1
ATOM 9027 C C . ASP A 1 1190 ? -25.609 -20.010 30.611 1.00 80.12 1190 ASP A C 1
ATOM 9029 O O . ASP A 1 1190 ? -26.129 -20.798 31.404 1.00 80.12 1190 ASP A O 1
ATOM 9033 N N . GLY A 1 1191 ? -26.351 -19.145 29.911 1.00 80.25 1191 GLY A N 1
ATOM 9034 C CA . GLY A 1 1191 ? -27.804 -19.003 30.058 1.00 80.25 1191 GLY A CA 1
ATOM 9035 C C . GLY A 1 1191 ? -28.259 -18.215 31.295 1.00 80.25 1191 GLY A C 1
ATOM 9036 O O . GLY A 1 1191 ? -29.454 -18.186 31.588 1.00 80.25 1191 GLY A O 1
ATOM 9037 N N . TYR A 1 1192 ? -27.345 -17.556 32.015 1.00 80.38 1192 TYR A N 1
ATOM 9038 C CA . TYR A 1 1192 ? -27.644 -16.710 33.172 1.00 80.38 1192 TYR A CA 1
ATOM 9039 C C . TYR A 1 1192 ? -27.317 -15.243 32.905 1.00 80.38 1192 TYR A C 1
ATOM 9041 O O . TYR A 1 1192 ? -26.244 -14.912 32.409 1.00 80.38 1192 TYR A O 1
ATOM 9049 N N . THR A 1 1193 ? -28.205 -14.348 33.335 1.00 85.00 1193 THR A N 1
ATOM 9050 C CA . THR A 1 1193 ? -27.910 -12.915 33.416 1.00 85.00 1193 THR A CA 1
ATOM 9051 C C . THR A 1 1193 ? -26.896 -12.660 34.538 1.00 85.00 1193 THR A C 1
ATOM 9053 O O . THR A 1 1193 ? -27.236 -12.770 35.720 1.00 85.00 1193 THR A O 1
ATOM 9056 N N . ARG A 1 1194 ? -25.654 -12.328 34.175 1.00 91.25 1194 ARG A N 1
ATOM 9057 C CA . ARG A 1 1194 ? -24.589 -11.864 35.083 1.00 91.25 1194 ARG A CA 1
ATOM 9058 C C . ARG A 1 1194 ? -24.531 -10.333 35.061 1.00 91.25 1194 ARG A C 1
ATOM 9060 O O . ARG A 1 1194 ? -24.912 -9.714 34.070 1.00 91.25 1194 ARG A O 1
ATOM 9067 N N . TYR A 1 1195 ? -24.079 -9.713 36.152 1.00 91.94 1195 TYR A N 1
ATOM 9068 C CA . TYR A 1 1195 ? -23.791 -8.271 36.167 1.00 91.94 1195 TYR A CA 1
ATOM 9069 C C . TYR A 1 1195 ? -22.429 -8.003 35.530 1.00 91.94 1195 TYR A C 1
ATOM 9071 O O . TYR A 1 1195 ? -21.505 -8.784 35.735 1.00 91.94 1195 TYR A O 1
ATOM 9079 N N . LYS A 1 1196 ? -22.298 -6.877 34.831 1.00 93.25 1196 LYS A N 1
ATOM 9080 C CA . LYS A 1 1196 ? -21.045 -6.403 34.240 1.00 93.25 1196 LYS A CA 1
ATOM 9081 C C . LYS A 1 1196 ? -20.746 -4.981 34.702 1.00 93.25 1196 LYS A C 1
ATOM 9083 O O . LYS A 1 1196 ? -21.665 -4.170 34.827 1.00 93.25 1196 LYS A O 1
ATOM 9088 N N . LEU A 1 1197 ? -19.478 -4.704 34.972 1.00 91.69 1197 LEU A N 1
ATOM 9089 C CA . LEU A 1 1197 ? -18.947 -3.400 35.352 1.00 91.69 1197 LEU A CA 1
ATOM 9090 C C . LEU A 1 1197 ? -17.820 -3.038 34.392 1.00 91.69 1197 LEU A C 1
ATOM 9092 O O . LEU A 1 1197 ? -16.896 -3.829 34.237 1.00 91.69 1197 LEU A O 1
ATOM 9096 N N . SER A 1 1198 ? -17.879 -1.842 33.816 1.00 89.12 1198 SER A N 1
ATOM 9097 C CA . SER A 1 1198 ? -16.828 -1.308 32.946 1.00 89.12 1198 SER A CA 1
ATOM 9098 C C . SER A 1 1198 ? -16.423 0.093 33.408 1.00 89.12 1198 SER A C 1
ATOM 9100 O O . SER A 1 1198 ? -17.284 0.870 33.826 1.00 89.12 1198 SER A O 1
ATOM 9102 N N . ALA A 1 1199 ? -15.135 0.436 33.356 1.00 83.69 1199 ALA A N 1
ATOM 9103 C CA . ALA A 1 1199 ? -14.636 1.756 33.751 1.00 83.69 1199 ALA A CA 1
ATOM 9104 C C . ALA A 1 1199 ? -13.357 2.146 32.996 1.00 83.69 1199 ALA A C 1
ATOM 9106 O O . ALA A 1 1199 ? -12.465 1.320 32.830 1.00 83.69 1199 ALA A O 1
ATOM 9107 N N . ASN A 1 1200 ? -13.235 3.421 32.626 1.00 83.12 1200 ASN A N 1
ATOM 9108 C CA . ASN A 1 1200 ? -12.007 3.992 32.070 1.00 83.12 1200 ASN A CA 1
ATOM 9109 C C . ASN A 1 1200 ? -11.154 4.591 33.198 1.00 83.12 1200 ASN A C 1
ATOM 9111 O O . ASN A 1 1200 ? -11.684 5.279 34.074 1.00 83.12 1200 ASN A O 1
ATOM 9115 N N . ILE A 1 1201 ? -9.843 4.336 33.184 1.00 81.25 1201 ILE A N 1
ATOM 9116 C CA . ILE A 1 1201 ? -8.920 4.719 34.260 1.00 81.25 1201 ILE A CA 1
ATOM 9117 C C . ILE A 1 1201 ? -7.679 5.417 33.680 1.00 81.25 1201 ILE A C 1
ATOM 9119 O O . ILE A 1 1201 ? -7.017 4.882 32.795 1.00 81.25 1201 ILE A O 1
ATOM 9123 N N . ASP A 1 1202 ? -7.332 6.592 34.212 1.00 83.56 1202 ASP A N 1
ATOM 9124 C CA . ASP A 1 1202 ? -6.058 7.267 33.926 1.00 83.56 1202 ASP A CA 1
ATOM 9125 C C . ASP A 1 1202 ? -4.942 6.695 34.824 1.00 83.56 1202 ASP A C 1
ATOM 9127 O O . ASP 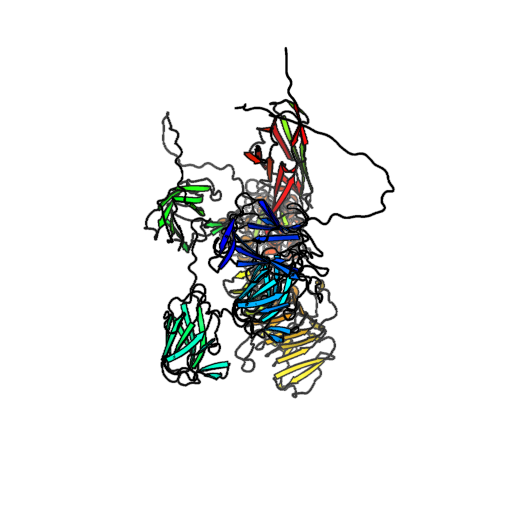A 1 1202 ? -5.062 6.686 36.054 1.00 83.56 1202 ASP A O 1
ATOM 9131 N N . ILE A 1 1203 ? -3.837 6.240 34.223 1.00 83.75 1203 ILE A N 1
ATOM 9132 C CA . ILE A 1 1203 ? -2.697 5.620 34.916 1.00 83.75 1203 ILE A CA 1
ATOM 9133 C C . ILE A 1 1203 ? -1.448 6.496 34.777 1.00 83.75 1203 ILE A C 1
ATOM 9135 O O . ILE A 1 1203 ? -0.870 6.633 33.698 1.00 83.75 1203 ILE A O 1
ATOM 9139 N N . ASN A 1 1204 ? -0.997 7.064 35.898 1.00 85.69 1204 ASN A N 1
ATOM 9140 C CA . ASN A 1 1204 ? 0.190 7.919 35.945 1.00 85.69 1204 ASN A CA 1
ATOM 9141 C C . ASN A 1 1204 ? 1.489 7.106 35.833 1.00 85.69 1204 ASN A C 1
ATOM 9143 O O . ASN A 1 1204 ? 1.722 6.163 36.598 1.00 85.69 1204 ASN A O 1
ATOM 9147 N N . LEU A 1 1205 ? 2.379 7.557 34.951 1.00 86.06 1205 LEU A N 1
ATOM 9148 C CA . LEU A 1 1205 ? 3.708 7.008 34.715 1.00 86.06 1205 LEU A CA 1
ATOM 9149 C C . LEU A 1 1205 ? 4.801 8.039 35.033 1.00 86.06 1205 LEU A C 1
ATOM 9151 O O . LEU A 1 1205 ? 4.685 9.217 34.696 1.00 86.06 1205 LEU A O 1
ATOM 9155 N N . SER A 1 1206 ? 5.907 7.583 35.618 1.00 84.12 1206 SER A N 1
ATOM 9156 C CA . SER A 1 1206 ? 7.149 8.366 35.733 1.00 84.12 1206 SER A CA 1
ATOM 9157 C C . SER A 1 1206 ? 8.295 7.655 35.018 1.00 84.12 1206 SER A C 1
ATOM 9159 O O . SER A 1 1206 ? 8.546 6.485 35.316 1.00 84.12 1206 SER A O 1
ATOM 9161 N N . TYR A 1 1207 ? 8.999 8.349 34.125 1.00 82.56 1207 TYR A N 1
ATOM 9162 C CA . TYR A 1 1207 ? 10.185 7.825 33.449 1.00 82.56 1207 TYR A CA 1
ATOM 9163 C C . TYR A 1 1207 ? 11.403 7.879 34.381 1.00 82.56 1207 TYR A C 1
ATOM 9165 O O . TYR A 1 1207 ? 11.732 8.942 34.913 1.00 82.56 1207 TYR A O 1
ATOM 9173 N N . ASP A 1 1208 ? 12.084 6.749 34.581 1.00 76.12 1208 ASP A N 1
ATOM 9174 C CA . ASP A 1 1208 ? 13.283 6.668 35.435 1.00 76.12 1208 ASP A CA 1
ATOM 9175 C C . ASP A 1 1208 ? 14.607 6.937 34.694 1.00 76.12 1208 ASP A C 1
ATOM 9177 O O . ASP A 1 1208 ? 15.667 6.993 35.318 1.00 76.12 1208 ASP A O 1
ATOM 9181 N N . GLY A 1 1209 ? 14.541 7.144 33.375 1.00 69.56 1209 GLY A N 1
ATOM 9182 C CA . GLY A 1 1209 ? 15.692 7.223 32.471 1.00 69.56 1209 GLY A CA 1
ATOM 9183 C C . GLY A 1 1209 ? 15.842 5.992 31.571 1.00 69.56 1209 GLY A C 1
ATOM 9184 O O . GLY A 1 1209 ? 16.550 6.070 30.571 1.00 69.56 1209 GLY A O 1
ATOM 9185 N N . THR A 1 1210 ? 15.154 4.890 31.889 1.00 70.12 1210 THR A N 1
ATOM 9186 C CA . THR A 1 1210 ? 15.172 3.627 31.128 1.00 70.12 1210 THR A CA 1
ATOM 9187 C C . THR A 1 1210 ? 13.789 3.015 30.901 1.00 70.12 1210 THR A C 1
ATOM 9189 O O . THR A 1 1210 ? 13.561 2.396 29.864 1.00 70.12 1210 THR A O 1
ATOM 9192 N N . LYS A 1 1211 ? 12.863 3.157 31.858 1.00 78.50 1211 LYS A N 1
ATOM 9193 C CA . LYS A 1 1211 ? 11.514 2.577 31.824 1.00 78.50 1211 LYS A CA 1
ATOM 9194 C C . LYS A 1 1211 ? 10.484 3.523 32.435 1.00 78.50 1211 LYS A C 1
ATOM 9196 O O . LYS A 1 1211 ? 10.810 4.435 33.197 1.00 78.50 1211 LYS A O 1
ATOM 9201 N N . TYR A 1 1212 ? 9.217 3.270 32.124 1.00 83.44 1212 TYR A N 1
ATOM 9202 C CA . TYR A 1 1212 ? 8.082 3.949 32.736 1.00 83.44 1212 TYR A CA 1
ATOM 9203 C C . TYR A 1 1212 ? 7.573 3.160 33.937 1.00 83.44 1212 TYR A C 1
ATOM 9205 O O . TYR A 1 1212 ? 7.170 2.007 33.814 1.00 83.44 1212 TYR A O 1
ATOM 9213 N N . LYS A 1 1213 ? 7.562 3.777 35.116 1.00 85.62 1213 LYS A N 1
ATOM 9214 C CA . LYS A 1 1213 ? 7.044 3.162 36.340 1.00 85.62 1213 LYS A CA 1
ATOM 9215 C C . LYS A 1 1213 ? 5.588 3.550 36.580 1.00 85.62 1213 LYS A C 1
ATOM 9217 O O . LYS A 1 1213 ? 5.286 4.741 36.646 1.00 85.62 1213 LYS A O 1
ATOM 9222 N N . ILE A 1 1214 ? 4.725 2.555 36.787 1.00 85.62 1214 ILE A N 1
ATOM 9223 C CA . ILE A 1 1214 ? 3.320 2.746 37.169 1.00 85.62 1214 ILE A CA 1
ATOM 9224 C C . ILE A 1 1214 ? 3.250 3.245 38.617 1.00 85.62 1214 ILE A C 1
ATOM 9226 O O . ILE A 1 1214 ? 3.812 2.631 39.532 1.00 85.62 1214 ILE A O 1
ATOM 9230 N N . GLN A 1 1215 ? 2.543 4.354 38.8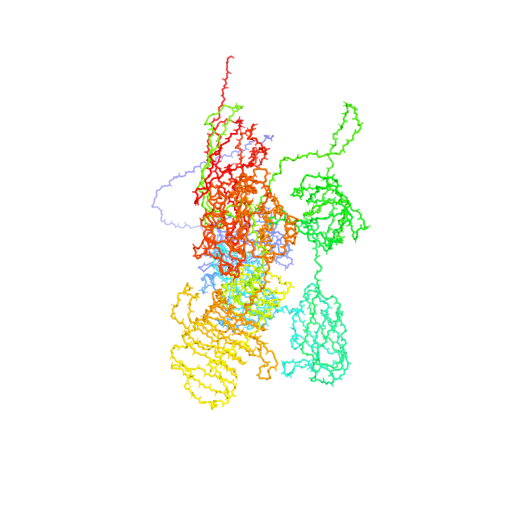36 1.00 82.56 1215 GLN A N 1
ATOM 9231 C CA . GLN A 1 1215 ? 2.190 4.819 40.177 1.00 82.56 1215 GLN A CA 1
ATOM 9232 C C . GLN A 1 1215 ? 1.054 3.956 40.750 1.00 82.56 1215 GLN A C 1
ATOM 9234 O O . GLN A 1 1215 ? 0.139 3.567 40.031 1.00 82.56 1215 GLN A O 1
ATOM 9239 N N . LEU A 1 1216 ? 1.123 3.635 42.047 1.00 78.94 1216 LEU A N 1
ATOM 9240 C CA . LEU A 1 1216 ? 0.223 2.675 42.698 1.00 78.94 1216 LEU A CA 1
ATOM 9241 C C . LEU A 1 1216 ? -1.251 3.108 42.594 1.00 78.94 1216 LEU A C 1
ATOM 9243 O O . LEU A 1 1216 ? -1.643 4.098 43.212 1.00 78.94 1216 LEU A O 1
ATOM 9247 N N . TYR A 1 1217 ? -2.064 2.335 41.871 1.00 79.81 1217 TYR A N 1
ATOM 9248 C CA . TYR A 1 1217 ? -3.502 2.574 41.716 1.00 79.81 1217 TYR A CA 1
ATOM 9249 C C . TYR A 1 1217 ? -4.326 1.581 42.546 1.00 79.81 1217 TYR A C 1
ATOM 9251 O O . TYR A 1 1217 ? -3.963 0.406 42.655 1.00 79.81 1217 TYR A O 1
ATOM 9259 N N . ALA A 1 1218 ? -5.443 2.042 43.120 1.00 83.19 1218 ALA A N 1
ATOM 9260 C CA . ALA A 1 1218 ? -6.379 1.201 43.861 1.00 83.19 1218 ALA A CA 1
ATOM 9261 C C . ALA A 1 1218 ? -7.831 1.702 43.773 1.00 83.19 1218 ALA A C 1
ATOM 9263 O O . ALA A 1 1218 ? -8.083 2.906 43.813 1.00 83.19 1218 ALA A O 1
ATOM 9264 N N . MET A 1 1219 ? -8.791 0.773 43.736 1.00 87.00 1219 MET A N 1
ATOM 9265 C CA . MET A 1 1219 ? -10.235 1.059 43.711 1.00 87.00 1219 MET A CA 1
ATOM 9266 C C . MET A 1 1219 ? -11.042 0.014 44.498 1.00 87.00 1219 MET A C 1
ATOM 9268 O O . MET A 1 1219 ? -10.517 -1.041 44.850 1.00 87.00 1219 MET A O 1
ATOM 9272 N N . ASN A 1 1220 ? -12.316 0.303 44.787 1.00 88.38 1220 ASN A N 1
ATOM 9273 C CA . ASN A 1 1220 ? -13.224 -0.603 45.498 1.00 88.38 1220 ASN A CA 1
ATOM 9274 C C . ASN A 1 1220 ? -14.568 -0.732 44.768 1.00 88.38 1220 ASN A C 1
ATOM 9276 O O . ASN A 1 1220 ? -15.082 0.256 44.246 1.00 88.38 1220 ASN A O 1
ATOM 9280 N N . VAL A 1 1221 ? -15.155 -1.931 44.794 1.00 93.31 1221 VAL A N 1
ATOM 9281 C CA . VAL A 1 1221 ? -16.475 -2.245 44.220 1.00 93.31 1221 VAL A CA 1
ATOM 9282 C C . VAL A 1 1221 ? -17.366 -2.874 45.286 1.00 93.31 1221 VAL A C 1
ATOM 9284 O O . VAL A 1 1221 ? -16.945 -3.816 45.953 1.00 93.31 1221 VAL A O 1
ATOM 9287 N N . LYS A 1 1222 ? -18.611 -2.408 45.431 1.00 93.75 1222 LYS A N 1
ATOM 9288 C CA . LYS A 1 1222 ? -19.582 -2.970 46.381 1.00 93.75 1222 LYS A CA 1
ATOM 9289 C C . LYS A 1 1222 ? -20.510 -3.969 45.711 1.00 93.75 1222 LYS A C 1
ATOM 9291 O O . LYS A 1 1222 ? -21.274 -3.631 44.805 1.00 93.75 1222 LYS A O 1
ATOM 9296 N N . VAL A 1 1223 ? -20.513 -5.185 46.239 1.00 95.06 1223 VAL A N 1
ATOM 9297 C CA . VAL A 1 1223 ? -21.344 -6.309 45.802 1.00 95.06 1223 VAL A CA 1
ATOM 9298 C C . VAL A 1 1223 ? -22.295 -6.775 46.906 1.00 95.06 1223 VAL A C 1
ATOM 9300 O O . VAL A 1 1223 ? -22.111 -6.480 48.087 1.00 95.06 1223 VAL A O 1
ATOM 9303 N N . ARG A 1 1224 ? -23.322 -7.529 46.514 1.00 94.88 1224 ARG A N 1
ATOM 9304 C CA . ARG A 1 1224 ? -24.291 -8.193 47.388 1.00 94.88 1224 ARG A CA 1
ATOM 9305 C C . ARG A 1 1224 ? -24.518 -9.632 46.915 1.00 94.88 1224 ARG A C 1
ATOM 9307 O O . ARG A 1 1224 ? -25.034 -9.803 45.810 1.00 94.88 1224 ARG A O 1
ATOM 9314 N N . PRO A 1 1225 ? -24.222 -10.667 47.717 1.00 94.62 1225 PRO A N 1
ATOM 9315 C CA . PRO A 1 1225 ? -24.561 -12.035 47.353 1.00 94.62 1225 PRO A CA 1
ATOM 9316 C C . PRO A 1 1225 ? -26.058 -12.324 47.553 1.00 94.62 1225 PRO A C 1
ATOM 9318 O O . PRO A 1 1225 ? -26.685 -11.847 48.502 1.00 94.62 1225 PRO A O 1
ATOM 9321 N N . LEU A 1 1226 ? -26.623 -13.119 46.645 1.00 93.06 1226 LEU A N 1
ATOM 9322 C CA . LEU A 1 1226 ? -28.038 -13.505 46.555 1.00 93.06 1226 LEU A CA 1
ATOM 9323 C C . LEU A 1 1226 ? -28.258 -15.031 46.583 1.00 93.06 1226 LEU A C 1
ATOM 9325 O O . LEU A 1 1226 ? -29.403 -15.478 46.575 1.00 93.06 1226 LEU A O 1
ATOM 9329 N N . VAL A 1 1227 ? -27.187 -15.828 46.635 1.00 92.50 1227 VAL A N 1
ATOM 9330 C CA . VAL A 1 1227 ? -27.220 -17.294 46.785 1.00 92.50 1227 VAL A CA 1
ATOM 9331 C C . VAL A 1 1227 ? -26.330 -17.728 47.951 1.00 92.50 1227 VAL A C 1
ATOM 9333 O O . VAL A 1 1227 ? -25.415 -17.001 48.322 1.00 92.50 1227 VAL A O 1
ATOM 9336 N N . LEU A 1 1228 ? -26.615 -18.893 48.538 1.00 90.81 1228 LEU A N 1
ATOM 9337 C CA . LEU A 1 1228 ? -25.821 -19.499 49.614 1.00 90.81 1228 LEU A CA 1
ATOM 9338 C C . LEU A 1 1228 ? -24.761 -20.457 49.055 1.00 90.81 1228 LEU A C 1
ATOM 9340 O O . LEU A 1 1228 ? -24.974 -21.061 48.003 1.00 90.81 1228 LEU A O 1
ATOM 9344 N N . GLY A 1 1229 ? -23.679 -20.657 49.809 1.00 93.19 1229 GLY A N 1
ATOM 9345 C CA . GLY A 1 1229 ? -22.545 -21.500 49.423 1.00 93.19 1229 GLY A CA 1
ATOM 9346 C C . GLY A 1 1229 ? -21.379 -20.698 48.847 1.00 93.19 1229 GLY A C 1
ATOM 9347 O O . GLY A 1 1229 ? -21.316 -19.480 49.003 1.00 93.19 1229 GLY A O 1
ATOM 9348 N N . ASP A 1 1230 ? -20.433 -21.388 48.216 1.00 94.06 1230 ASP A N 1
ATOM 9349 C CA . ASP A 1 1230 ? -19.237 -20.763 47.651 1.00 94.06 1230 ASP A CA 1
ATOM 9350 C C . ASP A 1 1230 ? -19.532 -20.094 46.304 1.00 94.06 1230 ASP A C 1
ATOM 9352 O O . ASP A 1 1230 ? -20.065 -20.715 45.382 1.00 94.06 1230 ASP A O 1
ATOM 9356 N N . ILE A 1 1231 ? -19.149 -18.823 46.187 1.00 95.00 1231 ILE A N 1
ATOM 9357 C CA . ILE A 1 1231 ? -19.174 -18.051 44.947 1.00 95.00 1231 ILE A CA 1
ATOM 9358 C C . ILE A 1 1231 ? -17.726 -17.767 44.536 1.00 95.00 1231 ILE A C 1
ATOM 9360 O O . ILE A 1 1231 ? -17.021 -17.001 45.195 1.00 95.00 1231 ILE A O 1
ATOM 9364 N N . THR A 1 1232 ? -17.284 -18.378 43.438 1.00 94.25 1232 THR A N 1
ATOM 9365 C CA . THR A 1 1232 ? -15.960 -18.138 42.848 1.00 94.25 1232 THR A CA 1
ATOM 9366 C C . THR A 1 1232 ? -16.003 -16.927 41.924 1.00 94.25 1232 THR A C 1
ATOM 9368 O O . THR A 1 1232 ? -16.850 -16.860 41.040 1.00 94.25 1232 THR A O 1
ATOM 9371 N N . PHE A 1 1233 ? -15.063 -16.004 42.099 1.00 95.06 1233 PHE A N 1
ATOM 9372 C CA . PHE A 1 1233 ? -14.762 -14.926 41.160 1.00 95.06 1233 PHE A CA 1
ATOM 9373 C C . PHE A 1 1233 ? -13.533 -15.372 40.360 1.00 95.06 1233 PHE A C 1
ATOM 9375 O O . PHE A 1 1233 ? -12.458 -15.501 40.951 1.00 95.06 1233 PHE A O 1
ATOM 9382 N N . LEU A 1 1234 ? -13.673 -15.640 39.059 1.00 92.62 1234 LEU A N 1
ATOM 9383 C CA . LEU A 1 1234 ? -12.592 -16.182 38.220 1.00 92.62 1234 LEU A CA 1
ATOM 9384 C C . LEU A 1 1234 ? -11.669 -15.069 37.713 1.00 92.62 1234 LEU A C 1
ATOM 9386 O O . LEU A 1 1234 ? -12.062 -13.906 37.659 1.00 92.62 1234 LEU A O 1
ATOM 9390 N N . GLY A 1 1235 ? -10.414 -15.388 37.400 1.00 88.25 1235 GLY A N 1
ATOM 9391 C CA . GLY A 1 1235 ? -9.454 -14.389 36.923 1.00 88.25 1235 GLY A CA 1
ATOM 9392 C C . GLY A 1 1235 ? -9.840 -13.817 35.559 1.00 88.25 1235 GLY A C 1
ATOM 9393 O O . GLY A 1 1235 ? -9.877 -12.607 35.398 1.00 88.25 1235 GLY A O 1
ATOM 9394 N N . GLU A 1 1236 ? -10.239 -14.701 34.646 1.00 89.44 1236 GLU A N 1
ATOM 9395 C CA . GLU A 1 1236 ? -10.716 -14.403 33.285 1.00 89.44 1236 GLU A CA 1
ATOM 9396 C C . GLU A 1 1236 ? -12.008 -13.564 33.221 1.00 89.44 1236 GLU A C 1
ATOM 9398 O O . GLU A 1 1236 ? -12.281 -12.931 32.209 1.00 89.44 1236 GLU A O 1
ATOM 9403 N N . ASP A 1 1237 ? -12.788 -13.510 34.307 1.00 92.56 1237 ASP A N 1
ATOM 9404 C CA . ASP A 1 1237 ? -13.968 -12.641 34.417 1.00 92.56 1237 ASP A CA 1
ATOM 9405 C C . ASP A 1 1237 ? -13.593 -11.156 34.652 1.00 92.56 1237 ASP A C 1
ATOM 9407 O O . ASP A 1 1237 ? -14.493 -10.339 34.835 1.00 92.56 1237 ASP A O 1
ATOM 9411 N N . SER A 1 1238 ? -12.306 -10.797 34.784 1.00 92.38 1238 SER A N 1
ATOM 9412 C CA . SER A 1 1238 ? -11.878 -9.562 35.462 1.00 92.38 1238 SER A CA 1
ATOM 9413 C C . SER A 1 1238 ? -10.500 -9.072 35.001 1.00 92.38 1238 SER A C 1
ATOM 9415 O O . SER A 1 1238 ? -9.460 -9.631 35.371 1.00 92.38 1238 SER A O 1
ATOM 9417 N N . LYS A 1 1239 ? -10.480 -7.988 34.221 1.00 90.44 1239 LYS A N 1
ATOM 9418 C CA . LYS A 1 1239 ? -9.287 -7.520 33.504 1.00 90.44 1239 LYS A CA 1
ATOM 9419 C C . LYS A 1 1239 ? -9.174 -6.003 33.397 1.00 90.44 1239 LYS A C 1
ATOM 9421 O O . LYS A 1 1239 ? -10.115 -5.264 33.675 1.00 90.44 1239 LYS A O 1
ATOM 9426 N N . ILE A 1 1240 ? -8.003 -5.543 32.968 1.00 87.81 1240 ILE A N 1
ATOM 9427 C CA . ILE A 1 1240 ? -7.774 -4.174 32.505 1.00 87.81 1240 ILE A CA 1
ATOM 9428 C C . ILE A 1 1240 ? -6.945 -4.169 31.217 1.00 87.81 1240 ILE A C 1
ATOM 9430 O O . ILE A 1 1240 ? -5.935 -4.871 31.125 1.00 87.81 1240 ILE A O 1
ATOM 9434 N N . VAL A 1 1241 ? -7.387 -3.381 30.235 1.00 84.56 1241 VAL A N 1
ATOM 9435 C CA . VAL A 1 1241 ? -6.730 -3.204 28.936 1.00 84.56 1241 VAL A CA 1
ATOM 9436 C C . VAL A 1 1241 ? -5.955 -1.888 28.920 1.00 84.56 1241 VAL A C 1
ATOM 9438 O O . VAL A 1 1241 ? -6.509 -0.802 29.098 1.00 84.56 1241 VAL A O 1
ATOM 9441 N N . TYR A 1 1242 ? -4.648 -2.050 28.777 1.00 82.56 1242 TYR A N 1
ATOM 9442 C CA . TYR A 1 1242 ? -3.606 -1.073 28.498 1.00 82.56 1242 TYR A CA 1
ATOM 9443 C C . TYR A 1 1242 ? -3.741 -0.494 27.101 1.00 82.56 1242 TYR A C 1
ATOM 9445 O O . TYR A 1 1242 ? -3.830 -1.270 26.160 1.00 82.56 1242 TYR A O 1
ATOM 9453 N N . TYR A 1 1243 ? -3.637 0.821 26.971 1.00 81.06 1243 TYR A N 1
ATOM 9454 C CA . TYR A 1 1243 ? -3.541 1.529 25.710 1.00 81.06 1243 TYR A CA 1
ATOM 9455 C C . TYR A 1 1243 ? -2.392 2.534 25.807 1.00 81.06 1243 TYR A C 1
ATOM 9457 O O . TYR A 1 1243 ? -2.248 3.229 26.819 1.00 81.06 1243 TYR A O 1
ATOM 9465 N N . ILE A 1 1244 ? -1.500 2.505 24.819 1.00 79.88 1244 ILE A N 1
ATOM 9466 C CA . ILE A 1 1244 ? -0.147 3.055 24.908 1.00 79.88 1244 ILE A CA 1
ATOM 9467 C C . ILE A 1 1244 ? 0.194 3.755 23.589 1.00 79.88 1244 ILE A C 1
ATOM 9469 O O . ILE A 1 1244 ? 0.703 3.130 22.660 1.00 79.88 1244 ILE A O 1
ATOM 9473 N N . ASP A 1 1245 ? -0.062 5.060 23.529 1.00 81.06 1245 ASP A N 1
ATOM 9474 C CA . ASP A 1 1245 ? 0.293 5.895 22.379 1.00 81.06 1245 ASP A CA 1
ATOM 9475 C C . ASP A 1 1245 ? 1.785 6.262 22.412 1.00 81.06 1245 ASP A C 1
ATOM 9477 O O . ASP A 1 1245 ? 2.309 6.753 23.422 1.00 81.06 1245 ASP A O 1
ATOM 9481 N N . TYR A 1 1246 ? 2.483 6.047 21.300 1.00 80.25 1246 TYR A N 1
ATOM 9482 C CA . TYR A 1 1246 ? 3.909 6.324 21.155 1.00 80.25 1246 TYR A CA 1
ATOM 9483 C C . TYR A 1 1246 ? 4.253 6.889 19.773 1.00 80.25 1246 TYR A C 1
ATOM 9485 O O . TYR A 1 1246 ? 3.496 6.759 18.818 1.00 80.25 1246 TYR A O 1
ATOM 9493 N N . ILE A 1 1247 ? 5.406 7.548 19.682 1.00 76.12 1247 ILE A N 1
ATOM 9494 C CA . ILE A 1 1247 ? 6.025 7.980 18.431 1.00 76.12 1247 ILE A CA 1
ATOM 9495 C C . ILE A 1 1247 ? 7.087 6.948 18.059 1.00 76.12 1247 ILE A C 1
ATOM 9497 O O . ILE A 1 1247 ? 7.986 6.703 18.868 1.00 76.12 1247 ILE A O 1
ATOM 9501 N N . ASP A 1 1248 ? 6.985 6.341 16.877 1.00 72.56 1248 ASP A N 1
ATOM 9502 C CA . ASP A 1 1248 ? 7.936 5.333 16.400 1.00 72.56 1248 ASP A CA 1
ATOM 9503 C C . ASP A 1 1248 ? 9.289 5.921 15.968 1.00 72.56 1248 ASP A C 1
ATOM 9505 O O . ASP A 1 1248 ? 9.444 7.132 15.810 1.00 72.56 1248 ASP A O 1
ATOM 9509 N N . ALA A 1 1249 ? 10.282 5.052 15.754 1.00 61.53 1249 ALA A N 1
ATOM 9510 C CA . ALA A 1 1249 ? 11.643 5.433 15.358 1.00 61.53 1249 ALA A CA 1
ATOM 9511 C C . ALA A 1 1249 ? 11.747 6.255 14.050 1.00 61.53 1249 ALA A C 1
ATOM 9513 O O . ALA A 1 1249 ? 12.751 6.940 13.845 1.00 61.53 1249 ALA A O 1
ATOM 9514 N N . ASN A 1 1250 ? 10.733 6.217 13.177 1.00 57.59 1250 ASN A N 1
ATOM 9515 C CA . ASN A 1 1250 ? 10.673 7.040 11.966 1.00 57.59 1250 ASN A CA 1
ATOM 9516 C C . ASN A 1 1250 ? 10.034 8.412 12.236 1.00 57.59 1250 ASN A C 1
ATOM 9518 O O . ASN A 1 1250 ? 10.347 9.377 11.535 1.00 57.59 1250 ASN A O 1
ATOM 9522 N N . GLY A 1 1251 ? 9.199 8.503 13.274 1.00 57.06 1251 GLY A N 1
ATOM 9523 C CA . GLY A 1 1251 ? 8.522 9.711 13.732 1.00 57.06 1251 GLY A CA 1
ATOM 9524 C C . GLY A 1 1251 ? 6.994 9.660 13.632 1.00 57.06 1251 GLY A C 1
ATOM 9525 O O . GLY A 1 1251 ? 6.358 10.684 13.876 1.00 57.06 1251 GLY A O 1
ATOM 9526 N N . ASN A 1 1252 ? 6.397 8.514 13.280 1.00 63.47 1252 ASN A N 1
ATOM 9527 C CA . ASN A 1 1252 ? 4.941 8.389 13.139 1.00 63.47 1252 ASN A CA 1
ATOM 9528 C C . ASN A 1 1252 ? 4.272 8.116 14.491 1.00 63.47 1252 ASN A C 1
ATOM 9530 O O . ASN A 1 1252 ? 4.867 7.483 15.363 1.00 63.47 1252 ASN A O 1
ATOM 9534 N N . GLU A 1 1253 ? 3.014 8.526 14.650 1.00 69.81 1253 GLU A N 1
ATOM 9535 C CA . GLU A 1 1253 ? 2.209 8.114 15.802 1.00 69.81 1253 GLU A CA 1
ATOM 9536 C C . GLU A 1 1253 ? 1.724 6.666 15.641 1.00 69.81 1253 GLU A C 1
ATOM 9538 O O . GLU A 1 1253 ? 1.273 6.267 14.569 1.00 69.81 1253 GLU A O 1
ATOM 9543 N N . GLN A 1 1254 ? 1.812 5.892 16.719 1.00 74.25 1254 GLN A N 1
ATOM 9544 C CA . GLN A 1 1254 ? 1.416 4.489 16.810 1.00 74.25 1254 GLN A CA 1
ATOM 9545 C C . GLN A 1 1254 ? 0.715 4.236 18.147 1.00 74.25 1254 GLN A C 1
ATOM 9547 O O . GLN A 1 1254 ? 0.991 4.913 19.142 1.00 74.25 1254 GLN A O 1
ATOM 9552 N N . THR A 1 1255 ? -0.116 3.197 18.204 1.00 72.44 1255 THR A N 1
ATOM 9553 C CA . THR A 1 1255 ? -0.728 2.722 19.450 1.00 72.44 1255 THR A CA 1
ATOM 9554 C C . THR A 1 1255 ? -0.406 1.244 19.657 1.00 72.44 1255 THR A C 1
ATOM 9556 O O . THR A 1 1255 ? -0.421 0.424 18.736 1.00 72.44 1255 THR A O 1
ATOM 9559 N N . ALA A 1 1256 ? -0.075 0.907 20.900 1.00 67.81 1256 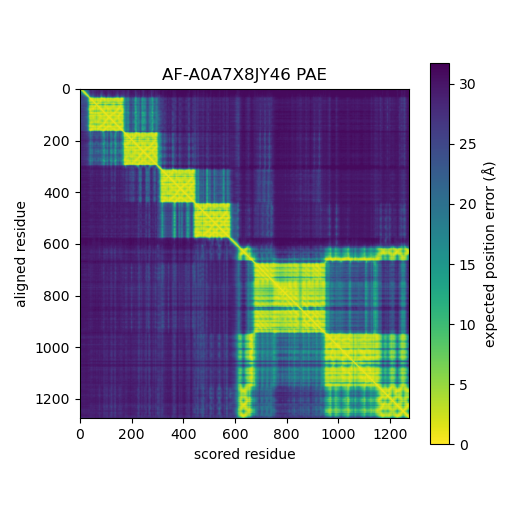ALA A N 1
ATOM 9560 C CA . ALA A 1 1256 ? 0.065 -0.459 21.377 1.00 67.81 1256 ALA A CA 1
ATOM 9561 C C . ALA A 1 1256 ? -0.918 -0.727 22.519 1.00 67.81 1256 ALA A C 1
ATOM 9563 O O . ALA A 1 1256 ? -1.316 0.189 23.242 1.00 67.81 1256 ALA A O 1
ATOM 9564 N N . PHE A 1 1257 ? -1.261 -1.996 22.716 1.00 73.62 1257 PHE A N 1
ATOM 9565 C CA . PHE A 1 1257 ? -2.138 -2.445 23.788 1.00 73.62 1257 PHE A CA 1
ATOM 9566 C C . PHE A 1 1257 ? -1.547 -3.626 24.556 1.00 73.62 1257 PHE A C 1
ATOM 9568 O O . PHE A 1 1257 ? -0.616 -4.310 24.114 1.00 73.62 1257 PHE A O 1
ATOM 9575 N N . CYS A 1 1258 ? -2.081 -3.853 25.750 1.00 72.38 1258 CYS A N 1
ATOM 9576 C CA . CYS A 1 1258 ? -1.742 -5.002 26.580 1.00 72.38 1258 CYS A CA 1
ATOM 9577 C C . CYS A 1 1258 ? -2.885 -5.326 27.545 1.00 72.38 1258 CYS A C 1
ATOM 9579 O O . CYS A 1 1258 ? -3.633 -4.442 27.947 1.00 72.38 1258 CYS A O 1
ATOM 9581 N N . GLU A 1 1259 ? -3.025 -6.581 27.962 1.00 83.50 1259 GLU A N 1
ATOM 9582 C CA . GLU A 1 1259 ? -4.062 -6.986 28.916 1.00 83.50 1259 GLU A CA 1
ATOM 9583 C C . GLU A 1 1259 ? -3.439 -7.450 30.237 1.00 83.50 1259 GLU A C 1
ATOM 9585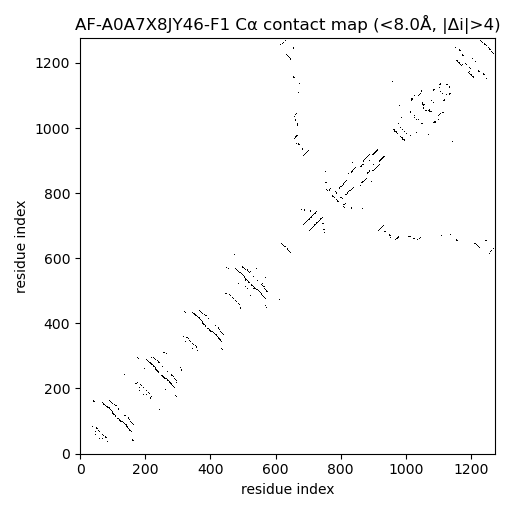 O O . GLU A 1 1259 ? -2.422 -8.142 30.256 1.00 83.50 1259 GLU A O 1
ATOM 9590 N N . SER A 1 1260 ? -4.067 -7.098 31.360 1.00 83.94 1260 SER A N 1
ATOM 9591 C CA . SER A 1 1260 ? -3.727 -7.639 32.675 1.00 83.94 1260 SER A CA 1
ATOM 9592 C C . SER A 1 1260 ? -4.975 -8.185 33.367 1.00 83.94 1260 SER A C 1
ATOM 9594 O O . SER A 1 1260 ? -5.911 -7.444 33.664 1.00 83.94 1260 SER A O 1
ATOM 9596 N N . ASN A 1 1261 ? -4.979 -9.492 33.632 1.00 89.06 1261 ASN A N 1
ATOM 9597 C CA . ASN A 1 1261 ? -6.056 -10.182 34.342 1.00 89.06 1261 ASN A CA 1
ATOM 9598 C C . ASN A 1 1261 ? -5.802 -10.174 35.859 1.00 89.06 1261 ASN A C 1
ATOM 9600 O O . ASN A 1 1261 ? -4.666 -10.311 36.317 1.00 89.06 1261 ASN A O 1
ATOM 9604 N N . PHE A 1 1262 ? -6.863 -10.027 36.651 1.00 91.88 1262 PHE A N 1
ATOM 9605 C CA . PHE A 1 1262 ? -6.795 -10.005 38.115 1.00 91.88 1262 PHE A CA 1
ATOM 9606 C C . PHE A 1 1262 ? -6.897 -11.424 38.710 1.00 91.88 1262 PHE A C 1
ATOM 9608 O O . PHE A 1 1262 ? -7.481 -12.327 38.117 1.00 91.88 1262 PHE A O 1
ATOM 9615 N N . ASN A 1 1263 ? -6.368 -11.652 39.918 1.00 91.75 1263 ASN A N 1
ATOM 9616 C CA . ASN A 1 1263 ? -6.398 -12.984 40.541 1.00 91.75 1263 ASN A CA 1
ATOM 9617 C C . ASN A 1 1263 ? -7.815 -13.465 40.918 1.00 91.75 1263 ASN A C 1
ATOM 9619 O O . ASN A 1 1263 ? -8.620 -12.716 41.471 1.00 91.75 1263 ASN A O 1
ATOM 9623 N N . SER A 1 1264 ? -8.076 -14.764 40.742 1.00 93.75 1264 SER A N 1
ATOM 9624 C CA . SER A 1 1264 ? -9.282 -15.420 41.266 1.00 93.75 1264 SER A CA 1
ATOM 9625 C C . SER A 1 1264 ? -9.374 -15.344 42.800 1.00 93.75 1264 SER A C 1
ATOM 9627 O O . SER A 1 1264 ? -8.351 -15.319 43.491 1.00 93.75 1264 SER A O 1
ATOM 9629 N N . PHE A 1 1265 ? -10.593 -15.392 43.348 1.00 93.88 1265 PHE A N 1
ATOM 9630 C CA . PHE A 1 1265 ? -10.844 -15.663 44.774 1.00 93.88 1265 PHE A CA 1
ATOM 9631 C C . PHE A 1 1265 ? -12.226 -16.313 44.995 1.00 93.88 1265 PHE A C 1
ATOM 9633 O O . PHE A 1 1265 ? -13.031 -16.408 44.070 1.00 93.88 1265 PHE A O 1
ATOM 9640 N N . ILE A 1 1266 ? -12.507 -16.780 46.218 1.00 93.62 1266 ILE A N 1
ATOM 9641 C CA . ILE A 1 1266 ? -13.785 -17.410 46.597 1.00 93.62 1266 ILE A CA 1
ATOM 9642 C C . ILE A 1 1266 ? -14.416 -16.641 47.765 1.00 93.62 1266 ILE A C 1
ATOM 9644 O O . ILE A 1 1266 ? -13.731 -16.301 48.730 1.00 93.62 1266 ILE A O 1
ATOM 9648 N N . MET A 1 1267 ? -15.725 -16.397 47.683 1.00 94.88 1267 MET A N 1
ATOM 9649 C CA . MET A 1 1267 ? -16.559 -15.826 48.742 1.00 94.88 1267 MET A CA 1
ATOM 9650 C C . MET A 1 1267 ? -17.559 -16.880 49.233 1.00 94.88 1267 MET A C 1
ATOM 9652 O O . MET A 1 1267 ? -18.466 -17.262 48.497 1.00 94.88 1267 MET A O 1
ATOM 9656 N N . ASN A 1 1268 ? -17.429 -17.329 50.482 1.00 94.25 1268 ASN A N 1
ATOM 9657 C CA . ASN A 1 1268 ? -18.396 -18.229 51.111 1.00 94.25 1268 ASN A CA 1
ATOM 9658 C C . ASN A 1 1268 ? -19.604 -17.437 51.639 1.00 94.25 1268 ASN A C 1
ATOM 9660 O O . ASN A 1 1268 ? -19.435 -16.512 52.437 1.00 94.25 1268 ASN A O 1
ATOM 9664 N N . VAL A 1 1269 ? -20.821 -17.783 51.211 1.00 95.31 1269 VAL A N 1
ATOM 9665 C CA . VAL A 1 1269 ? -22.045 -17.059 51.585 1.00 95.31 1269 VAL A CA 1
ATOM 9666 C C . VAL A 1 1269 ? -22.918 -17.862 52.546 1.00 95.31 1269 VAL A C 1
ATOM 9668 O O . VAL A 1 1269 ? -23.391 -18.954 52.219 1.00 95.31 1269 VAL A O 1
ATOM 9671 N N . PHE A 1 1270 ? -23.196 -17.274 53.712 1.00 90.06 1270 PHE A N 1
ATOM 9672 C CA . PHE A 1 1270 ? -24.035 -17.845 54.771 1.00 90.06 1270 PHE A CA 1
ATOM 9673 C C . PHE A 1 1270 ? -25.277 -16.982 55.064 1.00 90.06 1270 PHE A C 1
ATOM 9675 O O . PHE A 1 1270 ? -25.411 -15.866 54.569 1.00 90.06 1270 PHE A O 1
ATOM 9682 N N . MET A 1 1271 ? -26.196 -17.490 55.888 1.00 91.12 1271 MET A N 1
ATOM 9683 C CA . MET A 1 1271 ? -27.345 -16.749 56.425 1.00 91.12 1271 MET A CA 1
ATOM 9684 C C . MET A 1 1271 ? -27.439 -17.006 57.929 1.00 91.12 1271 MET A C 1
ATOM 9686 O O . MET A 1 1271 ? -27.477 -18.166 58.342 1.00 91.12 1271 MET A O 1
ATOM 9690 N N . THR A 1 1272 ? -27.537 -15.952 58.739 1.00 83.69 1272 THR A N 1
ATOM 9691 C CA . THR A 1 1272 ? -27.970 -16.083 60.136 1.00 83.69 1272 THR A CA 1
ATOM 9692 C C . THR A 1 1272 ? -29.494 -16.192 60.189 1.00 83.69 1272 THR A C 1
ATOM 9694 O O . THR A 1 1272 ? -30.196 -15.354 59.625 1.00 83.69 1272 THR A O 1
ATOM 9697 N N . ILE A 1 1273 ? -30.021 -17.210 60.874 1.00 76.25 1273 ILE A N 1
ATOM 9698 C CA . ILE A 1 1273 ? -31.456 -17.337 61.160 1.00 76.25 1273 ILE A CA 1
ATOM 9699 C C . ILE A 1 1273 ? -31.650 -17.137 62.661 1.00 76.25 1273 ILE A C 1
ATOM 9701 O O . ILE A 1 1273 ? -31.249 -17.987 63.456 1.00 76.25 1273 ILE A O 1
ATOM 9705 N N . ASP A 1 1274 ? -32.260 -16.014 63.038 1.00 77.25 1274 ASP A N 1
ATOM 9706 C CA . ASP A 1 1274 ? -32.757 -15.802 64.397 1.00 77.25 1274 ASP A CA 1
ATOM 9707 C C . ASP A 1 1274 ? -34.086 -16.559 64.581 1.00 77.25 1274 ASP A C 1
ATOM 9709 O O . ASP A 1 1274 ? -34.907 -16.636 63.664 1.00 77.25 1274 ASP A O 1
ATOM 9713 N N . ILE A 1 1275 ? -34.264 -17.161 65.756 1.00 72.12 1275 ILE A N 1
ATOM 9714 C CA . ILE A 1 1275 ? -35.398 -18.026 66.124 1.00 72.12 1275 ILE A CA 1
ATOM 9715 C C . ILE A 1 1275 ? -35.967 -17.666 67.512 1.00 72.12 1275 ILE A C 1
ATOM 9717 O O . ILE A 1 1275 ? -36.529 -18.532 68.188 1.00 72.12 1275 ILE A O 1
ATOM 9721 N N . SER A 1 1276 ? -35.749 -16.421 67.953 1.00 60.03 1276 SER A N 1
ATOM 9722 C CA . SER A 1 1276 ? -36.191 -15.871 69.246 1.00 60.03 1276 SER A CA 1
ATOM 9723 C C . SER A 1 1276 ? -37.659 -15.426 69.309 1.00 60.03 1276 SER A C 1
ATOM 9725 O O . SER A 1 1276 ? -38.296 -15.232 68.249 1.00 60.03 1276 SER A O 1
#

Mean predicted aligned error: 23.07 Å

Nearest PDB structures (foldseek):
  1uy2-assembly1_A  TM=9.354E-01  e=4.369E-11  Thermoclostridium stercorarium
  1o8s-assembly1_A  TM=9.605E-01  e=1.080E-10  Thermoclostridium stercorarium
  1uxx-assembly1_X  TM=9.535E-01  e=9.166E-10  Acetivibrio thermocellus
  2v4v-assembly1_A  TM=9.469E-01  e=2.003E-08  Ruminiclostridium cellulolyticum
  1w9s-assembly1_A  TM=8.753E-01  e=3.869E-08  Halalkalibacterium halodurans

Foldseek 3Di:
DDDPDDDDDDDDDDDDDDDDDDDDDDDDDDQDDDPDDQAEQQDKDWQVNFPDKPDPQWDWAAAPVGAIWTFPDFAFIKTKHFRHAQAAQFFFKKKWKKAAQAWKKKWKAWPDPPHDTFDMDIDGHQPHQNNIDMAMDTTHGDHGTTIIMIHMHGGIITTIMHTDGDDPPDPDAAELADKDFAVPFPDWFDDQWDWAAAPVGIWIFPAFAFIKTKHFFHAQAAKFFKKKFKKADLAWWWKFKAWRDPVHDGQDTFTAAHQNGQHRIDMGMDTGDMDHGTTMIMIGTRGGMITGIMHTHHDDDPDDDDDGDHHDHPDQAELADKDFQVPFPDWDDPQWDWDDAPVGIWIFSDAAFIKTKDFFHALALWFWKKKFKKADQAKFWKWKAWPDPPHDTFDIGTGHHLNHQRRIDMDMDTTHTDHGTTMMMITTRHGMMTGIMHTHHDDHDDAAEQADWDWPVPFPDWPDPPFDWDDLAPVFIWTFPDFAFIKTKDAWYAQAPKFWKKKFWKAAQPQAKKKKFKAWDDPPHDTFDIWIHGHDNDQNDTDITMDTGHIDHGITMIMITMRGGMITTTMHTHRDHDDDDDDDDDDDDDDDDDDDDDDDDDDDDDADDFYDADADPDWFKDKAKDWDQADAFQDKTKIKIWIWGFFFPPAQFFFAFFEEEEEEFALADDLQFFLPPDPALQQFLEEFQAEEEEAEEDEEEQGEYEHAAEYAYPYAAYEYCAEYEYQYYHYDPNYHYNNYYDYDPGGDDHDDFVVVQVVFCVVVVQEADPVVADAPDWDDRPPAPFWIWHAHPLQEIEIDGADEAEAQAAHEYAGEYEDEYQFYFAQQLHADEYQEEYEYDEENRPVDDDDPVCLLVDRREHAYEHEFYEYEYAYELHEHEYEAWQQQDDDDPSRDPCRQEYEAEEEAYEYETGYYGHHYYYHHYYNYYRHRDCSRSVSCCVVTPGDRHRDGSLRVVLVLLVLCALGSYWYAYFYFALHSQPGDLATFGRNDVVSSVVRSVRSVPDDNHHFLAGALLVSLLSLLVSCVPVVHHPPQHAAEYEYEDAHFQFFFACPDDPDPHGDNDDDGGPDTDTPGNDCPVCPRLVSLLVSLLVQLVPSHEYEYEHSYPDDRLVSVQSNLVSNVHDAQPVGGSYHYSVSDPDSCVVVLVSQSPHRQKDKQWFWKKKAWFFPQKDWDDFPPQKDWDWDQDPNDTTIMIMHGDIWIWGDPPRITITDMDMTMTMMRGNDAAKTKRAQVRIKIKTWTWGQGSSGDIDIHMDMDTYHMDIYGYDHDDDDD

Secondary structure (DSSP, 8-state):
--------------------------------S--PPPEETTS-EETTS-SEEE-SS-EEEE-TTSSEEEEEE-TT-EEEEEEEE-TTT-EEEEEEEEE-SS-EEEEEEESSTTS-EEEEEEE---SSTT--EEEEEE-----SEEEEEEEESS-EEEEEEEEEEPPSSS-SPEETTS-EEGGG-SEEE-SS-EEEE-SSSEEEEEE-TT-EEEEEEEE-TT-EEEEEEEEE-SS-EEEEEEESSTTS-EEEEEEE---SSTT--EEEEEEEEEE-SEEEEEEEESS-EEEEEEEEE----SSS----PPP--S--EETTS-EEGGG-SEES-TT-EEEE-SSSEEEE---TT-EEEEEEEE-TT-EEEEEEEEE-SS-EEEEEEESSTTS-EEEEEEE---SSTT--EEEEEE-----SEEEEEEEESS--EEEEEEEEEPPP---EETTS-EESSS-SEES-TT-PEEESSSS-EEEEEE-TT-EEEEEEEE-TT-EEEEEEEEEB-SSSPEEEEEEESSTTS-EEEEEEE-B-S-SS--EEEEEEEEEE-SEEEEEEEESS-EEEEEEEEESSPPPP-PPPPP---------------------------EE-S--EEEEEEE--SEEETT--EEEEEEEEEEE--TTSEEE---EEEEEEE--BS--EEE------TTSSSEEESSEEEEEEEEEEEES-EEEEEEEEEEEEEEEESS-EEEEEEEE-TT-EETT-EEE-SSPPP----HHHHHHHHHHTT-EE-GGGS-TT-EEEPTT-TTEEEEEETTTEEEEEESSEEEESS-EEESSEEEEE-SEEEESS--EEEESS-EEEEEE-TT-S---TTTGGG-S---EEEESSS-EEEEEEEEEEES-EEE------TT--SSTT-EEEEEEEEEEES-EEESS-EEEEEEEEEEE--HHHHHHHIIIII---EEE-HHHHHHHHHHTTTTSSEEEEEEE-BS-TTSS----EETTSHHHHHHHHHHHHTS--B-S--B-HHHHHHHHHHHTT-TTTS-SSSEEEEEEEE-S-B----EEETTEEEE--SSS--SS-----SS-TTSHHHHHHHHHHHHHHTTT-EEEEEE--SS--HHHHHHHHHHTTPPPPTTS-SEEEGGG-SSTHHHHHHHHSS--SEEEEEEEEEEEEPPTTEEEEE-STT-EEEEEEETTEEEEEEEEEEEEEEEE-SSSEEEEEEEEEEEEEE-SSEEEEE-STTEEEEEEEEEEETTS-EEEEEEEEEPPPEEEEEE------

Solvent-accessible surface area (backbone atoms only — not comparable to full-atom values): 67283 Å² total; per-residue (Å²): 136,85,86,88,79,83,87,78,89,77,89,79,84,85,82,83,87,84,86,86,83,99,78,87,77,88,78,89,88,80,95,79,78,82,86,68,76,60,43,54,34,73,39,84,44,53,49,76,75,53,69,48,72,52,68,94,58,63,43,83,39,78,40,95,89,63,65,57,22,34,26,61,40,38,63,74,26,36,43,29,37,66,42,32,27,36,46,93,74,10,29,42,29,42,36,37,32,34,11,14,70,47,77,29,34,45,35,35,16,43,77,33,93,83,39,58,77,44,34,70,47,79,42,67,50,47,78,26,63,87,30,69,42,80,49,46,42,58,35,54,72,48,57,41,71,42,33,42,19,43,36,30,58,30,54,35,27,35,34,31,34,32,36,40,67,41,64,96,70,84,78,67,70,40,62,31,72,41,84,40,52,44,65,73,50,69,46,73,46,61,95,64,52,42,80,36,81,47,98,90,55,53,10,32,21,67,34,40,62,74,21,38,44,28,39,64,41,31,30,33,58,92,40,26,36,35,40,38,32,31,37,14,11,63,47,73,39,32,36,38,34,16,42,46,33,90,86,35,60,72,33,31,76,41,77,36,61,4,28,67,30,71,80,42,66,35,41,46,71,43,74,31,53,76,43,54,42,65,40,31,39,26,42,32,27,63,31,57,43,27,36,35,32,33,34,39,36,60,92,74,74,103,68,93,74,88,89,75,66,68,45,57,49,68,66,68,42,49,32,70,42,86,41,57,48,65,71,47,74,44,66,77,49,93,63,53,42,73,45,79,53,100,87,53,56,29,27,22,72,39,48,65,72,31,39,40,28,37,64,42,30,28,28,55,70,12,32,38,29,41,37,36,34,36,14,12,59,52,65,35,36,34,38,34,21,37,77,37,98,84,39,59,74,35,36,75,48,78,39,71,49,53,73,31,72,88,37,71,45,81,48,77,47,77,39,52,83,46,58,34,74,37,32,40,29,45,37,30,63,30,54,45,32,35,30,34,34,33,36,40,75,29,84,67,85,68,71,40,63,36,75,39,88,40,56,50,65,72,48,70,49,67,70,52,90,74,53,42,76,44,72,84,40,89,90,46,56,23,28,29,79,42,40,59,77,34,38,42,29,37,58,43,31,33,35,56,92,41,30,22,20,42,37,35,34,34,24,14,49,68,82,45,67,20,39,40,37,37,20,42,77,36,95,85,38,60,70,38,34,62,42,78,39,62,47,50,95,46,79,79,62,66,42,84,48,73,36,59,34,58,77,42,63,40,72,41,35,39,22,44,37,28,64,28,42,43,33,35,30,32,35,33,40,37,71,57,69,79,80,90,77,89,83,85,85,87,85,90,89,88,83,92,87,83,88,86,90,88,79,87,83,86,88,82,83,87,83,84,85,80,74,61,82,37,82,64,95,73,63,60,68,50,49,39,53,51,62,55,59,64,44,51,56,71,40,82,44,64,31,39,37,41,38,40,38,42,47,64,61,89,78,56,44,16,51,62,59,42,36,38,38,31,41,35,37,34,42,33,80,30,74,25,66,43,66,61,78,68,88,46,52,47,78,19,18,36,21,12,59,28,30,34,38,34,41,40,40,37,38,39,29,52,29,30,38,39,11,45,41,28,38,38,32,56,23,39,41,29,37,27,59,22,34,39,39,16,58,40,79,45,78,34,75,69,49,46,51,75,48,38,76,50,76,51,95,67,69,76,74,81,88,87,55,63,68,62,47,47,50,48,3,53,76,71,67,36,61,47,57,69,89,82,48,60,72,76,43,78,40,81,32,89,89,28,75,60,31,31,34,28,34,39,94,84,50,30,38,40,41,48,55,64,61,62,45,64,31,83,53,21,36,32,34,70,25,21,38,36,42,44,72,55,44,48,40,19,80,71,74,28,36,47,34,20,47,22,29,37,38,41,45,56,60,49,24,46,71,69,83,74,57,84,88,52,54,70,77,56,34,51,42,58,25,38,35,13,40,20,7,23,34,36,40,46,35,30,54,22,48,46,36,32,34,42,39,9,58,28,48,75,88,49,90,91,38,86,63,61,43,0,18,31,39,42,35,43,37,37,33,39,36,39,15,19,36,29,12,43,26,30,30,38,39,51,32,32,58,26,38,31,31,40,38,67,54,60,26,49,52,43,35,67,75,70,66,62,60,71,38,75,38,44,51,52,58,56,47,43,59,54,56,61,67,43,59,66,32,74,31,28,43,24,62,38,49,15,37,76,47,46,78,76,58,66,96,53,66,35,50,19,58,38,69,71,36,47,53,51,50,47,53,55,49,68,69,51,68,90,35,85,76,56,30,16,13,52,24,53,33,53,46,48,43,48,46,50,66,62,33,75,92,73,27,68,92,76,38,49,37,37,40,39,35,44,38,35,50,52,48,12,17,44,41,33,75,44,100,82,48,96,48,69,52,86,68,83,79,86,72,94,49,83,54,61,77,45,85,52,46,84,81,47,56,19,47,50,44,24,26,56,40,16,43,57,35,41,77,64,72,40,40,32,38,37,34,46,45,42,79,62,96,37,61,77,58,51,38,55,29,24,54,39,18,62,19,50,60,30,99,88,70,40,27,36,31,44,60,92,72,40,88,49,75,59,57,60,48,41,60,61,58,53,51,61,45,58,55,47,66,37,58,63,25,39,32,42,39,51,43,42,84,47,47,41,81,76,43,68,51,91,89,45,48,82,53,70,47,78,54,100,89,37,82,25,36,30,40,38,36,71,39,74,45,48,30,40,47,78,87,85,40,32,37,46,54,81,45,73,53,55,34,32,34,24,38,75,50,77,46,79,45,62,44,57,26,92,40,25,39,35,36,44,48,46,55,25,25,32,82,91,57,51,83,46,42,31,29,45,80,46,60,26,53,56,52,59,30,36,25,46,75,91,82,88,87,131